Protein AF-0000000067006038 (afdb_homodimer)

Sequence (1362 aa):
MPDKDVYVGVWQNWNLGPPLGLTLTVPAIWGLVLIALLALVVKWAGTHFWGIICFVLHDIRATSASHDGLHYQHQALLRSKVSETDFLIRMCRLSWAWRASTPAAFRRGFPLAILAAVNLVAFLVAGILSARVTVGDSEGLLVGLCGNLELTANKDFPLWTPSDWETGDALFVAAYNAYRGHLTYAQTCYAGNIQNSSDAQCKSPSIPYIESEINREADCPFAPGVCTHPAITLDTGLMDSNRHLGINMGPKSRLQIRKKTSCAPIDMEAYSTEWTSDIQPGTEMFFPTLFPNDTFNVRTAYAKNFTESGFFPDADLNRTDADVSLLTLNNRVAYTGRVDDPFFEAHLNSGGNRLADAWVSDKTLTGIACTEQYQFCNPALRDPDSDTASSDAADSPLCGPLGALYDYDLTTPPAALSLNARQTATYRLLRDMVYSLRFNSFLMFLKNEILAANKLVYGSFGISTPLTPTAWHIEIENIHNITLAGLQLNMISHAAATDVQIRPGLQLIDHIVPETDADSLALCRSQRVKVTTHSSFSMAGILIIVCVSLLIILVDVVLPGMVHRLQRTSPVGDAAKQAWDEDDILQIQRLAFEGRGVGPWKGKSGGSVPVTAGWNVRFRRDKVYGGGHGKTGLMVPWEAESTTSYEALEPLTSAYKSEGGPTANAMELKTPQSSVFRWHGMPDKDVYVGVWQNWNLGPPLGLTLTVPAIWGLVLIALLALVVKWAGTHFWGIICFVLHDIRATSASHDGLHYQHQALLRSKVSETDFLIRMCRLSWAWRASTPAAFRRGFPLAILAAVNLVAFLVAGILSARVTVGDSEGLLVGLCGNLELTANKDFPLWTPSDWETGDALFVAAYNAYRGHLTYAQTCYAGNIQNSSDAQCKSPSIPYIESEINREADCPFAPGVCTHPAITLDTGLMDSNRHLGINMGPKSRLQIRKKTSCAPIDMEAYSTEWTSDIQPGTEMFFPTLFPNDTFNVRTAYAKNFTESGFFPDADLNRTDADVSLLTLNNRVAYTGRVDDPFFEAHLNSGGNRLADAWVSDKTLTGIACTEQYQFCNPALRDPDSDTASSDAADSPLCGPLGALYDYDLTTPPAALSLNARQTATYRLLRDMVYSLRFNSFLMFLKNEILAANKLVYGSFGISTPLTPTAWHIEIENIHNITLAGLQLNMISHAAATDVQIRPGLQLIDHIVPETDADSLALCRSQRVKVTTHSSFSMAGILIIVCVSLLIILVDVVLPGMVHRLQRTSPVGDAAKQAWDEDDILQIQRLAFEGRGVGPWKGKSGGSVPVTAGWNVRFRRDKVYGGGHGKTGLMVPWEAESTTSYEALEPLTSAYKSEGGPTANAMELKTPQSSVFRWHG

Structure (mmCIF, N/CA/C/O backbone):
data_AF-0000000067006038-model_v1
#
loop_
_entity.id
_entity.type
_entity.pdbx_description
1 polymer 'Uncharacterized protein'
#
loop_
_atom_site.group_PDB
_atom_site.id
_atom_site.type_symbol
_atom_site.label_atom_id
_atom_site.label_alt_id
_atom_site.label_comp_id
_atom_site.label_asym_id
_atom_site.label_entity_id
_atom_site.label_seq_id
_atom_site.pdbx_PDB_ins_code
_atom_site.Cartn_x
_atom_site.Cartn_y
_atom_site.Cartn_z
_atom_site.occupancy
_atom_site.B_iso_or_equiv
_atom_site.auth_seq_id
_atom_site.auth_comp_id
_atom_site.auth_asym_id
_atom_site.auth_atom_id
_atom_site.pdbx_PDB_model_num
ATOM 1 N N . MET A 1 1 ? 1.513 9.633 -4.102 1 41.12 1 MET A N 1
ATOM 2 C CA . MET A 1 1 ? 2.363 9.789 -5.281 1 41.12 1 MET A CA 1
ATOM 3 C C . MET A 1 1 ? 1.917 8.852 -6.402 1 41.12 1 MET A C 1
ATOM 5 O O . MET A 1 1 ? 1.585 7.695 -6.152 1 41.12 1 MET A O 1
ATOM 9 N N . PRO A 1 2 ? 1.46 9.391 -7.527 1 44.69 2 PRO A N 1
ATOM 10 C CA . PRO A 1 2 ? 1.089 8.539 -8.664 1 44.69 2 PRO A CA 1
ATOM 11 C C . PRO A 1 2 ? 2.055 7.371 -8.867 1 44.69 2 PRO A C 1
ATOM 13 O O . PRO A 1 2 ? 3.229 7.469 -8.5 1 44.69 2 PRO A O 1
ATOM 16 N N . ASP A 1 3 ? 1.5 6.156 -9.109 1 54.75 3 ASP A N 1
ATOM 17 C CA . ASP A 1 3 ? 2.352 4.996 -9.344 1 54.75 3 ASP A CA 1
ATOM 18 C C . ASP A 1 3 ? 3.459 5.316 -10.344 1 54.75 3 ASP A C 1
ATOM 20 O O . ASP A 1 3 ? 3.186 5.793 -11.445 1 54.75 3 ASP A O 1
ATOM 24 N N . LYS A 1 4 ? 4.555 5.543 -9.781 1 66.94 4 LYS A N 1
ATOM 25 C CA . LYS A 1 4 ? 5.746 5.816 -10.578 1 66.94 4 LYS A CA 1
ATOM 26 C C . LYS A 1 4 ? 6.129 4.609 -11.43 1 66.94 4 LYS A C 1
ATOM 28 O O . LYS A 1 4 ? 5.879 3.465 -11.039 1 66.94 4 LYS A O 1
ATOM 33 N N . ASP A 1 5 ? 6.457 4.906 -12.617 1 81.62 5 ASP A N 1
ATOM 34 C CA . ASP A 1 5 ? 6.836 3.871 -13.57 1 81.62 5 ASP A CA 1
ATOM 35 C C . ASP A 1 5 ? 8.211 3.291 -13.234 1 81.62 5 ASP A C 1
ATOM 37 O O . ASP A 1 5 ? 9.078 3.994 -12.711 1 81.62 5 ASP A O 1
ATOM 41 N N . VAL A 1 6 ? 8.25 2.008 -13.352 1 89.69 6 VAL A N 1
ATOM 42 C CA . VAL A 1 6 ? 9.516 1.337 -13.062 1 89.69 6 VAL A CA 1
ATOM 43 C C . VAL A 1 6 ? 10.031 0.647 -14.328 1 89.69 6 VAL A C 1
ATOM 45 O O . VAL A 1 6 ? 9.266 0.37 -15.25 1 89.69 6 VAL A O 1
ATOM 48 N N . TYR A 1 7 ? 11.273 0.425 -14.383 1 92.81 7 TYR A N 1
ATOM 49 C CA . TYR A 1 7 ? 11.938 -0.26 -15.477 1 92.81 7 TYR A CA 1
ATOM 50 C C . TYR A 1 7 ? 11.516 -1.721 -15.555 1 92.81 7 TYR A C 1
ATOM 52 O O . TYR A 1 7 ? 11.578 -2.443 -14.555 1 92.81 7 TYR A O 1
ATOM 60 N N . VAL A 1 8 ? 11.047 -2.078 -16.734 1 92.5 8 VAL A N 1
ATOM 61 C CA . VAL A 1 8 ? 10.656 -3.465 -16.969 1 92.5 8 VAL A CA 1
ATOM 62 C C . VAL A 1 8 ? 11.781 -4.203 -17.688 1 92.5 8 VAL A C 1
ATOM 64 O O . VAL A 1 8 ? 12.203 -3.797 -18.781 1 92.5 8 VAL A O 1
ATOM 67 N N . GLY A 1 9 ? 12.367 -5.188 -17.094 1 93.12 9 GLY A N 1
ATOM 68 C CA . GLY A 1 9 ? 13.484 -5.934 -17.656 1 93.12 9 GLY A CA 1
ATOM 69 C C . GLY A 1 9 ? 14.469 -6.43 -16.625 1 93.12 9 GLY A C 1
ATOM 70 O O . GLY A 1 9 ? 14.133 -6.504 -15.43 1 93.12 9 GLY A O 1
ATOM 71 N N . VAL A 1 10 ? 15.562 -6.832 -17.125 1 93.56 10 VAL A N 1
ATOM 72 C CA . VAL A 1 10 ? 16.578 -7.398 -16.234 1 93.56 10 VAL A CA 1
ATOM 73 C C . VAL A 1 10 ? 17.516 -6.297 -15.75 1 93.56 10 VAL A C 1
ATOM 75 O O . VAL A 1 10 ? 17.969 -5.469 -16.547 1 93.56 10 VAL A O 1
ATOM 78 N N . TRP A 1 11 ? 17.703 -6.254 -14.562 1 93.12 11 TRP A N 1
ATOM 79 C CA . TRP A 1 11 ? 18.625 -5.293 -13.969 1 93.12 11 TRP A CA 1
ATOM 80 C C . TRP A 1 11 ? 19.359 -5.906 -12.773 1 93.12 11 TRP A C 1
ATOM 82 O O . TRP A 1 11 ? 19.016 -7.008 -12.328 1 93.12 11 TRP A O 1
ATOM 92 N N . GLN A 1 12 ? 20.375 -5.25 -12.305 1 92.81 12 GLN A N 1
ATOM 93 C CA . GLN A 1 12 ? 21.203 -5.762 -11.219 1 92.81 12 GLN A CA 1
ATOM 94 C C . GLN A 1 12 ? 20.797 -5.133 -9.883 1 92.81 12 GLN A C 1
ATOM 96 O O . GLN A 1 12 ? 20.859 -3.912 -9.727 1 92.81 12 GLN A O 1
ATOM 101 N N . ASN A 1 13 ? 20.375 -5.945 -8.992 1 92.88 13 ASN A N 1
ATOM 102 C CA . ASN A 1 13 ? 20.188 -5.52 -7.613 1 92.88 13 ASN A CA 1
ATOM 103 C C . ASN A 1 13 ? 21.469 -5.613 -6.809 1 92.88 13 ASN A C 1
ATOM 105 O O . ASN A 1 13 ? 21.875 -6.703 -6.395 1 92.88 13 ASN A O 1
ATOM 109 N N . TRP A 1 14 ? 22.016 -4.613 -6.473 1 93.12 14 TRP A N 1
ATOM 110 C CA . TRP A 1 14 ? 23.344 -4.578 -5.867 1 93.12 14 TRP A CA 1
ATOM 111 C C . TRP A 1 14 ? 23.266 -4.859 -4.367 1 93.12 14 TRP A C 1
ATOM 113 O O . TRP A 1 14 ? 24.297 -5.047 -3.711 1 93.12 14 TRP A O 1
ATOM 123 N N . ASN A 1 15 ? 22.125 -4.883 -3.816 1 88.12 15 ASN A N 1
ATOM 124 C CA . ASN A 1 15 ? 21.984 -5.32 -2.432 1 88.12 15 ASN A CA 1
ATOM 125 C C . ASN A 1 15 ? 22.391 -6.781 -2.262 1 88.12 15 ASN A C 1
ATOM 127 O O . ASN A 1 15 ? 22.953 -7.156 -1.231 1 88.12 15 ASN A O 1
ATOM 131 N N . LEU A 1 16 ? 22.078 -7.5 -3.229 1 86.31 16 LEU A N 1
ATOM 132 C CA . LEU A 1 16 ? 22.406 -8.922 -3.197 1 86.31 16 LEU A CA 1
ATOM 133 C C . LEU A 1 16 ? 23.719 -9.195 -3.91 1 86.31 16 LEU A C 1
ATOM 135 O O . LEU A 1 16 ? 24.391 -10.203 -3.641 1 86.31 16 LEU A O 1
ATOM 139 N N . GLY A 1 17 ? 24.141 -8.352 -4.742 1 86.56 17 GLY A N 1
ATOM 140 C CA . GLY A 1 17 ? 25.391 -8.516 -5.469 1 86.56 17 GLY A CA 1
ATOM 141 C C . GLY A 1 17 ? 25.312 -9.562 -6.559 1 86.56 17 GLY A C 1
ATOM 142 O O . GLY A 1 17 ? 24.359 -10.352 -6.605 1 86.56 17 GLY A O 1
ATOM 143 N N . PRO A 1 18 ? 26.203 -9.461 -7.473 1 84.31 18 PRO A N 1
ATOM 144 C CA . PRO A 1 18 ? 26.234 -10.523 -8.477 1 84.31 18 PRO A CA 1
ATOM 145 C C . PRO A 1 18 ? 26.703 -11.859 -7.91 1 84.31 18 PRO A C 1
ATOM 147 O O . PRO A 1 18 ? 27.547 -11.883 -7 1 84.31 18 PRO A O 1
ATOM 150 N N . PRO A 1 19 ? 26.219 -12.938 -8.5 1 83.12 19 PRO A N 1
ATOM 151 C CA . PRO A 1 19 ? 25.203 -13.078 -9.531 1 83.12 19 PRO A CA 1
ATOM 152 C C . PRO A 1 19 ? 23.781 -13.172 -8.961 1 83.12 19 PRO A C 1
ATOM 154 O O . PRO A 1 19 ? 22.812 -13.141 -9.711 1 83.12 19 PRO A O 1
ATOM 157 N N . LEU A 1 20 ? 23.703 -13.18 -7.699 1 84.5 20 LEU A N 1
ATOM 158 C CA . LEU A 1 20 ? 22.422 -13.422 -7.051 1 84.5 20 LEU A CA 1
ATOM 159 C C . LEU A 1 20 ? 21.5 -12.219 -7.199 1 84.5 20 LEU A C 1
ATOM 161 O O . LEU A 1 20 ? 20.266 -12.352 -7.117 1 84.5 20 LEU A O 1
ATOM 165 N N . GLY A 1 21 ? 22.047 -11.094 -7.57 1 90.06 21 GLY A N 1
ATOM 166 C CA . GLY A 1 21 ? 21.266 -9.875 -7.617 1 90.06 21 GLY A CA 1
ATOM 167 C C . GLY A 1 21 ? 20.625 -9.625 -8.977 1 90.06 21 GLY A C 1
ATOM 168 O O . GLY A 1 21 ? 19.891 -8.656 -9.148 1 90.06 21 GLY A O 1
ATOM 169 N N . LEU A 1 22 ? 20.922 -10.539 -9.906 1 92 22 LEU A N 1
ATOM 170 C CA . LEU A 1 22 ? 20.266 -10.375 -11.195 1 92 22 LEU A CA 1
ATOM 171 C C . LEU A 1 22 ? 18.75 -10.539 -11.047 1 92 22 LEU A C 1
ATOM 173 O O . LEU A 1 22 ? 18.266 -11.625 -10.719 1 92 22 LEU A O 1
ATOM 177 N N . THR A 1 23 ? 18.031 -9.398 -11.297 1 93.06 23 THR A N 1
ATOM 178 C CA . THR A 1 23 ? 16.594 -9.352 -10.992 1 93.06 23 THR A CA 1
ATOM 179 C C . THR A 1 23 ? 15.789 -9.039 -12.25 1 93.06 23 THR A C 1
ATOM 181 O O . THR A 1 23 ? 16.172 -8.18 -13.047 1 93.06 23 THR A O 1
ATOM 184 N N . LEU A 1 24 ? 14.766 -9.82 -12.43 1 93.69 24 LEU A N 1
ATOM 185 C CA . LEU A 1 24 ? 13.82 -9.57 -13.508 1 93.69 24 LEU A CA 1
ATOM 186 C C . LEU A 1 24 ? 12.539 -8.93 -12.977 1 93.69 24 LEU A C 1
ATOM 188 O O . LEU A 1 24 ? 11.859 -9.516 -12.125 1 93.69 24 LEU A O 1
ATOM 192 N N . THR A 1 25 ? 12.211 -7.738 -13.477 1 93 25 THR A N 1
ATOM 193 C CA . THR A 1 25 ? 10.984 -7.062 -13.078 1 93 25 THR A CA 1
ATOM 194 C C . THR A 1 25 ? 9.977 -7.043 -14.219 1 93 25 THR A C 1
ATOM 196 O O . THR A 1 25 ? 10.312 -6.656 -15.344 1 93 25 THR A O 1
ATOM 199 N N . VAL A 1 26 ? 8.734 -7.516 -13.836 1 91.31 26 VAL A N 1
ATOM 200 C CA . VAL A 1 26 ? 7.652 -7.566 -14.82 1 91.31 26 VAL A CA 1
ATOM 201 C C . VAL A 1 26 ? 6.355 -7.066 -14.188 1 91.31 26 VAL A C 1
ATOM 203 O O . VAL A 1 26 ? 6.227 -7.039 -12.961 1 91.31 26 VAL A O 1
ATOM 206 N N . PRO A 1 27 ? 5.496 -6.617 -15.102 1 87.31 27 PRO A N 1
ATOM 207 C CA . PRO A 1 27 ? 4.191 -6.281 -14.531 1 87.31 27 PRO A CA 1
ATOM 208 C C . PRO A 1 27 ? 3.57 -7.441 -13.758 1 87.31 27 PRO A C 1
ATOM 210 O O . PRO A 1 27 ? 3.83 -8.609 -14.07 1 87.31 27 PRO A O 1
ATOM 213 N N . ALA A 1 28 ? 2.758 -7.156 -12.781 1 79.38 28 ALA A N 1
ATOM 214 C CA . ALA A 1 28 ? 2.244 -8.125 -11.812 1 79.38 28 ALA A CA 1
ATOM 215 C C . ALA A 1 28 ? 1.534 -9.273 -12.523 1 79.38 28 ALA A C 1
ATOM 217 O O . ALA A 1 28 ? 1.675 -10.438 -12.133 1 79.38 28 ALA A O 1
ATOM 218 N N . ILE A 1 29 ? 0.814 -9.062 -13.547 1 75.44 29 ILE A N 1
ATOM 219 C CA . ILE A 1 29 ? 0.06 -10.094 -14.266 1 75.44 29 ILE A CA 1
ATOM 220 C C . ILE A 1 29 ? 1.023 -11.094 -14.898 1 75.44 29 ILE A C 1
ATOM 222 O O . ILE A 1 29 ? 0.775 -12.297 -14.875 1 75.44 29 ILE A O 1
ATOM 226 N N . TRP A 1 30 ? 2.062 -10.609 -15.383 1 81.94 30 TRP A N 1
ATOM 227 C CA . TRP A 1 30 ? 3.045 -11.484 -16.016 1 81.94 30 TRP A CA 1
ATOM 228 C C . TRP A 1 30 ? 3.859 -12.234 -14.961 1 81.94 30 TRP A C 1
ATOM 230 O O . TRP A 1 30 ? 4.43 -13.289 -15.234 1 81.94 30 TRP A O 1
ATOM 240 N N . GLY A 1 31 ? 3.951 -11.586 -13.828 1 83.06 31 GLY A N 1
ATOM 241 C CA . GLY A 1 31 ? 4.578 -12.305 -12.734 1 83.06 31 GLY A CA 1
ATOM 242 C C . GLY A 1 31 ? 3.846 -13.578 -12.359 1 83.06 31 GLY A C 1
ATOM 243 O O . GLY A 1 31 ? 4.469 -14.617 -12.133 1 83.06 31 GLY A O 1
ATOM 244 N N . LEU A 1 32 ? 2.562 -13.531 -12.391 1 74.25 32 LEU A N 1
ATOM 245 C CA . LEU A 1 32 ? 1.749 -14.703 -12.094 1 74.25 32 LEU A CA 1
ATOM 246 C C . LEU A 1 32 ? 1.933 -15.781 -13.156 1 74.25 32 LEU A C 1
ATOM 248 O O . LEU A 1 32 ? 2 -16.969 -12.836 1 74.25 32 LEU A O 1
ATOM 252 N N . VAL A 1 33 ? 2.057 -15.344 -14.352 1 76.81 33 VAL A N 1
ATOM 253 C CA . VAL A 1 33 ? 2.279 -16.266 -15.461 1 76.81 33 VAL A CA 1
ATOM 254 C C . VAL A 1 33 ? 3.633 -16.953 -15.297 1 76.81 33 VAL A C 1
ATOM 256 O O . VAL A 1 33 ? 3.75 -18.172 -15.5 1 76.81 33 VAL A O 1
ATOM 259 N N . LEU A 1 34 ? 4.555 -16.172 -14.945 1 82.69 34 LEU A N 1
ATOM 260 C CA . LEU A 1 34 ? 5.898 -16.703 -14.773 1 82.69 34 LEU A CA 1
ATOM 261 C C . LEU A 1 34 ? 5.934 -17.734 -13.641 1 82.69 34 LEU A C 1
ATOM 263 O O . LEU A 1 34 ? 6.605 -18.75 -13.742 1 82.69 34 LEU A O 1
ATOM 267 N N . ILE A 1 35 ? 5.27 -17.516 -12.633 1 79.44 35 ILE A N 1
ATOM 268 C CA . ILE A 1 35 ? 5.207 -18.422 -11.5 1 79.44 35 ILE A CA 1
ATOM 269 C C . ILE A 1 35 ? 4.555 -19.734 -11.93 1 79.44 35 ILE A C 1
ATOM 271 O O . ILE A 1 35 ? 5.059 -20.828 -11.617 1 79.44 35 ILE A O 1
ATOM 275 N N . ALA A 1 36 ? 3.488 -19.609 -12.656 1 74.69 36 ALA A N 1
ATOM 276 C CA . ALA A 1 36 ? 2.795 -20.797 -13.156 1 74.69 36 ALA A CA 1
ATOM 277 C C . ALA A 1 36 ? 3.684 -21.594 -14.109 1 74.69 36 ALA A C 1
ATOM 279 O O . ALA A 1 36 ? 3.715 -22.828 -14.055 1 74.69 36 ALA A O 1
ATOM 280 N N . LEU A 1 37 ? 4.41 -20.906 -14.938 1 79.06 37 LEU A N 1
ATOM 281 C CA . LEU A 1 37 ? 5.305 -21.547 -15.891 1 79.06 37 LEU A CA 1
ATOM 282 C C . LEU A 1 37 ? 6.422 -22.297 -15.172 1 79.06 37 LEU A C 1
ATOM 284 O O . LEU A 1 37 ? 6.773 -23.406 -15.562 1 79.06 37 LEU A O 1
ATOM 288 N N . LEU A 1 38 ? 6.945 -21.719 -14.148 1 84.06 38 LEU A N 1
ATOM 289 C CA . LEU A 1 38 ? 8.023 -22.359 -13.398 1 84.06 38 LEU A CA 1
ATOM 290 C C . LEU A 1 38 ? 7.512 -23.594 -12.664 1 84.06 38 LEU A C 1
ATOM 292 O O . LEU A 1 38 ? 8.203 -24.625 -12.602 1 84.06 38 LEU A O 1
ATOM 296 N N . ALA A 1 39 ? 6.379 -23.5 -12.141 1 79.44 39 ALA A N 1
ATOM 297 C CA . ALA A 1 39 ? 5.789 -24.656 -11.469 1 79.44 39 ALA A CA 1
ATOM 298 C C . ALA A 1 39 ? 5.574 -25.797 -12.445 1 79.44 39 ALA A C 1
ATOM 300 O O . ALA A 1 39 ? 5.789 -26.969 -12.102 1 79.44 39 ALA A O 1
ATOM 301 N N . LEU A 1 40 ? 5.223 -25.516 -13.648 1 77.69 40 LEU A N 1
ATOM 302 C CA . LEU A 1 40 ? 4.988 -26.531 -14.672 1 77.69 40 LEU A CA 1
ATOM 303 C C . LEU A 1 40 ? 6.301 -27.172 -15.117 1 77.69 40 LEU A C 1
ATOM 305 O O . LEU A 1 40 ? 6.355 -28.375 -15.375 1 77.69 40 LEU A O 1
ATOM 309 N N . VAL A 1 41 ? 7.309 -26.344 -15.188 1 85.75 41 VAL A N 1
ATOM 310 C CA . VAL A 1 41 ? 8.617 -26.859 -15.562 1 85.75 41 VAL A CA 1
ATOM 311 C C . VAL A 1 41 ? 9.117 -27.828 -14.492 1 85.75 41 VAL A C 1
ATOM 313 O O . VAL A 1 41 ? 9.664 -28.891 -14.805 1 85.75 41 VAL A O 1
ATOM 316 N N . VAL A 1 42 ? 8.898 -27.516 -13.273 1 88.31 42 VAL A N 1
ATOM 317 C CA . VAL A 1 42 ? 9.328 -28.375 -12.172 1 88.31 42 VAL A CA 1
ATOM 318 C C . VAL A 1 42 ? 8.523 -29.672 -12.188 1 88.31 42 VAL A C 1
ATOM 320 O O . VAL A 1 42 ? 9.07 -30.75 -11.961 1 88.31 42 VAL A O 1
ATOM 323 N N . LYS A 1 43 ? 7.246 -29.562 -12.414 1 83.62 43 LYS A N 1
ATOM 324 C CA . LYS A 1 43 ? 6.418 -30.766 -12.508 1 83.62 43 LYS A CA 1
ATOM 325 C C . LYS A 1 43 ? 6.867 -31.656 -13.656 1 83.62 43 LYS A C 1
ATOM 327 O O . LYS A 1 43 ? 6.891 -32.875 -13.523 1 83.62 43 LYS A O 1
ATOM 332 N N . TRP A 1 44 ? 7.211 -31.031 -14.734 1 85.19 44 TRP A N 1
ATOM 333 C CA . TRP A 1 44 ? 7.707 -31.781 -15.891 1 85.19 44 TRP A CA 1
ATOM 334 C C . TRP A 1 44 ? 9.016 -32.5 -15.555 1 85.19 44 TRP A C 1
ATOM 336 O O . TRP A 1 44 ? 9.219 -33.656 -15.938 1 85.19 44 TRP A O 1
ATOM 346 N N . ALA A 1 45 ? 9.859 -31.812 -14.859 1 91.69 45 ALA A N 1
ATOM 347 C CA . ALA A 1 45 ? 11.094 -32.438 -14.391 1 91.69 45 ALA A CA 1
ATOM 348 C C . ALA A 1 45 ? 10.805 -33.594 -13.453 1 91.69 45 ALA A C 1
ATOM 350 O O . ALA A 1 45 ? 11.516 -34.594 -13.469 1 91.69 45 ALA A O 1
ATOM 351 N N . GLY A 1 46 ? 9.805 -33.406 -12.672 1 90.88 46 GLY A N 1
ATOM 352 C CA . GLY A 1 46 ? 9.422 -34.469 -11.773 1 90.88 46 GLY A CA 1
ATOM 353 C C . GLY A 1 46 ? 8.984 -35.719 -12.5 1 90.88 46 GLY A C 1
ATOM 354 O O . GLY A 1 46 ? 9.312 -36.844 -12.078 1 90.88 46 GLY A O 1
ATOM 355 N N . THR A 1 47 ? 8.305 -35.594 -13.594 1 86.88 47 THR A N 1
ATOM 356 C CA . THR A 1 47 ? 7.883 -36.719 -14.406 1 86.88 47 THR A CA 1
ATOM 357 C C . THR A 1 47 ? 9.094 -37.438 -15 1 86.88 47 THR A C 1
ATOM 359 O O . THR A 1 47 ? 9.125 -38.688 -15.047 1 86.88 47 THR A O 1
ATOM 362 N N . HIS A 1 48 ? 10.023 -36.719 -15.383 1 91.38 48 HIS A N 1
ATOM 363 C CA . HIS A 1 48 ? 11.234 -37.312 -15.938 1 91.38 48 HIS A CA 1
ATOM 364 C C . HIS A 1 48 ? 12.094 -37.938 -14.844 1 91.38 48 HIS A C 1
ATOM 366 O O . HIS A 1 48 ? 12.766 -38.938 -15.086 1 91.38 48 HIS A O 1
ATOM 372 N N . PHE A 1 49 ? 12.086 -37.344 -13.711 1 95.06 49 PHE A N 1
ATOM 373 C CA . PHE A 1 49 ? 12.805 -37.969 -12.602 1 95.06 49 PHE A CA 1
ATOM 374 C C . PHE A 1 49 ? 12.203 -39.312 -12.242 1 95.06 49 PHE A C 1
ATOM 376 O O . PHE A 1 49 ? 12.93 -40.25 -11.922 1 95.06 49 PHE A O 1
ATOM 383 N N . TRP A 1 50 ? 10.922 -39.406 -12.297 1 93.69 50 TRP A N 1
ATOM 384 C CA . TRP A 1 50 ? 10.266 -40.688 -12.117 1 93.69 50 TRP A CA 1
ATOM 385 C C . TRP A 1 50 ? 10.711 -41.688 -13.18 1 93.69 50 TRP A C 1
ATOM 387 O O . TRP A 1 50 ? 10.914 -42.875 -12.891 1 93.69 50 TRP A O 1
ATOM 397 N N . GLY A 1 51 ? 10.898 -41.188 -14.359 1 92 51 GLY A N 1
ATOM 398 C CA . GLY A 1 51 ? 11.43 -42.031 -15.414 1 92 51 GLY A CA 1
ATOM 399 C C . GLY A 1 51 ? 12.812 -42.594 -15.094 1 92 51 GLY A C 1
ATOM 400 O O . GLY A 1 51 ? 13.102 -43.75 -15.383 1 92 51 GLY A O 1
ATOM 401 N N . ILE A 1 52 ? 13.57 -41.812 -14.516 1 94.06 52 ILE A N 1
ATOM 402 C CA . ILE A 1 52 ? 14.906 -42.219 -14.125 1 94.06 52 ILE A CA 1
ATOM 403 C C . ILE A 1 52 ? 14.82 -43.312 -13.047 1 94.06 52 ILE A C 1
ATOM 405 O O . ILE A 1 52 ? 15.508 -44.344 -13.133 1 94.06 52 ILE A O 1
ATOM 409 N N . ILE A 1 53 ? 13.961 -43.094 -12.117 1 95.25 53 ILE A N 1
ATOM 410 C CA . ILE A 1 53 ? 13.781 -44.062 -11.039 1 95.25 53 ILE A CA 1
ATOM 411 C C . ILE A 1 53 ? 13.297 -45.375 -11.625 1 95.25 53 ILE A C 1
ATOM 413 O O . ILE A 1 53 ? 13.781 -46.438 -11.242 1 95.25 53 ILE A O 1
ATOM 417 N N . CYS A 1 54 ? 12.336 -45.281 -12.531 1 94.44 54 CYS A N 1
ATOM 418 C CA . CYS A 1 54 ? 11.812 -46.5 -13.18 1 94.44 54 CYS A CA 1
ATOM 419 C C . CYS A 1 54 ? 12.922 -47.25 -13.906 1 94.44 54 CYS A C 1
ATOM 421 O O . CYS A 1 54 ? 13.023 -48.469 -13.797 1 94.44 54 CYS A O 1
ATOM 423 N N . PHE A 1 55 ? 13.797 -46.594 -14.57 1 93.38 55 PHE A N 1
ATOM 424 C CA . PHE A 1 55 ? 14.883 -47.25 -15.305 1 93.38 55 PHE A CA 1
ATOM 425 C C . PHE A 1 55 ? 15.852 -47.938 -14.344 1 93.38 55 PHE A C 1
ATOM 427 O O . PHE A 1 55 ? 16.234 -49.094 -14.562 1 93.38 55 PHE A O 1
ATOM 434 N N . VAL A 1 56 ? 16.219 -47.188 -13.273 1 93.75 56 VAL A N 1
ATOM 435 C CA . VAL A 1 56 ? 17.203 -47.688 -12.32 1 93.75 56 VAL A CA 1
ATOM 436 C C . VAL A 1 56 ? 16.641 -48.938 -11.641 1 93.75 56 VAL A C 1
ATOM 438 O O . VAL A 1 56 ? 17.344 -49.938 -11.484 1 93.75 56 VAL A O 1
ATOM 441 N N . LEU A 1 57 ? 15.398 -48.906 -11.266 1 94.12 57 LEU A N 1
ATOM 442 C CA . LEU A 1 57 ? 14.773 -50.062 -10.617 1 94.12 57 LEU A CA 1
ATOM 443 C C . LEU A 1 57 ? 14.672 -51.25 -11.57 1 94.12 57 LEU A C 1
ATOM 445 O O . LEU A 1 57 ? 14.922 -52.375 -11.188 1 94.12 57 LEU A O 1
ATOM 449 N N . HIS A 1 58 ? 14.258 -50.969 -12.812 1 94 58 HIS A N 1
ATOM 450 C CA . HIS A 1 58 ? 14.18 -52.031 -13.828 1 94 58 HIS A CA 1
ATOM 451 C C . HIS A 1 58 ? 15.539 -52.688 -14.055 1 94 58 HIS A C 1
ATOM 453 O O . HIS A 1 58 ? 15.633 -53.906 -14.164 1 94 58 HIS A O 1
ATOM 459 N N . ASP A 1 59 ? 16.562 -51.875 -14.094 1 92.06 59 ASP A N 1
ATOM 460 C CA . ASP A 1 59 ? 17.906 -52.344 -14.383 1 92.06 59 ASP A CA 1
ATOM 461 C C . ASP A 1 59 ? 18.453 -53.188 -13.234 1 92.06 59 ASP A C 1
ATOM 463 O O . ASP A 1 59 ? 19.062 -54.25 -13.461 1 92.06 59 ASP A O 1
ATOM 467 N N . ILE A 1 60 ? 18.203 -52.781 -12.023 1 89.69 60 ILE A N 1
ATOM 468 C CA . ILE A 1 60 ? 18.719 -53.5 -10.852 1 89.69 60 ILE A CA 1
ATOM 469 C C . ILE A 1 60 ? 17.984 -54.812 -10.711 1 89.69 60 ILE A C 1
ATOM 471 O O . ILE A 1 60 ? 18.578 -55.812 -10.305 1 89.69 60 ILE A O 1
ATOM 475 N N . ARG A 1 61 ? 16.766 -54.875 -11.141 1 90.75 61 ARG A N 1
ATOM 476 C CA . ARG A 1 61 ? 15.93 -56.062 -10.938 1 90.75 61 ARG A CA 1
ATOM 477 C C . ARG A 1 61 ? 16.016 -57 -12.133 1 90.75 61 ARG A C 1
ATOM 479 O O . ARG A 1 61 ? 15.477 -58.125 -12.094 1 90.75 61 ARG A O 1
ATOM 486 N N . ALA A 1 62 ? 16.719 -56.5 -13.164 1 88.06 62 ALA A N 1
ATOM 487 C CA . ALA A 1 62 ? 16.844 -57.344 -14.352 1 88.06 62 ALA A CA 1
ATOM 488 C C . ALA A 1 62 ? 17.922 -58.438 -14.156 1 88.06 62 ALA A C 1
ATOM 490 O O . ALA A 1 62 ? 19.094 -58.094 -13.992 1 88.06 62 ALA A O 1
ATOM 491 N N . THR A 1 63 ? 17.531 -59.656 -13.812 1 81.12 63 THR A N 1
ATOM 492 C CA . THR A 1 63 ? 18.469 -60.781 -13.641 1 81.12 63 THR A CA 1
ATOM 493 C C . THR A 1 63 ? 18.172 -61.875 -14.641 1 81.12 63 THR A C 1
ATOM 495 O O . THR A 1 63 ? 17.062 -61.938 -15.188 1 81.12 63 THR A O 1
ATOM 498 N N . SER A 1 64 ? 19.125 -62.719 -14.938 1 78.62 64 SER A N 1
ATOM 499 C CA . SER A 1 64 ? 18.984 -63.844 -15.852 1 78.62 64 SER A CA 1
ATOM 500 C C . SER A 1 64 ? 18.328 -65.062 -15.164 1 78.62 64 SER A C 1
ATOM 502 O O . SER A 1 64 ? 17.984 -66.062 -15.82 1 78.62 64 SER A O 1
ATOM 504 N N . ALA A 1 65 ? 18 -64.875 -13.977 1 82.19 65 ALA A N 1
ATOM 505 C CA . ALA A 1 65 ? 17.406 -65.938 -13.219 1 82.19 65 ALA A CA 1
ATOM 506 C C . ALA A 1 65 ? 15.914 -66.125 -13.523 1 82.19 65 ALA A C 1
ATOM 508 O O . ALA A 1 65 ? 15.328 -65.25 -14.195 1 82.19 65 ALA A O 1
ATOM 509 N N . SER A 1 66 ? 15.359 -67.188 -13.188 1 86.94 66 SER A N 1
ATOM 510 C CA . SER A 1 66 ? 13.93 -67.438 -13.359 1 86.94 66 SER A CA 1
ATOM 511 C C . SER A 1 66 ? 13.109 -66.688 -12.32 1 86.94 66 SER A C 1
ATOM 513 O O . SER A 1 66 ? 13.492 -66.625 -11.148 1 86.94 66 SER A O 1
ATOM 515 N N . HIS A 1 67 ? 12.148 -66 -12.844 1 90.5 67 HIS A N 1
ATOM 516 C CA . HIS A 1 67 ? 11.266 -65.25 -11.961 1 90.5 67 HIS A CA 1
ATOM 517 C C . HIS A 1 67 ? 9.805 -65.625 -12.203 1 90.5 67 HIS A C 1
ATOM 519 O O . HIS A 1 67 ? 9.492 -66.312 -13.172 1 90.5 67 HIS A O 1
ATOM 525 N N . ASP A 1 68 ? 9.008 -65.188 -11.273 1 90 68 ASP A N 1
ATOM 526 C CA . ASP A 1 68 ? 7.582 -65.5 -11.438 1 90 68 ASP A CA 1
ATOM 527 C C . ASP A 1 68 ? 6.922 -64.438 -12.32 1 90 68 ASP A C 1
ATOM 529 O O . ASP A 1 68 ? 7.57 -63.469 -12.734 1 90 68 ASP A O 1
ATOM 533 N N . GLY A 1 69 ? 5.711 -64.625 -12.656 1 89.5 69 GLY A N 1
ATOM 534 C CA . GLY A 1 69 ? 4.98 -63.75 -13.539 1 89.5 69 GLY A CA 1
ATOM 535 C C . GLY A 1 69 ? 4.805 -62.344 -12.969 1 89.5 69 GLY A C 1
ATOM 536 O O . GLY A 1 69 ? 4.805 -61.375 -13.711 1 89.5 69 GLY A O 1
ATOM 537 N N . LEU A 1 70 ? 4.641 -62.25 -11.633 1 91.38 70 LEU A N 1
ATOM 538 C CA . LEU A 1 70 ? 4.5 -60.938 -10.977 1 91.38 70 LEU A CA 1
ATOM 539 C C . LEU A 1 70 ? 5.734 -60.094 -11.211 1 91.38 70 LEU A C 1
ATOM 541 O O . LEU A 1 70 ? 5.613 -58.875 -11.484 1 91.38 70 LEU A O 1
ATOM 545 N N . HIS A 1 71 ? 6.863 -60.688 -11.07 1 91.81 71 HIS A N 1
ATOM 546 C CA . HIS A 1 71 ? 8.117 -59.969 -11.305 1 91.81 71 HIS A CA 1
ATOM 547 C C . HIS A 1 71 ? 8.172 -59.406 -12.711 1 91.81 71 HIS A C 1
ATOM 549 O O . HIS A 1 71 ? 8.539 -58.219 -12.906 1 91.81 71 HIS A O 1
ATOM 555 N N . TYR A 1 72 ? 7.781 -60.156 -13.695 1 91.94 72 TYR A N 1
ATOM 556 C CA . TYR A 1 72 ? 7.844 -59.719 -15.078 1 91.94 72 TYR A CA 1
ATOM 557 C C . TYR A 1 72 ? 6.812 -58.625 -15.344 1 91.94 72 TYR A C 1
ATOM 559 O O . TYR A 1 72 ? 7.047 -57.719 -16.156 1 91.94 72 TYR A O 1
ATOM 567 N N . GLN A 1 73 ? 5.703 -58.688 -14.695 1 93.06 73 GLN A N 1
ATOM 568 C CA . GLN A 1 73 ? 4.715 -57.625 -14.852 1 93.06 73 GLN A CA 1
ATOM 569 C C . GLN A 1 73 ? 5.195 -56.344 -14.211 1 93.06 73 GLN A C 1
ATOM 571 O O . GLN A 1 73 ? 4.938 -55.25 -14.727 1 93.06 73 GLN A O 1
ATOM 576 N N . HIS A 1 74 ? 5.895 -56.469 -13.047 1 93.81 74 HIS A N 1
ATOM 577 C CA . HIS A 1 74 ? 6.535 -55.281 -12.469 1 93.81 74 HIS A CA 1
ATOM 578 C C . HIS A 1 74 ? 7.508 -54.656 -13.445 1 93.81 74 HIS A C 1
ATOM 580 O O . HIS A 1 74 ? 7.52 -53.438 -13.617 1 93.81 74 HIS A O 1
ATOM 586 N N . GLN A 1 75 ? 8.234 -55.469 -14.086 1 93.44 75 GLN A N 1
ATOM 587 C CA . GLN A 1 75 ? 9.25 -54.969 -15.016 1 93.44 75 GLN A CA 1
ATOM 588 C C . GLN A 1 75 ? 8.609 -54.312 -16.234 1 93.44 75 GLN A C 1
ATOM 590 O O . GLN A 1 75 ? 9.102 -53.281 -16.719 1 93.44 75 GLN A O 1
ATOM 595 N N . ALA A 1 76 ? 7.559 -54.812 -16.672 1 91.88 76 ALA A N 1
ATOM 596 C CA . ALA A 1 76 ? 6.855 -54.219 -17.797 1 91.88 76 ALA A CA 1
ATOM 597 C C . ALA A 1 76 ? 6.293 -52.844 -17.438 1 91.88 76 ALA A C 1
ATOM 599 O O . ALA A 1 76 ? 6.34 -51.938 -18.234 1 91.88 76 ALA A O 1
ATOM 600 N N . LEU A 1 77 ? 5.789 -52.719 -16.25 1 91.62 77 LEU A N 1
ATOM 601 C CA . LEU A 1 77 ? 5.238 -51.469 -15.805 1 91.62 77 LEU A CA 1
ATOM 602 C C . LEU A 1 77 ? 6.34 -50.438 -15.594 1 91.62 77 LEU A C 1
ATOM 604 O O . LEU A 1 77 ? 6.152 -49.25 -15.875 1 91.62 77 LEU A O 1
ATOM 608 N N . LEU A 1 78 ? 7.438 -50.844 -15.023 1 93 78 LEU A N 1
ATOM 609 C CA . LEU A 1 78 ? 8.57 -49.938 -14.828 1 93 78 LEU A CA 1
ATOM 610 C C . LEU A 1 78 ? 9.117 -49.469 -16.172 1 93 78 LEU A C 1
ATOM 612 O O . LEU A 1 78 ? 9.469 -48.281 -16.297 1 93 78 LEU A O 1
ATOM 616 N N . ARG A 1 79 ? 9.094 -50.312 -17.125 1 91.69 79 ARG A N 1
ATOM 617 C CA . ARG A 1 79 ? 9.594 -49.938 -18.438 1 91.69 79 ARG A CA 1
ATOM 618 C C . ARG A 1 79 ? 8.625 -49 -19.156 1 91.69 79 ARG A C 1
ATOM 620 O O . ARG A 1 79 ? 9.039 -48.125 -19.938 1 91.69 79 ARG A O 1
ATOM 627 N N . SER A 1 80 ? 7.363 -49.125 -18.859 1 87.38 80 SER A N 1
ATOM 628 C CA . SER A 1 80 ? 6.344 -48.312 -19.516 1 87.38 80 SER A CA 1
ATOM 629 C C . SER A 1 80 ? 6.371 -46.875 -19 1 87.38 80 SER A C 1
ATOM 631 O O . SER A 1 80 ? 5.848 -45.969 -19.641 1 87.38 80 SER A O 1
ATOM 633 N N . LYS A 1 81 ? 6.992 -46.562 -18 1 85.12 81 LYS A N 1
ATOM 634 C CA . LYS A 1 81 ? 7.137 -45.219 -17.422 1 85.12 81 LYS A CA 1
ATOM 635 C C . LYS A 1 81 ? 5.793 -44.5 -17.359 1 85.12 81 LYS A C 1
ATOM 637 O O . LYS A 1 81 ? 5.684 -43.344 -17.797 1 85.12 81 LYS A O 1
ATOM 642 N N . VAL A 1 82 ? 4.793 -45.156 -16.891 1 81.44 82 VAL A N 1
ATOM 643 C CA . VAL A 1 82 ? 3.482 -44.531 -16.75 1 81.44 82 VAL A CA 1
ATOM 644 C C . VAL A 1 82 ? 3.529 -43.469 -15.633 1 81.44 82 VAL A C 1
ATOM 646 O O . VAL A 1 82 ? 4.48 -43.438 -14.852 1 81.44 82 VAL A O 1
ATOM 649 N N . SER A 1 83 ? 2.578 -42.688 -15.617 1 83.31 83 SER A N 1
ATOM 650 C CA . SER A 1 83 ? 2.541 -41.656 -14.594 1 83.31 83 SER A CA 1
ATOM 651 C C . SER A 1 83 ? 2.529 -42.25 -13.195 1 83.31 83 SER A C 1
ATOM 653 O O . SER A 1 83 ? 2.096 -43.375 -13.008 1 83.31 83 SER A O 1
ATOM 655 N N . GLU A 1 84 ? 3.002 -41.438 -12.242 1 87.25 84 GLU A N 1
ATOM 656 C CA . GLU A 1 84 ? 3.107 -41.906 -10.859 1 87.25 84 GLU A CA 1
ATOM 657 C C . GLU A 1 84 ? 1.748 -42.344 -10.32 1 87.25 84 GLU A C 1
ATOM 659 O O . GLU A 1 84 ? 1.639 -43.375 -9.656 1 87.25 84 GLU A O 1
ATOM 664 N N . THR A 1 85 ? 0.732 -41.594 -10.609 1 81.06 85 THR A N 1
ATOM 665 C CA . THR A 1 85 ? -0.594 -41.906 -10.094 1 81.06 85 THR A CA 1
ATOM 666 C C . THR A 1 85 ? -1.12 -43.219 -10.719 1 81.06 85 THR A C 1
ATOM 668 O O . THR A 1 85 ? -1.682 -44.062 -10.016 1 81.06 85 THR A O 1
ATOM 671 N N . ASP A 1 86 ? -0.911 -43.312 -11.953 1 82 86 ASP A N 1
ATOM 672 C CA . ASP A 1 86 ? -1.333 -44.531 -12.633 1 82 86 ASP A CA 1
ATOM 673 C C . ASP A 1 86 ? -0.526 -45.75 -12.148 1 82 86 ASP A C 1
ATOM 675 O O . ASP A 1 86 ? -1.058 -46.844 -12.031 1 82 86 ASP A O 1
ATOM 679 N N . PHE A 1 87 ? 0.733 -45.531 -12.016 1 88.88 87 PHE A N 1
ATOM 680 C CA . PHE A 1 87 ? 1.595 -46.594 -11.5 1 88.88 87 PHE A CA 1
ATOM 681 C C . PHE A 1 87 ? 1.101 -47.062 -10.141 1 88.88 87 PHE A C 1
ATOM 683 O O . PHE A 1 87 ? 1.054 -48.281 -9.891 1 88.88 87 PHE A O 1
ATOM 690 N N . LEU A 1 88 ? 0.673 -46.156 -9.281 1 88.38 88 LEU A N 1
ATOM 691 C CA . LEU A 1 88 ? 0.185 -46.5 -7.945 1 88.38 88 LEU A CA 1
ATOM 692 C C . LEU A 1 88 ? -1.095 -47.312 -8.023 1 88.38 88 LEU A C 1
ATOM 694 O O . LEU A 1 88 ? -1.238 -48.312 -7.32 1 88.38 88 LEU A O 1
ATOM 698 N N . ILE A 1 89 ? -1.943 -47 -8.922 1 83.44 89 ILE A N 1
ATOM 699 C CA . ILE A 1 89 ? -3.211 -47.719 -9.07 1 83.44 89 ILE A CA 1
ATOM 700 C C . ILE A 1 89 ? -2.961 -49.125 -9.633 1 83.44 89 ILE A C 1
ATOM 702 O O . ILE A 1 89 ? -3.514 -50.094 -9.141 1 83.44 89 ILE A O 1
ATOM 706 N N . ARG A 1 90 ? -2.066 -49.188 -10.617 1 88.25 90 ARG A N 1
ATOM 707 C CA . ARG A 1 90 ? -1.765 -50.469 -11.234 1 88.25 90 ARG A CA 1
ATOM 708 C C . ARG A 1 90 ? -1.024 -51.375 -10.266 1 88.25 90 ARG A C 1
ATOM 710 O O . ARG A 1 90 ? -1.25 -52.594 -10.25 1 88.25 90 ARG A O 1
ATOM 717 N N . MET A 1 91 ? -0.235 -50.781 -9.477 1 90.06 91 MET A N 1
ATOM 718 C CA . MET A 1 91 ? 0.501 -51.562 -8.492 1 90.06 91 MET A CA 1
ATOM 719 C C . MET A 1 91 ? -0.443 -52.156 -7.445 1 90.06 91 MET A C 1
ATOM 721 O O . MET A 1 91 ? -0.249 -53.281 -6.988 1 90.06 91 MET A O 1
ATOM 725 N N . CYS A 1 92 ? -1.441 -51.438 -7.082 1 87.81 92 CYS A N 1
ATOM 726 C CA . CYS A 1 92 ? -2.432 -51.938 -6.129 1 87.81 92 CYS A CA 1
ATOM 727 C C . CYS A 1 92 ? -3.277 -53.031 -6.734 1 87.81 92 CYS A C 1
ATOM 729 O O . CYS A 1 92 ? -3.535 -54.062 -6.082 1 87.81 92 CYS A O 1
ATOM 731 N N . ARG A 1 93 ? -3.553 -52.906 -7.984 1 88 93 ARG A N 1
ATOM 732 C CA . ARG A 1 93 ? -4.34 -53.938 -8.672 1 88 93 ARG A CA 1
ATOM 733 C C . ARG A 1 93 ? -3.535 -55.219 -8.867 1 88 93 ARG A C 1
ATOM 735 O O . ARG A 1 93 ? -4.066 -56.312 -8.719 1 88 93 ARG A O 1
ATOM 742 N N . LEU A 1 94 ? -2.295 -55 -9.242 1 91.25 94 LEU A N 1
ATOM 743 C CA . LEU A 1 94 ? -1.406 -56.125 -9.445 1 91.25 94 LEU A CA 1
ATOM 744 C C . LEU A 1 94 ? -1.216 -56.906 -8.148 1 91.25 94 LEU A C 1
ATOM 746 O O . LEU A 1 94 ? -1.312 -58.156 -8.141 1 91.25 94 LEU A O 1
ATOM 750 N N . SER A 1 95 ? -0.942 -56.219 -7.074 1 89.81 95 SER A N 1
ATOM 751 C CA . SER A 1 95 ? -0.72 -56.875 -5.793 1 89.81 95 SER A CA 1
ATOM 752 C C . SER A 1 95 ? -1.977 -57.594 -5.316 1 89.81 95 SER A C 1
ATOM 754 O O . SER A 1 95 ? -1.894 -58.688 -4.746 1 89.81 95 SER A O 1
ATOM 756 N N . TRP A 1 96 ? -3.09 -57.062 -5.637 1 88.94 96 TRP A N 1
ATOM 757 C CA . TRP A 1 96 ? -4.355 -57.688 -5.246 1 88.94 96 TRP A CA 1
ATOM 758 C C . TRP A 1 96 ? -4.633 -58.938 -6.066 1 88.94 96 TRP A C 1
ATOM 760 O O . TRP A 1 96 ? -5.082 -59.969 -5.531 1 88.94 96 TRP A O 1
ATOM 770 N N . ALA A 1 97 ? -4.324 -58.969 -7.371 1 89.25 97 ALA A N 1
ATOM 771 C CA . ALA A 1 97 ? -4.602 -60.094 -8.273 1 89.25 97 ALA A CA 1
ATOM 772 C C . ALA A 1 97 ? -3.668 -61.25 -7.996 1 89.25 97 ALA A C 1
ATOM 774 O O . ALA A 1 97 ? -4.078 -62.438 -8.086 1 89.25 97 ALA A O 1
ATOM 775 N N . TRP A 1 98 ? -2.453 -61 -7.664 1 92.25 98 TRP A N 1
ATOM 776 C CA . TRP A 1 98 ? -1.445 -62.031 -7.488 1 92.25 98 TRP A CA 1
ATOM 777 C C . TRP A 1 98 ? -1.431 -62.531 -6.051 1 92.25 98 TRP A C 1
ATOM 779 O O . TRP A 1 98 ? -0.653 -63.438 -5.711 1 92.25 98 TRP A O 1
ATOM 789 N N . ARG A 1 99 ? -2.236 -62.031 -5.148 1 88.81 99 ARG A N 1
ATOM 790 C CA . ARG A 1 99 ? -2.193 -62.344 -3.721 1 88.81 99 ARG A CA 1
ATOM 791 C C . ARG A 1 99 ? -2.383 -63.844 -3.473 1 88.81 99 ARG A C 1
ATOM 793 O O . ARG A 1 99 ? -1.823 -64.375 -2.523 1 88.81 99 ARG A O 1
ATOM 800 N N . ALA A 1 100 ? -3.039 -64.5 -4.387 1 86.31 100 ALA A N 1
ATOM 801 C CA . ALA A 1 100 ? -3.359 -65.938 -4.172 1 86.31 100 ALA A CA 1
ATOM 802 C C . ALA A 1 100 ? -2.395 -66.812 -4.934 1 86.31 100 ALA A C 1
ATOM 804 O O . ALA A 1 100 ? -2.334 -68.062 -4.68 1 86.31 100 ALA A O 1
ATOM 805 N N . SER A 1 101 ? -1.588 -66.25 -5.801 1 87.62 101 SER A N 1
ATOM 806 C CA . SER A 1 101 ? -0.785 -67.125 -6.684 1 87.62 101 SER A CA 1
ATOM 807 C C . SER A 1 101 ? 0.7 -67 -6.355 1 87.62 101 SER A C 1
ATOM 809 O O . SER A 1 101 ? 1.507 -67.812 -6.816 1 87.62 101 SER A O 1
ATOM 811 N N . THR A 1 102 ? 1.058 -66 -5.715 1 89 102 THR A N 1
ATOM 812 C CA . THR A 1 102 ? 2.465 -65.812 -5.379 1 89 102 THR A CA 1
ATOM 813 C C . THR A 1 102 ? 2.617 -65.375 -3.936 1 89 102 THR A C 1
ATOM 815 O O . THR A 1 102 ? 1.737 -64.688 -3.398 1 89 102 THR A O 1
ATOM 818 N N . PRO A 1 103 ? 3.68 -65.75 -3.348 1 88.25 103 PRO A N 1
ATOM 819 C CA . PRO A 1 103 ? 3.877 -65.312 -1.97 1 88.25 103 PRO A CA 1
ATOM 820 C C . PRO A 1 103 ? 4.273 -63.844 -1.885 1 88.25 103 PRO A C 1
ATOM 822 O O . PRO A 1 103 ? 4.98 -63.312 -2.762 1 88.25 103 PRO A O 1
ATOM 825 N N . ALA A 1 104 ? 3.816 -63.156 -0.853 1 91.25 104 ALA A N 1
ATOM 826 C CA . ALA A 1 104 ? 4.234 -61.812 -0.479 1 91.25 104 ALA A CA 1
ATOM 827 C C . ALA A 1 104 ? 4.023 -60.844 -1.631 1 91.25 104 ALA A C 1
ATOM 829 O O . ALA A 1 104 ? 4.895 -60 -1.919 1 91.25 104 ALA A O 1
ATOM 830 N N . ALA A 1 105 ? 2.912 -60.938 -2.332 1 89.56 105 ALA A N 1
ATOM 831 C CA . ALA A 1 105 ? 2.611 -60.062 -3.463 1 89.56 105 ALA A CA 1
ATOM 832 C C . ALA A 1 105 ? 2.576 -58.594 -3.031 1 89.56 105 ALA A C 1
ATOM 834 O O . ALA A 1 105 ? 3.139 -57.719 -3.705 1 89.56 105 ALA A O 1
ATOM 835 N N . PHE A 1 106 ? 2.029 -58.312 -1.87 1 91.56 106 PHE A N 1
ATOM 836 C CA . PHE A 1 106 ? 1.909 -56.938 -1.397 1 91.56 106 PHE A CA 1
ATOM 837 C C . PHE A 1 106 ? 3.25 -56.438 -0.893 1 91.56 106 PHE A C 1
ATOM 839 O O . PHE A 1 106 ? 3.572 -55.25 -1.064 1 91.56 106 PHE A O 1
ATOM 846 N N . ARG A 1 107 ? 4.055 -57.219 -0.319 1 91.44 107 ARG A N 1
ATOM 847 C CA . ARG A 1 107 ? 5.355 -56.812 0.208 1 91.44 107 ARG A CA 1
ATOM 848 C C . ARG A 1 107 ? 6.316 -56.438 -0.92 1 91.44 107 ARG A C 1
ATOM 850 O O . ARG A 1 107 ? 7.203 -55.625 -0.743 1 91.44 107 ARG A O 1
ATOM 857 N N . ARG A 1 108 ? 6.109 -57 -2.047 1 90.31 108 ARG A N 1
ATOM 858 C CA . ARG A 1 108 ? 6.988 -56.719 -3.184 1 90.31 108 ARG A CA 1
ATOM 859 C C . ARG A 1 108 ? 6.547 -55.469 -3.943 1 90.31 108 ARG A C 1
ATOM 861 O O . ARG A 1 108 ? 7.375 -54.75 -4.504 1 90.31 108 ARG A O 1
ATOM 868 N N . GLY A 1 109 ? 5.305 -55.219 -3.934 1 91.75 109 GLY A N 1
ATOM 869 C CA . GLY A 1 109 ? 4.777 -54.094 -4.652 1 91.75 109 GLY A CA 1
ATOM 870 C C . GLY A 1 109 ? 4.793 -52.812 -3.836 1 91.75 109 GLY A C 1
ATOM 871 O O . GLY A 1 109 ? 4.91 -51.719 -4.391 1 91.75 109 GLY A O 1
ATOM 872 N N . PHE A 1 110 ? 4.785 -52.969 -2.604 1 92.56 110 PHE A N 1
ATOM 873 C CA . PHE A 1 110 ? 4.637 -51.812 -1.71 1 92.56 110 PHE A CA 1
ATOM 874 C C . PHE A 1 110 ? 5.84 -50.875 -1.816 1 92.56 110 PHE A C 1
ATOM 876 O O . PHE A 1 110 ? 5.68 -49.656 -1.918 1 92.56 110 PHE A O 1
ATOM 883 N N . PRO A 1 111 ? 7.086 -51.25 -1.744 1 93.06 111 PRO A N 1
ATOM 884 C CA . PRO A 1 111 ? 8.219 -50.344 -1.88 1 93.06 111 PRO A CA 1
ATOM 885 C C . PRO A 1 111 ? 8.203 -49.594 -3.197 1 93.06 111 PRO A C 1
ATOM 887 O O . PRO A 1 111 ? 8.594 -48.406 -3.234 1 93.06 111 PRO A O 1
ATOM 890 N N . LEU A 1 112 ? 7.73 -50.156 -4.246 1 94.44 112 LEU A N 1
ATOM 891 C CA . LEU A 1 112 ? 7.645 -49.5 -5.535 1 94.44 112 LEU A CA 1
ATOM 892 C C . LEU A 1 112 ? 6.57 -48.406 -5.508 1 94.44 112 LEU A C 1
ATOM 894 O O . LEU A 1 112 ? 6.773 -47.312 -6.031 1 94.44 112 LEU A O 1
ATOM 898 N N . ALA A 1 113 ? 5.484 -48.719 -4.832 1 93.5 113 ALA A N 1
ATOM 899 C CA . ALA A 1 113 ? 4.391 -47.75 -4.707 1 93.5 113 ALA A CA 1
ATOM 900 C C . ALA A 1 113 ? 4.809 -46.562 -3.854 1 93.5 113 ALA A C 1
ATOM 902 O O . ALA A 1 113 ? 4.453 -45.406 -4.156 1 93.5 113 ALA A O 1
ATOM 903 N N . ILE A 1 114 ? 5.504 -46.812 -2.818 1 94.06 114 ILE A N 1
ATOM 904 C CA . ILE A 1 114 ? 5.957 -45.75 -1.931 1 94.06 114 ILE A CA 1
ATOM 905 C C . ILE A 1 114 ? 6.922 -44.812 -2.678 1 94.06 114 ILE A C 1
ATOM 907 O O . ILE A 1 114 ? 6.871 -43.594 -2.523 1 94.06 114 ILE A O 1
ATOM 911 N N . LEU A 1 115 ? 7.816 -45.344 -3.443 1 94.69 115 LEU A N 1
ATOM 912 C CA . LEU A 1 115 ? 8.758 -44.531 -4.199 1 94.69 115 LEU A CA 1
ATOM 913 C C . LEU A 1 115 ? 8.031 -43.625 -5.195 1 94.69 115 LEU A C 1
ATOM 915 O O . LEU A 1 115 ? 8.43 -42.5 -5.41 1 94.69 115 LEU A O 1
ATOM 919 N N . ALA A 1 116 ? 7.035 -44.156 -5.777 1 93.5 116 ALA A N 1
ATOM 920 C CA . ALA A 1 116 ? 6.234 -43.375 -6.703 1 93.5 116 ALA A CA 1
ATOM 921 C C . ALA A 1 116 ? 5.516 -42.25 -5.969 1 93.5 116 ALA A C 1
ATOM 923 O O . ALA A 1 116 ? 5.484 -41.094 -6.445 1 93.5 116 ALA A O 1
ATOM 924 N N . ALA A 1 117 ? 4.949 -42.531 -4.832 1 91.75 117 ALA A N 1
ATOM 925 C CA . ALA A 1 117 ? 4.238 -41.531 -4.035 1 91.75 117 ALA A CA 1
ATOM 926 C C . ALA A 1 117 ? 5.191 -40.438 -3.541 1 91.75 117 ALA A C 1
ATOM 928 O O . ALA A 1 117 ? 4.852 -39.25 -3.557 1 91.75 117 ALA A O 1
ATOM 929 N N . VAL A 1 118 ? 6.324 -40.812 -3.111 1 94.5 118 VAL A N 1
ATOM 930 C CA . VAL A 1 118 ? 7.316 -39.875 -2.611 1 94.5 118 VAL A CA 1
ATOM 931 C C . VAL A 1 118 ? 7.762 -38.938 -3.74 1 94.5 118 VAL A C 1
ATOM 933 O O . VAL A 1 118 ? 7.906 -37.75 -3.537 1 94.5 118 VAL A O 1
ATOM 936 N N . ASN A 1 119 ? 7.969 -39.531 -4.871 1 93.69 119 ASN A N 1
ATOM 937 C CA . ASN A 1 119 ? 8.344 -38.688 -6.008 1 93.69 119 ASN A CA 1
ATOM 938 C C . ASN A 1 119 ? 7.25 -37.688 -6.355 1 93.69 119 ASN A C 1
ATOM 940 O O . ASN A 1 119 ? 7.531 -36.5 -6.633 1 93.69 119 ASN A O 1
ATOM 944 N N . LEU A 1 120 ? 6.062 -38.125 -6.324 1 88.12 120 LEU A N 1
ATOM 945 C CA . LEU A 1 120 ? 4.926 -37.281 -6.641 1 88.12 120 LEU A CA 1
ATOM 946 C C . LEU A 1 120 ? 4.82 -36.125 -5.648 1 88.12 120 LEU A C 1
ATOM 948 O O . LEU A 1 120 ? 4.723 -34.969 -6.051 1 88.12 120 LEU A O 1
ATOM 952 N N . VAL A 1 121 ? 4.922 -36.375 -4.418 1 86.19 121 VAL A N 1
ATOM 953 C CA . VAL A 1 121 ? 4.773 -35.375 -3.371 1 86.19 121 VAL A CA 1
ATOM 954 C C . VAL A 1 121 ? 5.988 -34.438 -3.367 1 86.19 121 VAL A C 1
ATOM 956 O O . VAL A 1 121 ? 5.855 -33.219 -3.203 1 86.19 121 VAL A O 1
ATOM 959 N N . ALA A 1 122 ? 7.125 -35 -3.496 1 91.12 122 ALA A N 1
ATOM 960 C CA . ALA A 1 122 ? 8.352 -34.188 -3.463 1 91.12 122 ALA A CA 1
ATOM 961 C C . ALA A 1 122 ? 8.352 -33.125 -4.555 1 91.12 122 ALA A C 1
ATOM 963 O O . ALA A 1 122 ? 8.688 -31.969 -4.301 1 91.12 122 ALA A O 1
ATOM 964 N N . PHE A 1 123 ? 7.934 -33.5 -5.707 1 89.19 123 PHE A N 1
ATOM 965 C CA . PHE A 1 123 ? 8 -32.531 -6.805 1 89.19 123 PHE A CA 1
ATOM 966 C C . PHE A 1 123 ? 6.781 -31.641 -6.812 1 89.19 123 PHE A C 1
ATOM 968 O O . PHE A 1 123 ? 6.801 -30.562 -7.414 1 89.19 123 PHE A O 1
ATOM 975 N N . LEU A 1 124 ? 5.734 -32.094 -6.172 1 81.69 124 LEU A N 1
ATOM 976 C CA . LEU A 1 124 ? 4.629 -31.172 -5.922 1 81.69 124 LEU A CA 1
ATOM 977 C C . LEU A 1 124 ? 5.055 -30.047 -4.98 1 81.69 124 LEU A C 1
ATOM 979 O O . LEU A 1 124 ? 4.812 -28.875 -5.262 1 81.69 124 LEU A O 1
ATOM 983 N N . VAL A 1 125 ? 5.688 -30.391 -3.973 1 83.25 125 VAL A N 1
ATOM 984 C CA . VAL A 1 125 ? 6.176 -29.438 -2.984 1 83.25 125 VAL A CA 1
ATOM 985 C C . VAL A 1 125 ? 7.254 -28.547 -3.607 1 83.25 125 VAL A C 1
ATOM 987 O O . VAL A 1 125 ? 7.277 -27.344 -3.387 1 83.25 125 VAL A O 1
ATOM 990 N N . ALA A 1 126 ? 8.086 -29.156 -4.348 1 86.44 126 ALA A N 1
ATOM 991 C CA . ALA A 1 126 ? 9.133 -28.375 -5.016 1 86.44 126 ALA A CA 1
ATOM 992 C C . ALA A 1 126 ? 8.531 -27.344 -5.969 1 86.44 126 ALA A C 1
ATOM 994 O O . ALA A 1 126 ? 9.055 -26.234 -6.105 1 86.44 126 ALA A O 1
ATOM 995 N N . GLY A 1 127 ? 7.535 -27.75 -6.586 1 81.5 127 GLY A N 1
ATOM 996 C CA . GLY A 1 127 ? 6.859 -26.812 -7.465 1 81.5 127 GLY A CA 1
ATOM 997 C C . GLY A 1 127 ? 6.285 -25.609 -6.723 1 81.5 127 GLY A C 1
ATOM 998 O O . GLY A 1 127 ? 6.414 -24.469 -7.18 1 81.5 127 GLY A O 1
ATOM 999 N N . ILE A 1 128 ? 5.738 -25.859 -5.641 1 76.12 128 ILE A N 1
ATOM 1000 C CA . ILE A 1 128 ? 5.164 -24.812 -4.809 1 76.12 128 ILE A CA 1
ATOM 1001 C C . ILE A 1 128 ? 6.277 -23.922 -4.266 1 76.12 128 ILE A C 1
ATOM 1003 O O . ILE A 1 128 ? 6.164 -22.688 -4.281 1 76.12 128 ILE A O 1
ATOM 1007 N N . LEU A 1 129 ? 7.324 -24.453 -3.883 1 81 129 LEU A N 1
ATOM 1008 C CA . LEU A 1 129 ? 8.422 -23.719 -3.26 1 81 129 LEU A CA 1
ATOM 1009 C C . LEU A 1 129 ? 9.227 -22.953 -4.305 1 81 129 LEU A C 1
ATOM 1011 O O . LEU A 1 129 ? 9.961 -22.031 -3.971 1 81 129 LEU A O 1
ATOM 1015 N N . SER A 1 130 ? 9.094 -23.391 -5.531 1 81 130 SER A N 1
ATOM 1016 C CA . SER A 1 130 ? 9.812 -22.672 -6.578 1 81 130 SER A CA 1
ATOM 1017 C C . SER A 1 130 ? 9.336 -21.219 -6.676 1 81 130 SER A C 1
ATOM 1019 O O . SER A 1 130 ? 10.125 -20.328 -6.988 1 81 130 SER A O 1
ATOM 1021 N N . ALA A 1 131 ? 8.164 -21 -6.473 1 74.62 131 ALA A N 1
ATOM 1022 C CA . ALA A 1 131 ? 7.629 -19.641 -6.473 1 74.62 131 ALA A CA 1
ATOM 1023 C C . ALA A 1 131 ? 8.234 -18.812 -5.344 1 74.62 131 ALA A C 1
ATOM 1025 O O . ALA A 1 131 ? 8.594 -17.656 -5.543 1 74.62 131 ALA A O 1
ATOM 1026 N N . ARG A 1 132 ? 8.359 -19.328 -4.258 1 73.88 132 ARG A N 1
ATOM 1027 C CA . ARG A 1 132 ? 8.891 -18.625 -3.098 1 73.88 132 ARG A CA 1
ATOM 1028 C C . ARG A 1 132 ? 10.359 -18.25 -3.309 1 73.88 132 ARG A C 1
ATOM 1030 O O . ARG A 1 132 ? 10.82 -17.234 -2.803 1 73.88 132 ARG A O 1
ATOM 1037 N N . VAL A 1 133 ? 11 -19.016 -3.973 1 69 133 VAL A N 1
ATOM 1038 C CA . VAL A 1 133 ? 12.438 -18.828 -4.148 1 69 133 VAL A CA 1
ATOM 1039 C C . VAL A 1 133 ? 12.688 -17.766 -5.211 1 69 133 VAL A C 1
ATOM 1041 O O . VAL A 1 133 ? 13.68 -17.031 -5.148 1 69 133 VAL A O 1
ATOM 1044 N N . THR A 1 134 ? 11.773 -17.656 -6.09 1 73.12 134 THR A N 1
ATOM 1045 C CA . THR A 1 134 ? 12.062 -16.781 -7.219 1 73.12 134 THR A CA 1
ATOM 1046 C C . THR A 1 134 ? 11.461 -15.391 -7 1 73.12 134 THR A C 1
ATOM 1048 O O . THR A 1 134 ? 11.961 -14.398 -7.543 1 73.12 134 THR A O 1
ATOM 1051 N N . VAL A 1 135 ? 10.453 -15.445 -6.301 1 70.19 135 VAL A N 1
ATOM 1052 C CA . VAL A 1 135 ? 9.82 -14.141 -6.109 1 70.19 135 VAL A CA 1
ATOM 1053 C C . VAL A 1 135 ? 10.57 -13.352 -5.039 1 70.19 135 VAL A C 1
ATOM 1055 O O . VAL A 1 135 ? 10.789 -13.852 -3.932 1 70.19 135 VAL A O 1
ATOM 1058 N N . GLY A 1 136 ? 11.078 -12.258 -5.531 1 66.25 136 GLY A N 1
ATOM 1059 C CA . GLY A 1 136 ? 11.742 -11.359 -4.598 1 66.25 136 GLY A CA 1
ATOM 1060 C C . GLY A 1 136 ? 10.836 -10.258 -4.086 1 66.25 136 GLY A C 1
ATOM 1061 O O . GLY A 1 136 ? 9.609 -10.344 -4.203 1 66.25 136 GLY A O 1
ATOM 1062 N N . ASP A 1 137 ? 11.523 -9.359 -3.445 1 70.81 137 ASP A N 1
ATOM 1063 C CA . ASP A 1 137 ? 10.812 -8.172 -2.971 1 70.81 137 ASP A CA 1
ATOM 1064 C C . ASP A 1 137 ? 10.336 -7.316 -4.141 1 70.81 137 ASP A C 1
ATOM 1066 O O . ASP A 1 137 ? 10.984 -7.266 -5.188 1 70.81 137 ASP A O 1
ATOM 1070 N N . SER A 1 138 ? 9.156 -6.902 -4.09 1 78.44 138 SER A N 1
ATOM 1071 C CA . SER A 1 138 ? 8.602 -6.066 -5.148 1 78.44 138 SER A CA 1
ATOM 1072 C C . SER A 1 138 ? 9.336 -4.734 -5.246 1 78.44 138 SER A C 1
ATOM 1074 O O . SER A 1 138 ? 8.82 -3.697 -4.832 1 78.44 138 SER A O 1
ATOM 1076 N N . GLU A 1 139 ? 10.57 -4.828 -5.746 1 88.94 139 GLU A N 1
ATOM 1077 C CA . GLU A 1 139 ? 11.391 -3.641 -5.969 1 88.94 139 GLU A CA 1
ATOM 1078 C C . GLU A 1 139 ? 11.641 -3.416 -7.457 1 88.94 139 GLU A C 1
ATOM 1080 O O . GLU A 1 139 ? 11.578 -4.355 -8.25 1 88.94 139 GLU A O 1
ATOM 1085 N N . GLY A 1 140 ? 11.789 -2.174 -7.836 1 90.06 140 GLY A N 1
ATOM 1086 C CA . GLY A 1 140 ? 12.086 -1.795 -9.203 1 90.06 140 GLY A CA 1
ATOM 1087 C C . GLY A 1 140 ? 12.875 -0.503 -9.312 1 90.06 140 GLY A C 1
ATOM 1088 O O . GLY A 1 140 ? 13.047 0.209 -8.32 1 90.06 140 GLY A O 1
ATOM 1089 N N . LEU A 1 141 ? 13.406 -0.301 -10.477 1 94.12 141 LEU A N 1
ATOM 1090 C CA . LEU A 1 141 ? 14.117 0.94 -10.758 1 94.12 141 LEU A CA 1
ATOM 1091 C C . LEU A 1 141 ? 13.172 1.995 -11.32 1 94.12 141 LEU A C 1
ATOM 1093 O O . LEU A 1 141 ? 12.445 1.732 -12.289 1 94.12 141 LEU A O 1
ATOM 1097 N N . LEU A 1 142 ? 13.312 3.174 -10.766 1 92.38 142 LEU A N 1
ATOM 1098 C CA . LEU A 1 142 ? 12.398 4.254 -11.125 1 92.38 142 LEU A CA 1
ATOM 1099 C C . LEU A 1 142 ? 12.734 4.812 -12.5 1 92.38 142 LEU A C 1
ATOM 1101 O O . LEU A 1 142 ? 13.906 4.918 -12.867 1 92.38 142 LEU A O 1
ATOM 1105 N N . VAL A 1 143 ? 11.641 5.125 -13.164 1 91.81 143 VAL A N 1
ATOM 1106 C CA . VAL A 1 143 ? 11.766 5.824 -14.438 1 91.81 143 VAL A CA 1
ATOM 1107 C C . VAL A 1 143 ? 10.961 7.125 -14.398 1 91.81 143 VAL A C 1
ATOM 1109 O O . VAL A 1 143 ? 9.82 7.141 -13.938 1 91.81 143 VAL A O 1
ATOM 1112 N N . GLY A 1 144 ? 11.586 8.266 -14.758 1 89.31 144 GLY A N 1
ATOM 1113 C CA . GLY A 1 144 ? 10.906 9.547 -14.766 1 89.31 144 GLY A CA 1
ATOM 1114 C C . GLY A 1 144 ? 11.82 10.703 -15.109 1 89.31 144 GLY A C 1
ATOM 1115 O O . GLY A 1 144 ? 12.969 10.5 -15.523 1 89.31 144 GLY A O 1
ATOM 1116 N N . LEU A 1 145 ? 11.25 11.891 -14.953 1 91.31 145 LEU A N 1
ATOM 1117 C CA . LEU A 1 145 ? 12.039 13.094 -15.18 1 91.31 145 LEU A CA 1
ATOM 1118 C C . LEU A 1 145 ? 12.984 13.352 -14.008 1 91.31 145 LEU A C 1
ATOM 1120 O O . LEU A 1 145 ? 12.539 13.594 -12.883 1 91.31 145 LEU A O 1
ATOM 1124 N N . CYS A 1 146 ? 14.227 13.195 -14.367 1 93.56 146 CYS A N 1
ATOM 1125 C CA . CYS A 1 146 ? 15.281 13.359 -13.375 1 93.56 146 CYS A CA 1
ATOM 1126 C C . CYS A 1 146 ? 15.82 14.781 -13.375 1 93.56 146 CYS A C 1
ATOM 1128 O O . CYS A 1 146 ? 16.219 15.297 -14.422 1 93.56 146 CYS A O 1
ATOM 1130 N N . GLY A 1 147 ? 15.719 15.398 -12.203 1 93.5 147 GLY A N 1
ATOM 1131 C CA . GLY A 1 147 ? 16.25 16.75 -12.133 1 93.5 147 GLY A CA 1
ATOM 1132 C C . GLY A 1 147 ? 15.906 17.469 -10.828 1 93.5 147 GLY A C 1
ATOM 1133 O O . GLY A 1 147 ? 15.367 16.844 -9.906 1 93.5 147 GLY A O 1
ATOM 1134 N N . ASN A 1 148 ? 16.391 18.703 -10.75 1 91 148 ASN A N 1
ATOM 1135 C CA . ASN A 1 148 ? 16.156 19.547 -9.578 1 91 148 ASN A CA 1
ATOM 1136 C C . ASN A 1 148 ? 15.297 20.766 -9.93 1 91 148 ASN A C 1
ATOM 1138 O O . ASN A 1 148 ? 15.234 21.172 -11.094 1 91 148 ASN A O 1
ATOM 1142 N N . LEU A 1 149 ? 14.68 21.266 -8.914 1 90.44 149 LEU A N 1
ATOM 1143 C CA . LEU A 1 149 ? 13.906 22.484 -9.102 1 90.44 149 LEU A CA 1
ATOM 1144 C C . LEU A 1 149 ? 14.812 23.672 -9.422 1 90.44 149 LEU A C 1
ATOM 1146 O O . LEU A 1 149 ? 15.898 23.797 -8.844 1 90.44 149 LEU A O 1
ATOM 1150 N N . GLU A 1 150 ? 14.281 24.5 -10.266 1 89.5 150 GLU A N 1
ATOM 1151 C CA . GLU A 1 150 ? 15.008 25.719 -10.625 1 89.5 150 GLU A CA 1
ATOM 1152 C C . GLU A 1 150 ? 15.148 26.656 -9.422 1 89.5 150 GLU A C 1
ATOM 1154 O O . GLU A 1 150 ? 14.211 26.812 -8.633 1 89.5 150 GLU A O 1
ATOM 1159 N N . LEU A 1 151 ? 16.359 27.188 -9.273 1 84.38 151 LEU A N 1
ATOM 1160 C CA . LEU A 1 151 ? 16.594 28.094 -8.164 1 84.38 151 LEU A CA 1
ATOM 1161 C C . LEU A 1 151 ? 16.234 29.531 -8.547 1 84.38 151 LEU A C 1
ATOM 1163 O O . LEU A 1 151 ? 16.312 29.891 -9.719 1 84.38 151 LEU A O 1
ATOM 1167 N N . THR A 1 152 ? 15.789 30.219 -7.504 1 77.81 152 THR A N 1
ATOM 1168 C CA . THR A 1 152 ? 15.438 31.609 -7.738 1 77.81 152 THR A CA 1
ATOM 1169 C C . THR A 1 152 ? 16.703 32.469 -7.891 1 77.81 152 THR A C 1
ATOM 1171 O O . THR A 1 152 ? 17.797 32.031 -7.547 1 77.81 152 THR A O 1
ATOM 1174 N N . ALA A 1 153 ? 16.375 33.688 -8.422 1 67.19 153 ALA A N 1
ATOM 1175 C CA . ALA A 1 153 ? 17.469 34.625 -8.578 1 67.19 153 ALA A CA 1
ATOM 1176 C C . ALA A 1 153 ? 18 35.062 -7.219 1 67.19 153 ALA A C 1
ATOM 1178 O O . ALA A 1 153 ? 17.266 35.094 -6.227 1 67.19 153 ALA A O 1
ATOM 1179 N N . ASN A 1 154 ? 19.281 35.094 -7.16 1 68.56 154 ASN A N 1
ATOM 1180 C CA . ASN A 1 154 ? 19.953 35.562 -5.941 1 68.56 154 ASN A CA 1
ATOM 1181 C C . ASN A 1 154 ? 19.734 37.062 -5.707 1 68.56 154 ASN A C 1
ATOM 1183 O O . ASN A 1 154 ? 20.672 37.844 -5.762 1 68.56 154 ASN A O 1
ATOM 1187 N N . LYS A 1 155 ? 18.5 37.438 -5.668 1 72.19 155 LYS A N 1
ATOM 1188 C CA . LYS A 1 155 ? 18.125 38.812 -5.379 1 72.19 155 LYS A CA 1
ATOM 1189 C C . LYS A 1 155 ? 17.031 38.875 -4.324 1 72.19 155 LYS A C 1
ATOM 1191 O O . LYS A 1 155 ? 16.328 37.875 -4.094 1 72.19 155 LYS A O 1
ATOM 1196 N N . ASP A 1 156 ? 17 40.062 -3.66 1 67.44 156 ASP A N 1
ATOM 1197 C CA . ASP A 1 156 ? 15.977 40.281 -2.648 1 67.44 156 ASP A CA 1
ATOM 1198 C C . ASP A 1 156 ? 14.586 40.375 -3.283 1 67.44 156 ASP A C 1
ATOM 1200 O O . ASP A 1 156 ? 14.453 40.812 -4.43 1 67.44 156 ASP A O 1
ATOM 1204 N N . PHE A 1 157 ? 13.625 40 -2.537 1 69.81 157 PHE A N 1
ATOM 1205 C CA . PHE A 1 157 ? 12.25 39.875 -3 1 69.81 157 PHE A CA 1
ATOM 1206 C C . PHE A 1 157 ? 11.789 41.125 -3.689 1 69.81 157 PHE A C 1
ATOM 1208 O O . PHE A 1 157 ? 11.164 41.094 -4.754 1 69.81 157 PHE A O 1
ATOM 1215 N N . PRO A 1 158 ? 12.195 42.312 -3.156 1 68.31 158 PRO A N 1
ATOM 1216 C CA . PRO A 1 158 ? 11.688 43.531 -3.793 1 68.31 158 PRO A CA 1
ATOM 1217 C C . PRO A 1 158 ? 12.203 43.719 -5.219 1 68.31 158 PRO A C 1
ATOM 1219 O O . PRO A 1 158 ? 11.633 44.5 -5.996 1 68.31 158 PRO A O 1
ATOM 1222 N N . LEU A 1 159 ? 13.227 43 -5.555 1 74.19 159 LEU A N 1
ATOM 1223 C CA . LEU A 1 159 ? 13.844 43.156 -6.871 1 74.19 159 LEU A CA 1
ATOM 1224 C C . LEU A 1 159 ? 13.398 42 -7.797 1 74.19 159 LEU A C 1
ATOM 1226 O O . LEU A 1 159 ? 13.852 41.938 -8.938 1 74.19 159 LEU A O 1
ATOM 1230 N N . TRP A 1 160 ? 12.414 41.25 -7.371 1 81.38 160 TRP A N 1
ATOM 1231 C CA . TRP A 1 160 ? 12 40.094 -8.172 1 81.38 160 TRP A CA 1
ATOM 1232 C C . TRP A 1 160 ? 11.133 40.531 -9.352 1 81.38 160 TRP A C 1
ATOM 1234 O O . TRP A 1 160 ? 10.25 41.375 -9.195 1 81.38 160 TRP A O 1
ATOM 1244 N N . THR A 1 161 ? 11.469 40.031 -10.508 1 79.75 161 THR A N 1
ATOM 1245 C CA . THR A 1 161 ? 10.664 40.219 -11.719 1 79.75 161 THR A CA 1
ATOM 1246 C C . THR A 1 161 ? 9.516 39.219 -11.758 1 79.75 161 THR A C 1
ATOM 1248 O O . THR A 1 161 ? 9.469 38.281 -10.945 1 79.75 161 THR A O 1
ATOM 1251 N N . PRO A 1 162 ? 8.625 39.406 -12.656 1 78.19 162 PRO A N 1
ATOM 1252 C CA . PRO A 1 162 ? 7.535 38.438 -12.789 1 78.19 162 PRO A CA 1
ATOM 1253 C C . PRO A 1 162 ? 8.039 37 -13.039 1 78.19 162 PRO A C 1
ATOM 1255 O O . PRO A 1 162 ? 7.461 36.062 -12.523 1 78.19 162 PRO A O 1
ATOM 1258 N N . SER A 1 163 ? 9.07 36.969 -13.773 1 82.88 163 SER A N 1
ATOM 1259 C CA . SER A 1 163 ? 9.648 35.656 -14.023 1 82.88 163 SER A CA 1
ATOM 1260 C C . SER A 1 163 ? 10.281 35.062 -12.766 1 82.88 163 SER A C 1
ATOM 1262 O O . SER A 1 163 ? 10.234 33.875 -12.539 1 82.88 163 SER A O 1
ATOM 1264 N N . ASP A 1 164 ? 10.758 35.969 -11.961 1 84.19 164 ASP A N 1
ATOM 1265 C CA . ASP A 1 164 ? 11.336 35.5 -10.695 1 84.19 164 ASP A CA 1
ATOM 1266 C C . ASP A 1 164 ? 10.258 35 -9.742 1 84.19 164 ASP A C 1
ATOM 1268 O O . ASP A 1 164 ? 10.469 34 -9.047 1 84.19 164 ASP A O 1
ATOM 1272 N N . TRP A 1 165 ? 9.195 35.625 -9.828 1 83.25 165 TRP A N 1
ATOM 1273 C CA . TRP A 1 165 ? 8.094 35.219 -8.961 1 83.25 165 TRP A CA 1
ATOM 1274 C C . TRP A 1 165 ? 7.543 33.875 -9.398 1 83.25 165 TRP A C 1
ATOM 1276 O O . TRP A 1 165 ? 7.156 33.031 -8.555 1 83.25 165 TRP A O 1
ATOM 1286 N N . GLU A 1 166 ? 7.543 33.656 -10.672 1 86 166 GLU A N 1
ATOM 1287 C CA . GLU A 1 166 ? 7.086 32.375 -11.18 1 86 166 GLU A CA 1
ATOM 1288 C C . GLU A 1 166 ? 7.992 31.25 -10.695 1 86 166 GLU A C 1
ATOM 1290 O O . GLU A 1 166 ? 7.508 30.203 -10.242 1 86 166 GLU A O 1
ATOM 1295 N N . THR A 1 167 ? 9.211 31.469 -10.797 1 89.38 167 THR A N 1
ATOM 1296 C CA . THR A 1 167 ? 10.18 30.484 -10.312 1 89.38 167 THR A CA 1
ATOM 1297 C C . THR A 1 167 ? 10.086 30.328 -8.797 1 89.38 167 THR A C 1
ATOM 1299 O O . THR A 1 167 ? 10.188 29.219 -8.281 1 89.38 167 THR A O 1
ATOM 1302 N N . GLY A 1 168 ? 9.922 31.422 -8.156 1 87.62 168 GLY A N 1
ATOM 1303 C CA . GLY A 1 168 ? 9.758 31.406 -6.715 1 87.62 168 GLY A CA 1
ATOM 1304 C C . GLY A 1 168 ? 8.531 30.641 -6.266 1 87.62 168 GLY A C 1
ATOM 1305 O O . GLY A 1 168 ? 8.578 29.891 -5.285 1 87.62 168 GLY A O 1
ATOM 1306 N N . ASP A 1 169 ? 7.469 30.766 -7.02 1 88.5 169 ASP A N 1
ATOM 1307 C CA . ASP A 1 169 ? 6.242 30.031 -6.719 1 88.5 169 ASP A CA 1
ATOM 1308 C C . ASP A 1 169 ? 6.469 28.531 -6.785 1 88.5 169 ASP A C 1
ATOM 1310 O O . ASP A 1 169 ? 6.055 27.797 -5.887 1 88.5 169 ASP A O 1
ATOM 1314 N N . ALA A 1 170 ? 7.145 28.156 -7.812 1 89.94 170 ALA A N 1
ATOM 1315 C CA . ALA A 1 170 ? 7.414 26.734 -7.988 1 89.94 170 ALA A CA 1
ATOM 1316 C C . ALA A 1 170 ? 8.32 26.203 -6.879 1 89.94 170 ALA A C 1
ATOM 1318 O O . ALA A 1 170 ? 8.047 25.156 -6.293 1 89.94 170 ALA A O 1
ATOM 1319 N N . LEU A 1 171 ? 9.289 26.969 -6.578 1 90.44 171 LEU A N 1
ATOM 1320 C CA . LEU A 1 171 ? 10.297 26.531 -5.621 1 90.44 171 LEU A CA 1
ATOM 1321 C C . LEU A 1 171 ? 9.719 26.453 -4.215 1 90.44 171 LEU A C 1
ATOM 1323 O O . LEU A 1 171 ? 9.828 25.422 -3.549 1 90.44 171 LEU A O 1
ATOM 1327 N N . PHE A 1 172 ? 9.078 27.484 -3.773 1 89.06 172 PHE A N 1
ATOM 1328 C CA . PHE A 1 172 ? 8.672 27.562 -2.375 1 89.06 172 PHE A CA 1
ATOM 1329 C C . PHE A 1 172 ? 7.438 26.719 -2.111 1 89.06 172 PHE A C 1
ATOM 1331 O O . PHE A 1 172 ? 7.301 26.125 -1.036 1 89.06 172 PHE A O 1
ATOM 1338 N N . VAL A 1 173 ? 6.59 26.641 -3.088 1 89.38 173 VAL A N 1
ATOM 1339 C CA . VAL A 1 173 ? 5.43 25.766 -2.934 1 89.38 173 VAL A CA 1
ATOM 1340 C C . VAL A 1 173 ? 5.875 24.312 -2.898 1 89.38 173 VAL A C 1
ATOM 1342 O O . VAL A 1 173 ? 5.422 23.531 -2.055 1 89.38 173 VAL A O 1
ATOM 1345 N N . ALA A 1 174 ? 6.738 23.984 -3.771 1 90.38 174 ALA A N 1
ATOM 1346 C CA . ALA A 1 174 ? 7.254 22.609 -3.805 1 90.38 174 ALA A CA 1
ATOM 1347 C C . ALA A 1 174 ? 7.992 22.266 -2.514 1 90.38 174 ALA A C 1
ATOM 1349 O O . ALA A 1 174 ? 7.836 21.172 -1.974 1 90.38 174 ALA A O 1
ATOM 1350 N N . ALA A 1 175 ? 8.75 23.203 -2.059 1 91 175 ALA A N 1
ATOM 1351 C CA . ALA A 1 175 ? 9.516 22.969 -0.836 1 91 175 ALA A CA 1
ATOM 1352 C C . ALA A 1 175 ? 8.594 22.75 0.359 1 91 175 ALA A C 1
ATOM 1354 O O . ALA A 1 175 ? 8.797 21.828 1.148 1 91 175 ALA A O 1
ATOM 1355 N N . TYR A 1 176 ? 7.66 23.594 0.431 1 90.62 176 TYR A N 1
ATOM 1356 C CA . TYR A 1 176 ? 6.734 23.484 1.551 1 90.62 176 TYR A CA 1
ATOM 1357 C C . TYR A 1 176 ? 6.02 22.141 1.537 1 90.62 176 TYR A C 1
ATOM 1359 O O . TYR A 1 176 ? 5.934 21.469 2.566 1 90.62 176 TYR A O 1
ATOM 1367 N N . ASN A 1 177 ? 5.543 21.734 0.395 1 89.19 177 ASN A N 1
ATOM 1368 C CA . ASN A 1 177 ? 4.832 20.469 0.28 1 89.19 177 ASN A CA 1
ATOM 1369 C C . ASN A 1 177 ? 5.762 19.281 0.529 1 89.19 177 ASN A C 1
ATOM 1371 O O . ASN A 1 177 ? 5.352 18.281 1.12 1 89.19 177 ASN A O 1
ATOM 1375 N N . ALA A 1 178 ? 6.918 19.406 0.101 1 92.44 178 ALA A N 1
ATOM 1376 C CA . ALA A 1 178 ? 7.887 18.344 0.352 1 92.44 178 ALA A CA 1
ATOM 1377 C C . ALA A 1 178 ? 8.164 18.188 1.845 1 92.44 178 ALA A C 1
ATOM 1379 O O . ALA A 1 178 ? 8.133 17.078 2.379 1 92.44 178 ALA A O 1
ATOM 1380 N N . TYR A 1 179 ? 8.391 19.328 2.498 1 94.81 179 TYR A N 1
ATOM 1381 C CA . TYR A 1 179 ? 8.688 19.281 3.928 1 94.81 179 TYR A CA 1
ATOM 1382 C C . TYR A 1 179 ? 7.504 18.719 4.711 1 94.81 179 TYR A C 1
ATOM 1384 O O . TYR A 1 179 ? 7.691 17.969 5.668 1 94.81 179 TYR A O 1
ATOM 1392 N N . ARG A 1 180 ? 6.387 19.078 4.277 1 91.12 180 ARG A N 1
ATOM 1393 C CA . ARG A 1 180 ? 5.203 18.5 4.914 1 91.12 180 ARG A CA 1
ATOM 1394 C C . ARG A 1 180 ? 5.133 17 4.688 1 91.12 180 ARG A C 1
ATOM 1396 O O . ARG A 1 180 ? 4.754 16.25 5.59 1 91.12 180 ARG A O 1
ATOM 1403 N N . GLY A 1 181 ? 5.477 16.656 3.475 1 89.62 181 GLY A N 1
ATOM 1404 C CA . GLY A 1 181 ? 5.547 15.234 3.195 1 89.62 181 GLY A CA 1
ATOM 1405 C C . GLY A 1 181 ? 6.566 14.508 4.055 1 89.62 181 GLY A C 1
ATOM 1406 O O . GLY A 1 181 ? 6.297 13.414 4.551 1 89.62 181 GLY A O 1
ATOM 1407 N N . HIS A 1 182 ? 7.672 15.148 4.27 1 94.56 182 HIS A N 1
ATOM 1408 C CA . HIS A 1 182 ? 8.703 14.562 5.125 1 94.56 182 HIS A CA 1
ATOM 1409 C C . HIS A 1 182 ? 8.219 14.422 6.562 1 94.56 182 HIS A C 1
ATOM 1411 O O . HIS A 1 182 ? 8.477 13.414 7.215 1 94.56 182 HIS A O 1
ATOM 1417 N N . LEU A 1 183 ? 7.566 15.43 6.98 1 93.19 183 LEU A N 1
ATOM 1418 C CA . LEU A 1 183 ? 7.02 15.422 8.336 1 93.19 183 LEU A CA 1
ATOM 1419 C C . LEU A 1 183 ? 6.023 14.281 8.508 1 93.19 183 LEU A C 1
ATOM 1421 O O . LEU A 1 183 ? 6.109 13.523 9.477 1 93.19 183 LEU A O 1
ATOM 1425 N N . THR A 1 184 ? 5.148 14.172 7.57 1 86.88 184 THR A N 1
ATOM 1426 C CA . THR A 1 184 ? 4.145 13.117 7.641 1 86.88 184 THR A CA 1
ATOM 1427 C C . THR A 1 184 ? 4.805 11.742 7.625 1 86.88 184 THR A C 1
ATOM 1429 O O . THR A 1 184 ? 4.43 10.859 8.406 1 86.88 184 THR A O 1
ATOM 1432 N N . TYR A 1 185 ? 5.734 11.617 6.816 1 90.19 185 TYR A N 1
ATOM 1433 C CA . TYR A 1 185 ? 6.434 10.336 6.723 1 90.19 185 TYR A CA 1
ATOM 1434 C C . TYR A 1 185 ? 7.191 10.039 8.008 1 90.19 185 TYR A C 1
ATOM 1436 O O . TYR A 1 185 ? 7.195 8.898 8.484 1 90.19 185 TYR A O 1
ATOM 1444 N N . ALA A 1 186 ? 7.848 10.984 8.539 1 92.44 186 ALA A N 1
ATOM 1445 C CA . ALA A 1 186 ? 8.594 10.805 9.781 1 92.44 186 ALA A CA 1
ATOM 1446 C C . ALA A 1 186 ? 7.668 10.367 10.914 1 92.44 186 ALA A C 1
ATOM 1448 O O . ALA A 1 186 ? 8 9.461 11.68 1 92.44 186 ALA A O 1
ATOM 1449 N N . GLN A 1 187 ? 6.574 10.953 10.938 1 87.62 187 GLN A N 1
ATOM 1450 C CA . GLN A 1 187 ? 5.66 10.695 12.047 1 87.62 187 GLN A CA 1
ATOM 1451 C C . GLN A 1 187 ? 4.891 9.398 11.836 1 87.62 187 GLN A C 1
ATOM 1453 O O . GLN A 1 187 ? 4.363 8.82 12.789 1 87.62 187 GLN A O 1
ATOM 1458 N N . THR A 1 188 ? 4.855 8.953 10.625 1 80.69 188 THR A N 1
ATOM 1459 C CA . THR A 1 188 ? 4.094 7.742 10.344 1 80.69 188 THR A CA 1
ATOM 1460 C C . THR A 1 188 ? 5.023 6.535 10.25 1 80.69 188 THR A C 1
ATOM 1462 O O . THR A 1 188 ? 4.691 5.453 10.742 1 80.69 188 THR A O 1
ATOM 1465 N N . CYS A 1 189 ? 6.172 6.777 9.672 1 85.88 189 CYS A N 1
ATOM 1466 C CA . CYS A 1 189 ? 7 5.629 9.32 1 85.88 189 CYS A CA 1
ATOM 1467 C C . CYS A 1 189 ? 8.219 5.535 10.227 1 85.88 189 CYS A C 1
ATOM 1469 O O . CYS A 1 189 ? 8.766 4.449 10.43 1 85.88 189 CYS A O 1
ATOM 1471 N N . TYR A 1 190 ? 8.688 6.652 10.781 1 87.69 190 TYR A N 1
ATOM 1472 C CA . TYR A 1 190 ? 9.852 6.641 11.664 1 87.69 190 TYR A CA 1
ATOM 1473 C C . TYR A 1 190 ? 9.422 6.477 13.117 1 87.69 190 TYR A C 1
ATOM 1475 O O . TYR A 1 190 ? 10.141 5.871 13.922 1 87.69 190 TYR A O 1
ATOM 1483 N N . ALA A 1 191 ? 8.516 7.348 13.656 1 71.44 191 ALA A N 1
ATOM 1484 C CA . ALA A 1 191 ? 8.102 7.359 15.062 1 71.44 191 ALA A CA 1
ATOM 1485 C C . ALA A 1 191 ? 7.543 6.004 15.477 1 71.44 191 ALA A C 1
ATOM 1487 O O . ALA A 1 191 ? 7.68 5.602 16.641 1 71.44 191 ALA A O 1
ATOM 1488 N N . GLY A 1 192 ? 6.77 5.48 14.773 1 54.75 192 GLY A N 1
ATOM 1489 C CA . GLY A 1 192 ? 6.117 4.25 15.203 1 54.75 192 GLY A CA 1
ATOM 1490 C C . GLY A 1 192 ? 7.078 3.084 15.336 1 54.75 192 GLY A C 1
ATOM 1491 O O . GLY A 1 192 ? 7.602 2.582 14.344 1 54.75 192 GLY A O 1
ATOM 1492 N N . ASN A 1 193 ? 8.32 3.283 16.219 1 42.19 193 ASN A N 1
ATOM 1493 C CA . ASN A 1 193 ? 8.75 1.921 16.516 1 42.19 193 ASN A CA 1
ATOM 1494 C C . ASN A 1 193 ? 7.719 0.895 16.047 1 42.19 193 ASN A C 1
ATOM 1496 O O . ASN A 1 193 ? 7.734 -0.251 16.5 1 42.19 193 ASN A O 1
ATOM 1500 N N . ILE A 1 194 ? 6.684 1.477 16.047 1 36.12 194 ILE A N 1
ATOM 1501 C CA . ILE A 1 194 ? 5.668 0.473 15.75 1 36.12 194 ILE A CA 1
ATOM 1502 C C . ILE A 1 194 ? 6.059 -0.286 14.484 1 36.12 194 ILE A C 1
ATOM 1504 O O . ILE A 1 194 ? 6.238 0.317 13.422 1 36.12 194 ILE A O 1
ATOM 1508 N N . GLN A 1 195 ? 6.812 -0.979 14.547 1 37.91 195 GLN A N 1
ATOM 1509 C CA . GLN A 1 195 ? 7.031 -2.092 13.633 1 37.91 195 GLN A CA 1
ATOM 1510 C C . GLN A 1 195 ? 5.938 -2.154 12.57 1 37.91 195 GLN A C 1
ATOM 1512 O O . GLN A 1 195 ? 5.836 -3.133 11.828 1 37.91 195 GLN A O 1
ATOM 1517 N N . ASN A 1 196 ? 4.914 -1.276 12.734 1 39.84 196 ASN A N 1
ATOM 1518 C CA . ASN A 1 196 ? 3.785 -1.522 11.844 1 39.84 196 ASN A CA 1
ATOM 1519 C C . ASN A 1 196 ? 4.113 -1.135 10.398 1 39.84 196 ASN A C 1
ATOM 1521 O O . ASN A 1 196 ? 3.641 -0.109 9.906 1 39.84 196 ASN A O 1
ATOM 1525 N N . SER A 1 197 ? 5.391 -1.135 10.07 1 44.94 197 SER A N 1
ATOM 1526 C CA . SER A 1 197 ? 6.012 -1.198 8.75 1 44.94 197 SER A CA 1
ATOM 1527 C C . SER A 1 197 ? 5.043 -1.743 7.707 1 44.94 197 SER A C 1
ATOM 1529 O O . SER A 1 197 ? 5.332 -1.722 6.512 1 44.94 197 SER A O 1
ATOM 1531 N N . SER A 1 198 ? 4.086 -2.189 8.234 1 47.38 198 SER A N 1
ATOM 1532 C CA . SER A 1 198 ? 3.289 -2.922 7.254 1 47.38 198 SER A CA 1
ATOM 1533 C C . SER A 1 198 ? 2.355 -1.987 6.492 1 47.38 198 SER A C 1
ATOM 1535 O O . SER A 1 198 ? 1.646 -2.418 5.578 1 47.38 198 SER A O 1
ATOM 1537 N N . ASP A 1 199 ? 2.527 -0.501 6.949 1 57.72 199 ASP A N 1
ATOM 1538 C CA . ASP A 1 199 ? 1.646 0.432 6.25 1 57.72 199 ASP A CA 1
ATOM 1539 C C . ASP A 1 199 ? 2.08 0.615 4.797 1 57.72 199 ASP A C 1
ATOM 1541 O O . ASP A 1 199 ? 3.273 0.734 4.512 1 57.72 199 ASP A O 1
ATOM 1545 N N . ALA A 1 200 ? 1.207 0.441 4.074 1 61.09 200 ALA A N 1
ATOM 1546 C CA . ALA A 1 200 ? 1.411 0.559 2.633 1 61.09 200 ALA A CA 1
ATOM 1547 C C . ALA A 1 200 ? 2.1 1.875 2.281 1 61.09 200 ALA A C 1
ATOM 1549 O O . ALA A 1 200 ? 2.838 1.953 1.297 1 61.09 200 ALA A O 1
ATOM 1550 N N . GLN A 1 201 ? 2.023 2.834 3.283 1 65.94 201 GLN A N 1
ATOM 1551 C CA . GLN A 1 201 ? 2.582 4.148 2.992 1 65.94 201 GLN A CA 1
ATOM 1552 C C . GLN A 1 201 ? 4.098 4.156 3.174 1 65.94 201 GLN A C 1
ATOM 1554 O O . GLN A 1 201 ? 4.797 4.988 2.588 1 65.94 201 GLN A O 1
ATOM 1559 N N . CYS A 1 202 ? 4.57 3.258 3.988 1 77 202 CYS A N 1
ATOM 1560 C CA . CYS A 1 202 ? 5.988 3.273 4.328 1 77 202 CYS A CA 1
ATOM 1561 C C . CYS A 1 202 ? 6.785 2.383 3.381 1 77 202 CYS A C 1
ATOM 1563 O O . CYS A 1 202 ? 7.945 2.064 3.65 1 77 202 CYS A O 1
ATOM 1565 N N . LYS A 1 203 ? 6.227 2.082 2.211 1 71.69 203 LYS A N 1
ATOM 1566 C CA . LYS A 1 203 ? 6.867 1.046 1.404 1 71.69 203 LYS A CA 1
ATOM 1567 C C . LYS A 1 203 ? 7.523 1.645 0.165 1 71.69 203 LYS A C 1
ATOM 1569 O O . LYS A 1 203 ? 8.156 0.929 -0.614 1 71.69 203 LYS A O 1
ATOM 1574 N N . SER A 1 204 ? 7.605 2.865 0.028 1 80.38 204 SER A N 1
ATOM 1575 C CA . SER A 1 204 ? 8.148 3.426 -1.203 1 80.38 204 SER A CA 1
ATOM 1576 C C . SER A 1 204 ? 9.672 3.43 -1.182 1 80.38 204 SER A C 1
ATOM 1578 O O . SER A 1 204 ? 10.312 2.992 -2.141 1 80.38 204 SER A O 1
ATOM 1580 N N . PRO A 1 205 ? 10.25 3.834 -0.099 1 89 205 PRO A N 1
ATOM 1581 C CA . PRO A 1 205 ? 11.719 3.812 -0.069 1 89 205 PRO A CA 1
ATOM 1582 C C . PRO A 1 205 ? 12.281 2.398 0.037 1 89 205 PRO A C 1
ATOM 1584 O O . PRO A 1 205 ? 11.539 1.446 0.284 1 89 205 PRO A O 1
ATOM 1587 N N . SER A 1 206 ? 13.594 2.303 -0.246 1 87.81 206 SER A N 1
ATOM 1588 C CA . SER A 1 206 ? 14.258 1.004 -0.182 1 87.81 206 SER A CA 1
ATOM 1589 C C . SER A 1 206 ? 14.094 0.371 1.195 1 87.81 206 SER A C 1
ATOM 1591 O O . SER A 1 206 ? 13.922 -0.844 1.31 1 87.81 206 SER A O 1
ATOM 1593 N N . ILE A 1 207 ? 14.25 1.187 2.158 1 89.5 207 ILE A N 1
ATOM 1594 C CA . ILE A 1 207 ? 13.93 0.79 3.525 1 89.5 207 ILE A CA 1
ATOM 1595 C C . ILE A 1 207 ? 12.953 1.789 4.137 1 89.5 207 ILE A C 1
ATOM 1597 O O . ILE A 1 207 ? 13.008 2.984 3.84 1 89.5 207 ILE A O 1
ATOM 1601 N N . PRO A 1 208 ? 12.07 1.321 4.941 1 87.38 208 PRO A N 1
ATOM 1602 C CA . PRO A 1 208 ? 11.023 2.215 5.449 1 87.38 208 PRO A CA 1
ATOM 1603 C C . PRO A 1 208 ? 11.578 3.33 6.332 1 87.38 208 PRO A C 1
ATOM 1605 O O . PRO A 1 208 ? 11.031 4.434 6.363 1 87.38 208 PRO A O 1
ATOM 1608 N N . TYR A 1 209 ? 12.641 3.004 7.105 1 91.75 209 TYR A N 1
ATOM 1609 C CA . TYR A 1 209 ? 13.227 4.031 7.957 1 91.75 209 TYR A CA 1
ATOM 1610 C C . TYR A 1 209 ? 14.703 3.742 8.227 1 91.75 209 TYR A C 1
ATOM 1612 O O . TYR A 1 209 ? 15.141 2.594 8.133 1 91.75 209 TYR A O 1
ATOM 1620 N N . ILE A 1 210 ? 15.453 4.746 8.461 1 94.56 210 ILE A N 1
ATOM 1621 C CA . ILE A 1 210 ? 16.859 4.637 8.82 1 94.56 210 ILE A CA 1
ATOM 1622 C C . ILE A 1 210 ? 17.016 4.691 10.336 1 94.56 210 ILE A C 1
ATOM 1624 O O . ILE A 1 210 ? 16.578 5.652 10.977 1 94.56 210 ILE A O 1
ATOM 1628 N N . GLU A 1 211 ? 17.656 3.717 10.844 1 92.44 211 GLU A N 1
ATOM 1629 C CA . GLU A 1 211 ? 17.828 3.641 12.297 1 92.44 211 GLU A CA 1
ATOM 1630 C C . GLU A 1 211 ? 18.969 4.531 12.766 1 92.44 211 GLU A C 1
ATOM 1632 O O . GLU A 1 211 ? 20.016 4.629 12.102 1 92.44 211 GLU A O 1
ATOM 1637 N N . SER A 1 212 ? 18.719 5.176 13.828 1 95.94 212 SER A N 1
ATOM 1638 C CA . SER A 1 212 ? 19.75 5.973 14.477 1 95.94 212 SER A CA 1
ATOM 1639 C C . SER A 1 212 ? 20.031 5.484 15.891 1 95.94 212 SER A C 1
ATOM 1641 O O . SER A 1 212 ? 19.109 5.008 16.578 1 95.94 212 SER A O 1
ATOM 1643 N N . GLU A 1 213 ? 21.297 5.543 16.25 1 96.31 213 GLU A N 1
ATOM 1644 C CA . GLU A 1 213 ? 21.656 5.297 17.656 1 96.31 213 GLU A CA 1
ATOM 1645 C C . GLU A 1 213 ? 21.297 6.496 18.531 1 96.31 213 GLU A C 1
ATOM 1647 O O . GLU A 1 213 ? 21.734 7.617 18.266 1 96.31 213 GLU A O 1
ATOM 1652 N N . ILE A 1 214 ? 20.531 6.223 19.578 1 96.94 214 ILE A N 1
ATOM 1653 C CA . ILE A 1 214 ? 20.031 7.316 20.406 1 96.94 214 ILE A CA 1
ATOM 1654 C C . ILE A 1 214 ? 20.609 7.203 21.812 1 96.94 214 ILE A C 1
ATOM 1656 O O . ILE A 1 214 ? 20.469 6.16 22.469 1 96.94 214 ILE A O 1
ATOM 1660 N N . ASN A 1 215 ? 21.328 8.203 22.219 1 97.31 215 ASN A N 1
ATOM 1661 C CA . ASN A 1 215 ? 21.781 8.383 23.594 1 97.31 215 ASN A CA 1
ATOM 1662 C C . ASN A 1 215 ? 21.062 9.539 24.281 1 97.31 215 ASN A C 1
ATOM 1664 O O . ASN A 1 215 ? 21.312 10.711 23.969 1 97.31 215 ASN A O 1
ATOM 1668 N N . ARG A 1 216 ? 20.234 9.305 25.234 1 96.31 216 ARG A N 1
ATOM 1669 C CA . ARG A 1 216 ? 19.375 10.312 25.844 1 96.31 216 ARG A CA 1
ATOM 1670 C C . ARG A 1 216 ? 20.031 10.906 27.094 1 96.31 216 ARG A C 1
ATOM 1672 O O . ARG A 1 216 ? 19.438 11.742 27.781 1 96.31 216 ARG A O 1
ATOM 1679 N N . GLU A 1 217 ? 21.203 10.438 27.438 1 95.88 217 GLU A N 1
ATOM 1680 C CA . GLU A 1 217 ? 21.969 10.961 28.562 1 95.88 217 GLU A CA 1
ATOM 1681 C C . GLU A 1 217 ? 23.406 11.281 28.156 1 95.88 217 GLU A C 1
ATOM 1683 O O . GLU A 1 217 ? 24.344 10.844 28.828 1 95.88 217 GLU A O 1
ATOM 1688 N N . ALA A 1 218 ? 23.453 11.984 27.125 1 97.12 218 ALA A N 1
ATOM 1689 C CA . ALA A 1 218 ? 24.766 12.312 26.578 1 97.12 218 ALA A CA 1
ATOM 1690 C C . ALA A 1 218 ? 25.344 13.555 27.266 1 97.12 218 ALA A C 1
ATOM 1692 O O . ALA A 1 218 ? 24.641 14.25 28 1 97.12 218 ALA A O 1
ATOM 1693 N N . ASP A 1 219 ? 26.656 13.727 27.047 1 96 219 ASP A N 1
ATOM 1694 C CA . ASP A 1 219 ? 27.328 14.922 27.547 1 96 219 ASP A CA 1
ATOM 1695 C C . ASP A 1 219 ? 26.891 16.172 26.781 1 96 219 ASP A C 1
ATOM 1697 O O . ASP A 1 219 ? 26.547 16.094 25.609 1 96 219 ASP A O 1
ATOM 1701 N N . CYS A 1 220 ? 26.953 17.297 27.5 1 96.75 220 CYS A N 1
ATOM 1702 C CA . CYS A 1 220 ? 26.625 18.578 26.875 1 96.75 220 CYS A CA 1
ATOM 1703 C C . CYS A 1 220 ? 27.625 18.906 25.766 1 96.75 220 CYS A C 1
ATOM 1705 O O . CYS A 1 220 ? 28.828 18.906 25.984 1 96.75 220 CYS A O 1
ATOM 1707 N N . PRO A 1 221 ? 27.172 19.188 24.578 1 96 221 PRO A N 1
ATOM 1708 C CA . PRO A 1 221 ? 28.078 19.484 23.484 1 96 221 PRO A CA 1
ATOM 1709 C C . PRO A 1 221 ? 28.656 20.891 23.547 1 96 221 PRO A C 1
ATOM 1711 O O . PRO A 1 221 ? 29.422 21.297 22.672 1 96 221 PRO A O 1
ATOM 1714 N N . PHE A 1 222 ? 28.281 21.625 24.562 1 96 222 PHE A N 1
ATOM 1715 C CA . PHE A 1 222 ? 28.719 23 24.734 1 96 222 PHE A CA 1
ATOM 1716 C C . PHE A 1 222 ? 29.594 23.141 25.984 1 96 222 PHE A C 1
ATOM 1718 O O . PHE A 1 222 ? 30.062 22.141 26.531 1 96 222 PHE A O 1
ATOM 1725 N N . ALA A 1 223 ? 29.922 24.422 26.266 1 92.88 223 ALA A N 1
ATOM 1726 C CA . ALA A 1 223 ? 30.734 24.672 27.438 1 92.88 223 ALA A CA 1
ATOM 1727 C C . ALA A 1 223 ? 30.016 24.219 28.719 1 92.88 223 ALA A C 1
ATOM 1729 O O . ALA A 1 223 ? 28.781 24.141 28.734 1 92.88 223 ALA A O 1
ATOM 1730 N N . PRO A 1 224 ? 30.828 23.906 29.734 1 91.56 224 PRO A N 1
ATOM 1731 C CA . PRO A 1 224 ? 30.203 23.484 30.984 1 91.56 224 PRO A CA 1
ATOM 1732 C C . PRO A 1 224 ? 29.219 24.516 31.531 1 91.56 224 PRO A C 1
ATOM 1734 O O . PRO A 1 224 ? 29.5 25.719 31.5 1 91.56 224 PRO A O 1
ATOM 1737 N N . GLY A 1 225 ? 28.078 24.078 31.922 1 89.12 225 GLY A N 1
ATOM 1738 C CA . GLY A 1 225 ? 27.109 24.953 32.562 1 89.12 225 GLY A CA 1
ATOM 1739 C C . GLY A 1 225 ? 26.062 25.484 31.609 1 89.12 225 GLY A C 1
ATOM 1740 O O . GLY A 1 225 ? 25.062 26.062 32.031 1 89.12 225 GLY A O 1
ATOM 1741 N N . VAL A 1 226 ? 26.234 25.281 30.344 1 92.5 226 VAL A N 1
ATOM 1742 C CA . VAL A 1 226 ? 25.297 25.797 29.359 1 92.5 226 VAL A CA 1
ATOM 1743 C C . VAL A 1 226 ? 24.031 24.953 29.359 1 92.5 226 VAL A C 1
ATOM 1745 O O . VAL A 1 226 ? 22.922 25.5 29.375 1 92.5 226 VAL A O 1
ATOM 1748 N N . CYS A 1 227 ? 24.25 23.641 29.406 1 95.88 227 CYS A N 1
ATOM 1749 C CA . CYS A 1 227 ? 23.109 22.734 29.344 1 95.88 227 CYS A CA 1
ATOM 1750 C C . CYS A 1 227 ? 22.484 22.547 30.719 1 95.88 227 CYS A C 1
ATOM 1752 O O . CYS A 1 227 ? 23.203 22.375 31.719 1 95.88 227 CYS A O 1
ATOM 1754 N N . THR A 1 228 ? 21.234 22.609 30.797 1 95 228 THR A N 1
ATOM 1755 C CA . THR A 1 228 ? 20.531 22.438 32.062 1 95 228 THR A CA 1
ATOM 1756 C C . THR A 1 228 ? 20.203 20.969 32.312 1 95 228 THR A C 1
ATOM 1758 O O . THR A 1 228 ? 19.906 20.562 33.438 1 95 228 THR A O 1
ATOM 1761 N N . HIS A 1 229 ? 20.156 20.203 31.266 1 95.31 229 HIS A N 1
ATOM 1762 C CA . HIS A 1 229 ? 19.875 18.766 31.266 1 95.31 229 HIS A CA 1
ATOM 1763 C C . HIS A 1 229 ? 20.891 18 30.406 1 95.31 229 HIS A C 1
ATOM 1765 O O . HIS A 1 229 ? 21.578 18.609 29.578 1 95.31 229 HIS A O 1
ATOM 1771 N N . PRO A 1 230 ? 20.953 16.703 30.734 1 96.5 230 PRO A N 1
ATOM 1772 C CA . PRO A 1 230 ? 21.797 15.922 29.812 1 96.5 230 PRO A CA 1
ATOM 1773 C C . PRO A 1 230 ? 21.328 16.031 28.375 1 96.5 230 PRO A C 1
ATOM 1775 O O . PRO A 1 230 ? 20.125 16.125 28.109 1 96.5 230 PRO A O 1
ATOM 1778 N N . ALA A 1 231 ? 22.281 16.031 27.5 1 98 231 ALA A N 1
ATOM 1779 C CA . ALA A 1 231 ? 21.953 16.172 26.078 1 98 231 ALA A CA 1
ATOM 1780 C C . ALA A 1 231 ? 21.438 14.859 25.516 1 98 231 ALA A C 1
ATOM 1782 O O . ALA A 1 231 ? 21.609 13.797 26.109 1 98 231 ALA A O 1
ATOM 1783 N N . ILE A 1 232 ? 20.688 14.922 24.469 1 98.19 232 ILE A N 1
ATOM 1784 C CA . ILE A 1 232 ? 20.328 13.773 23.641 1 98.19 232 ILE A CA 1
ATOM 1785 C C . ILE A 1 232 ? 21.156 13.781 22.359 1 98.19 232 ILE A C 1
ATOM 1787 O O . ILE A 1 232 ? 21.359 14.828 21.75 1 98.19 232 ILE A O 1
ATOM 1791 N N . THR A 1 233 ? 21.703 12.664 22.031 1 98.5 233 THR A N 1
ATOM 1792 C CA . THR A 1 233 ? 22.484 12.547 20.812 1 98.5 233 THR A CA 1
ATOM 1793 C C . THR A 1 233 ? 21.906 11.461 19.906 1 98.5 233 THR A C 1
ATOM 1795 O O . THR A 1 233 ? 21.641 10.352 20.359 1 98.5 233 THR A O 1
ATOM 1798 N N . LEU A 1 234 ? 21.641 11.836 18.703 1 98.12 234 LEU A N 1
ATOM 1799 C CA . LEU A 1 234 ? 21.203 10.906 17.656 1 98.12 234 LEU A CA 1
ATOM 1800 C C . LEU A 1 234 ? 22.266 10.766 16.578 1 98.12 234 LEU A C 1
ATOM 1802 O O . LEU A 1 234 ? 22.656 11.75 15.945 1 98.12 234 LEU A O 1
ATOM 1806 N N . ASP A 1 235 ? 22.688 9.586 16.375 1 98.12 235 ASP A N 1
ATOM 1807 C CA . ASP A 1 235 ? 23.719 9.273 15.383 1 98.12 235 ASP A CA 1
ATOM 1808 C C . ASP A 1 235 ? 23.219 8.234 14.383 1 98.12 235 ASP A C 1
ATOM 1810 O O . ASP A 1 235 ? 22.906 7.102 14.758 1 98.12 235 ASP A O 1
ATOM 1814 N N . THR A 1 236 ? 23.219 8.617 13.133 1 97.44 236 THR A N 1
ATOM 1815 C CA . THR A 1 236 ? 22.688 7.715 12.109 1 97.44 236 THR A CA 1
ATOM 1816 C C . THR A 1 236 ? 23.688 6.598 11.812 1 97.44 236 THR A C 1
ATOM 1818 O O . THR A 1 236 ? 23.344 5.598 11.18 1 97.44 236 THR A O 1
ATOM 1821 N N . GLY A 1 237 ? 24.922 6.754 12.312 1 96.56 237 GLY A N 1
ATOM 1822 C CA . GLY A 1 237 ? 25.953 5.906 11.719 1 96.56 237 GLY A CA 1
ATOM 1823 C C . GLY A 1 237 ? 26.156 6.16 10.242 1 96.56 237 GLY A C 1
ATOM 1824 O O . GLY A 1 237 ? 25.719 7.176 9.711 1 96.56 237 GLY A O 1
ATOM 1825 N N . LEU A 1 238 ? 26.875 5.328 9.641 1 96.19 238 LEU A N 1
ATOM 1826 C CA . LEU A 1 238 ? 27.156 5.516 8.219 1 96.19 238 LEU A CA 1
ATOM 1827 C C . LEU A 1 238 ? 26.016 4.996 7.363 1 96.19 238 LEU A C 1
ATOM 1829 O O . LEU A 1 238 ? 25.828 3.783 7.234 1 96.19 238 LEU A O 1
ATOM 1833 N N . MET A 1 239 ? 25.312 5.898 6.781 1 96.94 239 MET A N 1
ATOM 1834 C CA . MET A 1 239 ? 24.234 5.562 5.859 1 96.94 239 MET A CA 1
ATOM 1835 C C . MET A 1 239 ? 24.781 5.27 4.465 1 96.94 239 MET A C 1
ATOM 1837 O O . MET A 1 239 ? 25.469 6.109 3.873 1 96.94 239 MET A O 1
ATOM 1841 N N . ASP A 1 240 ? 24.375 4.215 4.039 1 96.5 240 ASP A N 1
ATOM 1842 C CA . ASP A 1 240 ? 24.844 3.775 2.732 1 96.5 240 ASP A CA 1
ATOM 1843 C C . ASP A 1 240 ? 23.906 4.242 1.622 1 96.5 240 ASP A C 1
ATOM 1845 O O . ASP A 1 240 ? 22.688 4.152 1.755 1 96.5 240 ASP A O 1
ATOM 1849 N N . SER A 1 241 ? 24.516 4.703 0.51 1 96.94 241 SER A N 1
ATOM 1850 C CA . SER A 1 241 ? 23.719 5.242 -0.587 1 96.94 241 SER A CA 1
ATOM 1851 C C . SER A 1 241 ? 22.844 4.164 -1.215 1 96.94 241 SER A C 1
ATOM 1853 O O . SER A 1 241 ? 21.719 4.445 -1.665 1 96.94 241 SER A O 1
ATOM 1855 N N . ASN A 1 242 ? 23.297 2.98 -1.269 1 95.38 242 ASN A N 1
ATOM 1856 C CA . ASN A 1 242 ? 22.531 1.892 -1.866 1 95.38 242 ASN A CA 1
ATOM 1857 C C . ASN A 1 242 ? 21.484 1.346 -0.9 1 95.38 242 ASN A C 1
ATOM 1859 O O . ASN A 1 242 ? 20.281 1.335 -1.211 1 95.38 242 ASN A O 1
ATOM 1863 N N . ARG A 1 243 ? 21.875 0.982 0.221 1 93.69 243 ARG A N 1
ATOM 1864 C CA . ARG A 1 243 ? 21 0.294 1.173 1 93.69 243 ARG A CA 1
ATOM 1865 C C . ARG A 1 243 ? 19.969 1.244 1.751 1 93.69 243 ARG A C 1
ATOM 1867 O O . ARG A 1 243 ? 18.781 0.906 1.823 1 93.69 243 ARG A O 1
ATOM 1874 N N . HIS A 1 244 ? 20.359 2.398 2.113 1 95.81 244 HIS A N 1
ATOM 1875 C CA . HIS A 1 244 ? 19.5 3.283 2.877 1 95.81 244 HIS A CA 1
ATOM 1876 C C . HIS A 1 244 ? 18.797 4.289 1.968 1 95.81 244 HIS A C 1
ATOM 1878 O O . HIS A 1 244 ? 17.656 4.672 2.223 1 95.81 244 HIS A O 1
ATOM 1884 N N . LEU A 1 245 ? 19.453 4.676 0.884 1 96.56 245 LEU A N 1
ATOM 1885 C CA . LEU A 1 245 ? 18.906 5.758 0.074 1 96.56 245 LEU A CA 1
ATOM 1886 C C . LEU A 1 245 ? 18.406 5.234 -1.267 1 96.56 245 LEU A C 1
ATOM 1888 O O . LEU A 1 245 ? 17.828 5.988 -2.057 1 96.56 245 LEU A O 1
ATOM 1892 N N . GLY A 1 246 ? 18.688 4.008 -1.59 1 95.5 246 GLY A N 1
ATOM 1893 C CA . GLY A 1 246 ? 18.078 3.342 -2.73 1 95.5 246 GLY A CA 1
ATOM 1894 C C . GLY A 1 246 ? 18.844 3.566 -4.027 1 95.5 246 GLY A C 1
ATOM 1895 O O . GLY A 1 246 ? 18.328 3.256 -5.105 1 95.5 246 GLY A O 1
ATOM 1896 N N . ILE A 1 247 ? 20 4.176 -3.975 1 96.69 247 ILE A N 1
ATOM 1897 C CA . ILE A 1 247 ? 20.812 4.309 -5.18 1 96.69 247 ILE A CA 1
ATOM 1898 C C . ILE A 1 247 ? 21.5 2.977 -5.492 1 96.69 247 ILE A C 1
ATOM 1900 O O . ILE A 1 247 ? 22.578 2.684 -4.977 1 96.69 247 ILE A O 1
ATOM 1904 N N . ASN A 1 248 ? 20.969 2.303 -6.406 1 96.19 248 ASN A N 1
ATOM 1905 C CA . ASN A 1 248 ? 21.359 0.932 -6.711 1 96.19 248 ASN A CA 1
ATOM 1906 C C . ASN A 1 248 ? 22.609 0.891 -7.582 1 96.19 248 ASN A C 1
ATOM 1908 O O . ASN A 1 248 ? 22.531 0.632 -8.781 1 96.19 248 ASN A O 1
ATOM 1912 N N . MET A 1 249 ? 23.734 1.088 -6.922 1 94.62 249 MET A N 1
ATOM 1913 C CA . MET A 1 249 ? 25 1.045 -7.629 1 94.62 249 MET A CA 1
ATOM 1914 C C . MET A 1 249 ? 25.969 0.069 -6.961 1 94.62 249 MET A C 1
ATOM 1916 O O . MET A 1 249 ? 25.781 -0.283 -5.793 1 94.62 249 MET A O 1
ATOM 1920 N N . GLY A 1 250 ? 26.969 -0.284 -7.691 1 93.62 250 GLY A N 1
ATOM 1921 C CA . GLY A 1 250 ? 27.953 -1.23 -7.199 1 93.62 250 GLY A CA 1
ATOM 1922 C C . GLY A 1 250 ? 28.797 -0.679 -6.062 1 93.62 250 GLY A C 1
ATOM 1923 O O . GLY A 1 250 ? 28.766 0.523 -5.789 1 93.62 250 GLY A O 1
ATOM 1924 N N . PRO A 1 251 ? 29.578 -1.51 -5.43 1 92.88 251 PRO A N 1
ATOM 1925 C CA . PRO A 1 251 ? 30.344 -1.115 -4.246 1 92.88 251 PRO A CA 1
ATOM 1926 C C . PRO A 1 251 ? 31.359 -0.012 -4.539 1 92.88 251 PRO A C 1
ATOM 1928 O O . PRO A 1 251 ? 31.656 0.802 -3.662 1 92.88 251 PRO A O 1
ATOM 1931 N N . LYS A 1 252 ? 31.859 0.09 -5.703 1 93.25 252 LYS A N 1
ATOM 1932 C CA . LYS A 1 252 ? 32.875 1.085 -6.047 1 93.25 252 LYS A CA 1
ATOM 1933 C C . LYS A 1 252 ? 32.25 2.463 -6.242 1 93.25 252 LYS A C 1
ATOM 1935 O O . LYS A 1 252 ? 32.938 3.477 -6.23 1 93.25 252 LYS A O 1
ATOM 1940 N N . SER A 1 253 ? 30.984 2.455 -6.406 1 94.62 253 SER A N 1
ATOM 1941 C CA . SER A 1 253 ? 30.312 3.713 -6.699 1 94.62 253 SER A CA 1
ATOM 1942 C C . SER A 1 253 ? 29.453 4.164 -5.523 1 94.62 253 SER A C 1
ATOM 1944 O O . SER A 1 253 ? 28.688 5.129 -5.637 1 94.62 253 SER A O 1
ATOM 1946 N N . ARG A 1 254 ? 29.656 3.549 -4.422 1 95.5 254 ARG A N 1
ATOM 1947 C CA . ARG A 1 254 ? 28.828 3.861 -3.262 1 95.5 254 ARG A CA 1
ATOM 1948 C C . ARG A 1 254 ? 29.453 4.984 -2.436 1 95.5 254 ARG A C 1
ATOM 1950 O O . ARG A 1 254 ? 30.656 5.23 -2.518 1 95.5 254 ARG A O 1
ATOM 1957 N N . LEU A 1 255 ? 28.578 5.668 -1.804 1 96.69 255 LEU A N 1
ATOM 1958 C CA . LEU A 1 255 ? 28.969 6.715 -0.864 1 96.69 255 LEU A CA 1
ATOM 1959 C C . LEU A 1 255 ? 28.219 6.566 0.455 1 96.69 255 LEU A C 1
ATOM 1961 O O . LEU A 1 255 ? 27.094 6.059 0.481 1 96.69 255 LEU A O 1
ATOM 1965 N N . GLN A 1 256 ? 28.906 6.914 1.498 1 96.88 256 GLN A N 1
ATOM 1966 C CA . GLN A 1 256 ? 28.25 6.879 2.803 1 96.88 256 GLN A CA 1
ATOM 1967 C C . GLN A 1 256 ? 28.234 8.258 3.449 1 96.88 256 GLN A C 1
ATOM 1969 O O . GLN A 1 256 ? 29.156 9.055 3.254 1 96.88 256 GLN A O 1
ATOM 1974 N N . ILE A 1 257 ? 27.156 8.539 4.098 1 97.56 257 ILE A N 1
ATOM 1975 C CA . ILE A 1 257 ? 27.016 9.812 4.805 1 97.56 257 ILE A CA 1
ATOM 1976 C C . ILE A 1 257 ? 26.531 9.555 6.234 1 97.56 257 ILE A C 1
ATOM 1978 O O . ILE A 1 257 ? 25.828 8.578 6.492 1 97.56 257 ILE A O 1
ATOM 1982 N N . ARG A 1 258 ? 27 10.328 7.137 1 97.69 258 ARG A N 1
ATOM 1983 C CA . ARG A 1 258 ? 26.641 10.25 8.555 1 97.69 258 ARG A CA 1
ATOM 1984 C C . ARG A 1 258 ? 26.172 11.609 9.07 1 97.69 258 ARG A C 1
ATOM 1986 O O . ARG A 1 258 ? 26.734 12.641 8.727 1 97.69 258 ARG A O 1
ATOM 1993 N N . LYS A 1 259 ? 25.078 11.586 9.758 1 98 259 LYS A N 1
ATOM 1994 C CA . LYS A 1 259 ? 24.594 12.781 10.453 1 98 259 LYS A CA 1
ATOM 1995 C C . LYS A 1 259 ? 24.484 12.539 11.953 1 98 259 LYS A C 1
ATOM 1997 O O . LYS A 1 259 ? 23.969 11.508 12.391 1 98 259 LYS A O 1
ATOM 2002 N N . LYS A 1 260 ? 24.969 13.453 12.672 1 98.12 260 LYS A N 1
ATOM 2003 C CA . LYS A 1 260 ? 24.875 13.414 14.133 1 98.12 260 LYS A CA 1
ATOM 2004 C C . LYS A 1 260 ? 24.234 14.688 14.672 1 98.12 260 LYS A C 1
ATOM 2006 O O . LYS A 1 260 ? 24.609 15.797 14.305 1 98.12 260 LYS A O 1
ATOM 2011 N N . THR A 1 261 ? 23.219 14.523 15.461 1 98.19 261 THR A N 1
ATOM 2012 C CA . THR A 1 261 ? 22.5 15.617 16.094 1 98.19 261 THR A CA 1
ATOM 2013 C C . THR A 1 261 ? 22.594 15.516 17.609 1 98.19 261 THR A C 1
ATOM 2015 O O . THR A 1 261 ? 22.328 14.461 18.188 1 98.19 261 THR A O 1
ATOM 2018 N N . SER A 1 262 ? 23.031 16.547 18.219 1 98.38 262 SER A N 1
ATOM 2019 C CA . SER A 1 262 ? 23.062 16.656 19.672 1 98.38 262 SER A CA 1
ATOM 2020 C C . SER A 1 262 ? 22.328 17.906 20.156 1 98.38 262 SER A C 1
ATOM 2022 O O . SER A 1 262 ? 22.594 19.016 19.688 1 98.38 262 SER A O 1
ATOM 2024 N N . CYS A 1 263 ? 21.422 17.703 21.047 1 98.25 263 CYS A N 1
ATOM 2025 C CA . CYS A 1 263 ? 20.625 18.812 21.516 1 98.25 263 CYS A CA 1
ATOM 2026 C C . CYS A 1 263 ? 20.484 18.781 23.031 1 98.25 263 CYS A C 1
ATOM 2028 O O . CYS A 1 263 ? 20.547 17.719 23.641 1 98.25 263 CYS A O 1
ATOM 2030 N N . ALA A 1 264 ? 20.297 19.906 23.656 1 98 264 ALA A N 1
ATOM 2031 C CA . ALA A 1 264 ? 20.047 20.016 25.094 1 98 264 ALA A CA 1
ATOM 2032 C C . ALA A 1 264 ? 19.281 21.297 25.406 1 98 264 ALA A C 1
ATOM 2034 O O . ALA A 1 264 ? 19.5 22.344 24.781 1 98 264 ALA A O 1
ATOM 2035 N N . PRO A 1 265 ? 18.359 21.172 26.391 1 96.94 265 PRO A N 1
ATOM 2036 C CA . PRO A 1 265 ? 17.719 22.406 26.875 1 96.94 265 PRO A CA 1
ATOM 2037 C C . PRO A 1 265 ? 18.719 23.375 27.5 1 96.94 265 PRO A C 1
ATOM 2039 O O . PRO A 1 265 ? 19.688 22.953 28.141 1 96.94 265 PRO A O 1
ATOM 2042 N N . ILE A 1 266 ? 18.5 24.625 27.25 1 94.62 266 ILE A N 1
ATOM 2043 C CA . ILE A 1 266 ? 19.344 25.672 27.828 1 94.62 266 ILE A CA 1
ATOM 2044 C C . ILE A 1 266 ? 18.484 26.703 28.547 1 94.62 266 ILE A C 1
ATOM 2046 O O . ILE A 1 266 ? 17.266 26.75 28.328 1 94.62 266 ILE A O 1
ATOM 2050 N N . ASP A 1 267 ? 19.109 27.438 29.391 1 88.06 267 ASP A N 1
ATOM 2051 C CA . ASP A 1 267 ? 18.422 28.516 30.094 1 88.06 267 ASP A CA 1
ATOM 2052 C C . ASP A 1 267 ? 18.344 29.781 29.219 1 88.06 267 ASP A C 1
ATOM 2054 O O . ASP A 1 267 ? 19.312 30.531 29.141 1 88.06 267 ASP A O 1
ATOM 2058 N N . MET A 1 268 ? 17.25 30.031 28.656 1 83.62 268 MET A N 1
ATOM 2059 C CA . MET A 1 268 ? 17.094 31.141 27.734 1 83.62 268 MET A CA 1
ATOM 2060 C C . MET A 1 268 ? 17.141 32.469 28.469 1 83.62 268 MET A C 1
ATOM 2062 O O . MET A 1 268 ? 17.453 33.5 27.875 1 83.62 268 MET A O 1
ATOM 2066 N N . GLU A 1 269 ? 16.797 32.438 29.719 1 76.25 269 GLU A N 1
ATOM 2067 C CA . GLU A 1 269 ? 16.875 33.688 30.5 1 76.25 269 GLU A CA 1
ATOM 2068 C C . GLU A 1 269 ? 18.297 34.188 30.594 1 76.25 269 GLU A C 1
ATOM 2070 O O . GLU A 1 269 ? 18.547 35.375 30.625 1 76.25 269 GLU A O 1
ATOM 2075 N N . ALA A 1 270 ? 19.203 33.281 30.656 1 74 270 ALA A N 1
ATOM 2076 C CA . ALA A 1 270 ? 20.609 33.625 30.719 1 74 270 ALA A CA 1
ATOM 2077 C C . ALA A 1 270 ? 21.094 34.219 29.391 1 74 270 ALA A C 1
ATOM 2079 O O . ALA A 1 270 ? 22.078 34.938 29.344 1 74 270 ALA A O 1
ATOM 2080 N N . TYR A 1 271 ? 20.422 33.938 28.406 1 71.81 271 TYR A N 1
ATOM 2081 C CA . TYR A 1 271 ? 20.891 34.312 27.078 1 71.81 271 TYR A CA 1
ATOM 2082 C C . TYR A 1 271 ? 19.953 35.344 26.438 1 71.81 271 TYR A C 1
ATOM 2084 O O . TYR A 1 271 ? 20.031 35.594 25.234 1 71.81 271 TYR A O 1
ATOM 2092 N N . SER A 1 272 ? 19.047 35.719 27.125 1 64.56 272 SER A N 1
ATOM 2093 C CA . SER A 1 272 ? 18.094 36.688 26.609 1 64.56 272 SER A CA 1
ATOM 2094 C C . SER A 1 272 ? 18.312 38.062 27.25 1 64.56 272 SER A C 1
ATOM 2096 O O . SER A 1 272 ? 18.75 38.156 28.406 1 64.56 272 SER A O 1
ATOM 2098 N N . THR A 1 273 ? 18.766 38.969 26.469 1 53.88 273 THR A N 1
ATOM 2099 C CA . THR A 1 273 ? 18.75 40.312 27.016 1 53.88 273 THR A CA 1
ATOM 2100 C C . THR A 1 273 ? 17.328 40.875 27.031 1 53.88 273 THR A C 1
ATOM 2102 O O . THR A 1 273 ? 16.484 40.469 26.234 1 53.88 273 THR A O 1
ATOM 2105 N N . GLU A 1 274 ? 17.031 41.344 28.25 1 41.31 274 GLU A N 1
ATOM 2106 C CA . GLU A 1 274 ? 15.719 41.969 28.422 1 41.31 274 GLU A CA 1
ATOM 2107 C C . GLU A 1 274 ? 15.367 42.844 27.219 1 41.31 274 GLU A C 1
ATOM 2109 O O . GLU A 1 274 ? 15.797 44 27.156 1 41.31 274 GLU A O 1
ATOM 2114 N N . TRP A 1 275 ? 15.828 42.594 26.156 1 36.72 275 TRP A N 1
ATOM 2115 C CA . TRP A 1 275 ? 15.203 43.5 25.219 1 36.72 275 TRP A CA 1
ATOM 2116 C C . TRP A 1 275 ? 13.68 43.438 25.312 1 36.72 275 TRP A C 1
ATOM 2118 O O . TRP A 1 275 ? 13.07 42.438 24.922 1 36.72 275 TRP A O 1
ATOM 2128 N N . THR A 1 276 ? 13.195 43.625 26.547 1 34.56 276 THR A N 1
ATOM 2129 C CA . THR A 1 276 ? 11.75 43.781 26.625 1 34.56 276 THR A CA 1
ATOM 2130 C C . THR A 1 276 ? 11.242 44.781 25.594 1 34.56 276 THR A C 1
ATOM 2132 O O . THR A 1 276 ? 11.391 45.969 25.766 1 34.56 276 THR A O 1
ATOM 2135 N N . SER A 1 277 ? 11.648 44.812 24.422 1 30.95 277 SER A N 1
ATOM 2136 C CA . SER A 1 277 ? 10.648 45.656 23.781 1 30.95 277 SER A CA 1
ATOM 2137 C C . SER A 1 277 ? 9.25 45.344 24.297 1 30.95 277 SER A C 1
ATOM 2139 O O . SER A 1 277 ? 8.969 44.25 24.734 1 30.95 277 SER A O 1
ATOM 2141 N N . ASP A 1 278 ? 8.578 46.375 24.812 1 29.25 278 ASP A N 1
ATOM 2142 C CA . ASP A 1 278 ? 7.152 46.438 25.156 1 29.25 278 ASP A CA 1
ATOM 2143 C C . ASP A 1 278 ? 6.344 45.531 24.219 1 29.25 278 ASP A C 1
ATOM 2145 O O . ASP A 1 278 ? 5.879 45.969 23.172 1 29.25 278 ASP A O 1
ATOM 2149 N N . ILE A 1 279 ? 6.789 44.469 23.922 1 32.53 279 ILE A N 1
ATOM 2150 C CA . ILE A 1 279 ? 5.891 43.594 23.188 1 32.53 279 ILE A CA 1
ATOM 2151 C C . ILE A 1 279 ? 4.59 43.406 23.984 1 32.53 279 ILE A C 1
ATOM 2153 O O . ILE A 1 279 ? 4.59 42.844 25.078 1 32.53 279 ILE A O 1
ATOM 2157 N N . GLN A 1 280 ? 3.811 44.438 23.844 1 27.59 280 GLN A N 1
ATOM 2158 C CA . GLN A 1 280 ? 2.471 44.375 24.406 1 27.59 280 GLN A CA 1
ATOM 2159 C C . GLN A 1 280 ? 1.858 43 24.172 1 27.59 280 GLN A C 1
ATOM 2161 O O . GLN A 1 280 ? 2.061 42.406 23.109 1 27.59 280 GLN A O 1
ATOM 2166 N N . PRO A 1 281 ? 1.365 42.344 25.078 1 26.98 281 PRO A N 1
ATOM 2167 C CA . PRO A 1 281 ? 0.385 41.25 25.016 1 26.98 281 PRO A CA 1
ATOM 2168 C C . PRO A 1 281 ? -0.673 41.469 23.938 1 26.98 281 PRO A C 1
ATOM 2170 O O . PRO A 1 281 ? -1.328 42.5 23.906 1 26.98 281 PRO A O 1
ATOM 2173 N N . GLY A 1 282 ? -0.553 40.969 22.484 1 26.44 282 GLY A N 1
ATOM 2174 C CA . GLY A 1 282 ? -1.359 41.031 21.281 1 26.44 282 GLY A CA 1
ATOM 2175 C C . GLY A 1 282 ? -0.542 41.281 20.031 1 26.44 282 GLY A C 1
ATOM 2176 O O . GLY A 1 282 ? -1.089 41.656 18.984 1 26.44 282 GLY A O 1
ATOM 2177 N N . THR A 1 283 ? 0.753 41.875 20.062 1 25.09 283 THR A N 1
ATOM 2178 C CA . THR A 1 283 ? 1.413 42.344 18.844 1 25.09 283 THR A CA 1
ATOM 2179 C C . THR A 1 283 ? 1.735 41.156 17.938 1 25.09 283 THR A C 1
ATOM 2181 O O . THR A 1 283 ? 2.213 40.125 18.391 1 25.09 283 THR A O 1
ATOM 2184 N N . GLU A 1 284 ? 1.457 41.344 16.547 1 26.8 284 GLU A N 1
ATOM 2185 C CA . GLU A 1 284 ? 1.518 40.625 15.289 1 26.8 284 GLU A CA 1
ATOM 2186 C C . GLU A 1 284 ? 2.959 40.312 14.898 1 26.8 284 GLU A C 1
ATOM 2188 O O . GLU A 1 284 ? 3.809 41.188 14.867 1 26.8 284 GLU A O 1
ATOM 2193 N N . MET A 1 285 ? 3.525 39.156 15.062 1 27.69 285 MET A N 1
ATOM 2194 C CA . MET A 1 285 ? 4.848 38.656 14.695 1 27.69 285 MET A CA 1
ATOM 2195 C C . MET A 1 285 ? 5.137 38.906 13.219 1 27.69 285 MET A C 1
ATOM 2197 O O . MET A 1 285 ? 4.531 38.281 12.352 1 27.69 285 MET A O 1
ATOM 2201 N N . PHE A 1 286 ? 5.766 40.094 12.797 1 24.64 286 PHE A N 1
ATOM 2202 C CA . PHE A 1 286 ? 6.266 40.344 11.453 1 24.64 286 PHE A CA 1
ATOM 2203 C C . PHE A 1 286 ? 7.496 39.5 11.148 1 24.64 286 PHE A C 1
ATOM 2205 O O . PHE A 1 286 ? 8.258 39.156 12.055 1 24.64 286 PHE A O 1
ATOM 2212 N N . PHE A 1 287 ? 8.008 39.062 10.047 1 28.66 287 PHE A N 1
ATOM 2213 C CA . PHE A 1 287 ? 9.25 38.5 9.508 1 28.66 287 PHE A CA 1
ATOM 2214 C C . PHE A 1 287 ? 10.445 39.312 9.992 1 28.66 287 PHE A C 1
ATOM 2216 O O . PHE A 1 287 ? 11.422 38.75 10.484 1 28.66 287 PHE A O 1
ATOM 2223 N N . PRO A 1 288 ? 11.414 40.156 9.344 1 28.84 288 PRO A N 1
ATOM 2224 C CA . PRO A 1 288 ? 12.68 40.781 9.773 1 28.84 288 PRO A CA 1
ATOM 2225 C C . PRO A 1 288 ? 12.562 41.5 11.109 1 28.84 288 PRO A C 1
ATOM 2227 O O . PRO A 1 288 ? 13.57 41.906 11.68 1 28.84 288 PRO A O 1
ATOM 2230 N N . THR A 1 289 ? 11.586 42.375 11.438 1 28.86 289 THR A N 1
ATOM 2231 C CA . THR A 1 289 ? 10.328 42.531 12.141 1 28.86 289 THR A CA 1
ATOM 2232 C C . THR A 1 289 ? 9.891 41.219 12.773 1 28.86 289 THR A C 1
ATOM 2234 O O . THR A 1 289 ? 9.422 40.312 12.078 1 28.86 289 THR A O 1
ATOM 2237 N N . LEU A 1 290 ? 10.609 40.562 13.602 1 31.61 290 LEU A N 1
ATOM 2238 C CA . LEU A 1 290 ? 10.539 39.438 14.5 1 31.61 290 LEU A CA 1
ATOM 2239 C C . LEU A 1 290 ? 9.102 39.156 14.938 1 31.61 290 LEU A C 1
ATOM 2241 O O . LEU A 1 290 ? 8.492 40 15.602 1 31.61 290 LEU A O 1
ATOM 2245 N N . PHE A 1 291 ? 8.375 38.656 14.203 1 33.38 291 PHE A N 1
ATOM 2246 C CA . PHE A 1 291 ? 6.93 38.594 14.344 1 33.38 291 PHE A CA 1
ATOM 2247 C C . PHE A 1 291 ? 6.551 38.094 15.734 1 33.38 291 PHE A C 1
ATOM 2249 O O . PHE A 1 291 ? 6.828 36.938 16.078 1 33.38 291 PHE A O 1
ATOM 2256 N N . PRO A 1 292 ? 6.707 38.938 16.688 1 37.88 292 PRO A N 1
ATOM 2257 C CA . PRO A 1 292 ? 6.438 38.719 18.109 1 37.88 292 PRO A CA 1
ATOM 2258 C C . PRO A 1 292 ? 5.555 37.469 18.359 1 37.88 292 PRO A C 1
ATOM 2260 O O . PRO A 1 292 ? 5.609 36.875 19.438 1 37.88 292 PRO A O 1
ATOM 2263 N N . ASN A 1 293 ? 4.734 37.125 17.422 1 40.81 293 ASN A N 1
ATOM 2264 C CA . ASN A 1 293 ? 3.621 36.219 17.672 1 40.81 293 ASN A CA 1
ATOM 2265 C C . ASN A 1 293 ? 3.961 34.781 17.297 1 40.81 293 ASN A C 1
ATOM 2267 O O . ASN A 1 293 ? 3.068 33.938 17.156 1 40.81 293 ASN A O 1
ATOM 2271 N N . ASP A 1 294 ? 5.516 34.562 17.109 1 53.38 294 ASP A N 1
ATOM 2272 C CA . ASP A 1 294 ? 5.719 33.156 16.719 1 53.38 294 ASP A CA 1
ATOM 2273 C C . ASP A 1 294 ? 5.816 32.25 17.938 1 53.38 294 ASP A C 1
ATOM 2275 O O . ASP A 1 294 ? 6.562 32.531 18.875 1 53.38 294 ASP A O 1
ATOM 2279 N N . THR A 1 295 ? 5.152 31.328 17.891 1 69.12 295 THR A N 1
ATOM 2280 C CA . THR A 1 295 ? 5.098 30.344 18.969 1 69.12 295 THR A CA 1
ATOM 2281 C C . THR A 1 295 ? 6.34 29.453 18.938 1 69.12 295 THR A C 1
ATOM 2283 O O . THR A 1 295 ? 6.93 29.172 19.984 1 69.12 295 THR A O 1
ATOM 2286 N N . PHE A 1 296 ? 6.973 29.266 17.734 1 79.19 296 PHE A N 1
ATOM 2287 C CA . PHE A 1 296 ? 8.109 28.359 17.562 1 79.19 296 PHE A CA 1
ATOM 2288 C C . PHE A 1 296 ? 9.062 28.891 16.5 1 79.19 296 PHE A C 1
ATOM 2290 O O . PHE A 1 296 ? 8.633 29.25 15.398 1 79.19 296 PHE A O 1
ATOM 2297 N N . ASN A 1 297 ? 10.438 29.031 16.859 1 82.56 297 ASN A N 1
ATOM 2298 C CA . ASN A 1 297 ? 11.422 29.594 15.93 1 82.56 297 ASN A CA 1
ATOM 2299 C C . ASN A 1 297 ? 12.742 28.828 15.992 1 82.56 297 ASN A C 1
ATOM 2301 O O . ASN A 1 297 ? 13.008 28.109 16.953 1 82.56 297 ASN A O 1
ATOM 2305 N N . VAL A 1 298 ? 13.492 29.031 14.883 1 88.12 298 VAL A N 1
ATOM 2306 C CA . VAL A 1 298 ? 14.82 28.422 14.805 1 88.12 298 VAL A CA 1
ATOM 2307 C C . VAL A 1 298 ? 15.812 29.406 14.219 1 88.12 298 VAL A C 1
ATOM 2309 O O . VAL A 1 298 ? 15.469 30.203 13.336 1 88.12 298 VAL A O 1
ATOM 2312 N N . ARG A 1 299 ? 17.031 29.422 14.781 1 86.75 299 ARG A N 1
ATOM 2313 C CA . ARG A 1 299 ? 18.172 30.125 14.219 1 86.75 299 ARG A CA 1
ATOM 2314 C C . ARG A 1 299 ? 19.422 29.234 14.211 1 86.75 299 ARG A C 1
ATOM 2316 O O . ARG A 1 299 ? 19.672 28.516 15.172 1 86.75 299 ARG A O 1
ATOM 2323 N N . THR A 1 300 ? 20.094 29.375 13.125 1 90.75 300 THR A N 1
ATOM 2324 C CA . THR A 1 300 ? 21.266 28.516 13.008 1 90.75 300 THR A CA 1
ATOM 2325 C C . THR A 1 300 ? 22.531 29.359 12.773 1 90.75 300 THR A C 1
ATOM 2327 O O . THR A 1 300 ? 22.5 30.328 12.016 1 90.75 300 THR A O 1
ATOM 2330 N N . ALA A 1 301 ? 23.562 29.016 13.492 1 90.44 301 ALA A N 1
ATOM 2331 C CA . ALA A 1 301 ? 24.906 29.547 13.273 1 90.44 301 ALA A CA 1
ATOM 2332 C C . ALA A 1 301 ? 25.812 28.484 12.641 1 90.44 301 ALA A C 1
ATOM 2334 O O . ALA A 1 301 ? 26.109 27.469 13.266 1 90.44 301 ALA A O 1
ATOM 2335 N N . TYR A 1 302 ? 26.297 28.828 11.461 1 91.94 302 TYR A N 1
ATOM 2336 C CA . TYR A 1 302 ? 27.188 27.906 10.773 1 91.94 302 TYR A CA 1
ATOM 2337 C C . TYR A 1 302 ? 28.641 28.141 11.188 1 91.94 302 TYR A C 1
ATOM 2339 O O . TYR A 1 302 ? 29.125 29.266 11.164 1 91.94 302 TYR A O 1
ATOM 2347 N N . ALA A 1 303 ? 29.266 27.078 11.453 1 91.25 303 ALA A N 1
ATOM 2348 C CA . ALA A 1 303 ? 30.625 27.172 11.992 1 91.25 303 ALA A CA 1
ATOM 2349 C C . ALA A 1 303 ? 31.578 27.797 10.969 1 91.25 303 ALA A C 1
ATOM 2351 O O . ALA A 1 303 ? 32.5 28.516 11.336 1 91.25 303 ALA A O 1
ATOM 2352 N N . LYS A 1 304 ? 31.359 27.531 9.695 1 89.69 304 LYS A N 1
ATOM 2353 C CA . LYS A 1 304 ? 32.344 27.969 8.688 1 89.69 304 LYS A CA 1
ATOM 2354 C C . LYS A 1 304 ? 31.672 28.859 7.641 1 89.69 304 LYS A C 1
ATOM 2356 O O . LYS A 1 304 ? 32.156 28.938 6.5 1 89.69 304 LYS A O 1
ATOM 2361 N N . ASN A 1 305 ? 30.672 29.453 7.953 1 88.31 305 ASN A N 1
ATOM 2362 C CA . ASN A 1 305 ? 30 30.391 7.066 1 88.31 305 ASN A CA 1
ATOM 2363 C C . ASN A 1 305 ? 29.188 31.422 7.855 1 88.31 305 ASN A C 1
ATOM 2365 O O . ASN A 1 305 ? 27.984 31.266 8.047 1 88.31 305 ASN A O 1
ATOM 2369 N N . PHE A 1 306 ? 29.766 32.5 8.07 1 82.69 306 PHE A N 1
ATOM 2370 C CA . PHE A 1 306 ? 29.188 33.531 8.906 1 82.69 306 PHE A CA 1
ATOM 2371 C C . PHE A 1 306 ? 28.078 34.281 8.156 1 82.69 306 PHE A C 1
ATOM 2373 O O . PHE A 1 306 ? 27.062 34.656 8.742 1 82.69 306 PHE A O 1
ATOM 2380 N N . THR A 1 307 ? 28.203 34.406 6.922 1 78.5 307 THR A N 1
ATOM 2381 C CA . THR A 1 307 ? 27.281 35.188 6.121 1 78.5 307 THR A CA 1
ATOM 2382 C C . THR A 1 307 ? 25.906 34.531 6.078 1 78.5 307 THR A C 1
ATOM 2384 O O . THR A 1 307 ? 24.891 35.219 6.047 1 78.5 307 THR A O 1
ATOM 2387 N N . GLU A 1 308 ? 25.859 33.281 6.211 1 82.62 308 GLU A N 1
ATOM 2388 C CA . GLU A 1 308 ? 24.594 32.562 6.125 1 82.62 308 GLU A CA 1
ATOM 2389 C C . GLU A 1 308 ? 24.031 32.25 7.512 1 82.62 308 GLU A C 1
ATOM 2391 O O . GLU A 1 308 ? 22.938 31.703 7.637 1 82.62 308 GLU A O 1
ATOM 2396 N N . SER A 1 309 ? 24.75 32.719 8.516 1 87.75 309 SER A N 1
ATOM 2397 C CA . SER A 1 309 ? 24.312 32.438 9.883 1 87.75 309 SER A CA 1
ATOM 2398 C C . SER A 1 309 ? 23.188 33.375 10.297 1 87.75 309 SER A C 1
ATOM 2400 O O . SER A 1 309 ? 23.172 34.562 9.898 1 87.75 309 SER A O 1
ATOM 2402 N N . GLY A 1 310 ? 22.297 32.844 11.016 1 80.62 310 GLY A N 1
ATOM 2403 C CA . GLY A 1 310 ? 21.172 33.625 11.492 1 80.62 310 GLY A CA 1
ATOM 2404 C C . GLY A 1 310 ? 21.469 34.344 12.797 1 80.62 310 GLY A C 1
ATOM 2405 O O . GLY A 1 310 ? 20.734 35.25 13.18 1 80.62 310 GLY A O 1
ATOM 2406 N N . PHE A 1 311 ? 22.516 33.906 13.492 1 81.25 311 PHE A N 1
ATOM 2407 C CA . PHE A 1 311 ? 22.938 34.562 14.719 1 81.25 311 PHE A CA 1
ATOM 2408 C C . PHE A 1 311 ? 24.391 34.25 15.023 1 81.25 311 PHE A C 1
ATOM 2410 O O . PHE A 1 311 ? 25.016 33.406 14.359 1 81.25 311 PHE A O 1
ATOM 2417 N N . PHE A 1 312 ? 24.922 35 15.953 1 83.62 312 PHE A N 1
ATOM 2418 C CA . PHE A 1 312 ? 26.297 34.781 16.406 1 83.62 312 PHE A CA 1
ATOM 2419 C C . PHE A 1 312 ? 26.297 34.281 17.844 1 83.62 312 PHE A C 1
ATOM 2421 O O . PHE A 1 312 ? 26.016 35.031 18.781 1 83.62 312 PHE A O 1
ATOM 2428 N N . PRO A 1 313 ? 26.688 33 17.906 1 87 313 PRO A N 1
ATOM 2429 C CA . PRO A 1 313 ? 26.656 32.438 19.25 1 87 313 PRO A CA 1
ATOM 2430 C C . PRO A 1 313 ? 27.719 33.031 20.172 1 87 313 PRO A C 1
ATOM 2432 O O . PRO A 1 313 ? 28.812 33.375 19.703 1 87 313 PRO A O 1
ATOM 2435 N N . ASP A 1 314 ? 27.359 33.125 21.453 1 85.06 314 ASP A N 1
ATOM 2436 C CA . ASP A 1 314 ? 28.359 33.438 22.469 1 85.06 314 ASP A CA 1
ATOM 2437 C C . ASP A 1 314 ? 29.438 32.375 22.547 1 85.06 314 ASP A C 1
ATOM 2439 O O . ASP A 1 314 ? 29.266 31.266 22.047 1 85.06 314 ASP A O 1
ATOM 2443 N N . ALA A 1 315 ? 30.484 32.688 23.219 1 86.25 315 ALA A N 1
ATOM 2444 C CA . ALA A 1 315 ? 31.641 31.812 23.281 1 86.25 315 ALA A CA 1
ATOM 2445 C C . ALA A 1 315 ? 31.281 30.469 23.906 1 86.25 315 ALA A C 1
ATOM 2447 O O . ALA A 1 315 ? 31.812 29.438 23.516 1 86.25 315 ALA A O 1
ATOM 2448 N N . ASP A 1 316 ? 30.422 30.516 24.812 1 88.88 316 ASP A N 1
ATOM 2449 C CA . ASP A 1 316 ? 30.062 29.297 25.531 1 88.88 316 ASP A CA 1
ATOM 2450 C C . ASP A 1 316 ? 29.203 28.375 24.656 1 88.88 316 ASP A C 1
ATOM 2452 O O . ASP A 1 316 ? 29.172 27.156 24.875 1 88.88 316 ASP A O 1
ATOM 2456 N N . LEU A 1 317 ? 28.531 28.906 23.625 1 91 317 LEU A N 1
ATOM 2457 C CA . LEU A 1 317 ? 27.656 28.141 22.75 1 91 317 LEU A CA 1
ATOM 2458 C C . LEU A 1 317 ? 28.328 27.859 21.406 1 91 317 LEU A C 1
ATOM 2460 O O . LEU A 1 317 ? 27.859 27.031 20.625 1 91 317 LEU A O 1
ATOM 2464 N N . ASN A 1 318 ? 29.469 28.5 21.219 1 90.62 318 ASN A N 1
ATOM 2465 C CA . ASN A 1 318 ? 30.125 28.422 19.922 1 90.62 318 ASN A CA 1
ATOM 2466 C C . ASN A 1 318 ? 30.844 27.094 19.719 1 90.62 318 ASN A C 1
ATOM 2468 O O . ASN A 1 318 ? 31.422 26.547 20.656 1 90.62 318 ASN A O 1
ATOM 2472 N N . ARG A 1 319 ? 30.719 26.547 18.469 1 93.31 319 ARG A N 1
ATOM 2473 C CA . ARG A 1 319 ? 31.406 25.344 18.047 1 93.31 319 ARG A CA 1
ATOM 2474 C C . ARG A 1 319 ? 32.125 25.547 16.719 1 93.31 319 ARG A C 1
ATOM 2476 O O . ARG A 1 319 ? 31.625 26.266 15.852 1 93.31 319 ARG A O 1
ATOM 2483 N N . THR A 1 320 ? 33.219 24.859 16.562 1 92.31 320 THR A N 1
ATOM 2484 C CA . THR A 1 320 ? 33.969 24.984 15.312 1 92.31 320 THR A CA 1
ATOM 2485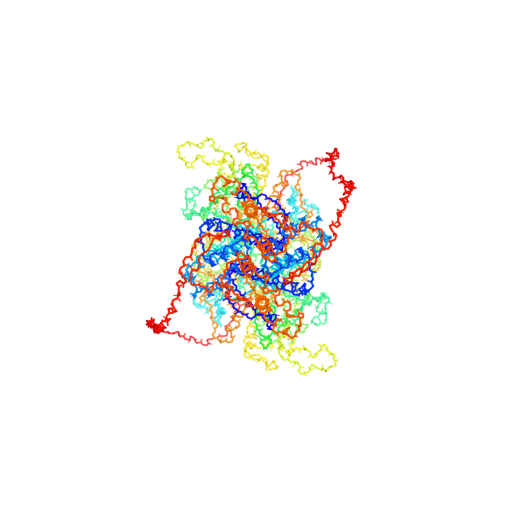 C C . THR A 1 320 ? 33.812 23.719 14.469 1 92.31 320 THR A C 1
ATOM 2487 O O . THR A 1 320 ? 34.094 23.734 13.266 1 92.31 320 THR A O 1
ATOM 2490 N N . ASP A 1 321 ? 33.344 22.688 15.047 1 95.31 321 ASP A N 1
ATOM 2491 C CA . ASP A 1 321 ? 33.25 21.422 14.352 1 95.31 321 ASP A CA 1
ATOM 2492 C C . ASP A 1 321 ? 31.797 21.031 14.109 1 95.31 321 ASP A C 1
ATOM 2494 O O . ASP A 1 321 ? 31.5 19.906 13.711 1 95.31 321 ASP A O 1
ATOM 2498 N N . ALA A 1 322 ? 30.906 21.938 14.445 1 96.75 322 ALA A N 1
ATOM 2499 C CA . ALA A 1 322 ? 29.484 21.672 14.289 1 96.75 322 ALA A CA 1
ATOM 2500 C C . ALA A 1 322 ? 28.703 22.953 14.062 1 96.75 322 ALA A C 1
ATOM 2502 O O . ALA A 1 322 ? 29.125 24.031 14.484 1 96.75 322 ALA A O 1
ATOM 2503 N N . ASP A 1 323 ? 27.578 22.828 13.359 1 96.44 323 ASP A N 1
ATOM 2504 C CA . ASP A 1 323 ? 26.641 23.938 13.281 1 96.44 323 ASP A CA 1
ATOM 2505 C C . ASP A 1 323 ? 25.719 23.984 14.508 1 96.44 323 ASP A C 1
ATOM 2507 O O . ASP A 1 323 ? 25.328 22.938 15.016 1 96.44 323 ASP A O 1
ATOM 2511 N N . VAL A 1 324 ? 25.438 25.203 14.938 1 95.69 324 VAL A N 1
ATOM 2512 C CA . VAL A 1 324 ? 24.641 25.359 16.156 1 95.69 324 VAL A CA 1
ATOM 2513 C C . VAL A 1 324 ? 23.266 25.922 15.805 1 95.69 324 VAL A C 1
ATOM 2515 O O . VAL A 1 324 ? 23.172 26.938 15.117 1 95.69 324 VAL A O 1
ATOM 2518 N N . SER A 1 325 ? 22.266 25.25 16.219 1 95 325 SER A N 1
ATOM 2519 C CA . SER A 1 325 ? 20.906 25.719 16.031 1 95 325 SER A CA 1
ATOM 2520 C C . SER A 1 325 ? 20.219 25.953 17.375 1 95 325 SER A C 1
ATOM 2522 O O . SER A 1 325 ? 20.359 25.156 18.297 1 95 325 SER A O 1
ATOM 2524 N N . LEU A 1 326 ? 19.547 27.031 17.438 1 92.12 326 LEU A N 1
ATOM 2525 C CA . LEU A 1 326 ? 18.766 27.375 18.609 1 92.12 326 LEU A CA 1
ATOM 2526 C C . LEU A 1 326 ? 17.266 27.281 18.312 1 92.12 326 LEU A C 1
ATOM 2528 O O . LEU A 1 326 ? 16.766 28.016 17.453 1 92.12 326 LEU A O 1
ATOM 2532 N N . LEU A 1 327 ? 16.641 26.375 19 1 93.69 327 LEU A N 1
ATOM 2533 C CA . LEU A 1 327 ? 15.18 26.25 18.938 1 93.69 327 LEU A CA 1
ATOM 2534 C C . LEU A 1 327 ? 14.523 26.969 20.094 1 93.69 327 LEU A C 1
ATOM 2536 O O . LEU A 1 327 ? 14.844 26.719 21.266 1 93.69 327 LEU A O 1
ATOM 2540 N N . THR A 1 328 ? 13.609 27.875 19.797 1 90.56 328 THR A N 1
ATOM 2541 C CA . THR A 1 328 ? 12.945 28.625 20.859 1 90.56 328 THR A CA 1
ATOM 2542 C C . THR A 1 328 ? 11.43 28.438 20.781 1 90.56 328 THR A C 1
ATOM 2544 O O . THR A 1 328 ? 10.875 28.297 19.688 1 90.56 328 THR A O 1
ATOM 2547 N N . LEU A 1 329 ? 10.828 28.375 21.938 1 90.31 329 LEU A N 1
ATOM 2548 C CA . LEU A 1 329 ? 9.391 28.141 22.016 1 90.31 329 LEU A CA 1
ATOM 2549 C C . LEU A 1 329 ? 8.734 29.141 22.969 1 90.31 329 LEU A C 1
ATOM 2551 O O . LEU A 1 329 ? 9.164 29.281 24.125 1 90.31 329 LEU A O 1
ATOM 2555 N N . ASN A 1 330 ? 7.82 29.891 22.438 1 85.19 330 ASN A N 1
ATOM 2556 C CA . ASN A 1 330 ? 6.883 30.641 23.266 1 85.19 330 ASN A CA 1
ATOM 2557 C C . ASN A 1 330 ? 5.602 29.859 23.531 1 85.19 330 ASN A C 1
ATOM 2559 O O . ASN A 1 330 ? 4.664 29.906 22.719 1 85.19 330 ASN A O 1
ATOM 2563 N N . ASN A 1 331 ? 5.609 29.156 24.688 1 85.44 331 ASN A N 1
ATOM 2564 C CA . ASN A 1 331 ? 4.535 28.219 25 1 85.44 331 ASN A CA 1
ATOM 2565 C C . ASN A 1 331 ? 3.326 28.938 25.594 1 85.44 331 ASN A C 1
ATOM 2567 O O . ASN A 1 331 ? 3.381 29.406 26.734 1 85.44 331 ASN A O 1
ATOM 2571 N N . ARG A 1 332 ? 2.236 28.969 24.812 1 78.75 332 ARG A N 1
ATOM 2572 C CA . ARG A 1 332 ? 1.019 29.625 25.281 1 78.75 332 ARG A CA 1
ATOM 2573 C C . ARG A 1 332 ? -0.124 28.625 25.406 1 78.75 332 ARG A C 1
ATOM 2575 O O . ARG A 1 332 ? -1.291 29 25.5 1 78.75 332 ARG A O 1
ATOM 2582 N N . VAL A 1 333 ? 0.202 27.422 25.469 1 85.44 333 VAL A N 1
ATOM 2583 C CA . VAL A 1 333 ? -0.791 26.359 25.547 1 85.44 333 VAL A CA 1
ATOM 2584 C C . VAL A 1 333 ? -1.153 26.094 27 1 85.44 333 VAL A C 1
ATOM 2586 O O . VAL A 1 333 ? -0.289 26.125 27.875 1 85.44 333 VAL A O 1
ATOM 2589 N N . ALA A 1 334 ? -2.48 25.891 27.219 1 85.75 334 ALA A N 1
ATOM 2590 C CA . ALA A 1 334 ? -2.943 25.469 28.531 1 85.75 334 ALA A CA 1
ATOM 2591 C C . ALA A 1 334 ? -2.998 23.938 28.625 1 85.75 334 ALA A C 1
ATOM 2593 O O . ALA A 1 334 ? -3.529 23.281 27.734 1 85.75 334 ALA A O 1
ATOM 2594 N N . TYR A 1 335 ? -2.398 23.453 29.719 1 88.5 335 TYR A N 1
ATOM 2595 C CA . TYR A 1 335 ? -2.357 22.016 29.891 1 88.5 335 TYR A CA 1
ATOM 2596 C C . TYR A 1 335 ? -3.346 21.562 30.969 1 88.5 335 TYR A C 1
ATOM 2598 O O . TYR A 1 335 ? -3.557 22.25 31.953 1 88.5 335 TYR A O 1
ATOM 2606 N N . THR A 1 336 ? -3.896 20.375 30.797 1 87.12 336 THR A N 1
ATOM 2607 C CA . THR A 1 336 ? -4.863 19.844 31.75 1 87.12 336 THR A CA 1
ATOM 2608 C C . THR A 1 336 ? -4.152 19.266 32.969 1 87.12 336 THR A C 1
ATOM 2610 O O . THR A 1 336 ? -4.801 18.828 33.906 1 87.12 336 THR A O 1
ATOM 2613 N N . GLY A 1 337 ? -2.869 19.234 32.938 1 87.19 337 GLY A N 1
ATOM 2614 C CA . GLY A 1 337 ? -2.006 18.828 34.031 1 87.19 337 GLY A CA 1
ATOM 2615 C C . GLY A 1 337 ? -0.643 19.5 34 1 87.19 337 GLY A C 1
ATOM 2616 O O . GLY A 1 337 ? -0.284 20.141 33 1 87.19 337 GLY A O 1
ATOM 2617 N N . ARG A 1 338 ? -0.016 19.328 35.094 1 90.19 338 ARG A N 1
ATOM 2618 C CA . ARG A 1 338 ? 1.316 19.906 35.219 1 90.19 338 ARG A CA 1
ATOM 2619 C C . ARG A 1 338 ? 2.285 19.266 34.219 1 90.19 338 ARG A C 1
ATOM 2621 O O . ARG A 1 338 ? 2.213 18.062 33.969 1 90.19 338 ARG A O 1
ATOM 2628 N N . VAL A 1 339 ? 3.207 20.125 33.656 1 93.75 339 VAL A N 1
ATOM 2629 C CA . VAL A 1 339 ? 4.199 19.656 32.688 1 93.75 339 VAL A CA 1
ATOM 2630 C C . VAL A 1 339 ? 5.602 19.984 33.188 1 93.75 339 VAL A C 1
ATOM 2632 O O . VAL A 1 339 ? 5.965 21.141 33.344 1 93.75 339 VAL A O 1
ATOM 2635 N N . ASP A 1 340 ? 6.363 18.953 33.375 1 94.44 340 ASP A N 1
ATOM 2636 C CA . ASP A 1 340 ? 7.703 19.125 33.938 1 94.44 340 ASP A CA 1
ATOM 2637 C C . ASP A 1 340 ? 8.766 19.062 32.844 1 94.44 340 ASP A C 1
ATOM 2639 O O . ASP A 1 340 ? 9.961 19.109 33.125 1 94.44 340 ASP A O 1
ATOM 2643 N N . ASP A 1 341 ? 8.375 18.969 31.641 1 94.88 341 ASP A N 1
ATOM 2644 C CA . ASP A 1 341 ? 9.312 18.984 30.516 1 94.88 341 ASP A CA 1
ATOM 2645 C C . ASP A 1 341 ? 10.016 20.344 30.422 1 94.88 341 ASP A C 1
ATOM 2647 O O . ASP A 1 341 ? 9.367 21.391 30.469 1 94.88 341 ASP A O 1
ATOM 2651 N N . PRO A 1 342 ? 11.273 20.344 30.219 1 95.19 342 PRO A N 1
ATOM 2652 C CA . PRO A 1 342 ? 12.008 21.609 30.25 1 95.19 342 PRO A CA 1
ATOM 2653 C C . PRO A 1 342 ? 11.688 22.5 29.047 1 95.19 342 PRO A C 1
ATOM 2655 O O . PRO A 1 342 ? 11.891 23.719 29.094 1 95.19 342 PRO A O 1
ATOM 2658 N N . PHE A 1 343 ? 11.289 21.969 27.984 1 94.38 343 PHE A N 1
ATOM 2659 C CA . PHE A 1 343 ? 11 22.734 26.781 1 94.38 343 PHE A CA 1
ATOM 2660 C C . PHE A 1 343 ? 9.57 23.25 26.797 1 94.38 343 PHE A C 1
ATOM 2662 O O . PHE A 1 343 ? 9.289 24.344 26.281 1 94.38 343 PHE A O 1
ATOM 2669 N N . PHE A 1 344 ? 8.656 22.422 27.422 1 94.19 344 PHE A N 1
ATOM 2670 C CA . PHE A 1 344 ? 7.238 22.75 27.469 1 94.19 344 PHE A CA 1
ATOM 2671 C C . PHE A 1 344 ? 6.793 23.062 28.891 1 94.19 344 PHE A C 1
ATOM 2673 O O . PHE A 1 344 ? 5.613 22.938 29.219 1 94.19 344 PHE A O 1
ATOM 2680 N N . GLU A 1 345 ? 7.562 23.484 29.688 1 92.75 345 GLU A N 1
ATOM 2681 C CA . GLU A 1 345 ? 7.301 23.625 31.109 1 92.75 345 GLU A CA 1
ATOM 2682 C C . GLU A 1 345 ? 6.043 24.453 31.375 1 92.75 345 GLU A C 1
ATOM 2684 O O . GLU A 1 345 ? 5.832 25.484 30.734 1 92.75 345 GLU A O 1
ATOM 2689 N N . ALA A 1 346 ? 5.176 23.922 32.188 1 92.06 346 ALA A N 1
ATOM 2690 C CA . ALA A 1 346 ? 3.947 24.578 32.625 1 92.06 346 ALA A CA 1
ATOM 2691 C C . ALA A 1 346 ? 3.666 24.281 34.094 1 92.06 346 ALA A C 1
ATOM 2693 O O . ALA A 1 346 ? 3.074 23.25 34.438 1 92.06 346 ALA A O 1
ATOM 2694 N N . HIS A 1 347 ? 3.98 25.234 35 1 91.5 347 HIS A N 1
ATOM 2695 C CA . HIS A 1 347 ? 3.871 25 36.438 1 91.5 347 HIS A CA 1
ATOM 2696 C C . HIS A 1 347 ? 2.881 25.969 37.094 1 91.5 347 HIS A C 1
ATOM 2698 O O . HIS A 1 347 ? 2.52 25.812 38.25 1 91.5 347 HIS A O 1
ATOM 2704 N N . LEU A 1 348 ? 2.455 26.938 36.281 1 87.75 348 LEU A N 1
ATOM 2705 C CA . LEU A 1 348 ? 1.541 27.938 36.844 1 87.75 348 LEU A CA 1
ATOM 2706 C C . LEU A 1 348 ? 0.091 27.5 36.656 1 87.75 348 LEU A C 1
ATOM 2708 O O . LEU A 1 348 ? -0.338 27.234 35.531 1 87.75 348 LEU A O 1
ATOM 2712 N N . ASN A 1 349 ? -0.54 27.281 37.812 1 80.38 349 ASN A N 1
ATOM 2713 C CA . ASN A 1 349 ? -1.966 26.984 37.688 1 80.38 349 ASN A CA 1
ATOM 2714 C C . ASN A 1 349 ? -2.777 28.25 37.406 1 80.38 349 ASN A C 1
ATOM 2716 O O . ASN A 1 349 ? -2.705 29.234 38.125 1 80.38 349 ASN A O 1
ATOM 2720 N N . SER A 1 350 ? -3.309 28.375 36.25 1 66.69 350 SER A N 1
ATOM 2721 C CA . SER A 1 350 ? -4.012 29.578 35.812 1 66.69 350 SER A CA 1
ATOM 2722 C C . SER A 1 350 ? -5.289 29.781 36.625 1 66.69 350 SER A C 1
ATOM 2724 O O . SER A 1 350 ? -5.945 30.812 36.5 1 66.69 350 SER A O 1
ATOM 2726 N N . GLY A 1 351 ? -5.559 29.125 37.938 1 57.12 351 GLY A N 1
ATOM 2727 C CA . GLY A 1 351 ? -6.652 29.219 38.875 1 57.12 351 GLY A CA 1
ATOM 2728 C C . GLY A 1 351 ? -7.938 29.734 38.281 1 57.12 351 GLY A C 1
ATOM 2729 O O . GLY A 1 351 ? -9.031 29.297 38.656 1 57.12 351 GLY A O 1
ATOM 2730 N N . GLY A 1 352 ? -8.117 30.906 37.688 1 47.03 352 GLY A N 1
ATOM 2731 C CA . GLY A 1 352 ? -9.258 31.781 37.5 1 47.03 352 GLY A CA 1
ATOM 2732 C C . GLY A 1 352 ? -9.93 31.578 36.156 1 47.03 352 GLY A C 1
ATOM 2733 O O . GLY A 1 352 ? -10.992 32.156 35.875 1 47.03 352 GLY A O 1
ATOM 2734 N N . ASN A 1 353 ? -9.273 31.156 35.219 1 48.53 353 ASN A N 1
ATOM 2735 C CA . ASN A 1 353 ? -9.898 31.266 33.906 1 48.53 353 ASN A CA 1
ATOM 2736 C C . ASN A 1 353 ? -10.781 30.062 33.594 1 48.53 353 ASN A C 1
ATOM 2738 O O . ASN A 1 353 ? -10.797 29.094 34.375 1 48.53 353 ASN A O 1
ATOM 2742 N N . ARG A 1 354 ? -11.68 30.234 32.688 1 50.97 354 ARG A N 1
ATOM 2743 C CA . ARG A 1 354 ? -12.664 29.281 32.156 1 50.97 354 ARG A CA 1
ATOM 2744 C C . ARG A 1 354 ? -12.133 27.859 32.188 1 50.97 354 ARG A C 1
ATOM 2746 O O . ARG A 1 354 ? -12.898 26.906 32.125 1 50.97 354 ARG A O 1
ATOM 2753 N N . LEU A 1 355 ? -10.789 27.828 32.125 1 58.47 355 LEU A N 1
ATOM 2754 C CA . LEU A 1 355 ? -10.25 26.469 32.219 1 58.47 355 LEU A CA 1
ATOM 2755 C C . LEU A 1 355 ? -9.695 26.219 33.625 1 58.47 355 LEU A C 1
ATOM 2757 O O . LEU A 1 355 ? -8.5 26.375 33.875 1 58.47 355 LEU A O 1
ATOM 2761 N N . ALA A 1 356 ? -10.422 26.688 34.75 1 55.66 356 ALA A N 1
ATOM 2762 C CA . ALA A 1 356 ? -10.141 26.812 36.156 1 55.66 356 ALA A CA 1
ATOM 2763 C C . ALA A 1 356 ? -8.891 26.031 36.562 1 55.66 356 ALA A C 1
ATOM 2765 O O . ALA A 1 356 ? -8.055 26.516 37.312 1 55.66 356 ALA A O 1
ATOM 2766 N N . ASP A 1 357 ? -8.727 24.797 36.125 1 69.5 357 ASP A N 1
ATOM 2767 C CA . ASP A 1 357 ? -7.652 23.969 36.656 1 69.5 357 ASP A CA 1
ATOM 2768 C C . ASP A 1 357 ? -6.625 23.625 35.594 1 69.5 357 ASP A C 1
ATOM 2770 O O . ASP A 1 357 ? -5.961 22.594 35.688 1 69.5 357 ASP A O 1
ATOM 2774 N N . ALA A 1 358 ? -6.379 24.719 34.719 1 80.31 358 ALA A N 1
ATOM 2775 C CA . ALA A 1 358 ? -5.387 24.438 33.688 1 80.31 358 ALA A CA 1
ATOM 2776 C C . ALA A 1 358 ? -4.008 24.938 34.094 1 80.31 358 ALA A C 1
ATOM 2778 O O . ALA A 1 358 ? -3.881 25.719 35.062 1 80.31 358 ALA A O 1
ATOM 2779 N N . TRP A 1 359 ? -2.965 24.375 33.594 1 87.69 359 TRP A N 1
ATOM 2780 C CA . TRP A 1 359 ? -1.572 24.734 33.844 1 87.69 359 TRP A CA 1
ATOM 2781 C C . TRP A 1 359 ? -0.97 25.438 32.625 1 87.69 359 TRP A C 1
ATOM 2783 O O . TRP A 1 359 ? -1.188 25.031 31.484 1 87.69 359 TRP A O 1
ATOM 2793 N N . VAL A 1 360 ? -0.28 26.594 32.844 1 87.06 360 VAL A N 1
ATOM 2794 C CA . VAL A 1 360 ? 0.363 27.328 31.75 1 87.06 360 VAL A CA 1
ATOM 2795 C C . VAL A 1 360 ? 1.849 27.516 32.062 1 87.06 360 VAL A C 1
ATOM 2797 O O . VAL A 1 360 ? 2.291 27.25 33.188 1 87.06 360 VAL A O 1
ATOM 2800 N N . SER A 1 361 ? 2.535 27.906 31.094 1 87.38 361 SER A N 1
ATOM 2801 C CA . SER A 1 361 ? 3.982 28.031 31.219 1 87.38 361 SER A CA 1
ATOM 2802 C C . SER A 1 361 ? 4.355 29.141 32.188 1 87.38 361 SER A C 1
ATOM 2804 O O . SER A 1 361 ? 3.719 30.203 32.219 1 87.38 361 SER A O 1
ATOM 2806 N N . ASP A 1 362 ? 5.383 28.922 32.969 1 83.75 362 ASP A N 1
ATOM 2807 C CA . ASP A 1 362 ? 5.906 29.938 33.906 1 83.75 362 ASP A CA 1
ATOM 2808 C C . ASP A 1 362 ? 7.043 30.719 33.25 1 83.75 362 ASP A C 1
ATOM 2810 O O . ASP A 1 362 ? 7.562 31.672 33.844 1 83.75 362 ASP A O 1
ATOM 2814 N N . LYS A 1 363 ? 7.402 30.312 32.062 1 82.88 363 LYS A N 1
ATOM 2815 C CA . LYS A 1 363 ? 8.477 30.969 31.328 1 82.88 363 LYS A CA 1
ATOM 2816 C C . LYS A 1 363 ? 7.949 31.625 30.047 1 82.88 363 LYS A C 1
ATOM 2818 O O . LYS A 1 363 ? 7.035 31.109 29.406 1 82.88 363 LYS A O 1
ATOM 2823 N N . THR A 1 364 ? 8.523 32.75 29.703 1 76.88 364 THR A N 1
ATOM 2824 C CA . THR A 1 364 ? 8.125 33.438 28.469 1 76.88 364 THR A CA 1
ATOM 2825 C C . THR A 1 364 ? 8.727 32.75 27.25 1 76.88 364 THR A C 1
ATOM 2827 O O . THR A 1 364 ? 8.117 32.719 26.172 1 76.88 364 THR A O 1
ATOM 2830 N N . LEU A 1 365 ? 9.977 32.281 27.484 1 85.88 365 LEU A N 1
ATOM 2831 C CA . LEU A 1 365 ? 10.703 31.672 26.375 1 85.88 365 LEU A CA 1
ATOM 2832 C C . LEU A 1 365 ? 11.562 30.516 26.875 1 85.88 365 LEU A C 1
ATOM 2834 O O . LEU A 1 365 ? 12.25 30.625 27.875 1 85.88 365 LEU A O 1
ATOM 2838 N N . THR A 1 366 ? 11.344 29.422 26.219 1 90.56 366 THR A N 1
ATOM 2839 C CA . THR A 1 366 ? 12.211 28.281 26.469 1 90.56 366 THR A CA 1
ATOM 2840 C C . THR A 1 366 ? 13.031 27.953 25.219 1 90.56 366 THR A C 1
ATOM 2842 O O . THR A 1 366 ? 12.719 28.391 24.125 1 90.56 366 THR A O 1
ATOM 2845 N N . GLY A 1 367 ? 14.203 27.25 25.438 1 92.62 367 GLY A N 1
ATOM 2846 C CA . GLY A 1 367 ? 15.062 27 24.297 1 92.62 367 GLY A CA 1
ATOM 2847 C C . GLY A 1 367 ? 15.82 25.703 24.391 1 92.62 367 GLY A C 1
ATOM 2848 O O . GLY A 1 367 ? 16.094 25.203 25.484 1 92.62 367 GLY A O 1
ATOM 2849 N N . ILE A 1 368 ? 16.078 25.141 23.234 1 96.06 368 ILE A N 1
ATOM 2850 C CA . ILE A 1 368 ? 16.953 23.984 23.062 1 96.06 368 ILE A CA 1
ATOM 2851 C C . ILE A 1 368 ? 18.078 24.328 22.078 1 96.06 368 ILE A C 1
ATOM 2853 O O . ILE A 1 368 ? 17.828 24.906 21.016 1 96.06 368 ILE A O 1
ATOM 2857 N N . ALA A 1 369 ? 19.266 24.125 22.5 1 96.25 369 ALA A N 1
ATOM 2858 C CA . ALA A 1 369 ? 20.406 24.297 21.609 1 96.25 369 ALA A CA 1
ATOM 2859 C C . ALA A 1 369 ? 20.844 22.953 21.016 1 96.25 369 ALA A C 1
ATOM 2861 O O . ALA A 1 369 ? 20.922 21.953 21.719 1 96.25 369 ALA A O 1
ATOM 2862 N N . CYS A 1 370 ? 21.078 22.969 19.734 1 97.5 370 CYS A N 1
ATOM 2863 C CA . CYS A 1 370 ? 21.438 21.734 19.031 1 97.5 370 CYS A CA 1
ATOM 2864 C C . CYS A 1 370 ? 22.703 21.922 18.219 1 97.5 370 CYS A C 1
ATOM 2866 O O . CYS A 1 370 ? 23.047 23.047 17.828 1 97.5 370 CYS A O 1
ATOM 2868 N N . THR A 1 371 ? 23.391 20.875 18.016 1 97.81 371 THR A N 1
ATOM 2869 C CA . THR A 1 371 ? 24.516 20.812 17.078 1 97.81 371 THR A CA 1
ATOM 2870 C C . THR A 1 371 ? 24.25 19.797 15.969 1 97.81 371 THR A C 1
ATOM 2872 O O . THR A 1 371 ? 23.656 18.75 16.219 1 97.81 371 THR A O 1
ATOM 2875 N N . GLU A 1 372 ? 24.594 20.125 14.742 1 97.5 372 GLU A N 1
ATOM 2876 C CA . GLU A 1 372 ? 24.516 19.219 13.594 1 97.5 372 GLU A CA 1
ATOM 2877 C C . GLU A 1 372 ? 25.906 18.984 13 1 97.5 372 GLU A C 1
ATOM 2879 O O . GLU A 1 372 ? 26.656 19.922 12.75 1 97.5 372 GLU A O 1
ATOM 2884 N N . GLN A 1 373 ? 26.203 17.75 12.852 1 97.94 373 GLN A N 1
ATOM 2885 C CA . GLN A 1 373 ? 27.469 17.359 12.227 1 97.94 373 GLN A CA 1
ATOM 2886 C C . GLN A 1 373 ? 27.234 16.359 11.094 1 97.94 373 GLN A C 1
ATOM 2888 O O . GLN A 1 373 ? 26.266 15.609 11.102 1 97.94 373 GLN A O 1
ATOM 2893 N N . TYR A 1 374 ? 28.141 16.422 10.109 1 97.31 374 TYR A N 1
ATOM 2894 C CA . TYR A 1 374 ? 28.062 15.57 8.938 1 97.31 374 TYR A CA 1
ATOM 2895 C C . TYR A 1 374 ? 29.422 14.938 8.633 1 97.31 374 TYR A C 1
ATOM 2897 O O . TYR A 1 374 ? 30.469 15.484 8.984 1 97.31 374 TYR A O 1
ATOM 2905 N N . GLN A 1 375 ? 29.359 13.773 8.078 1 96.94 375 GLN A N 1
ATOM 2906 C CA . GLN A 1 375 ? 30.562 13.062 7.645 1 96.94 375 GLN A CA 1
ATOM 2907 C C . GLN A 1 375 ? 30.297 12.273 6.363 1 96.94 375 GLN A C 1
ATOM 2909 O O . GLN A 1 375 ? 29.266 11.625 6.227 1 96.94 375 GLN A O 1
ATOM 2914 N N . PHE A 1 376 ? 31.188 12.508 5.363 1 97.19 376 PHE A N 1
ATOM 2915 C CA . PHE A 1 376 ? 31.125 11.742 4.125 1 97.19 376 PHE A CA 1
ATOM 2916 C C . PHE A 1 376 ? 32.25 10.719 4.074 1 97.19 376 PHE A C 1
ATOM 2918 O O . PHE A 1 376 ? 33.375 11 4.492 1 97.19 376 PHE A O 1
ATOM 2925 N N . CYS A 1 377 ? 31.922 9.516 3.639 1 96.44 377 CYS A N 1
ATOM 2926 C CA . CYS A 1 377 ? 32.906 8.445 3.613 1 96.44 377 CYS A CA 1
ATOM 2927 C C . CYS A 1 377 ? 32.875 7.711 2.279 1 96.44 377 CYS A C 1
ATOM 2929 O O . CYS A 1 377 ? 31.844 7.625 1.633 1 96.44 377 CYS A O 1
ATOM 2931 N N . ASN A 1 378 ? 34.031 7.32 1.81 1 96.44 378 ASN A N 1
ATOM 2932 C CA . ASN A 1 378 ? 34.188 6.445 0.655 1 96.44 378 ASN A CA 1
ATOM 2933 C C . ASN A 1 378 ? 34.406 4.996 1.079 1 96.44 378 ASN A C 1
ATOM 2935 O O . ASN A 1 378 ? 35.531 4.598 1.383 1 96.44 378 ASN A O 1
ATOM 2939 N N . PRO A 1 379 ? 33.438 4.227 0.973 1 94.31 379 PRO A N 1
ATOM 2940 C CA . PRO A 1 379 ? 33.562 2.85 1.456 1 94.31 379 PRO A CA 1
ATOM 2941 C C . PRO A 1 379 ? 34.406 1.97 0.521 1 94.31 379 PRO A C 1
ATOM 2943 O O . PRO A 1 379 ? 34.781 0.855 0.891 1 94.31 379 PRO A O 1
ATOM 2946 N N . ALA A 1 380 ? 34.625 2.439 -0.665 1 92.06 380 ALA A N 1
ATOM 2947 C CA . ALA A 1 380 ? 35.406 1.653 -1.622 1 92.06 380 ALA A CA 1
ATOM 2948 C C . ALA A 1 380 ? 36.875 1.629 -1.242 1 92.06 380 ALA A C 1
ATOM 2950 O O . ALA A 1 380 ? 37.625 0.752 -1.684 1 92.06 380 ALA A O 1
ATOM 2951 N N . LEU A 1 381 ? 37.219 2.611 -0.482 1 91.19 381 LEU A N 1
ATOM 2952 C CA . LEU A 1 381 ? 38.625 2.717 -0.1 1 91.19 381 LEU A CA 1
ATOM 2953 C C . LEU A 1 381 ? 38.781 2.568 1.408 1 91.19 381 LEU A C 1
ATOM 2955 O O . LEU A 1 381 ? 37.875 2.92 2.174 1 91.19 381 LEU A O 1
ATOM 2959 N N . ARG A 1 382 ? 39.906 1.967 1.768 1 85.19 382 ARG A N 1
ATOM 2960 C CA . ARG A 1 382 ? 40.188 1.778 3.186 1 85.19 382 ARG A CA 1
ATOM 2961 C C . ARG A 1 382 ? 41.062 2.918 3.727 1 85.19 382 ARG A C 1
ATOM 2963 O O . ARG A 1 382 ? 41.875 3.477 3.002 1 85.19 382 ARG A O 1
ATOM 2970 N N . ASP A 1 383 ? 40.688 3.328 4.922 1 75.12 383 ASP A N 1
ATOM 2971 C CA . ASP A 1 383 ? 41.469 4.383 5.578 1 75.12 383 ASP A CA 1
ATOM 2972 C C . ASP A 1 383 ? 42.906 3.943 5.844 1 75.12 383 ASP A C 1
ATOM 2974 O O . ASP A 1 383 ? 43.125 2.953 6.539 1 75.12 383 ASP A O 1
ATOM 2978 N N . PRO A 1 384 ? 43.906 4.594 5.074 1 66.31 384 PRO A N 1
ATOM 2979 C CA . PRO A 1 384 ? 45.281 4.176 5.285 1 66.31 384 PRO A CA 1
ATOM 2980 C C . PRO A 1 384 ? 45.75 4.324 6.734 1 66.31 384 PRO A C 1
ATOM 2982 O O . PRO A 1 384 ? 46.625 3.607 7.184 1 66.31 384 PRO A O 1
ATOM 2985 N N . ASP A 1 385 ? 45.219 5.355 7.41 1 61.34 385 ASP A N 1
ATOM 2986 C CA . ASP A 1 385 ? 45.688 5.637 8.766 1 61.34 385 ASP A CA 1
ATOM 2987 C C . ASP A 1 385 ? 44.938 4.793 9.789 1 61.34 385 ASP A C 1
ATOM 2989 O O . ASP A 1 385 ? 45.125 4.949 11 1 61.34 385 ASP A O 1
ATOM 2993 N N . SER A 1 386 ? 44 4.164 9.344 1 56.12 386 SER A N 1
ATOM 2994 C CA . SER A 1 386 ? 43.344 3.303 10.32 1 56.12 386 SER A CA 1
ATOM 2995 C C . SER A 1 386 ? 44.312 2.279 10.906 1 56.12 386 SER A C 1
ATOM 2997 O O . SER A 1 386 ? 44.969 1.533 10.164 1 56.12 386 SER A O 1
ATOM 2999 N N . ASP A 1 387 ? 45.156 2.627 11.93 1 46.06 387 ASP A N 1
ATOM 3000 C CA . ASP A 1 387 ? 46.094 1.773 12.672 1 46.06 387 ASP A CA 1
ATOM 3001 C C . ASP A 1 387 ? 45.594 0.323 12.672 1 46.06 387 ASP A C 1
ATOM 3003 O O . ASP A 1 387 ? 44.406 0.06 12.727 1 46.06 387 ASP A O 1
ATOM 3007 N N . THR A 1 388 ? 46.719 -0.695 12.461 1 41.88 388 THR A N 1
ATOM 3008 C CA . THR A 1 388 ? 46.688 -2.152 12.406 1 41.88 388 THR A CA 1
ATOM 3009 C C . THR A 1 388 ? 45.906 -2.719 13.586 1 41.88 388 THR A C 1
ATOM 3011 O O . THR A 1 388 ? 45.812 -3.938 13.75 1 41.88 388 THR A O 1
ATOM 3014 N N . ALA A 1 389 ? 46.125 -2.168 14.836 1 37.59 389 ALA A N 1
ATOM 3015 C CA . ALA A 1 389 ? 45.969 -3.1 15.953 1 37.59 389 ALA A CA 1
ATOM 3016 C C . ALA A 1 389 ? 44.562 -3.697 15.961 1 37.59 389 ALA A C 1
ATOM 3018 O O . ALA A 1 389 ? 44.312 -4.688 16.656 1 37.59 389 ALA A O 1
ATOM 3019 N N . SER A 1 390 ? 43.438 -2.859 16.156 1 38.53 390 SER A N 1
ATOM 3020 C CA . SER A 1 390 ? 42.25 -3.631 16.438 1 38.53 390 SER A CA 1
ATOM 3021 C C . SER A 1 390 ? 41.625 -4.191 15.164 1 38.53 390 SER A C 1
ATOM 3023 O O . SER A 1 390 ? 41.625 -3.521 14.133 1 38.53 390 SER A O 1
ATOM 3025 N N . SER A 1 391 ? 41.562 -5.398 14.953 1 41.56 391 SER A N 1
ATOM 3026 C CA . SER A 1 391 ? 40.969 -6.27 13.938 1 41.56 391 SER A CA 1
ATOM 3027 C C . SER A 1 391 ? 39.75 -5.641 13.32 1 41.56 391 SER A C 1
ATOM 3029 O O . SER A 1 391 ? 39.438 -5.887 12.148 1 41.56 391 SER A O 1
ATOM 3031 N N . ASP A 1 392 ? 39 -5.008 14.07 1 43.44 392 ASP A N 1
ATOM 3032 C CA . ASP A 1 392 ? 37.688 -4.527 13.664 1 43.44 392 ASP A CA 1
ATOM 3033 C C . ASP A 1 392 ? 37.781 -3.268 12.805 1 43.44 392 ASP A C 1
ATOM 3035 O O . ASP A 1 392 ? 36.812 -2.877 12.141 1 43.44 392 ASP A O 1
ATOM 3039 N N . ALA A 1 393 ? 39.031 -2.533 12.93 1 41.75 393 ALA A N 1
ATOM 3040 C CA . ALA A 1 393 ? 39.344 -1.261 12.297 1 41.75 393 ALA A CA 1
ATOM 3041 C C . ALA A 1 393 ? 39.844 -1.472 10.859 1 41.75 393 ALA A C 1
ATOM 3043 O O . ALA A 1 393 ? 39.969 -0.514 10.102 1 41.75 393 ALA A O 1
ATOM 3044 N N . ALA A 1 394 ? 40.438 -2.432 10.516 1 48.47 394 ALA A N 1
ATOM 3045 C CA . ALA A 1 394 ? 41 -2.717 9.195 1 48.47 394 ALA A CA 1
ATOM 3046 C C . ALA A 1 394 ? 39.938 -2.527 8.109 1 48.47 394 ALA A C 1
ATOM 3048 O O . ALA A 1 394 ? 40.281 -2.244 6.953 1 48.47 394 ALA A O 1
ATOM 3049 N N . ASP A 1 395 ? 38.594 -2.555 8.406 1 63.84 395 ASP A N 1
ATOM 3050 C CA . ASP A 1 395 ? 37.562 -2.568 7.375 1 63.84 395 ASP A CA 1
ATOM 3051 C C . ASP A 1 395 ? 36.75 -1.282 7.414 1 63.84 395 ASP A C 1
ATOM 3053 O O . ASP A 1 395 ? 35.625 -1.239 6.895 1 63.84 395 ASP A O 1
ATOM 3057 N N . SER A 1 396 ? 37.531 -0.192 7.875 1 80.31 396 SER A N 1
ATOM 3058 C CA . SER A 1 396 ? 36.781 1.056 7.977 1 80.31 396 SER A CA 1
ATOM 3059 C C . SER A 1 396 ? 36.906 1.882 6.699 1 80.31 396 SER A C 1
ATOM 3061 O O . SER A 1 396 ? 38 1.979 6.121 1 80.31 396 SER A O 1
ATOM 3063 N N . PRO A 1 397 ? 35.906 2.463 6.262 1 90.81 397 PRO A N 1
ATOM 3064 C CA . PRO A 1 397 ? 35.906 3.271 5.039 1 90.81 397 PRO A CA 1
ATOM 3065 C C . PRO A 1 397 ? 36.719 4.566 5.203 1 90.81 397 PRO A C 1
ATOM 3067 O O . PRO A 1 397 ? 36.969 5 6.328 1 90.81 397 PRO A O 1
ATOM 3070 N N . LEU A 1 398 ? 37.281 5.059 4.125 1 94 398 LEU A N 1
ATOM 3071 C CA . LEU A 1 398 ? 37.906 6.367 4.117 1 94 398 LEU A CA 1
ATOM 3072 C C . LEU A 1 398 ? 36.906 7.477 4.355 1 94 398 LEU A C 1
ATOM 3074 O O . LEU A 1 398 ? 36 7.695 3.531 1 94 398 LEU A O 1
ATOM 3078 N N . CYS A 1 399 ? 37.094 8.148 5.473 1 94.44 399 CYS A N 1
ATOM 3079 C CA . CYS A 1 399 ? 36.094 9.148 5.844 1 94.44 399 CYS A CA 1
ATOM 3080 C C . CYS A 1 399 ? 36.719 10.523 6 1 94.44 399 CYS A C 1
ATOM 3082 O O . CYS A 1 399 ? 37.906 10.633 6.312 1 94.44 399 CYS A O 1
ATOM 3084 N N . GLY A 1 400 ? 35.906 11.531 5.633 1 92.75 400 GLY A N 1
ATOM 3085 C CA . GLY A 1 400 ? 36.25 12.875 6.066 1 92.75 400 GLY A CA 1
ATOM 3086 C C . GLY A 1 400 ? 36 13.109 7.547 1 92.75 400 GLY A C 1
ATOM 3087 O O . GLY A 1 400 ? 35.5 12.234 8.234 1 92.75 400 GLY A O 1
ATOM 3088 N N . PRO A 1 401 ? 36.406 14.188 8.031 1 92.44 401 PRO A N 1
ATOM 3089 C CA . PRO A 1 401 ? 36.125 14.484 9.445 1 92.44 401 PRO A CA 1
ATOM 3090 C C . PRO A 1 401 ? 34.656 14.68 9.742 1 92.44 401 PRO A C 1
ATOM 3092 O O . PRO A 1 401 ? 33.906 15.094 8.867 1 92.44 401 PRO A O 1
ATOM 3095 N N . LEU A 1 402 ? 34.281 14.25 10.883 1 95.62 402 LEU A N 1
ATOM 3096 C CA . LEU A 1 402 ? 32.969 14.641 11.367 1 95.62 402 LEU A CA 1
ATOM 3097 C C . LEU A 1 402 ? 32.938 16.125 11.719 1 95.62 402 LEU A C 1
ATOM 3099 O O . LEU A 1 402 ? 33.562 16.562 12.672 1 95.62 402 LEU A O 1
ATOM 3103 N N . GLY A 1 403 ? 32.25 16.922 10.859 1 95.88 403 GLY A N 1
ATOM 3104 C CA . GLY A 1 403 ? 32.312 18.359 11.016 1 95.88 403 GLY A CA 1
ATOM 3105 C C . GLY A 1 403 ? 31.031 19.062 10.609 1 95.88 403 GLY A C 1
ATOM 3106 O O . GLY A 1 403 ? 29.969 18.453 10.594 1 95.88 403 GLY A O 1
ATOM 3107 N N . ALA A 1 404 ? 31.219 20.375 10.438 1 96.06 404 ALA A N 1
ATOM 3108 C CA . ALA A 1 404 ? 30.078 21.219 10.078 1 96.06 404 ALA A CA 1
ATOM 3109 C C . ALA A 1 404 ? 29.734 21.078 8.602 1 96.06 404 ALA A C 1
ATOM 3111 O O . ALA A 1 404 ? 30.469 20.453 7.844 1 96.06 404 ALA A O 1
ATOM 3112 N N . LEU A 1 405 ? 28.594 21.594 8.234 1 95.69 405 LEU A N 1
ATOM 3113 C CA . LEU A 1 405 ? 28.078 21.453 6.875 1 95.69 405 LEU A CA 1
ATOM 3114 C C . LEU A 1 405 ? 29.078 22.016 5.859 1 95.69 405 LEU A C 1
ATOM 3116 O O . LEU A 1 405 ? 29.328 21.391 4.828 1 95.69 405 LEU A O 1
ATOM 3120 N N . TYR A 1 406 ? 29.688 23.125 6.18 1 94.38 406 TYR A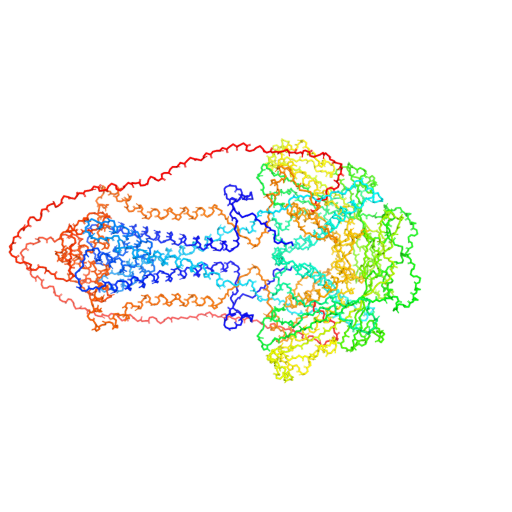 N 1
ATOM 3121 C CA . TYR A 1 406 ? 30.516 23.844 5.207 1 94.38 406 TYR A CA 1
ATOM 3122 C C . TYR A 1 406 ? 31.969 23.359 5.262 1 94.38 406 TYR A C 1
ATOM 3124 O O . TYR A 1 406 ? 32.844 23.906 4.574 1 94.38 406 TYR A O 1
ATOM 3132 N N . ASP A 1 407 ? 32.219 22.359 6.102 1 93.69 407 ASP A N 1
ATOM 3133 C CA . ASP A 1 407 ? 33.469 21.609 5.938 1 93.69 407 ASP A CA 1
ATOM 3134 C C . ASP A 1 407 ? 33.469 20.859 4.605 1 93.69 407 ASP A C 1
ATOM 3136 O O . ASP A 1 407 ? 34.531 20.5 4.105 1 93.69 407 ASP A O 1
ATOM 3140 N N . TYR A 1 408 ? 32.344 20.719 4.102 1 94.5 408 TYR A N 1
ATOM 3141 C CA . TYR A 1 408 ? 32.156 20.047 2.824 1 94.5 408 TYR A CA 1
ATOM 3142 C C . TYR A 1 408 ? 31.578 21 1.777 1 94.5 408 TYR A C 1
ATOM 3144 O O . TYR A 1 408 ? 30.469 21.5 1.916 1 94.5 408 TYR A O 1
ATOM 3152 N N . ASP A 1 409 ? 32.312 21.125 0.734 1 91.38 409 ASP A N 1
ATOM 3153 C CA . ASP A 1 409 ? 31.938 22.047 -0.33 1 91.38 409 ASP A CA 1
ATOM 3154 C C . ASP A 1 409 ? 30.812 21.453 -1.184 1 91.38 409 ASP A C 1
ATOM 3156 O O . ASP A 1 409 ? 30.75 20.234 -1.381 1 91.38 409 ASP A O 1
ATOM 3160 N N . LEU A 1 410 ? 30.031 22.281 -1.735 1 86.25 410 LEU A N 1
ATOM 3161 C CA . LEU A 1 410 ? 28.875 21.859 -2.52 1 86.25 410 LEU A CA 1
ATOM 3162 C C . LEU A 1 410 ? 29.312 21.234 -3.842 1 86.25 410 LEU A C 1
ATOM 3164 O O . LEU A 1 410 ? 28.688 20.281 -4.312 1 86.25 410 LEU A O 1
ATOM 3168 N N . THR A 1 411 ? 30.281 21.797 -4.449 1 84.12 411 THR A N 1
ATOM 3169 C CA . THR A 1 411 ? 30.594 21.391 -5.812 1 84.12 411 THR A CA 1
ATOM 3170 C C . THR A 1 411 ? 31.812 20.469 -5.828 1 84.12 411 THR A C 1
ATOM 3172 O O . THR A 1 411 ? 31.891 19.562 -6.656 1 84.12 411 THR A O 1
ATOM 3175 N N . THR A 1 412 ? 32.719 20.703 -4.895 1 90.56 412 THR A N 1
ATOM 3176 C CA . THR A 1 412 ? 33.969 19.953 -4.949 1 90.56 412 THR A CA 1
ATOM 3177 C C . THR A 1 412 ? 34.156 19.109 -3.691 1 90.56 412 THR A C 1
ATOM 3179 O O . THR A 1 412 ? 34.344 19.641 -2.602 1 90.56 412 THR A O 1
ATOM 3182 N N . PRO A 1 413 ? 34.125 17.812 -3.916 1 93.5 413 PRO A N 1
ATOM 3183 C CA . PRO A 1 413 ? 34.406 16.953 -2.756 1 93.5 413 PRO A CA 1
ATOM 3184 C C . PRO A 1 413 ? 35.844 17.094 -2.236 1 93.5 413 PRO A C 1
ATOM 3186 O O . PRO A 1 413 ? 36.75 17.438 -3 1 93.5 413 PRO A O 1
ATOM 3189 N N . PRO A 1 414 ? 35.969 16.828 -0.975 1 92.94 414 PRO A N 1
ATOM 3190 C CA . PRO A 1 414 ? 37.344 16.844 -0.453 1 92.94 414 PRO A CA 1
ATOM 3191 C C . PRO A 1 414 ? 38.25 15.859 -1.171 1 92.94 414 PRO A C 1
ATOM 3193 O O . PRO A 1 414 ? 37.906 14.695 -1.345 1 92.94 414 PRO A O 1
ATOM 3196 N N . ALA A 1 415 ? 39.438 16.297 -1.478 1 91 415 ALA A N 1
ATOM 3197 C CA . ALA A 1 415 ? 40.375 15.477 -2.207 1 91 415 ALA A CA 1
ATOM 3198 C C . ALA A 1 415 ? 40.781 14.234 -1.401 1 91 415 ALA A C 1
ATOM 3200 O O . ALA A 1 415 ? 41.031 13.172 -1.971 1 91 415 ALA A O 1
ATOM 3201 N N . ALA A 1 416 ? 40.75 14.344 -0.184 1 89.19 416 ALA A N 1
ATOM 3202 C CA . ALA A 1 416 ? 41.188 13.273 0.711 1 89.19 416 ALA A CA 1
ATOM 3203 C C . ALA A 1 416 ? 40.281 12.047 0.571 1 89.19 416 ALA A C 1
ATOM 3205 O O . ALA A 1 416 ? 40.688 10.93 0.896 1 89.19 416 ALA A O 1
ATOM 3206 N N . LEU A 1 417 ? 39.094 12.25 0.069 1 94.38 417 LEU A N 1
ATOM 3207 C CA . LEU A 1 417 ? 38.156 11.148 -0.055 1 94.38 417 LEU A CA 1
ATOM 3208 C C . LEU A 1 417 ? 38.375 10.367 -1.346 1 94.38 417 LEU A C 1
ATOM 3210 O O . LEU A 1 417 ? 37.875 9.25 -1.505 1 94.38 417 LEU A O 1
ATOM 3214 N N . SER A 1 418 ? 39.125 10.852 -2.32 1 93.44 418 SER A N 1
ATOM 3215 C CA . SER A 1 418 ? 39.469 10.195 -3.572 1 93.44 418 SER A CA 1
ATOM 3216 C C . SER A 1 418 ? 38.25 9.594 -4.25 1 93.44 418 SER A C 1
ATOM 3218 O O . SER A 1 418 ? 38.25 8.414 -4.605 1 93.44 418 SER A O 1
ATOM 3220 N N . LEU A 1 419 ? 37.25 10.43 -4.492 1 96.12 419 LEU A N 1
ATOM 3221 C CA . LEU A 1 419 ? 36.031 9.953 -5.078 1 96.12 419 LEU A CA 1
ATOM 3222 C C . LEU A 1 419 ? 36.156 9.812 -6.594 1 96.12 419 LEU A C 1
ATOM 3224 O O . LEU A 1 419 ? 36.781 10.641 -7.246 1 96.12 419 LEU A O 1
ATOM 3228 N N . ASN A 1 420 ? 35.625 8.781 -7.125 1 94.75 420 ASN A N 1
ATOM 3229 C CA . ASN A 1 420 ? 35.531 8.664 -8.578 1 94.75 420 ASN A CA 1
ATOM 3230 C C . ASN A 1 420 ? 34.406 9.516 -9.141 1 94.75 420 ASN A C 1
ATOM 3232 O O . ASN A 1 420 ? 33.75 10.227 -8.398 1 94.75 420 ASN A O 1
ATOM 3236 N N . ALA A 1 421 ? 34.188 9.492 -10.422 1 93.94 421 ALA A N 1
ATOM 3237 C CA . ALA A 1 421 ? 33.219 10.375 -11.086 1 93.94 421 ALA A CA 1
ATOM 3238 C C . ALA A 1 421 ? 31.797 10.094 -10.617 1 93.94 421 ALA A C 1
ATOM 3240 O O . ALA A 1 421 ? 31.031 11.016 -10.336 1 93.94 421 ALA A O 1
ATOM 3241 N N . ARG A 1 422 ? 31.453 8.852 -10.484 1 94.94 422 ARG A N 1
ATOM 3242 C CA . ARG A 1 422 ? 30.109 8.477 -10.047 1 94.94 422 ARG A CA 1
ATOM 3243 C C . ARG A 1 422 ? 29.891 8.836 -8.586 1 94.94 422 ARG A C 1
ATOM 3245 O O . ARG A 1 422 ? 28.812 9.312 -8.211 1 94.94 422 ARG A O 1
ATOM 3252 N N . GLN A 1 423 ? 30.875 8.602 -7.836 1 96.38 423 GLN A N 1
ATOM 3253 C CA . GLN A 1 423 ? 30.781 8.977 -6.43 1 96.38 423 GLN A CA 1
ATOM 3254 C C . GLN A 1 423 ? 30.688 10.492 -6.266 1 96.38 423 GLN A C 1
ATOM 3256 O O . GLN A 1 423 ? 29.984 10.977 -5.375 1 96.38 423 GLN A O 1
ATOM 3261 N N . THR A 1 424 ? 31.359 11.18 -7.109 1 96.12 424 THR A N 1
ATOM 3262 C CA . THR A 1 424 ? 31.312 12.641 -7.066 1 96.12 424 THR A CA 1
ATOM 3263 C C . THR A 1 424 ? 29.906 13.141 -7.363 1 96.12 424 THR A C 1
ATOM 3265 O O . THR A 1 424 ? 29.422 14.078 -6.727 1 96.12 424 THR A O 1
ATOM 3268 N N . ALA A 1 425 ? 29.312 12.531 -8.344 1 94.75 425 ALA A N 1
ATOM 3269 C CA . ALA A 1 425 ? 27.922 12.891 -8.648 1 94.75 425 ALA A CA 1
ATOM 3270 C C . ALA A 1 425 ? 27.016 12.633 -7.457 1 94.75 425 ALA A C 1
ATOM 3272 O O . ALA A 1 425 ? 26.156 13.461 -7.133 1 94.75 425 ALA A O 1
ATOM 3273 N N . THR A 1 426 ? 27.188 11.508 -6.805 1 96.38 426 THR A N 1
ATOM 3274 C CA . THR A 1 426 ? 26.406 11.18 -5.613 1 96.38 426 THR A CA 1
ATOM 3275 C C . THR A 1 426 ? 26.688 12.172 -4.492 1 96.38 426 THR A C 1
ATOM 3277 O O . THR A 1 426 ? 25.781 12.586 -3.775 1 96.38 426 THR A O 1
ATOM 3280 N N . TYR A 1 427 ? 28 12.578 -4.344 1 96.75 427 TYR A N 1
ATOM 3281 C CA . TYR A 1 427 ? 28.406 13.547 -3.332 1 96.75 427 TYR A CA 1
ATOM 3282 C C . TYR A 1 427 ? 27.688 14.875 -3.523 1 96.75 427 TYR A C 1
ATOM 3284 O O . TYR A 1 427 ? 27.141 15.438 -2.568 1 96.75 427 TYR A O 1
ATOM 3292 N N . ARG A 1 428 ? 27.641 15.305 -4.711 1 95.19 428 ARG A N 1
ATOM 3293 C CA . ARG A 1 428 ? 27 16.594 -4.996 1 95.19 428 ARG A CA 1
ATOM 3294 C C . ARG A 1 428 ? 25.5 16.547 -4.68 1 95.19 428 ARG A C 1
ATOM 3296 O O . ARG A 1 428 ? 24.969 17.484 -4.098 1 95.19 428 ARG A O 1
ATOM 3303 N N . LEU A 1 429 ? 24.922 15.469 -5.062 1 94.81 429 LEU A N 1
ATOM 3304 C CA . LEU A 1 429 ? 23.484 15.305 -4.812 1 94.81 429 LEU A CA 1
ATOM 3305 C C . LEU A 1 429 ? 23.203 15.258 -3.314 1 94.81 429 LEU A C 1
ATOM 3307 O O . LEU A 1 429 ? 22.328 15.969 -2.822 1 94.81 429 LEU A O 1
ATOM 3311 N N . LEU A 1 430 ? 23.953 14.469 -2.582 1 96.44 430 LEU A N 1
ATOM 3312 C CA . LEU A 1 430 ? 23.75 14.297 -1.149 1 96.44 430 LEU A CA 1
ATOM 3313 C C . LEU A 1 430 ? 24.062 15.586 -0.396 1 96.44 430 LEU A C 1
ATOM 3315 O O . LEU A 1 430 ? 23.359 15.938 0.554 1 96.44 430 LEU A O 1
ATOM 3319 N N . ARG A 1 431 ? 25.109 16.203 -0.797 1 95.88 431 ARG A N 1
ATOM 3320 C CA . ARG A 1 431 ? 25.484 17.453 -0.155 1 95.88 431 ARG A CA 1
ATOM 3321 C C . ARG A 1 431 ? 24.375 18.5 -0.333 1 95.88 431 ARG A C 1
ATOM 3323 O O . ARG A 1 431 ? 24.094 19.266 0.588 1 95.88 431 ARG A O 1
ATOM 3330 N N . ASP A 1 432 ? 23.844 18.516 -1.458 1 93.25 432 ASP A N 1
ATOM 3331 C CA . ASP A 1 432 ? 22.734 19.422 -1.733 1 93.25 432 ASP A CA 1
ATOM 3332 C C . ASP A 1 432 ? 21.5 19.047 -0.907 1 93.25 432 ASP A C 1
ATOM 3334 O O . ASP A 1 432 ? 20.812 19.938 -0.395 1 93.25 432 ASP A O 1
ATOM 3338 N N . MET A 1 433 ? 21.281 17.859 -0.76 1 94.44 433 MET A N 1
ATOM 3339 C CA . MET A 1 433 ? 20.125 17.391 0.001 1 94.44 433 MET A CA 1
ATOM 3340 C C . MET A 1 433 ? 20.281 17.719 1.482 1 94.44 433 MET A C 1
ATOM 3342 O O . MET A 1 433 ? 19.328 18.156 2.129 1 94.44 433 MET A O 1
ATOM 3346 N N . VAL A 1 434 ? 21.406 17.5 1.952 1 95.06 434 VAL A N 1
ATOM 3347 C CA . VAL A 1 434 ? 21.641 17.781 3.367 1 95.06 434 VAL A CA 1
ATOM 3348 C C . VAL A 1 434 ? 21.516 19.281 3.629 1 95.06 434 VAL A C 1
ATOM 3350 O O . VAL A 1 434 ? 21.047 19.688 4.691 1 95.06 434 VAL A O 1
ATOM 3353 N N . TYR A 1 435 ? 21.953 20.031 2.697 1 93.12 435 TYR A N 1
ATOM 3354 C CA . TYR A 1 435 ? 21.781 21.469 2.816 1 93.12 435 TYR A CA 1
ATOM 3355 C C . TYR A 1 435 ? 20.297 21.828 2.926 1 93.12 435 TYR A C 1
ATOM 3357 O O . TYR A 1 435 ? 19.906 22.641 3.775 1 93.12 435 TYR A O 1
ATOM 3365 N N . SER A 1 436 ? 19.516 21.219 2.105 1 92.5 436 SER A N 1
ATOM 3366 C CA . SER A 1 436 ? 18.078 21.516 2.064 1 92.5 436 SER A CA 1
ATOM 3367 C C . SER A 1 436 ? 17.359 20.922 3.271 1 92.5 436 SER A C 1
ATOM 3369 O O . SER A 1 436 ? 16.219 21.312 3.57 1 92.5 436 SER A O 1
ATOM 3371 N N . LEU A 1 437 ? 18.062 20.078 3.988 1 95.56 437 LEU A N 1
ATOM 3372 C CA . LEU A 1 437 ? 17.391 19.375 5.078 1 95.56 437 LEU A CA 1
ATOM 3373 C C . LEU A 1 437 ? 18.016 19.734 6.422 1 95.56 437 LEU A C 1
ATOM 3375 O O . LEU A 1 437 ? 17.812 19.031 7.414 1 95.56 437 LEU A O 1
ATOM 3379 N N . ARG A 1 438 ? 18.719 20.781 6.414 1 93.69 438 ARG A N 1
ATOM 3380 C CA . ARG A 1 438 ? 19.203 21.312 7.688 1 93.69 438 ARG A CA 1
ATOM 3381 C C . ARG A 1 438 ? 18.047 21.812 8.539 1 93.69 438 ARG A C 1
ATOM 3383 O O . ARG A 1 438 ? 16.984 22.156 8.016 1 93.69 438 ARG A O 1
ATOM 3390 N N . PHE A 1 439 ? 18.266 21.953 9.805 1 93.12 439 PHE A N 1
ATOM 3391 C CA . PHE A 1 439 ? 17.203 22.328 10.734 1 93.12 439 PHE A CA 1
ATOM 3392 C C . PHE A 1 439 ? 16.562 23.656 10.328 1 93.12 439 PHE A C 1
ATOM 3394 O O . PHE A 1 439 ? 15.344 23.766 10.281 1 93.12 439 PHE A O 1
ATOM 3401 N N . ASN A 1 440 ? 17.375 24.547 9.977 1 90.25 440 ASN A N 1
ATOM 3402 C CA . ASN A 1 440 ? 16.891 25.891 9.664 1 90.25 440 ASN A CA 1
ATOM 3403 C C . ASN A 1 440 ? 15.938 25.875 8.469 1 90.25 440 ASN A C 1
ATOM 3405 O O . ASN A 1 440 ? 14.961 26.625 8.445 1 90.25 440 ASN A O 1
ATOM 3409 N N . SER A 1 441 ? 16.125 25.031 7.539 1 90 441 SER A N 1
ATOM 3410 C CA . SER A 1 441 ? 15.375 25.047 6.285 1 90 441 SER A CA 1
ATOM 3411 C C . SER A 1 441 ? 13.93 24.609 6.5 1 90 441 SER A C 1
ATOM 3413 O O . SER A 1 441 ? 13 25.375 6.293 1 90 441 SER A O 1
ATOM 3415 N N . PHE A 1 442 ? 13.766 23.469 7.016 1 91.69 442 PHE A N 1
ATOM 3416 C CA . PHE A 1 442 ? 12.391 22.984 7.078 1 91.69 442 PHE A CA 1
ATOM 3417 C C . PHE A 1 442 ? 11.68 23.531 8.312 1 91.69 442 PHE A C 1
ATOM 3419 O O . PHE A 1 442 ? 10.453 23.672 8.312 1 91.69 442 PHE A O 1
ATOM 3426 N N . LEU A 1 443 ? 12.406 23.938 9.328 1 91.62 443 LEU A N 1
ATOM 3427 C CA . LEU A 1 443 ? 11.766 24.516 10.508 1 91.62 443 LEU A CA 1
ATOM 3428 C C . LEU A 1 443 ? 11.25 25.922 10.219 1 91.62 443 LEU A C 1
ATOM 3430 O O . LEU A 1 443 ? 10.211 26.328 10.75 1 91.62 443 LEU A O 1
ATOM 3434 N N . MET A 1 444 ? 11.922 26.609 9.367 1 86.62 444 MET A N 1
ATOM 3435 C CA . MET A 1 444 ? 11.469 27.953 9 1 86.62 444 MET A CA 1
ATOM 3436 C C . MET A 1 444 ? 10.188 27.875 8.172 1 86.62 444 MET A C 1
ATOM 3438 O O . MET A 1 444 ? 9.344 28.766 8.25 1 86.62 444 MET A O 1
ATOM 3442 N N . PHE A 1 445 ? 10.047 26.844 7.418 1 87.81 445 PHE A N 1
ATOM 3443 C CA . PHE A 1 445 ? 8.875 26.688 6.562 1 87.81 445 PHE A CA 1
ATOM 3444 C C . PHE A 1 445 ? 7.684 26.172 7.363 1 87.81 445 PHE A C 1
ATOM 3446 O O . PHE A 1 445 ? 6.57 26.672 7.215 1 87.81 445 PHE A O 1
ATOM 3453 N N . LEU A 1 446 ? 7.945 25.203 8.25 1 90.31 446 LEU A N 1
ATOM 3454 C CA . LEU A 1 446 ? 6.832 24.516 8.891 1 90.31 446 LEU A CA 1
ATOM 3455 C C . LEU A 1 446 ? 6.52 25.141 10.25 1 90.31 446 LEU A C 1
ATOM 3457 O O . LEU A 1 446 ? 5.379 25.062 10.719 1 90.31 446 LEU A O 1
ATOM 3461 N N . LYS A 1 447 ? 7.492 25.719 10.914 1 89 447 LYS A N 1
ATOM 3462 C CA . LYS A 1 447 ? 7.352 26.359 12.219 1 89 447 LYS A CA 1
ATOM 3463 C C . LYS A 1 447 ? 6.695 25.422 13.227 1 89 447 LYS A C 1
ATOM 3465 O O . LYS A 1 447 ? 7.164 24.312 13.438 1 89 447 LYS A O 1
ATOM 3470 N N . ASN A 1 448 ? 5.559 25.734 13.75 1 85.44 448 ASN A N 1
ATOM 3471 C CA . ASN A 1 448 ? 4.945 24.969 14.836 1 85.44 448 ASN A CA 1
ATOM 3472 C C . ASN A 1 448 ? 4.355 23.656 14.328 1 85.44 448 ASN A C 1
ATOM 3474 O O . ASN A 1 448 ? 4.102 22.734 15.117 1 85.44 448 ASN A O 1
ATOM 3478 N N . GLU A 1 449 ? 4.172 23.531 13.047 1 86.88 449 GLU A N 1
ATOM 3479 C CA . GLU A 1 449 ? 3.588 22.312 12.5 1 86.88 449 GLU A CA 1
ATOM 3480 C C . GLU A 1 449 ? 4.5 21.109 12.727 1 86.88 449 GLU A C 1
ATOM 3482 O O . GLU A 1 449 ? 4.047 19.969 12.703 1 86.88 449 GLU A O 1
ATOM 3487 N N . ILE A 1 450 ? 5.734 21.359 13 1 92 450 ILE A N 1
ATOM 3488 C CA . ILE A 1 450 ? 6.73 20.297 13.055 1 92 450 ILE A CA 1
ATOM 3489 C C . ILE A 1 450 ? 6.633 19.578 14.391 1 92 450 ILE A C 1
ATOM 3491 O O . ILE A 1 450 ? 7.105 18.438 14.523 1 92 450 ILE A O 1
ATOM 3495 N N . LEU A 1 451 ? 6.035 20.188 15.383 1 91.94 451 LEU A N 1
ATOM 3496 C CA . LEU A 1 451 ? 6.07 19.672 16.75 1 91.94 451 LEU A CA 1
ATOM 3497 C C . LEU A 1 451 ? 5.234 18.391 16.859 1 91.94 451 LEU A C 1
ATOM 3499 O O . LEU A 1 451 ? 4.078 18.359 16.438 1 91.94 451 LEU A O 1
ATOM 3503 N N . ALA A 1 452 ? 5.816 17.391 17.453 1 90.56 452 ALA A N 1
ATOM 3504 C CA . ALA A 1 452 ? 5.105 16.156 17.734 1 90.56 452 ALA A CA 1
ATOM 3505 C C . ALA A 1 452 ? 4.008 16.375 18.766 1 90.56 452 ALA A C 1
ATOM 3507 O O . ALA A 1 452 ? 2.99 15.672 18.766 1 90.56 452 ALA A O 1
ATOM 3508 N N . ALA A 1 453 ? 4.148 17.328 19.594 1 91.44 453 ALA A N 1
ATOM 3509 C CA . ALA A 1 453 ? 3.205 17.641 20.672 1 91.44 453 ALA A CA 1
ATOM 3510 C C . ALA A 1 453 ? 1.85 18.047 20.094 1 91.44 453 ALA A C 1
ATOM 3512 O O . ALA A 1 453 ? 0.837 18 20.797 1 91.44 453 ALA A O 1
ATOM 3513 N N . ASN A 1 454 ? 1.885 18.453 18.797 1 88.06 454 ASN A N 1
ATOM 3514 C CA . ASN A 1 454 ? 0.636 18.859 18.156 1 88.06 454 ASN A CA 1
ATOM 3515 C C . ASN A 1 454 ? -0.379 17.719 18.125 1 88.06 454 ASN A C 1
ATOM 3517 O O . ASN A 1 454 ? -1.584 17.969 18.031 1 88.06 454 ASN A O 1
ATOM 3521 N N . LYS A 1 455 ? 0.058 16.531 18.297 1 86.31 455 LYS A N 1
ATOM 3522 C CA . LYS A 1 455 ? -0.84 15.391 18.266 1 86.31 455 LYS A CA 1
ATOM 3523 C C . LYS A 1 455 ? -1.636 15.273 19.562 1 86.31 455 LYS A C 1
ATOM 3525 O O . LYS A 1 455 ? -2.611 14.523 19.641 1 86.31 455 LYS A O 1
ATOM 3530 N N . LEU A 1 456 ? -1.243 16.062 20.547 1 90.25 456 LEU A N 1
ATOM 3531 C CA . LEU A 1 456 ? -1.842 15.898 21.875 1 90.25 456 LEU A CA 1
ATOM 3532 C C . LEU A 1 456 ? -2.682 17.125 22.25 1 90.25 456 LEU A C 1
ATOM 3534 O O . LEU A 1 456 ? -3.109 17.266 23.391 1 90.25 456 LEU A O 1
ATOM 3538 N N . VAL A 1 457 ? -2.93 17.984 21.25 1 88.06 457 VAL A N 1
ATOM 3539 C CA . VAL A 1 457 ? -3.695 19.188 21.516 1 88.06 457 VAL A CA 1
ATOM 3540 C C . VAL A 1 457 ? -5.164 18.953 21.172 1 88.06 457 VAL A C 1
ATOM 3542 O O . VAL A 1 457 ? -5.492 18.062 20.391 1 88.06 457 VAL A O 1
ATOM 3545 N N . TYR A 1 458 ? -6.016 19.812 21.812 1 84.44 458 TYR A N 1
ATOM 3546 C CA . TYR A 1 458 ? -7.438 19.844 21.484 1 84.44 458 TYR A CA 1
ATOM 3547 C C . TYR A 1 458 ? -7.684 20.672 20.219 1 84.44 458 TYR A C 1
ATOM 3549 O O . TYR A 1 458 ? -8.461 21.625 20.234 1 84.44 458 TYR A O 1
ATOM 3557 N N . GLY A 1 459 ? -6.922 20.297 19.172 1 79.19 459 GLY A N 1
ATOM 3558 C CA . GLY A 1 459 ? -7.098 21.062 17.938 1 79.19 459 GLY A CA 1
ATOM 3559 C C . GLY A 1 459 ? -6.75 22.531 18.094 1 79.19 459 GLY A C 1
ATOM 3560 O O . GLY A 1 459 ? -5.68 22.859 18.609 1 79.19 459 GLY A O 1
ATOM 3561 N N . SER A 1 460 ? -7.676 23.391 17.75 1 76.31 460 SER A N 1
ATOM 3562 C CA . SER A 1 460 ? -7.395 24.812 17.734 1 76.31 460 SER A CA 1
ATOM 3563 C C . SER A 1 460 ? -7.84 25.484 19.031 1 76.31 460 SER A C 1
ATOM 3565 O O . SER A 1 460 ? -7.844 26.719 19.125 1 76.31 460 SER A O 1
ATOM 3567 N N . PHE A 1 461 ? -8.102 24.719 20.125 1 75.25 461 PHE A N 1
ATOM 3568 C CA . PHE A 1 461 ? -8.656 25.281 21.344 1 75.25 461 PHE A CA 1
ATOM 3569 C C . PHE A 1 461 ? -7.543 25.781 22.266 1 75.25 461 PHE A C 1
ATOM 3571 O O . PHE A 1 461 ? -7.812 26.375 23.312 1 75.25 461 PHE A O 1
ATOM 3578 N N . GLY A 1 462 ? -6.32 25.578 21.922 1 77.56 462 GLY A N 1
ATOM 3579 C CA . GLY A 1 462 ? -5.195 26.031 22.734 1 77.56 462 GLY A CA 1
ATOM 3580 C C . GLY A 1 462 ? -5.016 25.234 24.016 1 77.56 462 GLY A C 1
ATOM 3581 O O . GLY A 1 462 ? -4.48 25.734 25 1 77.56 462 GLY A O 1
ATOM 3582 N N . ILE A 1 463 ? -5.602 24.062 24.062 1 84.25 463 ILE A N 1
ATOM 3583 C CA . ILE A 1 463 ? -5.523 23.156 25.203 1 84.25 463 ILE A CA 1
ATOM 3584 C C . ILE A 1 463 ? -4.801 21.875 24.797 1 84.25 463 ILE A C 1
ATOM 3586 O O . ILE A 1 463 ? -4.941 21.406 23.672 1 84.25 463 ILE A O 1
ATOM 3590 N N . SER A 1 464 ? -3.943 21.422 25.703 1 90.06 464 SER A N 1
ATOM 3591 C CA . SER A 1 464 ? -3.225 20.172 25.453 1 90.06 464 SER A CA 1
ATOM 3592 C C . SER A 1 464 ? -3.25 19.266 26.672 1 90.06 464 SER A C 1
ATOM 3594 O O . SER A 1 464 ? -3.41 19.734 27.797 1 90.06 464 SER A O 1
ATOM 3596 N N . THR A 1 465 ? -3.193 17.984 26.422 1 90.81 465 THR A N 1
ATOM 3597 C CA . THR A 1 465 ? -2.92 17.047 27.516 1 90.81 465 THR A CA 1
ATOM 3598 C C . THR A 1 465 ? -1.517 17.266 28.078 1 90.81 465 THR A C 1
ATOM 3600 O O . THR A 1 465 ? -0.661 17.844 27.406 1 90.81 465 THR A O 1
ATOM 3603 N N . PRO A 1 466 ? -1.381 16.906 29.344 1 91.5 466 PRO A N 1
ATOM 3604 C CA . PRO A 1 466 ? -0.02 17.047 29.875 1 91.5 466 PRO A CA 1
ATOM 3605 C C . PRO A 1 466 ? 0.994 16.188 29.125 1 91.5 466 PRO A C 1
ATOM 3607 O O . PRO A 1 466 ? 0.662 15.086 28.672 1 91.5 466 PRO A O 1
ATOM 3610 N N . LEU A 1 467 ? 2.178 16.734 29.031 1 93.5 467 LEU A N 1
ATOM 3611 C CA . LEU A 1 467 ? 3.248 16.047 28.312 1 93.5 467 LEU A CA 1
ATOM 3612 C C . LEU A 1 467 ? 4.164 15.305 29.297 1 93.5 467 LEU A C 1
ATOM 3614 O O . LEU A 1 467 ? 4.227 15.656 30.469 1 93.5 467 LEU A O 1
ATOM 3618 N N . THR A 1 468 ? 4.801 14.32 28.828 1 92.19 468 THR A N 1
ATOM 3619 C CA . THR A 1 468 ? 5.793 13.617 29.625 1 92.19 468 THR A CA 1
ATOM 3620 C C . THR A 1 468 ? 7.004 14.5 29.891 1 92.19 468 THR A C 1
ATOM 3622 O O . THR A 1 468 ? 7.277 15.43 29.125 1 92.19 468 THR A O 1
ATOM 3625 N N . PRO A 1 469 ? 7.727 14.234 30.938 1 92.75 469 PRO A N 1
ATOM 3626 C CA . PRO A 1 469 ? 8.914 15.031 31.219 1 92.75 469 PRO A CA 1
ATOM 3627 C C . PRO A 1 469 ? 9.992 14.898 30.156 1 92.75 469 PRO A C 1
ATOM 3629 O O . PRO A 1 469 ? 10.93 15.703 30.109 1 92.75 469 PRO A O 1
ATOM 3632 N N . THR A 1 470 ? 9.836 13.906 29.25 1 93.31 470 THR A N 1
ATOM 3633 C CA . THR A 1 470 ? 10.82 13.695 28.188 1 93.31 470 THR A CA 1
ATOM 3634 C C . THR A 1 470 ? 10.234 14.031 26.828 1 93.31 470 THR A C 1
ATOM 3636 O O . THR A 1 470 ? 10.656 13.477 25.812 1 93.31 470 THR A O 1
ATOM 3639 N N . ALA A 1 471 ? 9.242 14.914 26.844 1 93.94 471 ALA A N 1
ATOM 3640 C CA . ALA A 1 471 ? 8.594 15.289 25.578 1 93.94 471 ALA A CA 1
ATOM 3641 C C . ALA A 1 471 ? 9.586 15.953 24.625 1 93.94 471 ALA A C 1
ATOM 3643 O O . ALA A 1 471 ? 9.492 15.789 23.406 1 93.94 471 ALA A O 1
ATOM 3644 N N . TRP A 1 472 ? 10.531 16.672 25.203 1 96.31 472 TRP A N 1
ATOM 3645 C CA . TRP A 1 472 ? 11.492 17.359 24.344 1 96.31 472 TRP A CA 1
ATOM 3646 C C . TRP A 1 472 ? 12.391 16.359 23.625 1 96.31 472 TRP A C 1
ATOM 3648 O O . TRP A 1 472 ? 12.859 16.625 22.516 1 96.31 472 TRP A O 1
ATOM 3658 N N . HIS A 1 473 ? 12.641 15.125 24.203 1 96.25 473 HIS A N 1
ATOM 3659 C CA . HIS A 1 473 ? 13.352 14.07 23.5 1 96.25 473 HIS A CA 1
ATOM 3660 C C . HIS A 1 473 ? 12.594 13.664 22.234 1 96.25 473 HIS A C 1
ATOM 3662 O O . HIS A 1 473 ? 13.203 13.492 21.172 1 96.25 473 HIS A O 1
ATOM 3668 N N . ILE A 1 474 ? 11.32 13.578 22.344 1 93.5 474 ILE A N 1
ATOM 3669 C CA . ILE A 1 474 ? 10.469 13.164 21.234 1 93.5 474 ILE A CA 1
ATOM 3670 C C . ILE A 1 474 ? 10.523 14.211 20.125 1 93.5 474 ILE A C 1
ATOM 3672 O O . ILE A 1 474 ? 10.562 13.875 18.938 1 93.5 474 ILE A O 1
ATOM 3676 N N . GLU A 1 475 ? 10.547 15.469 20.531 1 95.44 475 GLU A N 1
ATOM 3677 C CA . GLU A 1 475 ? 10.625 16.547 19.547 1 95.44 475 GLU A CA 1
ATOM 3678 C C . GLU A 1 475 ? 11.922 16.469 18.75 1 95.44 475 GLU A C 1
ATOM 3680 O O . GLU A 1 475 ? 11.914 16.609 17.531 1 95.44 475 GLU A O 1
ATOM 3685 N N . ILE A 1 476 ? 12.977 16.234 19.438 1 96.94 476 ILE A N 1
ATOM 3686 C CA . ILE A 1 476 ? 14.281 16.234 18.781 1 96.94 476 ILE A CA 1
ATOM 3687 C C . ILE A 1 476 ? 14.383 15 17.875 1 96.94 476 ILE A C 1
ATOM 3689 O O . ILE A 1 476 ? 14.906 15.086 16.766 1 96.94 476 ILE A O 1
ATOM 3693 N N . GLU A 1 477 ? 13.961 13.906 18.375 1 95.94 477 GLU A N 1
ATOM 3694 C CA . GLU A 1 477 ? 13.938 12.711 17.547 1 95.94 477 GLU A CA 1
ATOM 3695 C C . GLU A 1 477 ? 13.094 12.93 16.297 1 95.94 477 GLU A C 1
ATOM 3697 O O . GLU A 1 477 ? 13.477 12.516 15.195 1 95.94 477 GLU A O 1
ATOM 3702 N N . ASN A 1 478 ? 11.977 13.562 16.484 1 94.62 478 ASN A N 1
ATOM 3703 C CA . ASN A 1 478 ? 11.102 13.883 15.367 1 94.62 478 ASN A CA 1
ATOM 3704 C C . ASN A 1 478 ? 11.797 14.773 14.344 1 94.62 478 ASN A C 1
ATOM 3706 O O . ASN A 1 478 ? 11.75 14.5 13.141 1 94.62 478 ASN A O 1
ATOM 3710 N N . ILE A 1 479 ? 12.43 15.758 14.773 1 96.44 479 ILE A N 1
ATOM 3711 C CA . ILE A 1 479 ? 13.109 16.703 13.898 1 96.44 479 ILE A CA 1
ATOM 3712 C C . ILE A 1 479 ? 14.242 15.992 13.156 1 96.44 479 ILE A C 1
ATOM 3714 O O . ILE A 1 479 ? 14.406 16.172 11.945 1 96.44 479 ILE A O 1
ATOM 3718 N N . HIS A 1 480 ? 14.969 15.203 13.898 1 96.94 480 HIS A N 1
ATOM 3719 C CA . HIS A 1 480 ? 16.031 14.398 13.297 1 96.94 480 HIS A CA 1
ATOM 3720 C C . HIS A 1 480 ? 15.469 13.461 12.234 1 96.94 480 HIS A C 1
ATOM 3722 O O . HIS A 1 480 ? 16.031 13.344 11.141 1 96.94 480 HIS A O 1
ATOM 3728 N N . ASN A 1 481 ? 14.367 12.859 12.516 1 95.81 481 ASN A N 1
ATOM 3729 C CA . ASN A 1 481 ? 13.742 11.906 11.602 1 95.81 481 ASN A CA 1
ATOM 3730 C C . ASN A 1 481 ? 13.211 12.594 10.352 1 95.81 481 ASN A C 1
ATOM 3732 O O . ASN A 1 481 ? 13.195 12 9.273 1 95.81 481 ASN A O 1
ATOM 3736 N N . ILE A 1 482 ? 12.812 13.797 10.445 1 96.25 482 ILE A N 1
ATOM 3737 C CA . ILE A 1 482 ? 12.352 14.547 9.281 1 96.25 482 ILE A CA 1
ATOM 3738 C C . ILE A 1 482 ? 13.5 14.688 8.281 1 96.25 482 ILE A C 1
ATOM 3740 O O . ILE A 1 482 ? 13.289 14.555 7.07 1 96.25 482 ILE A O 1
ATOM 3744 N N . THR A 1 483 ? 14.656 14.891 8.781 1 96.88 483 THR A N 1
ATOM 3745 C CA . THR A 1 483 ? 15.82 14.984 7.91 1 96.88 483 THR A CA 1
ATOM 3746 C C . THR A 1 483 ? 16.047 13.664 7.176 1 96.88 483 THR A C 1
ATOM 3748 O O . THR A 1 483 ? 16.312 13.656 5.969 1 96.88 483 THR A O 1
ATOM 3751 N N . LEU A 1 484 ? 15.953 12.633 7.914 1 97.06 484 LEU A N 1
ATOM 3752 C CA . LEU A 1 484 ? 16.203 11.32 7.316 1 97.06 484 LEU A CA 1
ATOM 3753 C C . LEU A 1 484 ? 15.109 10.961 6.324 1 97.06 484 LEU A C 1
ATOM 3755 O O . LEU A 1 484 ? 15.391 10.438 5.242 1 97.06 484 LEU A O 1
ATOM 3759 N N . ALA A 1 485 ? 13.883 11.203 6.691 1 95.31 485 ALA A N 1
ATOM 3760 C CA . ALA A 1 485 ? 12.773 11.008 5.758 1 95.31 485 ALA A CA 1
ATOM 3761 C C . ALA A 1 485 ? 12.961 11.836 4.492 1 95.31 485 ALA A C 1
ATOM 3763 O O . ALA A 1 485 ? 12.711 11.352 3.385 1 95.31 485 ALA A O 1
ATOM 3764 N N . GLY A 1 486 ? 13.398 13.031 4.688 1 96.75 486 GLY A N 1
ATOM 3765 C CA . GLY A 1 486 ? 13.656 13.906 3.553 1 96.75 486 GLY A CA 1
ATOM 3766 C C . GLY A 1 486 ? 14.734 13.383 2.627 1 96.75 486 GLY A C 1
ATOM 3767 O O . GLY A 1 486 ? 14.625 13.5 1.405 1 96.75 486 GLY A O 1
ATOM 3768 N N . LEU A 1 487 ? 15.719 12.82 3.234 1 97.12 487 LEU A N 1
ATOM 3769 C CA . LEU A 1 487 ? 16.781 12.266 2.418 1 97.12 487 LEU A CA 1
ATOM 3770 C C . LEU A 1 487 ? 16.266 11.141 1.526 1 97.12 487 LEU A C 1
ATOM 3772 O O . LEU A 1 487 ? 16.562 11.109 0.33 1 97.12 487 LEU A O 1
ATOM 3776 N N . GLN A 1 488 ? 15.516 10.32 2.064 1 95.38 488 GLN A N 1
ATOM 3777 C CA . GLN A 1 488 ? 14.984 9.188 1.306 1 95.38 488 GLN A CA 1
ATOM 3778 C C . GLN A 1 488 ? 13.984 9.656 0.249 1 95.38 488 GLN A C 1
ATOM 3780 O O . GLN A 1 488 ? 14.078 9.258 -0.914 1 95.38 488 GLN A O 1
ATOM 3785 N N . LEU A 1 489 ? 13.094 10.516 0.595 1 94.12 489 LEU A N 1
ATOM 3786 C CA . LEU A 1 489 ? 12.016 10.914 -0.295 1 94.12 489 LEU A CA 1
ATOM 3787 C C . LEU A 1 489 ? 12.523 11.867 -1.376 1 94.12 489 LEU A C 1
ATOM 3789 O O . LEU A 1 489 ? 12.055 11.82 -2.516 1 94.12 489 LEU A O 1
ATOM 3793 N N . ASN A 1 490 ? 13.438 12.703 -1.009 1 95.06 490 ASN A N 1
ATOM 3794 C CA . ASN A 1 490 ? 13.992 13.617 -2.004 1 95.06 490 ASN A CA 1
ATOM 3795 C C . ASN A 1 490 ? 14.789 12.867 -3.068 1 95.06 490 ASN A C 1
ATOM 3797 O O . ASN A 1 490 ? 14.828 13.281 -4.227 1 95.06 490 ASN A O 1
ATOM 3801 N N . MET A 1 491 ? 15.414 11.797 -2.627 1 94.88 491 MET A N 1
ATOM 3802 C CA . MET A 1 491 ? 16.109 10.977 -3.613 1 94.88 491 MET A CA 1
ATOM 3803 C C . MET A 1 491 ? 15.141 10.438 -4.656 1 94.88 491 MET A C 1
ATOM 3805 O O . MET A 1 491 ? 15.438 10.438 -5.852 1 94.88 491 MET A O 1
ATOM 3809 N N . ILE A 1 492 ? 14.055 10.031 -4.211 1 92.38 492 ILE A N 1
ATOM 3810 C CA . ILE A 1 492 ? 13.023 9.492 -5.094 1 92.38 492 ILE A CA 1
ATOM 3811 C C . ILE A 1 492 ? 12.477 10.602 -5.988 1 92.38 492 ILE A C 1
ATOM 3813 O O . ILE A 1 492 ? 12.344 10.422 -7.203 1 92.38 492 ILE A O 1
ATOM 3817 N N . SER A 1 493 ? 12.227 11.758 -5.402 1 91.94 493 SER A N 1
ATOM 3818 C CA . SER A 1 493 ? 11.672 12.883 -6.152 1 91.94 493 SER A CA 1
ATOM 3819 C C . SER A 1 493 ? 12.664 13.398 -7.188 1 91.94 493 SER A C 1
ATOM 3821 O O . SER A 1 493 ? 12.266 13.844 -8.266 1 91.94 493 SER A O 1
ATOM 3823 N N . HIS A 1 494 ? 13.891 13.312 -6.824 1 94.12 494 HIS A N 1
ATOM 3824 C CA . HIS A 1 494 ? 14.914 13.75 -7.758 1 94.12 494 HIS A CA 1
ATOM 3825 C C . HIS A 1 494 ? 14.961 12.852 -8.992 1 94.12 494 HIS A C 1
ATOM 3827 O O . HIS A 1 494 ? 15.133 13.336 -10.109 1 94.12 494 HIS A O 1
ATOM 3833 N N . ALA A 1 495 ? 14.812 11.602 -8.742 1 93.94 495 ALA A N 1
ATOM 3834 C CA . ALA A 1 495 ? 14.891 10.625 -9.828 1 93.94 495 ALA A CA 1
ATOM 3835 C C . ALA A 1 495 ? 13.641 10.664 -10.695 1 93.94 495 ALA A C 1
ATOM 3837 O O . ALA A 1 495 ? 13.703 10.383 -11.898 1 93.94 495 ALA A O 1
ATOM 3838 N N . ALA A 1 496 ? 12.562 10.93 -10.07 1 90.44 496 ALA A N 1
ATOM 3839 C CA . ALA A 1 496 ? 11.297 10.992 -10.789 1 90.44 496 ALA A CA 1
ATOM 3840 C C . ALA A 1 496 ? 10.391 12.086 -10.227 1 90.44 496 ALA A C 1
ATOM 3842 O O . ALA A 1 496 ? 9.617 11.836 -9.297 1 90.44 496 ALA A O 1
ATOM 3843 N N . ALA A 1 497 ? 10.336 13.156 -10.914 1 87.25 497 ALA A N 1
ATOM 3844 C CA . ALA A 1 497 ? 9.562 14.305 -10.453 1 87.25 497 ALA A CA 1
ATOM 3845 C C . ALA A 1 497 ? 8.07 14.078 -10.672 1 87.25 497 ALA A C 1
ATOM 3847 O O . ALA A 1 497 ? 7.664 13.406 -11.625 1 87.25 497 ALA A O 1
ATOM 3848 N N . THR A 1 498 ? 7.344 14.602 -9.742 1 80.06 498 THR A N 1
ATOM 3849 C CA . THR A 1 498 ? 5.891 14.539 -9.867 1 80.06 498 THR A CA 1
ATOM 3850 C C . THR A 1 498 ? 5.34 15.852 -10.422 1 80.06 498 THR A C 1
ATOM 3852 O O . THR A 1 498 ? 5.824 16.938 -10.062 1 80.06 498 THR A O 1
ATOM 3855 N N . ASP A 1 499 ? 4.383 15.734 -11.258 1 80.44 499 ASP A N 1
ATOM 3856 C CA . ASP A 1 499 ? 3.783 16.938 -11.836 1 80.44 499 ASP A CA 1
ATOM 3857 C C . ASP A 1 499 ? 2.623 17.438 -10.984 1 80.44 499 ASP A C 1
ATOM 3859 O O . ASP A 1 499 ? 1.646 16.719 -10.766 1 80.44 499 ASP A O 1
ATOM 3863 N N . VAL A 1 500 ? 2.771 18.656 -10.469 1 79 500 VAL A N 1
ATOM 3864 C CA . VAL A 1 500 ? 1.728 19.297 -9.664 1 79 500 VAL A CA 1
ATOM 3865 C C . VAL A 1 500 ? 1.469 20.703 -10.172 1 79 500 VAL A C 1
ATOM 3867 O O . VAL A 1 500 ? 2.398 21.406 -10.57 1 79 500 VAL A O 1
ATOM 3870 N N . GLN A 1 501 ? 0.242 21.062 -10.148 1 81.88 501 GLN A N 1
ATOM 3871 C CA . GLN A 1 501 ? -0.1 22.422 -10.531 1 81.88 501 GLN A CA 1
ATOM 3872 C C . GLN A 1 501 ? 0.167 23.406 -9.391 1 81.88 501 GLN A C 1
ATOM 3874 O O . GLN A 1 501 ? -0.374 23.25 -8.297 1 81.88 501 GLN A O 1
ATOM 3879 N N . ILE A 1 502 ? 0.945 24.375 -9.664 1 84.44 502 ILE A N 1
ATOM 3880 C CA . ILE A 1 502 ? 1.371 25.344 -8.656 1 84.44 502 ILE A CA 1
ATOM 3881 C C . ILE A 1 502 ? 0.5 26.594 -8.734 1 84.44 502 ILE A C 1
ATOM 3883 O O . ILE A 1 502 ? 0.235 27.234 -7.719 1 84.44 502 ILE A O 1
ATOM 3887 N N . ARG A 1 503 ? 0.135 26.984 -9.875 1 82.44 503 ARG A N 1
ATOM 3888 C CA . ARG A 1 503 ? -0.768 28.094 -10.141 1 82.44 503 ARG A CA 1
ATOM 3889 C C . ARG A 1 503 ? -1.45 27.938 -11.492 1 82.44 503 ARG A C 1
ATOM 3891 O O . ARG A 1 503 ? -1.101 27.047 -12.273 1 82.44 503 ARG A O 1
ATOM 3898 N N . PRO A 1 504 ? -2.463 28.719 -11.648 1 78.69 504 PRO A N 1
ATOM 3899 C CA . PRO A 1 504 ? -3.1 28.594 -12.961 1 78.69 504 PRO A CA 1
ATOM 3900 C C . PRO A 1 504 ? -2.115 28.75 -14.117 1 78.69 504 PRO A C 1
ATOM 3902 O O . PRO A 1 504 ? -1.454 29.797 -14.219 1 78.69 504 PRO A O 1
ATOM 3905 N N . GLY A 1 505 ? -2.047 27.734 -14.82 1 77.94 505 GLY A N 1
ATOM 3906 C CA . GLY A 1 505 ? -1.219 27.797 -16.016 1 77.94 505 GLY A CA 1
ATOM 3907 C C . GLY A 1 505 ? 0.225 27.406 -15.758 1 77.94 505 GLY A C 1
ATOM 3908 O O . GLY A 1 505 ? 1.06 27.469 -16.656 1 77.94 505 GLY A O 1
ATOM 3909 N N . LEU A 1 506 ? 0.552 27.094 -14.562 1 85.5 506 LEU A N 1
ATOM 3910 C CA . LEU A 1 506 ? 1.934 26.766 -14.227 1 85.5 506 LEU A CA 1
ATOM 3911 C C . LEU A 1 506 ? 2.012 25.406 -13.523 1 85.5 506 LEU A C 1
ATOM 3913 O O . LEU A 1 506 ? 1.39 25.219 -12.484 1 85.5 506 LEU A O 1
ATOM 3917 N N . GLN A 1 507 ? 2.908 24.562 -14.219 1 88.75 507 GLN A N 1
ATOM 3918 C CA . GLN A 1 507 ? 3.15 23.234 -13.641 1 88.75 507 GLN A CA 1
ATOM 3919 C C . GLN A 1 507 ? 4.559 23.141 -13.062 1 88.75 507 GLN A C 1
ATOM 3921 O O . GLN A 1 507 ? 5.484 23.797 -13.555 1 88.75 507 GLN A O 1
ATOM 3926 N N . LEU A 1 508 ? 4.664 22.359 -12.125 1 88.94 508 LEU A N 1
ATOM 3927 C CA . LEU A 1 508 ? 5.949 22.188 -11.453 1 88.94 508 LEU A CA 1
ATOM 3928 C C . LEU A 1 508 ? 6.988 21.609 -12.406 1 88.94 508 LEU A C 1
ATOM 3930 O O . LEU A 1 508 ? 8.156 22 -12.367 1 88.94 508 LEU A O 1
ATOM 3934 N N . ILE A 1 509 ? 6.578 20.734 -13.281 1 89.06 509 ILE A N 1
ATOM 3935 C CA . ILE A 1 509 ? 7.492 20 -14.164 1 89.06 509 ILE A CA 1
ATOM 3936 C C . ILE A 1 509 ? 8.195 20.984 -15.102 1 89.06 509 ILE A C 1
ATOM 3938 O O . ILE A 1 509 ? 9.312 20.719 -15.555 1 89.06 509 ILE A O 1
ATOM 3942 N N . ASP A 1 510 ? 7.543 22.125 -15.297 1 89.81 510 ASP A N 1
ATOM 3943 C CA . ASP A 1 510 ? 8.117 23.141 -16.188 1 89.81 510 ASP A CA 1
ATOM 3944 C C . ASP A 1 510 ? 9.305 23.828 -15.539 1 89.81 510 ASP A C 1
ATOM 3946 O O . ASP A 1 510 ? 10.109 24.469 -16.234 1 89.81 510 ASP A O 1
ATOM 3950 N N . HIS A 1 511 ? 9.445 23.672 -14.328 1 91.81 511 HIS A N 1
ATOM 3951 C CA . HIS A 1 511 ? 10.508 24.359 -13.602 1 91.81 511 HIS A CA 1
ATOM 3952 C C . HIS A 1 511 ? 11.547 23.375 -13.078 1 91.81 511 HIS A C 1
ATOM 3954 O O . HIS A 1 511 ? 12.336 23.719 -12.188 1 91.81 511 HIS A O 1
ATOM 3960 N N . ILE A 1 512 ? 11.484 22.188 -13.586 1 93.38 512 ILE A N 1
ATOM 3961 C CA . ILE A 1 512 ? 12.516 21.203 -13.266 1 93.38 512 ILE A CA 1
ATOM 3962 C C . ILE A 1 512 ? 13.648 21.297 -14.281 1 93.38 512 ILE A C 1
ATOM 3964 O O . ILE A 1 512 ? 13.414 21.219 -15.492 1 93.38 512 ILE A O 1
ATOM 3968 N N . VAL A 1 513 ? 14.805 21.531 -13.758 1 93.75 513 VAL A N 1
ATOM 3969 C CA . VAL A 1 513 ? 16 21.516 -14.594 1 93.75 513 VAL A CA 1
ATOM 3970 C C . VAL A 1 513 ? 16.531 20.094 -14.727 1 93.75 513 VAL A C 1
ATOM 3972 O O . VAL A 1 513 ? 17.078 19.531 -13.773 1 93.75 513 VAL A O 1
ATOM 3975 N N . PRO A 1 514 ? 16.438 19.531 -15.891 1 93.5 514 PRO A N 1
ATOM 3976 C CA . PRO A 1 514 ? 16.859 18.141 -16.062 1 93.5 514 PRO A CA 1
ATOM 3977 C C . PRO A 1 514 ? 18.359 17.953 -15.906 1 93.5 514 PRO A C 1
ATOM 3979 O O . PRO A 1 514 ? 19.141 18.844 -16.266 1 93.5 514 PRO A O 1
ATOM 3982 N N . GLU A 1 515 ? 18.703 16.797 -15.383 1 93.69 515 GLU A N 1
ATOM 3983 C CA . GLU A 1 515 ? 20.109 16.422 -15.328 1 93.69 515 GLU A CA 1
ATOM 3984 C C . GLU A 1 515 ? 20.672 16.156 -16.734 1 93.69 515 GLU A C 1
ATOM 3986 O O . GLU A 1 515 ? 19.984 15.555 -17.562 1 93.69 515 GLU A O 1
ATOM 3991 N N . THR A 1 516 ? 21.859 16.688 -16.969 1 91.12 516 THR A N 1
ATOM 3992 C CA . THR A 1 516 ? 22.453 16.5 -18.297 1 91.12 516 THR A CA 1
ATOM 3993 C C . THR A 1 516 ? 23.734 15.695 -18.203 1 91.12 516 THR A C 1
ATOM 3995 O O . THR A 1 516 ? 24.172 15.086 -19.188 1 91.12 516 THR A O 1
ATOM 3998 N N . ASP A 1 517 ? 24.328 15.648 -17.062 1 92.31 517 ASP A N 1
ATOM 3999 C CA . ASP A 1 517 ? 25.562 14.906 -16.875 1 92.31 517 ASP A CA 1
ATOM 4000 C C . ASP A 1 517 ? 25.312 13.406 -16.859 1 92.31 517 ASP A C 1
ATOM 4002 O O . ASP A 1 517 ? 24.359 12.938 -16.234 1 92.31 517 ASP A O 1
ATOM 4006 N N . ALA A 1 518 ? 26.188 12.664 -17.547 1 93.81 518 ALA A N 1
ATOM 4007 C CA . ALA A 1 518 ? 26.016 11.227 -17.719 1 93.81 518 ALA A CA 1
ATOM 4008 C C . ALA A 1 518 ? 26 10.516 -16.375 1 93.81 518 ALA A C 1
ATOM 4010 O O . ALA A 1 518 ? 25.219 9.586 -16.156 1 93.81 518 ALA A O 1
ATOM 4011 N N . ASP A 1 519 ? 26.828 10.93 -15.484 1 94.38 519 ASP A N 1
ATOM 4012 C CA . ASP A 1 519 ? 26.906 10.266 -14.188 1 94.38 519 ASP A CA 1
ATOM 4013 C C . ASP A 1 519 ? 25.672 10.562 -13.344 1 94.38 519 ASP A C 1
ATOM 4015 O O . ASP A 1 519 ? 25.156 9.672 -12.648 1 94.38 519 ASP A O 1
ATOM 4019 N N . SER A 1 520 ? 25.219 11.758 -13.445 1 93.81 520 SER A N 1
ATOM 4020 C CA . SER A 1 520 ? 24 12.109 -12.719 1 93.81 520 SER A CA 1
ATOM 4021 C C . SER A 1 520 ? 22.797 11.359 -13.258 1 93.81 520 SER A C 1
ATOM 4023 O O . SER A 1 520 ? 21.922 10.945 -12.492 1 93.81 520 SER A O 1
ATOM 4025 N N . LEU A 1 521 ? 22.797 11.203 -14.516 1 94.56 521 LEU A N 1
ATOM 4026 C CA . LEU A 1 521 ? 21.703 10.461 -15.133 1 94.56 521 LEU A CA 1
ATOM 4027 C C . LEU A 1 521 ? 21.75 8.992 -14.742 1 94.56 521 LEU A C 1
ATOM 4029 O O . LEU A 1 521 ? 20.703 8.359 -14.555 1 94.56 521 LEU A O 1
ATOM 4033 N N . ALA A 1 522 ? 22.906 8.516 -14.68 1 94.12 522 ALA A N 1
ATOM 4034 C CA . ALA A 1 522 ? 23.062 7.129 -14.25 1 94.12 522 ALA A CA 1
ATOM 4035 C C . ALA A 1 522 ? 22.547 6.93 -12.828 1 94.12 522 ALA A C 1
ATOM 4037 O O . ALA A 1 522 ? 21.953 5.891 -12.516 1 94.12 522 ALA A O 1
ATOM 4038 N N . LEU A 1 523 ? 22.75 7.898 -12.016 1 94.5 523 LEU A N 1
ATOM 4039 C CA . LEU A 1 523 ? 22.25 7.844 -10.648 1 94.5 523 LEU A CA 1
ATOM 4040 C C . LEU A 1 523 ? 20.734 7.793 -10.633 1 94.5 523 LEU A C 1
ATOM 4042 O O . LEU A 1 523 ? 20.141 7.023 -9.867 1 94.5 523 LEU A O 1
ATOM 4046 N N . CYS A 1 524 ? 20.125 8.57 -11.438 1 94.56 524 CYS A N 1
ATOM 4047 C CA . CYS A 1 524 ? 18.672 8.648 -11.5 1 94.56 524 CYS A CA 1
ATOM 4048 C C . CYS A 1 524 ? 18.078 7.328 -11.977 1 94.56 524 CYS A C 1
ATOM 4050 O O . CYS A 1 524 ? 17.062 6.871 -11.445 1 94.56 524 CYS A O 1
ATOM 4052 N N . ARG A 1 525 ? 18.75 6.734 -12.859 1 93.88 525 ARG A N 1
ATOM 4053 C CA . ARG A 1 525 ? 18.234 5.492 -13.438 1 93.88 525 ARG A CA 1
ATOM 4054 C C . ARG A 1 525 ? 18.453 4.32 -12.484 1 93.88 525 ARG A C 1
ATOM 4056 O O . ARG A 1 525 ? 17.922 3.23 -12.703 1 93.88 525 ARG A O 1
ATOM 4063 N N . SER A 1 526 ? 19.188 4.59 -11.453 1 95.5 526 SER A N 1
ATOM 4064 C CA . SER A 1 526 ? 19.516 3.518 -10.516 1 95.5 526 SER A CA 1
ATOM 4065 C C . SER A 1 526 ? 18.75 3.664 -9.219 1 95.5 526 SER A C 1
ATOM 4067 O O . SER A 1 526 ? 19.062 3.008 -8.219 1 95.5 526 SER A O 1
ATOM 4069 N N . GLN A 1 527 ? 17.781 4.504 -9.242 1 95.88 527 GLN A N 1
ATOM 4070 C CA . GLN A 1 527 ? 17 4.672 -8.023 1 95.88 527 GLN A CA 1
ATOM 4071 C C . GLN A 1 527 ? 16.031 3.512 -7.832 1 95.88 527 GLN A C 1
ATOM 4073 O O . GLN A 1 527 ? 15.109 3.316 -8.641 1 95.88 527 GLN A O 1
ATOM 4078 N N . ARG A 1 528 ? 16.234 2.846 -6.801 1 94 528 ARG A N 1
ATOM 4079 C CA . ARG A 1 528 ? 15.406 1.684 -6.48 1 94 528 ARG A CA 1
ATOM 4080 C C . ARG A 1 528 ? 14.266 2.062 -5.543 1 94 528 ARG A C 1
ATOM 4082 O O . ARG A 1 528 ? 14.477 2.775 -4.559 1 94 528 ARG A O 1
ATOM 4089 N N . VAL A 1 529 ? 13.07 1.581 -5.871 1 90.31 529 VAL A N 1
ATOM 4090 C CA . VAL A 1 529 ? 11.891 1.82 -5.047 1 90.31 529 VAL A CA 1
ATOM 4091 C C . VAL A 1 529 ? 11.07 0.537 -4.934 1 90.31 529 VAL A C 1
ATOM 4093 O O . VAL A 1 529 ? 11.211 -0.373 -5.754 1 90.31 529 VAL A O 1
ATOM 4096 N N . LYS A 1 530 ? 10.336 0.501 -3.896 1 83.81 530 LYS A N 1
ATOM 4097 C CA . LYS A 1 530 ? 9.391 -0.605 -3.758 1 83.81 530 LYS A CA 1
ATOM 4098 C C . LYS A 1 530 ? 8.086 -0.31 -4.488 1 83.81 530 LYS A C 1
ATOM 4100 O O . LYS A 1 530 ? 7.578 0.812 -4.434 1 83.81 530 LYS A O 1
ATOM 4105 N N . VAL A 1 531 ? 7.656 -1.278 -5.305 1 78.44 531 VAL A N 1
ATOM 4106 C CA . VAL A 1 531 ? 6.445 -1.078 -6.09 1 78.44 531 VAL A CA 1
ATOM 4107 C C . VAL A 1 531 ? 5.516 -2.279 -5.926 1 78.44 531 VAL A C 1
ATOM 4109 O O . VAL A 1 531 ? 5.98 -3.406 -5.723 1 78.44 531 VAL A O 1
ATOM 4112 N N . THR A 1 532 ? 4.18 -2.066 -5.984 1 71.25 532 THR A N 1
ATOM 4113 C CA . THR A 1 532 ? 3.203 -3.145 -5.852 1 71.25 532 THR A CA 1
ATOM 4114 C C . THR A 1 532 ? 2.621 -3.518 -7.211 1 71.25 532 THR A C 1
ATOM 4116 O O . THR A 1 532 ? 2.002 -4.574 -7.355 1 71.25 532 THR A O 1
ATOM 4119 N N . THR A 1 533 ? 2.824 -2.732 -8.211 1 76.62 533 THR A N 1
ATOM 4120 C CA . THR A 1 533 ? 2.244 -2.955 -9.531 1 76.62 533 THR A CA 1
ATOM 4121 C C . THR A 1 533 ? 3.111 -3.906 -10.344 1 76.62 533 THR A C 1
ATOM 4123 O O . THR A 1 533 ? 2.67 -4.43 -11.375 1 76.62 533 THR A O 1
ATOM 4126 N N . HIS A 1 534 ? 4.297 -4.094 -9.867 1 84.94 534 HIS A N 1
ATOM 4127 C CA . HIS A 1 534 ? 5.242 -4.969 -10.547 1 84.94 534 HIS A CA 1
ATOM 4128 C C . HIS A 1 534 ? 5.766 -6.051 -9.609 1 84.94 534 HIS A C 1
ATOM 4130 O O . HIS A 1 534 ? 5.637 -5.941 -8.391 1 84.94 534 HIS A O 1
ATOM 4136 N N . SER A 1 535 ? 6.215 -7.047 -10.25 1 85.19 535 SER A N 1
ATOM 4137 C CA . SER A 1 535 ? 6.855 -8.125 -9.5 1 85.19 535 SER A CA 1
ATOM 4138 C C . SER A 1 535 ? 8.289 -8.344 -9.969 1 85.19 535 SER A C 1
ATOM 4140 O O . SER A 1 535 ? 8.578 -8.25 -11.164 1 85.19 535 SER A O 1
ATOM 4142 N N . SER A 1 536 ? 9.07 -8.516 -8.953 1 90.88 536 SER A N 1
ATOM 4143 C CA . SER A 1 536 ? 10.477 -8.773 -9.25 1 90.88 536 SER A CA 1
ATOM 4144 C C . SER A 1 536 ? 10.867 -10.203 -8.906 1 90.88 536 SER A C 1
ATOM 4146 O O . SER A 1 536 ? 10.422 -10.742 -7.891 1 90.88 536 SER A O 1
ATOM 4148 N N . PHE A 1 537 ? 11.695 -10.852 -9.812 1 91.44 537 PHE A N 1
ATOM 4149 C CA . PHE A 1 537 ? 12.094 -12.242 -9.672 1 91.44 537 PHE A CA 1
ATOM 4150 C C . PHE A 1 537 ? 13.617 -12.375 -9.711 1 91.44 537 PHE A C 1
ATOM 4152 O O . PHE A 1 537 ? 14.297 -11.602 -10.383 1 91.44 537 PHE A O 1
ATOM 4159 N N . SER A 1 538 ? 14.109 -13.32 -8.961 1 91.5 538 SER A N 1
ATOM 4160 C CA . SER A 1 538 ? 15.531 -13.656 -9.039 1 91.5 538 SER A CA 1
ATOM 4161 C C . SER A 1 538 ? 15.852 -14.383 -10.336 1 91.5 538 SER A C 1
ATOM 4163 O O . SER A 1 538 ? 15.438 -15.531 -10.523 1 91.5 538 SER A O 1
ATOM 4165 N N . MET A 1 539 ? 16.625 -13.797 -11.141 1 90.38 539 MET A N 1
ATOM 4166 C CA . MET A 1 539 ? 17.016 -14.438 -12.398 1 90.38 539 MET A CA 1
ATOM 4167 C C . MET A 1 539 ? 17.875 -15.656 -12.133 1 90.38 539 MET A C 1
ATOM 4169 O O . MET A 1 539 ? 17.797 -16.656 -12.859 1 90.38 539 MET A O 1
ATOM 4173 N N . ALA A 1 540 ? 18.703 -15.547 -11.156 1 89.31 540 ALA A N 1
ATOM 4174 C CA . ALA A 1 540 ? 19.516 -16.688 -10.773 1 89.31 540 ALA A CA 1
ATOM 4175 C C . ALA A 1 540 ? 18.641 -17.875 -10.352 1 89.31 540 ALA A C 1
ATOM 4177 O O . ALA A 1 540 ? 18.906 -19.016 -10.734 1 89.31 540 ALA A O 1
ATOM 4178 N N . GLY A 1 541 ? 17.688 -17.547 -9.586 1 89 541 GLY A N 1
ATOM 4179 C CA . GLY A 1 541 ? 16.766 -18.594 -9.18 1 89 541 GLY A CA 1
ATOM 4180 C C . GLY A 1 541 ? 16.031 -19.234 -10.352 1 89 541 GLY A C 1
ATOM 4181 O O . GLY A 1 541 ? 15.93 -20.453 -10.43 1 89 541 GLY A O 1
ATOM 4182 N N . ILE A 1 542 ? 15.586 -18.469 -11.258 1 90.81 542 ILE A N 1
ATOM 4183 C CA . ILE A 1 542 ? 14.898 -18.969 -12.445 1 90.81 542 ILE A CA 1
ATOM 4184 C C . ILE A 1 542 ? 15.852 -19.828 -13.266 1 90.81 542 ILE A C 1
ATOM 4186 O O . ILE A 1 542 ? 15.492 -20.938 -13.672 1 90.81 542 ILE A O 1
ATOM 4190 N N . LEU A 1 543 ? 17.031 -19.344 -13.43 1 91.5 543 LEU A N 1
ATOM 4191 C CA . LEU A 1 543 ? 18.016 -20.062 -14.242 1 91.5 543 LEU A CA 1
ATOM 4192 C C . LEU A 1 543 ? 18.391 -21.391 -13.594 1 91.5 543 LEU A C 1
ATOM 4194 O O . LEU A 1 543 ? 18.531 -22.406 -14.281 1 91.5 543 LEU A O 1
ATOM 4198 N N . ILE A 1 544 ? 18.516 -21.391 -12.328 1 91.75 544 ILE A N 1
ATOM 4199 C CA . ILE A 1 544 ? 18.844 -22.625 -11.625 1 91.75 544 ILE A CA 1
ATOM 4200 C C . ILE A 1 544 ? 17.719 -23.625 -11.773 1 91.75 544 ILE A C 1
ATOM 4202 O O . ILE A 1 544 ? 17.953 -24.797 -12.094 1 91.75 544 ILE A O 1
ATOM 4206 N N . ILE A 1 545 ? 16.516 -23.203 -11.57 1 91.69 545 ILE A N 1
ATOM 4207 C CA . ILE A 1 545 ? 15.367 -24.094 -11.664 1 91.69 545 ILE A CA 1
ATOM 4208 C C . ILE A 1 545 ? 15.25 -24.641 -13.086 1 91.69 545 ILE A C 1
ATOM 4210 O O . ILE A 1 545 ? 15.078 -25.844 -13.281 1 91.69 545 ILE A O 1
ATOM 4214 N N . VAL A 1 546 ? 15.445 -23.828 -14.047 1 92.62 546 VAL A N 1
ATOM 4215 C CA . VAL A 1 546 ? 15.305 -24.234 -15.445 1 92.62 546 VAL A CA 1
ATOM 4216 C C . VAL A 1 546 ? 16.469 -25.141 -15.828 1 92.62 546 VAL A C 1
ATOM 4218 O O . VAL A 1 546 ? 16.266 -26.188 -16.453 1 92.62 546 VAL A O 1
ATOM 4221 N N . CYS A 1 547 ? 17.641 -24.828 -15.375 1 94.25 547 CYS A N 1
ATOM 4222 C CA . CYS A 1 547 ? 18.812 -25.625 -15.727 1 94.25 547 CYS A CA 1
ATOM 4223 C C . CYS A 1 547 ? 18.766 -27 -15.062 1 94.25 547 CYS A C 1
ATOM 4225 O O . CYS A 1 547 ? 19.016 -28.016 -15.703 1 94.25 547 CYS A O 1
ATOM 4227 N N . VAL A 1 548 ? 18.422 -27.016 -13.805 1 94.88 548 VAL A N 1
ATOM 4228 C CA . VAL A 1 548 ? 18.328 -28.281 -13.094 1 94.88 548 VAL A CA 1
ATOM 4229 C C . VAL A 1 548 ? 17.219 -29.141 -13.703 1 94.88 548 VAL A C 1
ATOM 4231 O O . VAL A 1 548 ? 17.391 -30.344 -13.883 1 94.88 548 VAL A O 1
ATOM 4234 N N . SER A 1 549 ? 16.141 -28.547 -14.023 1 94.19 549 SER A N 1
ATOM 4235 C CA . SER A 1 549 ? 15.031 -29.266 -14.641 1 94.19 549 SER A CA 1
ATOM 4236 C C . SER A 1 549 ? 15.43 -29.828 -16 1 94.19 549 SER A C 1
ATOM 4238 O O . SER A 1 549 ? 15.148 -30.984 -16.312 1 94.19 549 SER A O 1
ATOM 4240 N N . LEU A 1 550 ? 16.109 -29.047 -16.719 1 93.75 550 LEU A N 1
ATOM 4241 C CA . LEU A 1 550 ? 16.562 -29.484 -18.031 1 93.75 550 LEU A CA 1
ATOM 4242 C C . LEU A 1 550 ? 17.594 -30.594 -17.922 1 93.75 550 LEU A C 1
ATOM 4244 O O . LEU A 1 550 ? 17.625 -31.516 -18.734 1 93.75 550 LEU A O 1
ATOM 4248 N N . LEU A 1 551 ? 18.391 -30.5 -16.922 1 95.75 551 LEU A N 1
ATOM 4249 C CA . LEU A 1 551 ? 19.375 -31.531 -16.688 1 95.75 551 LEU A CA 1
ATOM 4250 C C . LEU A 1 551 ? 18.703 -32.875 -16.359 1 95.75 551 LEU A C 1
ATOM 4252 O O . LEU A 1 551 ? 19.125 -33.906 -16.859 1 95.75 551 LEU A O 1
ATOM 4256 N N . ILE A 1 552 ? 17.703 -32.781 -15.523 1 94.88 552 ILE A N 1
ATOM 4257 C CA . ILE A 1 552 ? 16.969 -34 -15.164 1 94.88 552 ILE A CA 1
ATOM 4258 C C . ILE A 1 552 ? 16.344 -34.594 -16.406 1 94.88 552 ILE A C 1
ATOM 4260 O O . ILE A 1 552 ? 16.422 -35.812 -16.625 1 94.88 552 ILE A O 1
ATOM 4264 N N . ILE A 1 553 ? 15.797 -33.812 -17.234 1 91.31 553 ILE A N 1
ATOM 4265 C CA . ILE A 1 553 ? 15.156 -34.281 -18.469 1 91.31 553 ILE A CA 1
ATOM 4266 C C . ILE A 1 553 ? 16.203 -34.906 -19.391 1 91.31 553 ILE A C 1
ATOM 4268 O O . ILE A 1 553 ? 15.984 -35.969 -19.938 1 91.31 553 ILE A O 1
ATOM 4272 N N . LEU A 1 554 ? 17.312 -34.281 -19.453 1 92.38 554 LEU A N 1
ATOM 4273 C CA . LEU A 1 554 ? 18.375 -34.781 -20.312 1 92.38 554 LEU A CA 1
ATOM 4274 C C . LEU A 1 554 ? 18.906 -36.125 -19.797 1 92.38 554 LEU A C 1
ATOM 4276 O O . LEU A 1 554 ? 19.172 -37.031 -20.578 1 92.38 554 LEU A O 1
ATOM 4280 N N . VAL A 1 555 ? 19.031 -36.188 -18.531 1 93.81 555 VAL A N 1
ATOM 4281 C CA . VAL A 1 555 ? 19.516 -37.438 -17.938 1 93.81 555 VAL A CA 1
ATOM 4282 C C . VAL A 1 555 ? 18.516 -38.562 -18.203 1 93.81 555 VAL A C 1
ATOM 4284 O O . VAL A 1 555 ? 18.922 -39.688 -18.484 1 93.81 555 VAL A O 1
ATOM 4287 N N . ASP A 1 556 ? 17.266 -38.281 -18.078 1 91.31 556 ASP A N 1
ATOM 4288 C CA . ASP A 1 556 ? 16.25 -39.312 -18.328 1 91.31 556 ASP A CA 1
ATOM 4289 C C . ASP A 1 556 ? 16.344 -39.844 -19.766 1 91.31 556 ASP A C 1
ATOM 4291 O O . ASP A 1 556 ? 16.203 -41.031 -20 1 91.31 556 ASP A O 1
ATOM 4295 N N . VAL A 1 557 ? 16.672 -38.969 -20.688 1 86.25 557 VAL A N 1
ATOM 4296 C CA . VAL A 1 557 ? 16.688 -39.344 -22.094 1 86.25 557 VAL A CA 1
ATOM 4297 C C . VAL A 1 557 ? 17.984 -40.094 -22.422 1 86.25 557 VAL A C 1
ATOM 4299 O O . VAL A 1 557 ? 17.984 -41.062 -23.188 1 86.25 557 VAL A O 1
ATOM 4302 N N . VAL A 1 558 ? 19.094 -39.781 -21.734 1 89.69 558 VAL A N 1
ATOM 4303 C CA . VAL A 1 558 ? 20.391 -40.281 -22.141 1 89.69 558 VAL A CA 1
ATOM 4304 C C . VAL A 1 558 ? 20.797 -41.469 -21.25 1 89.69 558 VAL A C 1
ATOM 4306 O O . VAL A 1 558 ? 21.562 -42.312 -21.672 1 89.69 558 VAL A O 1
ATOM 4309 N N . LEU A 1 559 ? 20.25 -41.531 -20.109 1 90.44 559 LEU A N 1
ATOM 4310 C CA . LEU A 1 559 ? 20.703 -42.469 -19.094 1 90.44 559 LEU A CA 1
ATOM 4311 C C . LEU A 1 559 ? 20.656 -43.906 -19.625 1 90.44 559 LEU A C 1
ATOM 4313 O O . LEU A 1 559 ? 21.625 -44.656 -19.484 1 90.44 559 LEU A O 1
ATOM 4317 N N . PRO A 1 560 ? 19.562 -44.469 -20.203 1 87 560 PRO A N 1
ATOM 4318 C CA . PRO A 1 560 ? 19.547 -45.844 -20.672 1 87 560 PRO A CA 1
ATOM 4319 C C . PRO A 1 560 ? 20.641 -46.125 -21.703 1 87 560 PRO A C 1
ATOM 4321 O O . PRO A 1 560 ? 21.297 -47.188 -21.625 1 87 560 PRO A O 1
ATOM 4324 N N . GLY A 1 561 ? 20.906 -45.188 -22.562 1 85.31 561 GLY A N 1
ATOM 4325 C CA . GLY A 1 561 ? 21.953 -45.375 -23.562 1 85.31 561 GLY A CA 1
ATOM 4326 C C . GLY A 1 561 ? 23.344 -45.375 -22.969 1 85.31 561 GLY A C 1
ATOM 4327 O O . GLY A 1 561 ? 24.188 -46.188 -23.359 1 85.31 561 GLY A O 1
ATOM 4328 N N . MET A 1 562 ? 23.516 -44.562 -22.031 1 88.94 562 MET A N 1
ATOM 4329 C CA . MET A 1 562 ? 24.828 -44.438 -21.406 1 88.94 562 MET A CA 1
ATOM 4330 C C . MET A 1 562 ? 25.141 -45.656 -20.547 1 88.94 562 MET A C 1
ATOM 4332 O O . MET A 1 562 ? 26.234 -46.188 -20.609 1 88.94 562 MET A O 1
ATOM 4336 N N . VAL A 1 563 ? 24.188 -46.062 -19.75 1 89.12 563 VAL A N 1
ATOM 4337 C CA . VAL A 1 563 ? 24.391 -47.219 -18.859 1 89.12 563 VAL A CA 1
ATOM 4338 C C . VAL A 1 563 ? 24.625 -48.469 -19.688 1 89.12 563 VAL A C 1
ATOM 4340 O O . VAL A 1 563 ? 25.5 -49.281 -19.359 1 89.12 563 VAL A O 1
ATOM 4343 N N . HIS A 1 564 ? 23.875 -48.781 -20.734 1 86.88 564 HIS A N 1
ATOM 4344 C CA . HIS A 1 564 ? 24 -49.969 -21.562 1 86.88 564 HIS A CA 1
ATOM 4345 C C . HIS A 1 564 ? 25.312 -49.969 -22.328 1 86.88 564 HIS A C 1
ATOM 4347 O O . HIS A 1 564 ? 25.875 -51.031 -22.609 1 86.88 564 HIS A O 1
ATOM 4353 N N . ARG A 1 565 ? 25.828 -48.781 -22.594 1 85.12 565 ARG A N 1
ATOM 4354 C CA . ARG A 1 565 ? 27.141 -48.688 -23.25 1 85.12 565 ARG A CA 1
ATOM 4355 C C . ARG A 1 565 ? 28.25 -49.031 -22.266 1 85.12 565 ARG A C 1
ATOM 4357 O O . ARG A 1 565 ? 29.234 -49.688 -22.625 1 85.12 565 ARG A O 1
ATOM 4364 N N . LEU A 1 566 ? 28.047 -48.656 -21.094 1 85.62 566 LEU A N 1
ATOM 4365 C CA . LEU A 1 566 ? 29.062 -48.844 -20.062 1 85.62 566 LEU A CA 1
ATOM 4366 C C . LEU A 1 566 ? 29.062 -50.312 -19.594 1 85.62 566 LEU A C 1
ATOM 4368 O O . LEU A 1 566 ? 30.109 -50.844 -19.234 1 85.62 566 LEU A O 1
ATOM 4372 N N . GLN A 1 567 ? 27.906 -50.938 -19.531 1 82.31 567 GLN A N 1
ATOM 4373 C CA . GLN A 1 567 ? 27.766 -52.281 -19.016 1 82.31 567 GLN A CA 1
ATOM 4374 C C . GLN A 1 567 ? 27.906 -53.312 -20.141 1 82.31 567 GLN A C 1
ATOM 4376 O O . GLN A 1 567 ? 27.594 -54.5 -19.969 1 82.31 567 GLN A O 1
ATOM 4381 N N . ARG A 1 568 ? 28.281 -52.969 -21.25 1 76.88 568 ARG A N 1
ATOM 4382 C CA . ARG A 1 568 ? 28.312 -53.844 -22.422 1 76.88 568 ARG A CA 1
ATOM 4383 C C . ARG A 1 568 ? 29.203 -55.062 -22.188 1 76.88 568 ARG A C 1
ATOM 4385 O O . ARG A 1 568 ? 28.938 -56.156 -22.703 1 76.88 568 ARG A O 1
ATOM 4392 N N . THR A 1 569 ? 30.109 -54.969 -21.281 1 80.69 569 THR A N 1
ATOM 4393 C CA . THR A 1 569 ? 31.062 -56.062 -21.141 1 80.69 569 THR A CA 1
ATOM 4394 C C . THR A 1 569 ? 30.656 -57 -20.016 1 80.69 569 THR A C 1
ATOM 4396 O O . THR A 1 569 ? 31.203 -58.094 -19.891 1 80.69 569 THR A O 1
ATOM 4399 N N . SER A 1 570 ? 29.719 -56.625 -19.266 1 82.81 570 SER A N 1
ATOM 4400 C CA . SER A 1 570 ? 29.312 -57.469 -18.156 1 82.81 570 SER A CA 1
ATOM 4401 C C . SER A 1 570 ? 28.078 -58.312 -18.5 1 82.81 570 SER A C 1
ATOM 4403 O O . SER A 1 570 ? 27.156 -57.781 -19.141 1 82.81 570 SER A O 1
ATOM 4405 N N . PRO A 1 571 ? 28.109 -59.594 -18.203 1 81.12 571 PRO A N 1
ATOM 4406 C CA . PRO A 1 571 ? 26.938 -60.438 -18.469 1 81.12 571 PRO A CA 1
ATOM 4407 C C . PRO A 1 571 ? 25.656 -59.906 -17.812 1 81.12 571 PRO A C 1
ATOM 4409 O O . PRO A 1 571 ? 24.578 -60 -18.391 1 81.12 571 PRO A O 1
ATOM 4412 N N . VAL A 1 572 ? 25.844 -59.375 -16.672 1 82.12 572 VAL A N 1
ATOM 4413 C CA . VAL A 1 572 ? 24.703 -58.812 -15.961 1 82.12 572 VAL A CA 1
ATOM 4414 C C . VAL A 1 572 ? 24.156 -57.625 -16.719 1 82.12 572 VAL A C 1
ATOM 4416 O O . VAL A 1 572 ? 22.938 -57.438 -16.844 1 82.12 572 VAL A O 1
ATOM 4419 N N . GLY A 1 573 ? 25.094 -56.875 -17.203 1 84.12 573 GLY A N 1
ATOM 4420 C CA . GLY A 1 573 ? 24.703 -55.719 -17.984 1 84.12 573 GLY A CA 1
ATOM 4421 C C . GLY A 1 573 ? 24.016 -56.062 -19.297 1 84.12 573 GLY A C 1
ATOM 4422 O O . GLY A 1 573 ? 23.062 -55.406 -19.703 1 84.12 573 GLY A O 1
ATOM 4423 N N . ASP A 1 574 ? 24.469 -57.031 -19.844 1 82.25 574 ASP A N 1
ATOM 4424 C CA . ASP A 1 574 ? 23.875 -57.5 -21.094 1 82.25 574 ASP A CA 1
ATOM 4425 C C . ASP A 1 574 ? 22.469 -58.031 -20.875 1 82.25 574 ASP A C 1
ATOM 4427 O O . ASP A 1 574 ? 21.578 -57.812 -21.703 1 82.25 574 ASP A O 1
ATOM 4431 N N . ALA A 1 575 ? 22.328 -58.75 -19.828 1 82.69 575 ALA A N 1
ATOM 4432 C CA . ALA A 1 575 ? 21 -59.25 -19.5 1 82.69 575 ALA A CA 1
ATOM 4433 C C . ALA A 1 575 ? 20.031 -58.125 -19.203 1 82.69 575 ALA A C 1
ATOM 4435 O O . ALA A 1 575 ? 18.859 -58.188 -19.594 1 82.69 575 ALA A O 1
ATOM 4436 N N . ALA A 1 576 ? 20.594 -57.156 -18.594 1 87.69 576 ALA A N 1
ATOM 4437 C CA . ALA A 1 576 ? 19.766 -56 -18.25 1 87.69 576 ALA A CA 1
ATOM 4438 C C . ALA A 1 576 ? 19.375 -55.219 -19.5 1 87.69 576 ALA A C 1
ATOM 4440 O O . ALA A 1 576 ? 18.234 -54.75 -19.609 1 87.69 576 ALA A O 1
ATOM 4441 N N . LYS A 1 577 ? 20.266 -55.031 -20.344 1 87.5 577 LYS A N 1
ATOM 4442 C CA . LYS A 1 577 ? 19.984 -54.344 -21.594 1 87.5 577 LYS A CA 1
ATOM 4443 C C . LYS A 1 577 ? 18.953 -55.094 -22.422 1 87.5 577 LYS A C 1
ATOM 4445 O O . LYS A 1 577 ? 18.016 -54.5 -22.969 1 87.5 577 LYS A O 1
ATOM 4450 N N . GLN A 1 578 ? 19.125 -56.375 -22.5 1 84.25 578 GLN A N 1
ATOM 4451 C CA . GLN A 1 578 ? 18.188 -57.188 -23.25 1 84.25 578 GLN A CA 1
ATOM 4452 C C . GLN A 1 578 ? 16.781 -57.125 -22.625 1 84.25 578 GLN A C 1
ATOM 4454 O O . GLN A 1 578 ? 15.789 -57.062 -23.328 1 84.25 578 GLN A O 1
ATOM 4459 N N . ALA A 1 579 ? 16.812 -57.188 -21.328 1 88.31 579 ALA A N 1
ATOM 4460 C CA . ALA A 1 579 ? 15.523 -57.094 -20.625 1 88.31 579 ALA A CA 1
ATOM 4461 C C . ALA A 1 579 ? 14.836 -55.781 -20.906 1 88.31 579 ALA A C 1
ATOM 4463 O O . ALA A 1 579 ? 13.625 -55.719 -21.109 1 88.31 579 ALA A O 1
ATOM 4464 N N . TRP A 1 580 ? 15.633 -54.719 -20.875 1 89.25 580 TRP A N 1
ATOM 4465 C CA . TRP A 1 580 ? 15.086 -53.406 -21.109 1 89.25 580 TRP A CA 1
ATOM 4466 C C . TRP A 1 580 ? 14.516 -53.281 -22.516 1 89.25 580 TRP A C 1
ATOM 4468 O O . TRP A 1 580 ? 13.469 -52.656 -22.719 1 89.25 580 TRP A O 1
ATOM 4478 N N . ASP A 1 581 ? 15.148 -53.812 -23.391 1 85.62 581 ASP A N 1
ATOM 4479 C CA . ASP A 1 581 ? 14.711 -53.75 -24.781 1 85.62 581 ASP A CA 1
ATOM 4480 C C . ASP A 1 581 ? 13.484 -54.625 -25.016 1 85.62 581 ASP A C 1
ATOM 4482 O O . ASP A 1 581 ? 12.555 -54.25 -25.734 1 85.62 581 ASP A O 1
ATOM 4486 N N . GLU A 1 582 ? 13.477 -55.75 -24.406 1 86.88 582 GLU A N 1
ATOM 4487 C CA . GLU A 1 582 ? 12.406 -56.719 -24.641 1 86.88 582 GLU A CA 1
ATOM 4488 C C . GLU A 1 582 ? 11.141 -56.312 -23.875 1 86.88 582 GLU A C 1
ATOM 4490 O O . GLU A 1 582 ? 10.039 -56.75 -24.266 1 86.88 582 GLU A O 1
ATOM 4495 N N . ASP A 1 583 ? 11.32 -55.562 -22.828 1 89.25 583 ASP A N 1
ATOM 4496 C CA . ASP A 1 583 ? 10.164 -55.219 -22 1 89.25 583 ASP A CA 1
ATOM 4497 C C . ASP A 1 583 ? 9.445 -54 -22.531 1 89.25 583 ASP A C 1
ATOM 4499 O O . ASP A 1 583 ? 8.453 -53.531 -21.953 1 89.25 583 ASP A O 1
ATOM 4503 N N . ASP A 1 584 ? 9.938 -53.469 -23.547 1 89.88 584 ASP A N 1
ATOM 4504 C CA . ASP A 1 584 ? 9.211 -52.375 -24.188 1 89.88 584 ASP A CA 1
ATOM 4505 C C . ASP A 1 584 ? 7.91 -52.875 -24.812 1 89.88 584 ASP A C 1
ATOM 4507 O O . ASP A 1 584 ? 7.855 -53.969 -25.359 1 89.88 584 ASP A O 1
ATOM 4511 N N . ILE A 1 585 ? 6.98 -52.062 -24.672 1 89 585 ILE A N 1
ATOM 4512 C CA . ILE A 1 585 ? 5.645 -52.469 -25.094 1 89 585 ILE A CA 1
ATOM 4513 C C . ILE A 1 585 ? 5.664 -52.844 -26.562 1 89 585 ILE A C 1
ATOM 4515 O O . ILE A 1 585 ? 4.98 -53.781 -26.984 1 89 585 ILE A O 1
ATOM 4519 N N . LEU A 1 586 ? 6.434 -52.188 -27.391 1 89.5 586 LEU A N 1
ATOM 4520 C CA . LEU A 1 586 ? 6.473 -52.469 -28.812 1 89.5 586 LEU A CA 1
ATOM 4521 C C . LEU A 1 586 ? 7.168 -53.781 -29.094 1 89.5 586 LEU A C 1
ATOM 4523 O O . LEU A 1 586 ? 6.75 -54.562 -29.969 1 89.5 586 LEU A O 1
ATOM 4527 N N . GLN A 1 587 ? 8.125 -54.094 -28.328 1 89.56 587 GLN A N 1
ATOM 4528 C CA . GLN A 1 587 ? 8.828 -55.344 -28.484 1 89.56 587 GLN A CA 1
ATOM 4529 C C . GLN A 1 587 ? 8.016 -56.5 -27.922 1 89.56 587 GLN A C 1
ATOM 4531 O O . GLN A 1 587 ? 8.039 -57.625 -28.469 1 89.56 587 GLN A O 1
ATOM 4536 N N . ILE A 1 588 ? 7.383 -56.25 -26.828 1 89.94 588 ILE A N 1
ATOM 4537 C CA . ILE A 1 588 ? 6.508 -57.281 -26.281 1 89.94 588 ILE A CA 1
ATOM 4538 C C . ILE A 1 588 ? 5.395 -57.594 -27.281 1 89.94 588 ILE A C 1
ATOM 4540 O O . ILE A 1 588 ? 5.02 -58.75 -27.453 1 89.94 588 ILE A O 1
ATOM 4544 N N . GLN A 1 589 ? 4.914 -56.594 -27.875 1 90.38 589 GLN A N 1
ATOM 4545 C CA . GLN A 1 589 ? 3.867 -56.781 -28.859 1 90.38 589 GLN A CA 1
ATOM 4546 C C . GLN A 1 589 ? 4.383 -57.594 -30.062 1 90.38 589 GLN A C 1
ATOM 4548 O O . GLN A 1 589 ? 3.68 -58.438 -30.594 1 90.38 589 GLN A O 1
ATOM 4553 N N . ARG A 1 590 ? 5.551 -57.281 -30.562 1 89.44 590 ARG A N 1
ATOM 4554 C CA . ARG A 1 590 ? 6.172 -58.062 -31.625 1 89.44 590 ARG A CA 1
ATOM 4555 C C . ARG A 1 590 ? 6.289 -59.531 -31.266 1 89.44 590 ARG A C 1
ATOM 4557 O O . ARG A 1 590 ? 5.965 -60.406 -32.062 1 89.44 590 ARG A O 1
ATOM 4564 N N . LEU A 1 591 ? 6.742 -59.812 -30.047 1 87.88 591 LEU A N 1
ATOM 4565 C CA . LEU A 1 591 ? 6.91 -61.188 -29.578 1 87.88 591 LEU A CA 1
ATOM 4566 C C . LEU A 1 591 ? 5.566 -61.906 -29.531 1 87.88 591 LEU A C 1
ATOM 4568 O O . LEU A 1 591 ? 5.492 -63.094 -29.812 1 87.88 591 LEU A O 1
ATOM 4572 N N . ALA A 1 592 ? 4.617 -61.188 -29.156 1 88.88 592 ALA A N 1
ATOM 4573 C CA . ALA A 1 592 ? 3.275 -61.781 -29.125 1 88.88 592 ALA A CA 1
ATOM 4574 C C . ALA A 1 592 ? 2.795 -62.125 -30.516 1 88.88 592 ALA A C 1
ATOM 4576 O O . ALA A 1 592 ? 2.193 -63.188 -30.719 1 88.88 592 ALA A O 1
ATOM 4577 N N . PHE A 1 593 ? 3.096 -61.312 -31.5 1 88.38 593 PHE A N 1
ATOM 4578 C CA . PHE A 1 593 ? 2.686 -61.594 -32.875 1 88.38 593 PHE A CA 1
ATOM 4579 C C . PHE A 1 593 ? 3.541 -62.688 -33.5 1 88.38 593 PHE A C 1
ATOM 4581 O O . PHE A 1 593 ? 3.035 -63.531 -34.25 1 88.38 593 PHE A O 1
ATOM 4588 N N . GLU A 1 594 ? 4.77 -62.688 -33.219 1 85.5 594 GLU A N 1
ATOM 4589 C CA . GLU A 1 594 ? 5.637 -63.75 -33.688 1 85.5 594 GLU A CA 1
ATOM 4590 C C . GLU A 1 594 ? 5.203 -65.125 -33.125 1 85.5 594 GLU A C 1
ATOM 4592 O O . GLU A 1 594 ? 5.293 -66.125 -33.812 1 85.5 594 GLU A O 1
ATOM 4597 N N . GLY A 1 595 ? 4.801 -65.062 -31.922 1 82.56 595 GLY A N 1
ATOM 4598 C CA . GLY A 1 595 ? 4.293 -66.312 -31.312 1 82.56 595 GLY A CA 1
ATOM 4599 C C . GLY A 1 595 ? 3.053 -66.812 -32 1 82.56 595 GLY A C 1
ATOM 4600 O O . GLY A 1 595 ? 2.789 -68.062 -31.953 1 82.56 595 GLY A O 1
ATOM 4601 N N . ARG A 1 596 ? 2.455 -66 -32.656 1 84.44 596 ARG A N 1
ATOM 4602 C CA . ARG A 1 596 ? 1.249 -66.375 -33.375 1 84.44 596 ARG A CA 1
ATOM 4603 C C . ARG A 1 596 ? 1.543 -66.625 -34.875 1 84.44 596 ARG A C 1
ATOM 4605 O O . ARG A 1 596 ? 0.623 -66.812 -35.656 1 84.44 596 ARG A O 1
ATOM 4612 N N . GLY A 1 597 ? 2.742 -66.438 -35.312 1 81.88 597 GLY A N 1
ATOM 4613 C CA . GLY A 1 597 ? 3.172 -66.75 -36.656 1 81.88 597 GLY A CA 1
ATOM 4614 C C . GLY A 1 597 ? 3.24 -65.562 -37.562 1 81.88 597 GLY A C 1
ATOM 4615 O O . GLY A 1 597 ? 3.385 -65.688 -38.781 1 81.88 597 GLY A O 1
ATOM 4616 N N . VAL A 1 598 ? 3.096 -64.438 -37.062 1 86 598 VAL A N 1
ATOM 4617 C CA . VAL A 1 598 ? 3.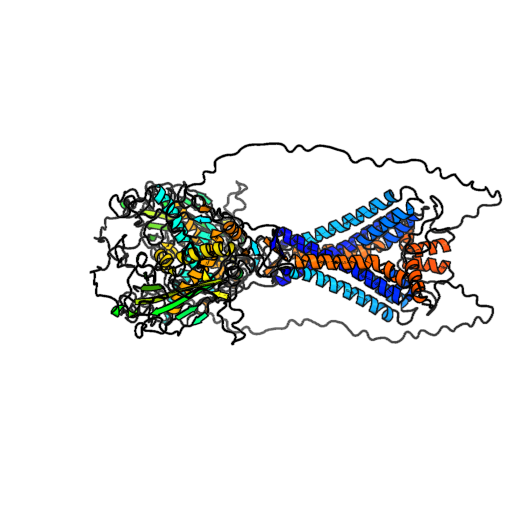16 -63.219 -37.875 1 86 598 VAL A CA 1
ATOM 4618 C C . VAL A 1 598 ? 4.598 -62.719 -37.938 1 86 598 VAL A C 1
ATOM 4620 O O . VAL A 1 598 ? 5.188 -62.344 -36.938 1 86 598 VAL A O 1
ATOM 4623 N N . GLY A 1 599 ? 5.215 -62.625 -39.125 1 81.88 599 GLY A N 1
ATOM 4624 C CA . GLY A 1 599 ? 6.59 -62.188 -39.312 1 81.88 599 GLY A CA 1
ATOM 4625 C C . GLY A 1 599 ? 7.125 -62.438 -40.719 1 81.88 599 GLY A C 1
ATOM 4626 O O . GLY A 1 599 ? 6.363 -62.75 -41.625 1 81.88 599 GLY A O 1
ATOM 4627 N N . PRO A 1 600 ? 8.234 -62.062 -40.812 1 83.69 600 PRO A N 1
ATOM 4628 C CA . PRO A 1 600 ? 9.344 -61.656 -39.938 1 83.69 600 PRO A CA 1
ATOM 4629 C C . PRO A 1 600 ? 9.359 -60.156 -39.625 1 83.69 600 PRO A C 1
ATOM 4631 O O . PRO A 1 600 ? 8.805 -59.375 -40.406 1 83.69 600 PRO A O 1
ATOM 4634 N N . TRP A 1 601 ? 9.852 -59.906 -38.469 1 88.62 601 TRP A N 1
ATOM 4635 C CA . TRP A 1 601 ? 9.984 -58.5 -38.031 1 88.62 601 TRP A CA 1
ATOM 4636 C C . TRP A 1 601 ? 11.438 -58.062 -38.094 1 88.62 601 TRP A C 1
ATOM 4638 O O . TRP A 1 601 ? 12.352 -58.875 -37.938 1 88.62 601 TRP A O 1
ATOM 4648 N N . LYS A 1 602 ? 11.633 -56.844 -38.531 1 85.19 602 LYS A N 1
ATOM 4649 C CA . LYS A 1 602 ? 12.945 -56.188 -38.469 1 85.19 602 LYS A CA 1
ATOM 4650 C C . LYS A 1 602 ? 13.039 -55.281 -37.25 1 85.19 602 LYS A C 1
ATOM 4652 O O . LYS A 1 602 ? 12.016 -54.812 -36.75 1 85.19 602 LYS A O 1
ATOM 4657 N N . GLY A 1 603 ? 14.227 -55.125 -36.781 1 78.88 603 GLY A N 1
ATOM 4658 C CA . GLY A 1 603 ? 14.43 -54.219 -35.688 1 78.88 603 GLY A CA 1
ATOM 4659 C C . GLY A 1 603 ? 14.297 -54.875 -34.312 1 78.88 603 GLY A C 1
ATOM 4660 O O . GLY A 1 603 ? 13.695 -54.312 -33.406 1 78.88 603 GLY A O 1
ATOM 4661 N N . LYS A 1 604 ? 14.578 -56.188 -34.219 1 69.75 604 LYS A N 1
ATOM 4662 C CA . LYS A 1 604 ? 14.445 -57 -33 1 69.75 604 LYS A CA 1
ATOM 4663 C C . LYS A 1 604 ? 15.414 -56.531 -31.922 1 69.75 604 LYS A C 1
ATOM 4665 O O . LYS A 1 604 ? 15.141 -56.656 -30.734 1 69.75 604 LYS A O 1
ATOM 4670 N N . SER A 1 605 ? 16.547 -56.125 -32.438 1 56.84 605 SER A N 1
ATOM 4671 C CA . SER A 1 605 ? 17.594 -55.844 -31.453 1 56.84 605 SER A CA 1
ATOM 4672 C C . SER A 1 605 ? 17.531 -54.375 -31 1 56.84 605 SER A C 1
ATOM 4674 O O . SER A 1 605 ? 17.391 -53.469 -31.828 1 56.84 605 SER A O 1
ATOM 4676 N N . GLY A 1 606 ? 17.578 -54 -29.625 1 49.34 606 GLY A N 1
ATOM 4677 C CA . GLY A 1 606 ? 18.062 -52.844 -28.891 1 49.34 606 GLY A CA 1
ATOM 4678 C C . GLY A 1 606 ? 17.422 -51.531 -29.312 1 49.34 606 GLY A C 1
ATOM 4679 O O . GLY A 1 606 ? 17.641 -51.094 -30.453 1 49.34 606 GLY A O 1
ATOM 4680 N N . GLY A 1 607 ? 16.578 -50.75 -28.672 1 56.47 607 GLY A N 1
ATOM 4681 C CA . GLY A 1 607 ? 16.109 -49.375 -28.656 1 56.47 607 GLY A CA 1
ATOM 4682 C C . GLY A 1 607 ? 15.312 -49.031 -29.906 1 56.47 607 GLY A C 1
ATOM 4683 O O . GLY A 1 607 ? 14.758 -47.938 -29.984 1 56.47 607 GLY A O 1
ATOM 4684 N N . SER A 1 608 ? 15.094 -50.031 -30.875 1 68.94 608 SER A N 1
ATOM 4685 C CA . SER A 1 608 ? 14.508 -49.656 -32.156 1 68.94 608 SER A CA 1
ATOM 4686 C C . SER A 1 608 ? 13.055 -50.125 -32.25 1 68.94 608 SER A C 1
ATOM 4688 O O . SER A 1 608 ? 12.625 -51.031 -31.516 1 68.94 608 SER A O 1
ATOM 4690 N N . VAL A 1 609 ? 12.289 -49.438 -32.875 1 86 609 VAL A N 1
ATOM 4691 C CA . VAL A 1 609 ? 10.898 -49.719 -33.188 1 86 609 VAL A CA 1
ATOM 4692 C C . VAL A 1 609 ? 10.82 -50.906 -34.156 1 86 609 VAL A C 1
ATOM 4694 O O . VAL A 1 609 ? 11.406 -50.875 -35.25 1 86 609 VAL A O 1
ATOM 4697 N N . PRO A 1 610 ? 10.25 -52.031 -33.594 1 90.44 610 PRO A N 1
ATOM 4698 C CA . PRO A 1 610 ? 10.109 -53.156 -34.5 1 90.44 610 PRO A CA 1
ATOM 4699 C C . PRO A 1 610 ? 9.141 -52.875 -35.656 1 90.44 610 PRO A C 1
ATOM 4701 O O . PRO A 1 610 ? 8.078 -52.281 -35.438 1 90.44 610 PRO A O 1
ATOM 4704 N N . VAL A 1 611 ? 9.547 -53.25 -36.906 1 91 611 VAL A N 1
ATOM 4705 C CA . VAL A 1 611 ? 8.727 -53.062 -38.094 1 91 611 VAL A CA 1
ATOM 4706 C C . VAL A 1 611 ? 8.641 -54.375 -38.875 1 91 611 VAL A C 1
ATOM 4708 O O . VAL A 1 611 ? 9.539 -55.219 -38.781 1 91 611 VAL A O 1
ATOM 4711 N N . THR A 1 612 ? 7.523 -54.594 -39.5 1 89.25 612 THR A N 1
ATOM 4712 C CA . THR A 1 612 ? 7.406 -55.781 -40.344 1 89.25 612 THR A CA 1
ATOM 4713 C C . THR A 1 612 ? 8.344 -55.719 -41.531 1 89.25 612 THR A C 1
ATOM 4715 O O . THR A 1 612 ? 8.523 -54.625 -42.125 1 89.25 612 THR A O 1
ATOM 4718 N N . ALA A 1 613 ? 9.008 -56.812 -41.906 1 85.5 613 ALA A N 1
ATOM 4719 C CA . ALA A 1 613 ? 9.984 -56.844 -43 1 85.5 613 ALA A CA 1
ATOM 4720 C C . ALA A 1 613 ? 9.312 -56.625 -44.344 1 85.5 613 ALA A C 1
ATOM 4722 O O . ALA A 1 613 ? 9.906 -56.031 -45.25 1 85.5 613 ALA A O 1
ATOM 4723 N N . GLY A 1 614 ? 8.094 -57.031 -44.5 1 82 614 GLY A N 1
ATOM 4724 C CA . GLY A 1 614 ? 7.387 -56.875 -45.75 1 82 614 GLY A CA 1
ATOM 4725 C C . GLY A 1 614 ? 6.668 -55.531 -45.875 1 82 614 GLY A C 1
ATOM 4726 O O . GLY A 1 614 ? 6.371 -54.906 -44.875 1 82 614 GLY A O 1
ATOM 4727 N N . TRP A 1 615 ? 6.594 -55.094 -47.188 1 83.94 615 TRP A N 1
ATOM 4728 C CA . TRP A 1 615 ? 5.91 -53.844 -47.469 1 83.94 615 TRP A CA 1
ATOM 4729 C C . TRP A 1 615 ? 4.398 -54 -47.312 1 83.94 615 TRP A C 1
ATOM 4731 O O . TRP A 1 615 ? 3.791 -54.875 -47.906 1 83.94 615 TRP A O 1
ATOM 4741 N N . ASN A 1 616 ? 3.779 -53.219 -46.469 1 82.31 616 ASN A N 1
ATOM 4742 C CA . ASN A 1 616 ? 2.34 -53.094 -46.25 1 82.31 616 ASN A CA 1
ATOM 4743 C C . ASN A 1 616 ? 1.708 -54.438 -45.875 1 82.31 616 ASN A C 1
ATOM 4745 O O . ASN A 1 616 ? 0.705 -54.844 -46.469 1 82.31 616 ASN A O 1
ATOM 4749 N N . VAL A 1 617 ? 2.406 -55.125 -45 1 85.38 617 VAL A N 1
ATOM 4750 C CA . VAL A 1 617 ? 1.893 -56.406 -44.531 1 85.38 617 VAL A CA 1
ATOM 4751 C C . VAL A 1 617 ? 0.712 -56.188 -43.594 1 85.38 617 VAL A C 1
ATOM 4753 O O . VAL A 1 617 ? 0.842 -55.5 -42.562 1 85.38 617 VAL A O 1
ATOM 4756 N N . ARG A 1 618 ? -0.466 -56.75 -43.938 1 87 618 ARG A N 1
ATOM 4757 C CA . ARG A 1 618 ? -1.667 -56.625 -43.125 1 87 618 ARG A CA 1
ATOM 4758 C C . ARG A 1 618 ? -2.086 -57.969 -42.531 1 87 618 ARG A C 1
ATOM 4760 O O . ARG A 1 618 ? -1.949 -59 -43.188 1 87 618 ARG A O 1
ATOM 4767 N N . PHE A 1 619 ? -2.352 -58 -41.312 1 86.62 619 PHE A N 1
ATOM 4768 C CA . PHE A 1 619 ? -2.783 -59.219 -40.656 1 86.62 619 PHE A CA 1
ATOM 4769 C C . PHE A 1 619 ? -3.865 -58.938 -39.625 1 86.62 619 PHE A C 1
ATOM 4771 O O . PHE A 1 619 ? -4.06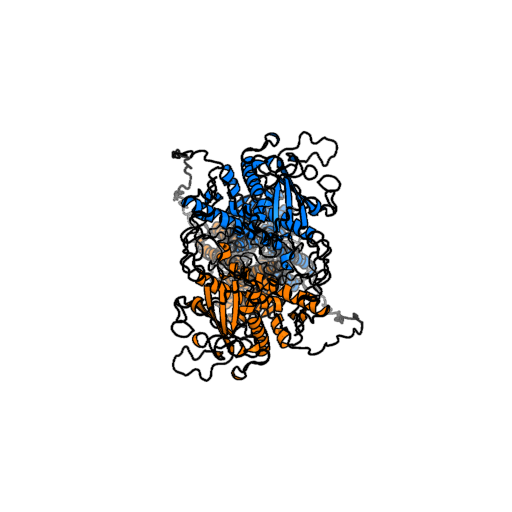2 -57.781 -39.219 1 86.62 619 PHE A O 1
ATOM 4778 N N . ARG A 1 620 ? -4.688 -60.062 -39.281 1 79.69 620 ARG A N 1
ATOM 4779 C CA . ARG A 1 620 ? -5.738 -59.906 -38.281 1 79.69 620 ARG A CA 1
ATOM 4780 C C . ARG A 1 620 ? -5.211 -60.219 -36.875 1 79.69 620 ARG A C 1
ATOM 4782 O O . ARG A 1 620 ? -4.211 -60.938 -36.719 1 79.69 620 ARG A O 1
ATOM 4789 N N . ARG A 1 621 ? -5.84 -59.812 -36 1 74.38 621 ARG A N 1
ATOM 4790 C CA . ARG A 1 621 ? -5.414 -60 -34.594 1 74.38 621 ARG A CA 1
ATOM 4791 C C . ARG A 1 621 ? -5.438 -61.469 -34.219 1 74.38 621 ARG A C 1
ATOM 4793 O O . ARG A 1 621 ? -4.57 -61.938 -33.5 1 74.38 621 ARG A O 1
ATOM 4800 N N . ASP A 1 622 ? -6.566 -62.469 -34.781 1 59.75 622 ASP A N 1
ATOM 4801 C CA . ASP A 1 622 ? -6.719 -63.875 -34.406 1 59.75 622 ASP A CA 1
ATOM 4802 C C . ASP A 1 622 ? -6.039 -64.75 -35.438 1 59.75 622 ASP A C 1
ATOM 4804 O O . ASP A 1 622 ? -5.617 -65.875 -35.094 1 59.75 622 ASP A O 1
ATOM 4808 N N . LYS A 1 623 ? -6.383 -64.938 -37.031 1 49 623 LYS A N 1
ATOM 4809 C CA . LYS A 1 623 ? -6.289 -66 -38.031 1 49 623 LYS A CA 1
ATOM 4810 C C . LYS A 1 623 ? -4.848 -66.188 -38.5 1 49 623 LYS A C 1
ATOM 4812 O O . LYS A 1 623 ? -4.133 -65.188 -38.75 1 49 623 LYS A O 1
ATOM 4817 N N . VAL A 1 624 ? -4.492 -67.562 -38.438 1 40.06 624 VAL A N 1
ATOM 4818 C CA . VAL A 1 624 ? -3.408 -68.25 -39.125 1 40.06 624 VAL A CA 1
ATOM 4819 C C . VAL A 1 624 ? -3.695 -68.312 -40.594 1 40.06 624 VAL A C 1
ATOM 4821 O O . VAL A 1 624 ? -4.797 -68.688 -41.031 1 40.06 624 VAL A O 1
ATOM 4824 N N . TYR A 1 625 ? -3.047 -67.75 -41.688 1 34.06 625 TYR A N 1
ATOM 4825 C CA . TYR A 1 625 ? -3.139 -68 -43.125 1 34.06 625 TYR A CA 1
ATOM 4826 C C . TYR A 1 625 ? -2.887 -69.438 -43.469 1 34.06 625 TYR A C 1
ATOM 4828 O O . TYR A 1 625 ? -1.858 -70 -43.094 1 34.06 625 TYR A O 1
ATOM 4836 N N . GLY A 1 626 ? -3.865 -70.375 -43.812 1 29.02 626 GLY A N 1
ATOM 4837 C CA . GLY A 1 626 ? -3.846 -71.625 -44.5 1 29.02 626 GLY A CA 1
ATOM 4838 C C . GLY A 1 626 ? -3.49 -71.562 -45.969 1 29.02 626 GLY A C 1
ATOM 4839 O O . GLY A 1 626 ? -3.771 -72.438 -46.75 1 29.02 626 GLY A O 1
ATOM 4840 N N . GLY A 1 627 ? -2.748 -70.5 -46.75 1 25.92 627 GLY A N 1
ATOM 4841 C CA . GLY A 1 627 ? -2.51 -70.812 -48.156 1 25.92 627 GLY A CA 1
ATOM 4842 C C . GLY A 1 627 ? -1.879 -72.188 -48.406 1 25.92 627 GLY A C 1
ATOM 4843 O O . GLY A 1 627 ? -1.244 -72.75 -47.531 1 25.92 627 GLY A O 1
ATOM 4844 N N . GLY A 1 628 ? -2.418 -73.062 -49.531 1 25.36 628 GLY A N 1
ATOM 4845 C CA . GLY A 1 628 ? -1.987 -74.062 -50.469 1 25.36 628 GLY A CA 1
ATOM 4846 C C . GLY A 1 628 ? -0.619 -73.812 -51.062 1 25.36 628 GLY A C 1
ATOM 4847 O O . GLY A 1 628 ? -0.062 -72.75 -50.875 1 25.36 628 GLY A O 1
ATOM 4848 N N . HIS A 1 629 ? -0.179 -74.562 -52.438 1 23.12 629 HIS A N 1
ATOM 4849 C CA . HIS A 1 629 ? 0.915 -74.938 -53.344 1 23.12 629 HIS A CA 1
ATOM 4850 C C . HIS A 1 629 ? 1.54 -73.688 -54 1 23.12 629 HIS A C 1
ATOM 4852 O O . HIS A 1 629 ? 2.766 -73.625 -54.062 1 23.12 629 HIS A O 1
ATOM 4858 N N . GLY A 1 630 ? 0.958 -73.125 -55.125 1 21.31 630 GLY A N 1
ATOM 4859 C CA . GLY A 1 630 ? 1.767 -72.938 -56.312 1 21.31 630 GLY A CA 1
ATOM 4860 C C . GLY A 1 630 ? 2.842 -71.875 -56.125 1 21.31 630 GLY A C 1
ATOM 4861 O O . GLY A 1 630 ? 3.051 -71.375 -55 1 21.31 630 GLY A O 1
ATOM 4862 N N . LYS A 1 631 ? 2.943 -70.875 -57.312 1 23.05 631 LYS A N 1
ATOM 4863 C CA . LYS A 1 631 ? 4.121 -70.25 -57.906 1 23.05 631 LYS A CA 1
ATOM 4864 C C . LYS A 1 631 ? 4.707 -69.188 -56.938 1 23.05 631 LYS A C 1
ATOM 4866 O O . LYS A 1 631 ? 3.967 -68.5 -56.219 1 23.05 631 LYS A O 1
ATOM 4871 N N . THR A 1 632 ? 5.973 -69.375 -56.562 1 22.47 632 THR A N 1
ATOM 4872 C CA . THR A 1 632 ? 7.141 -68.625 -56.062 1 22.47 632 THR A CA 1
ATOM 4873 C C . THR A 1 632 ? 7.301 -67.312 -56.719 1 22.47 632 THR A C 1
ATOM 4875 O O . THR A 1 632 ? 8.352 -66.625 -56.625 1 22.47 632 THR A O 1
ATOM 4878 N N . GLY A 1 633 ? 6.16 -66.688 -57.406 1 20.34 633 GLY A N 1
ATOM 4879 C CA . GLY A 1 633 ? 6.664 -65.625 -58.281 1 20.34 633 GLY A CA 1
ATOM 4880 C C . GLY A 1 633 ? 7.551 -64.625 -57.531 1 20.34 633 GLY A C 1
ATOM 4881 O O . GLY A 1 633 ? 7.344 -64.375 -56.344 1 20.34 633 GLY A O 1
ATOM 4882 N N . LEU A 1 634 ? 8.883 -64.5 -58 1 20.98 634 LEU A N 1
ATOM 4883 C CA . LEU A 1 634 ? 10.117 -63.781 -57.812 1 20.98 634 LEU A CA 1
ATOM 4884 C C . LEU A 1 634 ? 9.875 -62.281 -57.906 1 20.98 634 LEU A C 1
ATOM 4886 O O . LEU A 1 634 ? 9.555 -61.75 -58.969 1 20.98 634 LEU A O 1
ATOM 4890 N N . MET A 1 635 ? 8.914 -61.75 -57.062 1 19.72 635 MET A N 1
ATOM 4891 C CA . MET A 1 635 ? 8.711 -60.312 -57.312 1 19.72 635 MET A CA 1
ATOM 4892 C C . MET A 1 635 ? 10.047 -59.594 -57.375 1 19.72 635 MET A C 1
ATOM 4894 O O . MET A 1 635 ? 10.953 -59.875 -56.594 1 19.72 635 MET A O 1
ATOM 4898 N N . VAL A 1 636 ? 10.367 -59.062 -58.594 1 20.33 636 VAL A N 1
ATOM 4899 C CA . VAL A 1 636 ? 11.484 -58.281 -59.125 1 20.33 636 VAL A CA 1
ATOM 4900 C C . VAL A 1 636 ? 11.742 -57.062 -58.281 1 20.33 636 VAL A C 1
ATOM 4902 O O . VAL A 1 636 ? 10.797 -56.438 -57.781 1 20.33 636 VAL A O 1
ATOM 4905 N N . PRO A 1 637 ? 12.938 -56.875 -57.875 1 19.89 637 PRO A N 1
ATOM 4906 C CA . PRO A 1 637 ? 13.617 -55.906 -57 1 19.89 637 PRO A CA 1
ATOM 4907 C C . PRO A 1 637 ? 13.453 -54.469 -57.469 1 19.89 637 PRO A C 1
ATOM 4909 O O . PRO A 1 637 ? 13.828 -54.156 -58.594 1 19.89 637 PRO A O 1
ATOM 4912 N N . TRP A 1 638 ? 12.102 -53.969 -57.5 1 19.95 638 TRP A N 1
ATOM 4913 C CA . TRP A 1 638 ? 12.039 -52.625 -58.094 1 19.95 638 TRP A CA 1
ATOM 4914 C C . TRP A 1 638 ? 13.086 -51.719 -57.5 1 19.95 638 TRP A C 1
ATOM 4916 O O . TRP A 1 638 ? 13.453 -51.844 -56.344 1 19.95 638 TRP A O 1
ATOM 4926 N N . GLU A 1 639 ? 13.836 -51.062 -58.406 1 19.23 639 GLU A N 1
ATOM 4927 C CA . GLU A 1 639 ? 14.961 -50.125 -58.438 1 19.23 639 GLU A CA 1
ATOM 4928 C C . GLU A 1 639 ? 14.586 -48.812 -57.781 1 19.23 639 GLU A C 1
ATOM 4930 O O . GLU A 1 639 ? 13.617 -48.156 -58.188 1 19.23 639 GLU A O 1
ATOM 4935 N N . ALA A 1 640 ? 14.672 -48.812 -56.438 1 20.66 640 ALA A N 1
ATOM 4936 C CA . ALA A 1 640 ? 14.414 -47.656 -55.562 1 20.66 640 ALA A CA 1
ATOM 4937 C C . ALA A 1 640 ? 15.117 -46.406 -56.094 1 20.66 640 ALA A C 1
ATOM 4939 O O . ALA A 1 640 ? 16.344 -46.375 -56.156 1 20.66 640 ALA A O 1
ATOM 4940 N N . GLU A 1 641 ? 14.578 -45.844 -57.312 1 18.67 641 GLU A N 1
ATOM 4941 C CA . GLU A 1 641 ? 15.18 -44.625 -57.844 1 18.67 641 GLU A CA 1
ATOM 4942 C C . GLU A 1 641 ? 15.172 -43.531 -56.781 1 18.67 641 GLU A C 1
ATOM 4944 O O . GLU A 1 641 ? 14.109 -43.156 -56.25 1 18.67 641 GLU A O 1
ATOM 4949 N N . SER A 1 642 ? 16.203 -43.406 -56 1 19.42 642 SER A N 1
ATOM 4950 C CA . SER A 1 642 ? 16.562 -42.594 -54.844 1 19.42 642 SER A CA 1
ATOM 4951 C C . SER A 1 642 ? 16.516 -41.094 -55.188 1 19.42 642 SER A C 1
ATOM 4953 O O . SER A 1 642 ? 16.75 -40.25 -54.312 1 19.42 642 SER A O 1
ATOM 4955 N N . THR A 1 643 ? 16.031 -40.625 -56.438 1 17.97 643 THR A N 1
ATOM 4956 C CA . THR A 1 643 ? 16.875 -39.5 -56.781 1 17.97 643 THR A CA 1
ATOM 4957 C C . THR A 1 643 ? 16.547 -38.281 -55.938 1 17.97 643 THR A C 1
ATOM 4959 O O . THR A 1 643 ? 17.422 -37.469 -55.625 1 17.97 643 THR A O 1
ATOM 4962 N N . THR A 1 644 ? 15.25 -37.938 -55.844 1 19.72 644 THR A N 1
ATOM 4963 C CA . THR A 1 644 ? 15.055 -36.5 -56.094 1 19.72 644 THR A CA 1
ATOM 4964 C C . THR A 1 644 ? 15.562 -35.688 -54.906 1 19.72 644 THR A C 1
ATOM 4966 O O . THR A 1 644 ? 15.266 -36 -53.75 1 19.72 644 THR A O 1
ATOM 4969 N N . SER A 1 645 ? 16.578 -34.875 -55.125 1 18.8 645 SER A N 1
ATOM 4970 C CA . SER A 1 645 ? 17.547 -34.062 -54.406 1 18.8 645 SER A CA 1
ATOM 4971 C C . SER A 1 645 ? 16.875 -32.844 -53.75 1 18.8 645 SER A C 1
ATOM 4973 O O . SER A 1 645 ? 16.328 -32 -54.469 1 18.8 645 SER A O 1
ATOM 4975 N N . TYR A 1 646 ? 15.867 -33.094 -52.969 1 19.3 646 TYR A N 1
ATOM 4976 C CA . TYR A 1 646 ? 15.219 -31.859 -52.5 1 19.3 646 TYR A CA 1
ATOM 4977 C C . TYR A 1 646 ? 16.234 -30.891 -51.906 1 19.3 646 TYR A C 1
ATOM 4979 O O . TYR A 1 646 ? 17.156 -31.312 -51.219 1 19.3 646 TYR A O 1
ATOM 4987 N N . GLU A 1 647 ? 16.469 -29.875 -52.75 1 18.75 647 GLU A N 1
ATOM 4988 C CA . GLU A 1 647 ? 17.406 -28.781 -52.531 1 18.75 647 GLU A CA 1
ATOM 4989 C C . GLU A 1 647 ? 17.156 -28.078 -51.188 1 18.75 647 GLU A C 1
ATOM 4991 O O . GLU A 1 647 ? 16.016 -27.734 -50.875 1 18.75 647 GLU A O 1
ATOM 4996 N N . ALA A 1 648 ? 17.984 -28.469 -50.312 1 19.05 648 ALA A N 1
ATOM 4997 C CA . ALA A 1 648 ? 18.141 -28.016 -48.938 1 19.05 648 ALA A CA 1
ATOM 4998 C C . ALA A 1 648 ? 18.156 -26.5 -48.844 1 19.05 648 ALA A C 1
ATOM 5000 O O . ALA A 1 648 ? 18.984 -25.844 -49.469 1 19.05 648 ALA A O 1
ATOM 5001 N N . LEU A 1 649 ? 16.938 -25.984 -49.031 1 20.27 649 LEU A N 1
ATOM 5002 C CA . LEU A 1 649 ? 16.844 -24.516 -48.938 1 20.27 649 LEU A CA 1
ATOM 5003 C C . LEU A 1 649 ? 17.734 -23.984 -47.812 1 20.27 649 LEU A C 1
ATOM 5005 O O . LEU A 1 649 ? 17.75 -24.531 -46.719 1 20.27 649 LEU A O 1
ATOM 5009 N N . GLU A 1 650 ? 18.703 -23.344 -48.344 1 17.61 650 GLU A N 1
ATOM 5010 C CA . GLU A 1 650 ? 19.891 -22.766 -47.719 1 17.61 650 GLU A CA 1
ATOM 5011 C C . GLU A 1 650 ? 19.531 -21.859 -46.531 1 17.61 650 GLU A C 1
ATOM 5013 O O . GLU A 1 650 ? 18.703 -20.969 -46.688 1 17.61 650 GLU A O 1
ATOM 5018 N N . PRO A 1 651 ? 19.719 -22.469 -45.438 1 18.09 651 PRO A N 1
ATOM 5019 C CA . PRO A 1 651 ? 19.344 -21.766 -44.188 1 18.09 651 PRO A CA 1
ATOM 5020 C C . PRO A 1 651 ? 19.953 -20.375 -44.125 1 18.09 651 PRO A C 1
ATOM 5022 O O . PRO A 1 651 ? 19.312 -19.453 -43.594 1 18.09 651 PRO A O 1
ATOM 5025 N N . LEU A 1 652 ? 21.297 -20.281 -44.469 1 16.52 652 LEU A N 1
ATOM 5026 C CA . LEU A 1 652 ? 22.047 -19.875 -43.281 1 16.52 652 LEU A CA 1
ATOM 5027 C C . LEU A 1 652 ? 21.859 -18.391 -43 1 16.52 652 LEU A C 1
ATOM 5029 O O . LEU A 1 652 ? 21.469 -18 -41.906 1 16.52 652 LEU A O 1
ATOM 5033 N N . THR A 1 653 ? 22.906 -17.594 -43.344 1 16.39 653 THR A N 1
ATOM 5034 C CA . THR A 1 653 ? 23.938 -17.078 -42.469 1 16.39 653 THR A CA 1
ATOM 5035 C C . THR A 1 653 ? 23.719 -15.594 -42.188 1 16.39 653 THR A C 1
ATOM 5037 O O . THR A 1 653 ? 24 -15.117 -41.094 1 16.39 653 THR A O 1
ATOM 5040 N N . SER A 1 654 ? 23.484 -14.781 -43.25 1 16.86 654 SER A N 1
ATOM 5041 C CA . SER A 1 654 ? 24.469 -13.711 -43.312 1 16.86 654 SER A CA 1
ATOM 5042 C C . SER A 1 654 ? 24.297 -12.719 -42.156 1 16.86 654 SER A C 1
ATOM 5044 O O . SER A 1 654 ? 23.219 -12.648 -41.562 1 16.86 654 SER A O 1
ATOM 5046 N N . ALA A 1 655 ? 25.344 -11.68 -42 1 16.95 655 ALA A N 1
ATOM 5047 C CA . ALA A 1 655 ? 26.359 -10.867 -41.344 1 16.95 655 ALA A CA 1
ATOM 5048 C C . ALA A 1 655 ? 25.766 -9.531 -40.875 1 16.95 655 ALA A C 1
ATOM 5050 O O . ALA A 1 655 ? 24.891 -8.969 -41.531 1 16.95 655 ALA A O 1
ATOM 5051 N N . TYR A 1 656 ? 26 -9.203 -39.625 1 17.77 656 TYR A N 1
ATOM 5052 C CA . TYR A 1 656 ? 25.781 -8.203 -38.594 1 17.77 656 TYR A CA 1
ATOM 5053 C C . TYR A 1 656 ? 26.312 -6.84 -39.031 1 17.77 656 TYR A C 1
ATOM 5055 O O . TYR A 1 656 ? 26.906 -6.109 -38.219 1 17.77 656 TYR A O 1
ATOM 5063 N N . LYS A 1 657 ? 26.281 -6.445 -40.25 1 16.44 657 LYS A N 1
ATOM 5064 C CA . LYS A 1 657 ? 27.172 -5.285 -40.375 1 16.44 657 LYS A CA 1
ATOM 5065 C C . LYS A 1 657 ? 26.812 -4.23 -39.312 1 16.44 657 LYS A C 1
ATOM 5067 O O . LYS A 1 657 ? 25.641 -4.02 -39 1 16.44 657 LYS A O 1
ATOM 5072 N N . SER A 1 658 ? 27.922 -3.586 -38.688 1 16.66 658 SER A N 1
ATOM 5073 C CA . SER A 1 658 ? 28.422 -2.678 -37.656 1 16.66 658 SER A CA 1
ATOM 5074 C C . SER A 1 658 ? 28.016 -1.238 -37.938 1 16.66 658 SER A C 1
ATOM 5076 O O . SER A 1 658 ? 28.125 -0.37 -37.094 1 16.66 658 SER A O 1
ATOM 5078 N N . GLU A 1 659 ? 27.594 -0.898 -39.125 1 16.19 659 GLU A N 1
ATOM 5079 C CA . GLU A 1 659 ? 28.234 0.358 -39.469 1 16.19 659 GLU A CA 1
ATOM 5080 C C . GLU A 1 659 ? 27.844 1.481 -38.531 1 16.19 659 GLU A C 1
ATOM 5082 O O . GLU A 1 659 ? 26.844 1.371 -37.812 1 16.19 659 GLU A O 1
ATOM 5087 N N . GLY A 1 660 ? 28.312 2.783 -39 1 16.67 660 GLY A N 1
ATOM 5088 C CA . GLY A 1 660 ? 29.062 3.998 -38.688 1 16.67 660 GLY A CA 1
ATOM 5089 C C . GLY A 1 660 ? 28.234 5.027 -37.938 1 16.67 660 GLY A C 1
ATOM 5090 O O . GLY A 1 660 ? 27.062 4.785 -37.625 1 16.67 660 GLY A O 1
ATOM 5091 N N . GLY A 1 661 ? 28.359 6.23 -38.375 1 18.16 661 GLY A N 1
ATOM 5092 C CA . GLY A 1 661 ? 28.953 7.469 -37.938 1 18.16 661 GLY A CA 1
ATOM 5093 C C . GLY A 1 661 ? 27.953 8.469 -37.406 1 18.16 661 GLY A C 1
ATOM 5094 O O . GLY A 1 661 ? 28.297 9.609 -37.094 1 18.16 661 GLY A O 1
ATOM 5095 N N . PRO A 1 662 ? 26.688 8.008 -37.156 1 18.27 662 PRO A N 1
ATOM 5096 C CA . PRO A 1 662 ? 25.984 9.281 -37.281 1 18.27 662 PRO A CA 1
ATOM 5097 C C . PRO A 1 662 ? 26.469 10.328 -36.281 1 18.27 662 PRO A C 1
ATOM 5099 O O . PRO A 1 662 ? 26.891 9.984 -35.188 1 18.27 662 PRO A O 1
ATOM 5102 N N . THR A 1 663 ? 26.875 11.508 -36.781 1 17.66 663 THR A N 1
ATOM 5103 C CA . THR A 1 663 ? 27.422 12.773 -36.281 1 17.66 663 THR A CA 1
ATOM 5104 C C . THR A 1 663 ? 26.516 13.367 -35.219 1 17.66 663 THR A C 1
ATOM 5106 O O . THR A 1 663 ? 25.344 13.656 -35.469 1 17.66 663 THR A O 1
ATOM 5109 N N . ALA A 1 664 ? 26.672 12.93 -33.969 1 17.5 664 ALA A N 1
ATOM 5110 C CA . ALA A 1 664 ? 26.031 13.539 -32.812 1 17.5 664 ALA A CA 1
ATOM 5111 C C . ALA A 1 664 ? 26.219 15.047 -32.812 1 17.5 664 ALA A C 1
ATOM 5113 O O . ALA A 1 664 ? 27.359 15.531 -32.812 1 17.5 664 ALA A O 1
ATOM 5114 N N . ASN A 1 665 ? 25.453 15.766 -33.469 1 16.27 665 ASN A N 1
ATOM 5115 C CA . ASN A 1 665 ? 25.453 17.219 -33.344 1 16.27 665 ASN A CA 1
ATOM 5116 C C . ASN A 1 665 ? 25.672 17.672 -31.906 1 16.27 665 ASN A C 1
ATOM 5118 O O . ASN A 1 665 ? 25.453 16.891 -30.969 1 16.27 665 ASN A O 1
ATOM 5122 N N . ALA A 1 666 ? 25.781 19.188 -31.703 1 16.06 666 ALA A N 1
ATOM 5123 C CA . ALA A 1 666 ? 26.359 20.281 -30.938 1 16.06 666 ALA A CA 1
ATOM 5124 C C . ALA A 1 666 ? 25.812 20.312 -29.516 1 16.06 666 ALA A C 1
ATOM 5126 O O . ALA A 1 666 ? 24.609 20.344 -29.312 1 16.06 666 ALA A O 1
ATOM 5127 N N . MET A 1 667 ? 26.531 19.812 -28.672 1 18.59 667 MET A N 1
ATOM 5128 C CA . MET A 1 667 ? 26.609 19.875 -27.203 1 18.59 667 MET A CA 1
ATOM 5129 C C . MET A 1 667 ? 26.516 21.328 -26.719 1 18.59 667 MET A C 1
ATOM 5131 O O . MET A 1 667 ? 27.547 21.969 -26.516 1 18.59 667 MET A O 1
ATOM 5135 N N . GLU A 1 668 ? 25.766 22.25 -27.359 1 16.83 668 GLU A N 1
ATOM 5136 C CA . GLU A 1 668 ? 26.125 23.578 -26.844 1 16.83 668 GLU A CA 1
ATOM 5137 C C . GLU A 1 668 ? 26.094 23.594 -25.328 1 16.83 668 GLU A C 1
ATOM 5139 O O . GLU A 1 668 ? 25.125 23.156 -24.703 1 16.83 668 GLU A O 1
ATOM 5144 N N . LEU A 1 669 ? 27.234 23.75 -24.766 1 18 669 LEU A N 1
ATOM 5145 C CA . LEU A 1 669 ? 27.812 23.922 -23.438 1 18 669 LEU A CA 1
ATOM 5146 C C . LEU A 1 669 ? 27.172 25.078 -22.703 1 18 669 LEU A C 1
ATOM 5148 O O . LEU A 1 669 ? 27.484 26.25 -22.969 1 18 669 LEU A O 1
ATOM 5152 N N . LYS A 1 670 ? 25.875 25.234 -22.609 1 19.38 670 LYS A N 1
ATOM 5153 C CA . LYS A 1 670 ? 25.438 26.453 -21.938 1 19.38 670 LYS A CA 1
ATOM 5154 C C . LYS A 1 670 ? 26.156 26.625 -20.594 1 19.38 670 LYS A C 1
ATOM 5156 O O . LYS A 1 670 ? 26.578 25.641 -19.984 1 19.38 670 LYS A O 1
ATOM 5161 N N . THR A 1 671 ? 26.469 27.969 -20.297 1 18.08 671 THR A N 1
ATOM 5162 C CA . THR A 1 671 ? 27.297 28.812 -19.422 1 18.08 671 THR A CA 1
ATOM 5163 C C . THR A 1 671 ? 26.984 28.531 -17.953 1 18.08 671 THR A C 1
ATOM 5165 O O . THR A 1 671 ? 25.875 28.109 -17.609 1 18.08 671 THR A O 1
ATOM 5168 N N . PRO A 1 672 ? 27.922 28.781 -17.125 1 19.28 672 PRO A N 1
ATOM 5169 C CA . PRO A 1 672 ? 28.25 28.562 -15.719 1 19.28 672 PRO A CA 1
ATOM 5170 C C . PRO A 1 672 ? 27.328 29.328 -14.773 1 19.28 672 PRO A C 1
ATOM 5172 O O . PRO A 1 672 ? 27.594 29.391 -13.57 1 19.28 672 PRO A O 1
ATOM 5175 N N . GLN A 1 673 ? 26.047 29.688 -15.18 1 18.62 673 GLN A N 1
ATOM 5176 C CA . GLN A 1 673 ? 25.516 30.828 -14.43 1 18.62 673 GLN A CA 1
ATOM 5177 C C . GLN A 1 673 ? 25.516 30.531 -12.93 1 18.62 673 GLN A C 1
ATOM 5179 O O . GLN A 1 673 ? 25.578 29.375 -12.516 1 18.62 673 GLN A O 1
ATOM 5184 N N . SER A 1 674 ? 25.156 31.688 -12.109 1 18.55 674 SER A N 1
ATOM 5185 C CA . SER A 1 674 ? 25.25 32.156 -10.734 1 18.55 674 SER A CA 1
ATOM 5186 C C . SER A 1 674 ? 24.578 31.203 -9.766 1 18.55 674 SER A C 1
ATOM 5188 O O . SER A 1 674 ? 23.75 30.375 -10.172 1 18.55 674 SER A O 1
ATOM 5190 N N . SER A 1 675 ? 24.781 31.406 -8.43 1 20.95 675 SER A N 1
ATOM 5191 C CA . SER A 1 675 ? 24.781 30.672 -7.172 1 20.95 675 SER A CA 1
ATOM 5192 C C . SER A 1 675 ? 23.375 30.234 -6.785 1 20.95 675 SER A C 1
ATOM 5194 O O . SER A 1 675 ? 22.609 31.016 -6.199 1 20.95 675 SER A O 1
ATOM 5196 N N . VAL A 1 676 ? 22.594 29.703 -7.66 1 21.34 676 VAL A N 1
ATOM 5197 C CA . VAL A 1 676 ? 21.156 29.438 -7.605 1 21.34 676 VAL A CA 1
ATOM 5198 C C . VAL A 1 676 ? 20.875 28.391 -6.531 1 21.34 676 VAL A C 1
ATOM 5200 O O . VAL A 1 676 ? 21.609 27.406 -6.398 1 21.34 676 VAL A O 1
ATOM 5203 N N . PHE A 1 677 ? 20.094 28.844 -5.469 1 22.12 677 PHE A N 1
ATOM 5204 C CA . PHE A 1 677 ? 19.5 27.984 -4.445 1 22.12 677 PHE A CA 1
ATOM 5205 C C . PHE A 1 677 ? 18.828 26.766 -5.074 1 22.12 677 PHE A C 1
ATOM 5207 O O . PHE A 1 677 ? 17.891 26.891 -5.867 1 22.12 677 PHE A O 1
ATOM 5214 N N . ARG A 1 678 ? 19.531 25.703 -5.414 1 22.45 678 ARG A N 1
ATOM 5215 C CA . ARG A 1 678 ? 18.984 24.5 -6.043 1 22.45 678 ARG A CA 1
ATOM 5216 C C . ARG A 1 678 ? 18.141 23.703 -5.059 1 22.45 678 ARG A C 1
ATOM 5218 O O . ARG A 1 678 ? 18.625 23.266 -4.016 1 22.45 678 ARG A O 1
ATOM 5225 N N . TRP A 1 679 ? 16.922 24.062 -4.977 1 20.78 679 TRP A N 1
ATOM 5226 C CA . TRP A 1 679 ? 16 23.281 -4.164 1 20.78 679 TRP A CA 1
ATOM 5227 C C . TRP A 1 679 ? 15.828 21.875 -4.746 1 20.78 679 TRP A C 1
ATOM 5229 O O . TRP A 1 679 ? 15.57 21.734 -5.945 1 20.78 679 TRP A O 1
ATOM 5239 N N . HIS A 1 680 ? 16.594 21.094 -4.344 1 20.38 680 HIS A N 1
ATOM 5240 C CA . HIS A 1 680 ? 16.344 19.719 -4.758 1 20.38 680 HIS A CA 1
ATOM 5241 C C . HIS A 1 680 ? 15.055 19.188 -4.137 1 20.38 680 HIS A C 1
ATOM 5243 O O . HIS A 1 680 ? 14.969 19.016 -2.916 1 20.38 680 HIS A O 1
ATOM 5249 N N . GLY A 1 681 ? 13.984 19.938 -4.27 1 19.69 681 GLY A N 1
ATOM 5250 C CA . GLY A 1 681 ? 12.789 19.266 -3.781 1 19.69 681 GLY A CA 1
ATOM 5251 C C . GLY A 1 681 ? 12.5 17.969 -4.52 1 19.69 681 GLY A C 1
ATOM 5252 O O . GLY A 1 681 ? 12.859 17.812 -5.688 1 19.69 681 GLY A O 1
ATOM 5253 N N . MET B 1 1 ? -1.751 3.084 10.172 1 41.16 1 MET B N 1
ATOM 5254 C CA . MET B 1 1 ? -2.564 2.225 11.023 1 41.16 1 MET B CA 1
ATOM 5255 C C . MET B 1 1 ? -1.992 0.813 11.078 1 41.16 1 MET B C 1
ATOM 5257 O O . MET B 1 1 ? -1.576 0.266 10.055 1 41.16 1 MET B O 1
ATOM 5261 N N . PRO B 1 2 ? -1.537 0.366 12.242 1 44.38 2 PRO B N 1
ATOM 5262 C CA . PRO B 1 2 ? -1.047 -1.009 12.359 1 44.38 2 PRO B CA 1
ATOM 5263 C C . PRO B 1 2 ? -1.891 -2.008 11.578 1 44.38 2 PRO B C 1
ATOM 5265 O O . PRO B 1 2 ? -3.078 -1.77 11.344 1 44.38 2 PRO B O 1
ATOM 5268 N N . ASP B 1 3 ? -1.221 -2.938 10.867 1 54.81 3 ASP B N 1
ATOM 5269 C CA . ASP B 1 3 ? -1.96 -3.947 10.109 1 54.81 3 ASP B CA 1
ATOM 5270 C C . ASP B 1 3 ? -3.061 -4.57 10.969 1 54.81 3 ASP B C 1
ATOM 5272 O O . ASP B 1 3 ? -2.797 -5.07 12.062 1 54.81 3 ASP B O 1
ATOM 5276 N N . LYS B 1 4 ? -4.191 -4.09 10.711 1 67 4 LYS B N 1
ATOM 5277 C CA . LYS B 1 4 ? -5.375 -4.605 11.391 1 67 4 LYS B CA 1
ATOM 5278 C C . LYS B 1 4 ? -5.613 -6.074 11.047 1 67 4 LYS B C 1
ATOM 5280 O O . LYS B 1 4 ? -5.281 -6.52 9.953 1 67 4 LYS B O 1
ATOM 5285 N N . ASP B 1 5 ? -5.918 -6.785 12.055 1 81.75 5 ASP B N 1
ATOM 5286 C CA . ASP B 1 5 ? -6.164 -8.211 11.906 1 81.75 5 ASP B CA 1
ATOM 5287 C C . ASP B 1 5 ? -7.496 -8.477 11.203 1 81.75 5 ASP B C 1
ATOM 5289 O O . ASP B 1 5 ? -8.438 -7.695 11.344 1 81.75 5 ASP B O 1
ATOM 5293 N N . VAL B 1 6 ? -7.402 -9.406 10.328 1 89.88 6 VAL B N 1
ATOM 5294 C CA . VAL B 1 6 ? -8.617 -9.75 9.594 1 89.88 6 VAL B CA 1
ATOM 5295 C C . VAL B 1 6 ? -9.016 -11.195 9.906 1 89.88 6 VAL B C 1
ATOM 5297 O O . VAL B 1 6 ? -8.188 -11.992 10.344 1 89.88 6 VAL B O 1
ATOM 5300 N N . TYR B 1 7 ? -10.219 -11.492 9.742 1 92.94 7 TYR B N 1
ATOM 5301 C CA . TYR B 1 7 ? -10.781 -12.82 9.945 1 92.94 7 TYR B CA 1
ATOM 5302 C C . TYR B 1 7 ? -10.227 -13.812 8.93 1 92.94 7 TYR B C 1
ATOM 5304 O O . TYR B 1 7 ? -10.273 -13.562 7.723 1 92.94 7 TYR B O 1
ATOM 5312 N N . VAL B 1 8 ? -9.672 -14.883 9.484 1 92.5 8 VAL B N 1
ATOM 5313 C CA . VAL B 1 8 ? -9.148 -15.938 8.625 1 92.5 8 VAL B CA 1
ATOM 5314 C C . VAL B 1 8 ? -10.18 -17.062 8.516 1 92.5 8 VAL B C 1
ATOM 5316 O O . VAL B 1 8 ? -10.586 -17.641 9.523 1 92.5 8 VAL B O 1
ATOM 5319 N N . GLY B 1 9 ? -10.695 -17.312 7.355 1 93.12 9 GLY B N 1
ATOM 5320 C CA . GLY B 1 9 ? -11.711 -18.328 7.137 1 93.12 9 GLY B CA 1
ATOM 5321 C C . GLY B 1 9 ? -12.68 -17.969 6.027 1 93.12 9 GLY B C 1
ATOM 5322 O O . GLY B 1 9 ? -12.391 -17.109 5.191 1 93.12 9 GLY B O 1
ATOM 5323 N N . VAL B 1 10 ? -13.734 -18.719 6.02 1 93.75 10 VAL B N 1
ATOM 5324 C CA . VAL B 1 10 ? -14.727 -18.531 4.969 1 93.75 10 VAL B CA 1
ATOM 5325 C C . VAL B 1 10 ? -15.773 -17.516 5.418 1 93.75 10 VAL B C 1
ATOM 5327 O O . VAL B 1 10 ? -16.281 -17.594 6.543 1 93.75 10 VAL B O 1
ATOM 5330 N N . TRP B 1 11 ? -16.016 -16.625 4.648 1 93.19 11 TRP B N 1
ATOM 5331 C CA . TRP B 1 11 ? -17.047 -15.625 4.922 1 93.19 11 TRP B CA 1
ATOM 5332 C C . TRP B 1 11 ? -17.766 -15.219 3.639 1 93.19 11 TRP B C 1
ATOM 5334 O O . TRP B 1 11 ? -17.344 -15.594 2.541 1 93.19 11 TRP B O 1
ATOM 5344 N N . GLN B 1 12 ? -18.844 -14.516 3.764 1 92.94 12 GLN B N 1
ATOM 5345 C CA . GLN B 1 12 ? -19.656 -14.125 2.621 1 92.94 12 GLN B CA 1
ATOM 5346 C C . GLN B 1 12 ? -19.375 -12.68 2.209 1 92.94 12 GLN B C 1
ATOM 5348 O O . GLN B 1 12 ? -19.562 -11.758 3.004 1 92.94 12 GLN B O 1
ATOM 5353 N N . ASN B 1 13 ? -18.906 -12.531 1.035 1 93 13 ASN B N 1
ATOM 5354 C CA . ASN B 1 13 ? -18.812 -11.211 0.434 1 93 13 ASN B CA 1
ATOM 5355 C C . ASN B 1 13 ? -20.109 -10.789 -0.232 1 93 13 ASN B C 1
ATOM 5357 O O . ASN B 1 13 ? -20.438 -11.25 -1.333 1 93 13 ASN B O 1
ATOM 5361 N N . TRP B 1 14 ? -20.766 -9.922 0.26 1 93.31 14 TRP B N 1
ATOM 5362 C CA . TRP B 1 14 ? -22.109 -9.562 -0.178 1 93.31 14 TRP B CA 1
ATOM 5363 C C . TRP B 1 14 ? -22.062 -8.641 -1.387 1 93.31 14 TRP B C 1
ATOM 5365 O O . TRP B 1 14 ? -23.094 -8.359 -2.006 1 93.31 14 TRP B O 1
ATOM 5375 N N . ASN B 1 15 ? -20.953 -8.141 -1.738 1 88.25 15 ASN B N 1
ATOM 5376 C CA . ASN B 1 15 ? -20.828 -7.395 -2.986 1 88.25 15 ASN B CA 1
ATOM 5377 C C . ASN B 1 15 ? -21.109 -8.281 -4.199 1 88.25 15 ASN B C 1
ATOM 5379 O O . ASN B 1 15 ? -21.656 -7.816 -5.195 1 88.25 15 ASN B O 1
ATOM 5383 N N . LEU B 1 16 ? -20.688 -9.461 -4.07 1 86.44 16 LEU B N 1
ATOM 5384 C CA . LEU B 1 16 ? -20.875 -10.414 -5.152 1 86.44 16 LEU B CA 1
ATOM 5385 C C . LEU B 1 16 ? -22.141 -11.234 -4.93 1 86.44 16 LEU B C 1
ATOM 5387 O O . LEU B 1 16 ? -22.734 -11.758 -5.883 1 86.44 16 LEU B O 1
ATOM 5391 N N . GLY B 1 17 ? -22.594 -11.336 -3.766 1 86.69 17 GLY B N 1
ATOM 5392 C CA . GLY B 1 17 ? -23.797 -12.094 -3.441 1 86.69 17 GLY B CA 1
ATOM 5393 C C . GLY B 1 17 ? -23.594 -13.594 -3.488 1 86.69 17 GLY B C 1
ATOM 5394 O O . GLY B 1 17 ? -22.578 -14.07 -4.016 1 86.69 17 GLY B O 1
ATOM 5395 N N . PRO B 1 18 ? -24.453 -14.281 -2.82 1 84.75 18 PRO B N 1
ATOM 5396 C CA . PRO B 1 18 ? -24.344 -15.734 -2.938 1 84.75 18 PRO B CA 1
ATOM 5397 C C . PRO B 1 18 ? -24.719 -16.25 -4.328 1 84.75 18 PRO B C 1
ATOM 5399 O O . PRO B 1 18 ? -25.594 -15.664 -4.988 1 84.75 18 PRO B O 1
ATOM 5402 N N . PRO B 1 19 ? -24.125 -17.344 -4.727 1 83.5 19 PRO B N 1
ATOM 5403 C CA . PRO B 1 19 ? -23.047 -18.125 -4.098 1 83.5 19 PRO B CA 1
ATOM 5404 C C . PRO B 1 19 ? -21.656 -17.625 -4.496 1 83.5 19 PRO B C 1
ATOM 5406 O O . PRO B 1 19 ? -20.656 -18.078 -3.932 1 83.5 19 PRO B O 1
ATOM 5409 N N . LEU B 1 20 ? -21.641 -16.703 -5.336 1 84.81 20 LEU B N 1
ATOM 5410 C CA . LEU B 1 20 ? -20.359 -16.266 -5.902 1 84.81 20 LEU B CA 1
ATOM 5411 C C . LEU B 1 20 ? -19.547 -15.492 -4.871 1 84.81 20 LEU B C 1
ATOM 5413 O O . LEU B 1 20 ? -18.312 -15.422 -4.977 1 84.81 20 LEU B O 1
ATOM 5417 N N . GLY B 1 21 ? -20.172 -15.07 -3.811 1 90.25 21 GLY B N 1
ATOM 5418 C CA . GLY B 1 21 ? -19.5 -14.219 -2.842 1 90.25 21 GLY B CA 1
ATOM 5419 C C . GLY B 1 21 ? -18.844 -15 -1.717 1 90.25 21 GLY B C 1
ATOM 5420 O O . GLY B 1 21 ? -18.188 -14.422 -0.853 1 90.25 21 GLY B O 1
ATOM 5421 N N . LEU B 1 22 ? -19 -16.328 -1.785 1 92.25 22 LEU B N 1
ATOM 5422 C CA . LEU B 1 22 ? -18.312 -17.109 -0.77 1 92.25 22 LEU B CA 1
ATOM 5423 C C . LEU B 1 22 ? -16.797 -16.984 -0.924 1 92.25 22 LEU B C 1
ATOM 5425 O O . LEU B 1 22 ? -16.234 -17.422 -1.925 1 92.25 22 LEU B O 1
ATOM 5429 N N . THR B 1 23 ? -16.188 -16.344 0.115 1 93.19 23 THR B N 1
ATOM 5430 C CA . THR B 1 23 ? -14.781 -15.953 0.01 1 93.19 23 THR B CA 1
ATOM 5431 C C . THR B 1 23 ? -13.953 -16.609 1.117 1 93.19 23 THR B C 1
ATOM 5433 O O . THR B 1 23 ? -14.383 -16.656 2.27 1 93.19 23 THR B O 1
ATOM 5436 N N . LEU B 1 24 ? -12.852 -17.156 0.703 1 93.88 24 LEU B N 1
ATOM 5437 C CA . LEU B 1 24 ? -11.891 -17.703 1.653 1 93.88 24 LEU B CA 1
ATOM 5438 C C . LEU B 1 24 ? -10.695 -16.766 1.817 1 93.88 24 LEU B C 1
ATOM 5440 O O . LEU B 1 24 ? -10 -16.469 0.844 1 93.88 24 LEU B O 1
ATOM 5444 N N . THR B 1 25 ? -10.461 -16.312 3.053 1 93.06 25 THR B N 1
ATOM 5445 C CA . THR B 1 25 ? -9.312 -15.461 3.332 1 93.06 25 THR B CA 1
ATOM 5446 C C . THR B 1 25 ? -8.266 -16.203 4.156 1 93.06 25 THR B C 1
ATOM 5448 O O . THR B 1 25 ? -8.594 -16.812 5.18 1 93.06 25 THR B O 1
ATOM 5451 N N . VAL B 1 26 ? -7.004 -16.125 3.611 1 91.38 26 VAL B N 1
ATOM 5452 C CA . VAL B 1 26 ? -5.887 -16.781 4.273 1 91.38 26 VAL B CA 1
ATOM 5453 C C . VAL B 1 26 ? -4.664 -15.867 4.277 1 91.38 26 VAL B C 1
ATOM 5455 O O . VAL B 1 26 ? -4.586 -14.93 3.482 1 91.38 26 VAL B O 1
ATOM 5458 N N . PRO B 1 27 ? -3.814 -16.156 5.258 1 87.25 27 PRO B N 1
ATOM 5459 C CA . PRO B 1 27 ? -2.57 -15.391 5.176 1 87.25 27 PRO B CA 1
ATOM 5460 C C . PRO B 1 27 ? -1.875 -15.539 3.824 1 87.25 27 PRO B C 1
ATOM 5462 O O . PRO B 1 27 ? -2.006 -16.578 3.17 1 87.25 27 PRO B O 1
ATOM 5465 N N . ALA B 1 28 ? -1.145 -14.547 3.406 1 79.31 28 ALA B N 1
ATOM 5466 C CA . ALA B 1 28 ? -0.581 -14.438 2.062 1 79.31 28 ALA B CA 1
ATOM 5467 C C . ALA B 1 28 ? 0.265 -15.656 1.721 1 79.31 28 ALA B C 1
ATOM 5469 O O . ALA B 1 28 ? 0.218 -16.156 0.594 1 79.31 28 ALA B O 1
ATOM 5470 N N . ILE B 1 29 ? 1.001 -16.219 2.605 1 75.38 29 ILE B N 1
ATOM 5471 C CA . ILE B 1 29 ? 1.878 -17.359 2.361 1 75.38 29 ILE B CA 1
ATOM 5472 C C . ILE B 1 29 ? 1.042 -18.594 2 1 75.38 29 ILE B C 1
ATOM 5474 O O . ILE B 1 29 ? 1.406 -19.359 1.104 1 75.38 29 ILE B O 1
ATOM 5478 N N . TRP B 1 30 ? -0.028 -18.719 2.646 1 81.94 30 TRP B N 1
ATOM 5479 C CA . TRP B 1 30 ? -0.896 -19.859 2.373 1 81.94 30 TRP B CA 1
ATOM 5480 C C . TRP B 1 30 ? -1.675 -19.656 1.079 1 81.94 30 TRP B C 1
ATOM 5482 O O . TRP B 1 30 ? -2.129 -20.625 0.46 1 81.94 30 TRP B O 1
ATOM 5492 N N . GLY B 1 31 ? -1.87 -18.391 0.801 1 83.19 31 GLY B N 1
ATOM 5493 C CA . GLY B 1 31 ? -2.471 -18.125 -0.497 1 83.19 31 GLY B CA 1
ATOM 5494 C C . GLY B 1 31 ? -1.638 -18.641 -1.656 1 83.19 31 GLY B C 1
ATOM 5495 O O . GLY B 1 31 ? -2.172 -19.219 -2.604 1 83.19 31 GLY B O 1
ATOM 5496 N N . LEU B 1 32 ? -0.37 -18.5 -1.551 1 74.06 32 LEU B N 1
ATOM 5497 C CA . LEU B 1 32 ? 0.536 -19 -2.584 1 74.06 32 LEU B CA 1
ATOM 5498 C C . LEU B 1 32 ? 0.49 -20.516 -2.668 1 74.06 32 LEU B C 1
ATOM 5500 O O . LEU B 1 32 ? 0.521 -21.078 -3.762 1 74.06 32 LEU B O 1
ATOM 5504 N N . VAL B 1 33 ? 0.372 -21.125 -1.548 1 76.81 33 VAL B N 1
ATOM 5505 C CA . VAL B 1 33 ? 0.274 -22.578 -1.491 1 76.81 33 VAL B CA 1
ATOM 5506 C C . VAL B 1 33 ? -1.017 -23.031 -2.166 1 76.81 33 VAL B C 1
ATOM 5508 O O . VAL B 1 33 ? -1.016 -24 -2.93 1 76.81 33 VAL B O 1
ATOM 5511 N N . LEU B 1 34 ? -2.02 -22.328 -1.861 1 82.88 34 LEU B N 1
ATOM 5512 C CA . LEU B 1 34 ? -3.314 -22.688 -2.432 1 82.88 34 LEU B CA 1
ATOM 5513 C C . LEU B 1 34 ? -3.303 -22.531 -3.947 1 82.88 34 LEU B C 1
ATOM 5515 O O . LEU B 1 34 ? -3.879 -23.359 -4.664 1 82.88 34 LEU B O 1
ATOM 5519 N N . ILE B 1 35 ? -2.695 -21.578 -4.441 1 79.75 35 ILE B N 1
ATOM 5520 C CA . ILE B 1 35 ? -2.592 -21.359 -5.875 1 79.75 35 ILE B CA 1
ATOM 5521 C C . ILE B 1 35 ? -1.812 -22.5 -6.527 1 79.75 35 ILE B C 1
ATOM 5523 O O . ILE B 1 35 ? -2.229 -23.031 -7.555 1 79.75 35 ILE B O 1
ATOM 5527 N N . ALA B 1 36 ? -0.722 -22.844 -5.906 1 74.88 36 ALA B N 1
ATOM 5528 C CA . ALA B 1 36 ? 0.092 -23.953 -6.418 1 74.88 36 ALA B CA 1
ATOM 5529 C C . ALA B 1 36 ? -0.687 -25.266 -6.398 1 74.88 36 ALA B C 1
ATOM 5531 O O . ALA B 1 36 ? -0.614 -26.047 -7.348 1 74.88 36 ALA B O 1
ATOM 5532 N N . LEU B 1 37 ? -1.446 -25.469 -5.355 1 79 37 LEU B N 1
ATOM 5533 C CA . LEU B 1 37 ? -2.242 -26.688 -5.223 1 79 37 LEU B CA 1
ATOM 5534 C C . LEU B 1 37 ? -3.312 -26.75 -6.309 1 79 37 LEU B C 1
ATOM 5536 O O . LEU B 1 37 ? -3.545 -27.812 -6.887 1 79 37 LEU B O 1
ATOM 5540 N N . LEU B 1 38 ? -3.922 -25.672 -6.602 1 84.19 38 LEU B N 1
ATOM 5541 C CA . LEU B 1 38 ? -4.961 -25.641 -7.621 1 84.19 38 LEU B CA 1
ATOM 5542 C C . LEU B 1 38 ? -4.371 -25.875 -9.008 1 84.19 38 LEU B C 1
ATOM 5544 O O . LEU B 1 38 ? -4.973 -26.578 -9.828 1 84.19 38 LEU B O 1
ATOM 5548 N N . ALA B 1 39 ? -3.283 -25.328 -9.227 1 79.69 39 ALA B N 1
ATOM 5549 C CA . ALA B 1 39 ? -2.617 -25.547 -10.508 1 79.69 39 ALA B CA 1
ATOM 5550 C C . ALA B 1 39 ? -2.26 -27.016 -10.688 1 79.69 39 ALA B C 1
ATOM 5552 O O . ALA B 1 39 ? -2.385 -27.562 -11.789 1 79.69 39 ALA B O 1
ATOM 5553 N N . LEU B 1 40 ? -1.876 -27.688 -9.656 1 77.69 40 LEU B N 1
ATOM 5554 C CA . LEU B 1 40 ? -1.511 -29.094 -9.703 1 77.69 40 LEU B CA 1
ATOM 5555 C C . LEU B 1 40 ? -2.742 -29.969 -9.922 1 77.69 40 LEU B C 1
ATOM 5557 O O . LEU B 1 40 ? -2.68 -30.969 -10.641 1 77.69 40 LEU B O 1
ATOM 5561 N N . VAL B 1 41 ? -3.82 -29.562 -9.305 1 86.06 41 VAL B N 1
ATOM 5562 C CA . VAL B 1 41 ? -5.062 -30.297 -9.484 1 86.06 41 VAL B CA 1
ATOM 5563 C C . VAL B 1 41 ? -5.516 -30.203 -10.938 1 86.06 41 VAL B C 1
ATOM 5565 O O . VAL B 1 41 ? -5.949 -31.203 -11.523 1 86.06 41 VAL B O 1
ATOM 5568 N N . VAL B 1 42 ? -5.375 -29.094 -11.523 1 88.56 42 VAL B N 1
ATOM 5569 C CA . VAL B 1 42 ? -5.762 -28.891 -12.914 1 88.56 42 VAL B CA 1
ATOM 5570 C C . VAL B 1 42 ? -4.84 -29.703 -13.828 1 88.56 42 VAL B C 1
ATOM 5572 O O . VAL B 1 42 ? -5.297 -30.312 -14.789 1 88.56 42 VAL B O 1
ATOM 5575 N N . LYS B 1 43 ? -3.574 -29.688 -13.547 1 83.62 43 LYS B N 1
ATOM 5576 C CA . LYS B 1 43 ? -2.633 -30.484 -14.336 1 83.62 43 LYS B CA 1
ATOM 5577 C C . LYS B 1 43 ? -2.949 -31.969 -14.227 1 83.62 43 LYS B C 1
ATOM 5579 O O . LYS B 1 43 ? -2.863 -32.688 -15.219 1 83.62 43 LYS B O 1
ATOM 5584 N N . TRP B 1 44 ? -3.303 -32.344 -13.039 1 85 44 TRP B N 1
ATOM 5585 C CA . TRP B 1 44 ? -3.682 -33.75 -12.828 1 85 44 TRP B CA 1
ATOM 5586 C C . TRP B 1 44 ? -4.93 -34.094 -13.625 1 85 44 TRP B C 1
ATOM 5588 O O . TRP B 1 44 ? -5.008 -35.188 -14.227 1 85 44 TRP B O 1
ATOM 5598 N N . ALA B 1 45 ? -5.863 -33.219 -13.633 1 91.69 45 ALA B N 1
ATOM 5599 C CA . ALA B 1 45 ? -7.059 -33.406 -14.453 1 91.69 45 ALA B CA 1
ATOM 5600 C C . ALA B 1 45 ? -6.695 -33.469 -15.938 1 91.69 45 ALA B C 1
ATOM 5602 O O . ALA B 1 45 ? -7.309 -34.219 -16.688 1 91.69 45 ALA B O 1
ATOM 5603 N N . GLY B 1 46 ? -5.75 -32.656 -16.266 1 90.88 46 GLY B N 1
ATOM 5604 C CA . GLY B 1 46 ? -5.305 -32.688 -17.656 1 90.88 46 GLY B CA 1
ATOM 5605 C C . GLY B 1 46 ? -4.73 -34.031 -18.062 1 90.88 46 GLY B C 1
ATOM 5606 O O . GLY B 1 46 ? -4.973 -34.5 -19.188 1 90.88 46 GLY B O 1
ATOM 5607 N N . THR B 1 47 ? -4.012 -34.688 -17.203 1 86.94 47 THR B N 1
ATOM 5608 C CA . THR B 1 47 ? -3.461 -36 -17.469 1 86.94 47 THR B CA 1
ATOM 5609 C C . THR B 1 47 ? -4.578 -37.031 -17.641 1 86.94 47 THR B C 1
ATOM 5611 O O . THR B 1 47 ? -4.5 -37.906 -18.516 1 86.94 47 THR B O 1
ATOM 5614 N N . HIS B 1 48 ? -5.555 -36.906 -16.875 1 91.31 48 HIS B N 1
ATOM 5615 C CA . HIS B 1 48 ? -6.68 -37.844 -16.984 1 91.31 48 HIS B CA 1
ATOM 5616 C C . HIS B 1 48 ? -7.523 -37.531 -18.219 1 91.31 48 HIS B C 1
ATOM 5618 O O . HIS B 1 48 ? -8.094 -38.438 -18.828 1 91.31 48 HIS B O 1
ATOM 5624 N N . PHE B 1 49 ? -7.609 -36.281 -18.547 1 95.06 49 PHE B N 1
ATOM 5625 C CA . PHE B 1 49 ? -8.32 -35.938 -19.781 1 95.06 49 PHE B CA 1
ATOM 5626 C C . PHE B 1 49 ? -7.609 -36.531 -21 1 95.06 49 PHE B C 1
ATOM 5628 O O . PHE B 1 49 ? -8.258 -37 -21.938 1 95.06 49 PHE B O 1
ATOM 5635 N N . TRP B 1 50 ? -6.328 -36.531 -20.969 1 93.62 50 TRP B N 1
ATOM 5636 C CA . TRP B 1 50 ? -5.562 -37.188 -22.016 1 93.62 50 TRP B CA 1
ATOM 5637 C C . TRP B 1 50 ? -5.875 -38.688 -22.047 1 93.62 50 TRP B C 1
ATOM 5639 O O . TRP B 1 50 ? -5.98 -39.281 -23.125 1 93.62 50 TRP B O 1
ATOM 5649 N N . GLY B 1 51 ? -6.051 -39.25 -20.891 1 91.94 51 GLY B N 1
ATOM 5650 C CA . GLY B 1 51 ? -6.461 -40.656 -20.828 1 91.94 51 GLY B CA 1
ATOM 5651 C C . GLY B 1 51 ? -7.793 -40.906 -21.5 1 91.94 51 GLY B C 1
ATOM 5652 O O . GLY B 1 51 ? -7.969 -41.938 -22.172 1 91.94 51 GLY B O 1
ATOM 5653 N N . ILE B 1 52 ? -8.641 -40.031 -21.359 1 94.06 52 ILE B N 1
ATOM 5654 C CA . ILE B 1 52 ? -9.953 -40.125 -21.984 1 94.06 52 ILE B CA 1
ATOM 5655 C C . ILE B 1 52 ? -9.805 -40.062 -23.5 1 94.06 52 ILE B C 1
ATOM 5657 O O . ILE B 1 52 ? -10.391 -40.875 -24.219 1 94.06 52 ILE B O 1
ATOM 5661 N N . ILE B 1 53 ? -9.016 -39.156 -23.922 1 95.25 53 ILE B N 1
ATOM 5662 C CA . ILE B 1 53 ? -8.797 -39 -25.359 1 95.25 53 ILE B CA 1
ATOM 5663 C C . ILE B 1 53 ? -8.164 -40.281 -25.922 1 95.25 53 ILE B C 1
ATOM 5665 O O . ILE B 1 53 ? -8.562 -40.75 -26.984 1 95.25 53 ILE B O 1
ATOM 5669 N N . CYS B 1 54 ? -7.176 -40.812 -25.203 1 94.5 54 CYS B N 1
ATOM 5670 C CA . CYS B 1 54 ? -6.523 -42.062 -25.625 1 94.5 54 CYS B CA 1
ATOM 5671 C C . CYS B 1 54 ? -7.531 -43.188 -25.719 1 94.5 54 CYS B C 1
ATOM 5673 O O . CYS B 1 54 ? -7.516 -43.938 -26.703 1 94.5 54 CYS B O 1
ATOM 5675 N N . PHE B 1 55 ? -8.422 -43.312 -24.844 1 93.56 55 PHE B N 1
ATOM 5676 C CA . PHE B 1 55 ? -9.414 -44.375 -24.875 1 93.56 55 PHE B CA 1
ATOM 5677 C C . PHE B 1 55 ? -10.352 -44.219 -26.062 1 93.56 55 PHE B C 1
ATOM 5679 O O . PHE B 1 55 ? -10.625 -45.188 -26.781 1 93.56 55 PHE B O 1
ATOM 5686 N N . VAL B 1 56 ? -10.836 -42.969 -26.234 1 93.88 56 VAL B N 1
ATOM 5687 C CA . VAL B 1 56 ? -11.797 -42.719 -27.312 1 93.88 56 VAL B CA 1
ATOM 5688 C C . VAL B 1 56 ? -11.148 -43 -28.656 1 93.88 56 VAL B C 1
ATOM 5690 O O . VAL B 1 56 ? -11.766 -43.625 -29.531 1 93.88 56 VAL B O 1
ATOM 5693 N N . LEU B 1 57 ? -9.938 -42.594 -28.844 1 94.25 57 LEU B N 1
ATOM 5694 C CA . LEU B 1 57 ? -9.234 -42.812 -30.094 1 94.25 57 LEU B CA 1
ATOM 5695 C C . LEU B 1 57 ? -8.992 -44.312 -30.312 1 94.25 57 LEU B C 1
ATOM 5697 O O . LEU B 1 57 ? -9.148 -44.812 -31.422 1 94.25 57 LEU B O 1
ATOM 5701 N N . HIS B 1 58 ? -8.555 -45.031 -29.266 1 94.19 58 HIS B N 1
ATOM 5702 C CA . HIS B 1 58 ? -8.336 -46.469 -29.344 1 94.19 58 HIS B CA 1
ATOM 5703 C C . HIS B 1 58 ? -9.625 -47.188 -29.719 1 94.19 58 HIS B C 1
ATOM 5705 O O . HIS B 1 58 ? -9.602 -48.094 -30.562 1 94.19 58 HIS B O 1
ATOM 5711 N N . ASP B 1 59 ? -10.711 -46.781 -29.156 1 92.12 59 ASP B N 1
ATOM 5712 C CA . ASP B 1 59 ? -11.992 -47.438 -29.359 1 92.12 59 ASP B CA 1
ATOM 5713 C C . ASP B 1 59 ? -12.508 -47.188 -30.781 1 92.12 59 ASP B C 1
ATOM 5715 O O . ASP B 1 59 ? -13.016 -48.125 -31.422 1 92.12 59 ASP B O 1
ATOM 5719 N N . ILE B 1 60 ? -12.352 -46 -31.266 1 89.69 60 ILE B N 1
ATOM 5720 C CA . ILE B 1 60 ? -12.828 -45.656 -32.594 1 89.69 60 ILE B CA 1
ATOM 5721 C C . ILE B 1 60 ? -11.992 -46.375 -33.656 1 89.69 60 ILE B C 1
ATOM 5723 O O . ILE B 1 60 ? -12.508 -46.812 -34.688 1 89.69 60 ILE B O 1
ATOM 5727 N N . ARG B 1 61 ? -10.75 -46.625 -33.375 1 90.81 61 ARG B N 1
ATOM 5728 C CA . ARG B 1 61 ? -9.828 -47.188 -34.344 1 90.81 61 ARG B CA 1
ATOM 5729 C C . ARG B 1 61 ? -9.781 -48.719 -34.219 1 90.81 61 ARG B C 1
ATOM 5731 O O . ARG B 1 61 ? -9.133 -49.375 -35.031 1 90.81 61 ARG B O 1
ATOM 5738 N N . ALA B 1 62 ? -10.477 -49.219 -33.188 1 88.06 62 ALA B N 1
ATOM 5739 C CA . ALA B 1 62 ? -10.484 -50.656 -33 1 88.06 62 ALA B CA 1
ATOM 5740 C C . ALA B 1 62 ? -11.453 -51.344 -33.969 1 88.06 62 ALA B C 1
ATOM 5742 O O . ALA B 1 62 ? -12.672 -51.125 -33.875 1 88.06 62 ALA B O 1
ATOM 5743 N N . THR B 1 63 ? -10.969 -51.844 -35.094 1 81.19 63 THR B N 1
ATOM 5744 C CA . THR B 1 63 ? -11.805 -52.531 -36.062 1 81.19 63 THR B CA 1
ATOM 5745 C C . THR B 1 63 ? -11.367 -54 -36.188 1 81.19 63 THR B C 1
ATOM 5747 O O . THR B 1 63 ? -10.242 -54.344 -35.844 1 81.19 63 THR B O 1
ATOM 5750 N N . SER B 1 64 ? -12.25 -54.875 -36.625 1 78.88 64 SER B N 1
ATOM 5751 C CA . SER B 1 64 ? -11.969 -56.281 -36.844 1 78.88 64 SER B CA 1
ATOM 5752 C C . SER B 1 64 ? -11.242 -56.531 -38.156 1 78.88 64 SER B C 1
ATOM 5754 O O . SER B 1 64 ? -10.781 -57.625 -38.4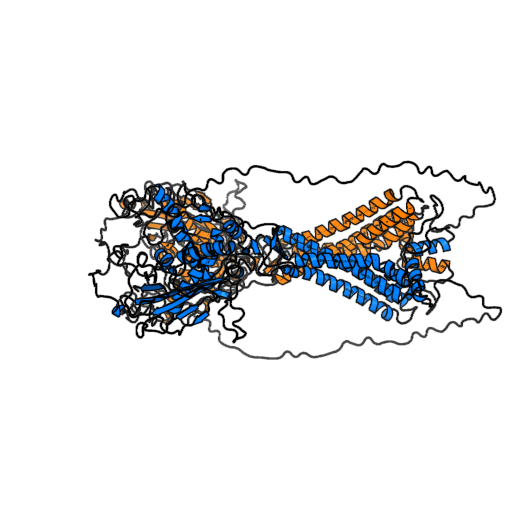38 1 78.88 64 SER B O 1
ATOM 5756 N N . ALA B 1 65 ? -10.953 -55.5 -38.812 1 82.38 65 ALA B N 1
ATOM 5757 C CA . ALA B 1 65 ? -10.297 -55.625 -40.094 1 82.38 65 ALA B CA 1
ATOM 5758 C C . ALA B 1 65 ? -8.789 -55.812 -39.938 1 82.38 65 ALA B C 1
ATOM 5760 O O . ALA B 1 65 ? -8.258 -55.688 -38.844 1 82.38 65 ALA B O 1
ATOM 5761 N N . SER B 1 66 ? -8.156 -56.25 -40.969 1 87.31 66 SER B N 1
ATOM 5762 C CA . SER B 1 66 ? -6.707 -56.438 -40.969 1 87.31 66 SER B CA 1
ATOM 5763 C C . SER B 1 66 ? -5.988 -55.094 -41.094 1 87.31 66 SER B C 1
ATOM 5765 O O . SER B 1 66 ? -6.418 -54.219 -41.844 1 87.31 66 SER B O 1
ATOM 5767 N N . HIS B 1 67 ? -5.059 -54.938 -40.188 1 90.62 67 HIS B N 1
ATOM 5768 C CA . HIS B 1 67 ? -4.281 -53.688 -40.188 1 90.62 67 HIS B CA 1
ATOM 5769 C C . HIS B 1 67 ? -2.783 -54 -40.25 1 90.62 67 HIS B C 1
ATOM 5771 O O . HIS B 1 67 ? -2.369 -55.156 -40.062 1 90.62 67 HIS B O 1
ATOM 5777 N N . ASP B 1 68 ? -2.055 -52.969 -40.531 1 89.94 68 ASP B N 1
ATOM 5778 C CA . ASP B 1 68 ? -0.605 -53.125 -40.562 1 89.94 68 ASP B CA 1
ATOM 5779 C C . ASP B 1 68 ? -0.014 -53.031 -39.156 1 89.94 68 ASP B C 1
ATOM 5781 O O . ASP B 1 68 ? -0.732 -52.719 -38.188 1 89.94 68 ASP B O 1
ATOM 5785 N N . GLY B 1 69 ? 1.224 -53.281 -39.031 1 89.56 69 GLY B N 1
ATOM 5786 C CA . GLY B 1 69 ? 1.903 -53.281 -37.75 1 89.56 69 GLY B CA 1
ATOM 5787 C C . GLY B 1 69 ? 1.923 -51.906 -37.094 1 89.56 69 GLY B C 1
ATOM 5788 O O . GLY B 1 69 ? 1.858 -51.781 -35.875 1 89.56 69 GLY B O 1
ATOM 5789 N N . LEU B 1 70 ? 2.021 -50.844 -37.938 1 91.44 70 LEU B N 1
ATOM 5790 C CA . LEU B 1 70 ? 2.016 -49.469 -37.406 1 91.44 70 LEU B CA 1
ATOM 5791 C C . LEU B 1 70 ? 0.716 -49.156 -36.656 1 91.44 70 LEU B C 1
ATOM 5793 O O . LEU B 1 70 ? 0.731 -48.562 -35.594 1 91.44 70 LEU B O 1
ATOM 5797 N N . HIS B 1 71 ? -0.355 -49.594 -37.25 1 91.88 71 HIS B N 1
ATOM 5798 C CA . HIS B 1 71 ? -1.658 -49.375 -36.625 1 91.88 71 HIS B CA 1
ATOM 5799 C C . HIS B 1 71 ? -1.712 -50.031 -35.25 1 91.88 71 HIS B C 1
ATOM 5801 O O . HIS B 1 71 ? -2.176 -49.438 -34.281 1 91.88 71 HIS B O 1
ATOM 5807 N N . TYR B 1 72 ? -1.227 -51.25 -35.125 1 91.81 72 TYR B N 1
ATOM 5808 C CA . TYR B 1 72 ? -1.276 -51.969 -33.844 1 91.81 72 TYR B CA 1
ATOM 5809 C C . TYR B 1 72 ? -0.34 -51.312 -32.844 1 91.81 72 TYR B C 1
ATOM 5811 O O . TYR B 1 72 ? -0.626 -51.344 -31.625 1 91.81 72 TYR B O 1
ATOM 5819 N N . GLN B 1 73 ? 0.749 -50.812 -33.281 1 93.19 73 GLN B N 1
ATOM 5820 C CA . GLN B 1 73 ? 1.642 -50.125 -32.344 1 93.19 73 GLN B CA 1
ATOM 5821 C C . GLN B 1 73 ? 1.014 -48.812 -31.859 1 93.19 73 GLN B C 1
ATOM 5823 O O . GLN B 1 73 ? 1.192 -48.438 -30.703 1 93.19 73 GLN B O 1
ATOM 5828 N N . HIS B 1 74 ? 0.286 -48.094 -32.781 1 93.88 74 HIS B N 1
ATOM 5829 C CA . HIS B 1 74 ? -0.479 -46.938 -32.312 1 93.88 74 HIS B CA 1
ATOM 5830 C C . HIS B 1 74 ? -1.475 -47.312 -31.234 1 93.88 74 HIS B C 1
ATOM 5832 O O . HIS B 1 74 ? -1.597 -46.625 -30.219 1 93.88 74 HIS B O 1
ATOM 5838 N N . GLN B 1 75 ? -2.098 -48.406 -31.438 1 93.56 75 GLN B N 1
ATOM 5839 C CA . GLN B 1 75 ? -3.113 -48.844 -30.484 1 93.56 75 GLN B CA 1
ATOM 5840 C C . GLN B 1 75 ? -2.49 -49.219 -29.141 1 93.56 75 GLN B C 1
ATOM 5842 O O . GLN B 1 75 ? -3.057 -48.938 -28.094 1 93.56 75 GLN B O 1
ATOM 5847 N N . ALA B 1 76 ? -1.381 -49.812 -29.188 1 91.94 76 ALA B N 1
ATOM 5848 C CA . ALA B 1 76 ? -0.691 -50.156 -27.953 1 91.94 76 ALA B CA 1
ATOM 5849 C C . ALA B 1 76 ? -0.274 -48.938 -27.172 1 91.94 76 ALA B C 1
ATOM 5851 O O . ALA B 1 76 ? -0.376 -48.906 -25.953 1 91.94 76 ALA B O 1
ATOM 5852 N N . LEU B 1 77 ? 0.181 -47.938 -27.859 1 91.75 77 LEU B N 1
ATOM 5853 C CA . LEU B 1 77 ? 0.593 -46.688 -27.219 1 91.75 77 LEU B CA 1
ATOM 5854 C C . LEU B 1 77 ? -0.611 -45.938 -26.656 1 91.75 77 LEU B C 1
ATOM 5856 O O . LEU B 1 77 ? -0.524 -45.344 -25.578 1 91.75 77 LEU B O 1
ATOM 5860 N N . LEU B 1 78 ? -1.688 -45.906 -27.375 1 93.12 78 LEU B N 1
ATOM 5861 C CA . LEU B 1 78 ? -2.91 -45.25 -26.906 1 93.12 78 LEU B CA 1
ATOM 5862 C C . LEU B 1 78 ? -3.445 -45.969 -25.656 1 93.12 78 LEU B C 1
ATOM 5864 O O . LEU B 1 78 ? -3.9 -45.312 -24.719 1 93.12 78 LEU B O 1
ATOM 5868 N N . ARG B 1 79 ? -3.322 -47.25 -25.641 1 91.75 79 ARG B N 1
ATOM 5869 C CA . ARG B 1 79 ? -3.801 -48 -24.484 1 91.75 79 ARG B CA 1
ATOM 5870 C C . ARG B 1 79 ? -2.898 -47.812 -23.281 1 91.75 79 ARG B C 1
ATOM 5872 O O . ARG B 1 79 ? -3.361 -47.844 -22.141 1 91.75 79 ARG B O 1
ATOM 5879 N N . SER B 1 80 ? -1.646 -47.562 -23.516 1 87.56 80 SER B N 1
ATOM 5880 C CA . SER B 1 80 ? -0.68 -47.406 -22.438 1 87.56 80 SER B CA 1
ATOM 5881 C C . SER B 1 80 ? -0.86 -46.062 -21.734 1 87.56 80 SER B C 1
ATOM 5883 O O . SER B 1 80 ? -0.394 -45.875 -20.609 1 87.56 80 SER B O 1
ATOM 5885 N N . LYS B 1 81 ? -1.549 -45.188 -22.203 1 85 81 LYS B N 1
ATOM 5886 C CA . LYS B 1 81 ? -1.834 -43.875 -21.625 1 85 81 LYS B CA 1
ATOM 5887 C C . LYS B 1 81 ? -0.565 -43.219 -21.078 1 85 81 LYS B C 1
ATOM 5889 O O . LYS B 1 81 ? -0.54 -42.75 -19.922 1 85 81 LYS B O 1
ATOM 5894 N N . VAL B 1 82 ? 0.47 -43.219 -21.828 1 81.5 82 VAL B N 1
ATOM 5895 C CA . VAL B 1 82 ? 1.712 -42.594 -21.422 1 81.5 82 VAL B CA 1
ATOM 5896 C C . VAL B 1 82 ? 1.523 -41.062 -21.406 1 81.5 82 VAL B C 1
ATOM 5898 O O . VAL B 1 82 ? 0.541 -40.562 -21.938 1 81.5 82 VAL B O 1
ATOM 5901 N N . SER B 1 83 ? 2.393 -40.406 -20.781 1 83.31 83 SER B N 1
ATOM 5902 C CA . SER B 1 83 ? 2.287 -38.969 -20.703 1 83.31 83 SER B CA 1
ATOM 5903 C C . SER B 1 83 ? 2.297 -38.344 -22.094 1 83.31 83 SER B C 1
ATOM 5905 O O . SER B 1 83 ? 2.83 -38.906 -23.047 1 83.31 83 SER B O 1
ATOM 5907 N N . GLU B 1 84 ? 1.714 -37.156 -22.156 1 87.19 84 GLU B N 1
ATOM 5908 C CA . GLU B 1 84 ? 1.6 -36.438 -23.438 1 87.19 84 GLU B CA 1
ATOM 5909 C C . GLU B 1 84 ? 2.971 -36.219 -24.062 1 87.19 84 GLU B C 1
ATOM 5911 O O . GLU B 1 84 ? 3.15 -36.406 -25.266 1 87.19 84 GLU B O 1
ATOM 5916 N N . THR B 1 85 ? 3.92 -35.844 -23.281 1 81.25 85 THR B N 1
ATOM 5917 C CA . THR B 1 85 ? 5.25 -35.562 -23.812 1 81.25 85 THR B CA 1
ATOM 5918 C C . THR B 1 85 ? 5.918 -36.844 -24.312 1 81.25 85 THR B C 1
ATOM 5920 O O . THR B 1 85 ? 6.531 -36.844 -25.391 1 81.25 85 THR B O 1
ATOM 5923 N N . ASP B 1 86 ? 5.777 -37.844 -23.547 1 82.19 86 ASP B N 1
ATOM 5924 C CA . ASP B 1 86 ? 6.34 -39.125 -23.969 1 82.19 86 ASP B CA 1
ATOM 5925 C C . ASP B 1 86 ? 5.633 -39.656 -25.219 1 82.19 86 ASP B C 1
ATOM 5927 O O . ASP B 1 86 ? 6.262 -40.281 -26.078 1 82.19 86 ASP B O 1
ATOM 5931 N N . PHE B 1 87 ? 4.371 -39.531 -25.234 1 88.75 87 PHE B N 1
ATOM 5932 C CA . PHE B 1 87 ? 3.598 -39.938 -26.406 1 88.75 87 PHE B CA 1
ATOM 5933 C C . PHE B 1 87 ? 4.094 -39.25 -27.656 1 88.75 87 PHE B C 1
ATOM 5935 O O . PHE B 1 87 ? 4.242 -39.875 -28.719 1 88.75 87 PHE B O 1
ATOM 5942 N N . LEU B 1 88 ? 4.375 -37.938 -27.547 1 88.25 88 LEU B N 1
ATOM 5943 C CA . LEU B 1 88 ? 4.844 -37.125 -28.672 1 88.25 88 LEU B CA 1
ATOM 5944 C C . LEU B 1 88 ? 6.203 -37.625 -29.172 1 88.25 88 LEU B C 1
ATOM 5946 O O . LEU B 1 88 ? 6.418 -37.781 -30.375 1 88.25 88 LEU B O 1
ATOM 5950 N N . ILE B 1 89 ? 7.047 -38 -28.281 1 83.38 89 ILE B N 1
ATOM 5951 C CA . ILE B 1 89 ? 8.383 -38.469 -28.641 1 83.38 89 ILE B CA 1
ATOM 5952 C C . ILE B 1 89 ? 8.289 -39.844 -29.297 1 83.38 89 ILE B C 1
ATOM 5954 O O . ILE B 1 89 ? 8.914 -40.094 -30.328 1 83.38 89 ILE B O 1
ATOM 5958 N N . ARG B 1 90 ? 7.441 -40.688 -28.734 1 88.25 90 ARG B N 1
ATOM 5959 C CA . ARG B 1 90 ? 7.285 -42.031 -29.266 1 88.25 90 ARG B CA 1
ATOM 5960 C C . ARG B 1 90 ? 6.602 -42 -30.625 1 88.25 90 ARG B C 1
ATOM 5962 O O . ARG B 1 90 ? 6.938 -42.781 -31.516 1 88.25 90 ARG B O 1
ATOM 5969 N N . MET B 1 91 ? 5.723 -41.094 -30.766 1 90.19 91 MET B N 1
ATOM 5970 C CA . MET B 1 91 ? 5.027 -40.969 -32.062 1 90.19 91 MET B CA 1
ATOM 5971 C C . MET B 1 91 ? 5.984 -40.5 -33.156 1 90.19 91 MET B C 1
ATOM 5973 O O . MET B 1 91 ? 5.879 -40.938 -34.281 1 90.19 91 MET B O 1
ATOM 5977 N N . CYS B 1 92 ? 6.891 -39.688 -32.812 1 88 92 CYS B N 1
ATOM 5978 C CA . CYS B 1 92 ? 7.891 -39.219 -33.781 1 88 92 CYS B CA 1
ATOM 5979 C C . CYS B 1 92 ? 8.852 -40.344 -34.125 1 88 92 CYS B C 1
ATOM 5981 O O . CYS B 1 92 ? 9.172 -40.531 -35.312 1 88 92 CYS B O 1
ATOM 5983 N N . ARG B 1 93 ? 9.172 -41.156 -33.188 1 88.06 93 ARG B N 1
ATOM 5984 C CA . ARG B 1 93 ? 10.078 -42.281 -33.438 1 88.06 93 ARG B CA 1
ATOM 5985 C C . ARG B 1 93 ? 9.398 -43.344 -34.281 1 88.06 93 ARG B C 1
ATOM 5987 O O . ARG B 1 93 ? 10.023 -43.938 -35.156 1 88.06 93 ARG B O 1
ATOM 5994 N N . LEU B 1 94 ? 8.164 -43.594 -33.938 1 91.38 94 LEU B N 1
ATOM 5995 C CA . LEU B 1 94 ? 7.387 -44.594 -34.656 1 91.38 94 LEU B CA 1
ATOM 5996 C C . LEU B 1 94 ? 7.223 -44.188 -36.125 1 91.38 94 LEU B C 1
ATOM 5998 O O . LEU B 1 94 ? 7.43 -45 -37.031 1 91.38 94 LEU B O 1
ATOM 6002 N N . SER B 1 95 ? 6.844 -42.938 -36.344 1 90 95 SER B N 1
ATOM 6003 C CA . SER B 1 95 ? 6.633 -42.469 -37.719 1 90 95 SER B CA 1
ATOM 6004 C C . SER B 1 95 ? 7.934 -42.5 -38.531 1 90 95 SER B C 1
ATOM 6006 O O . SER B 1 95 ? 7.926 -42.812 -39.719 1 90 95 SER B O 1
ATOM 6008 N N . TRP B 1 96 ? 8.992 -42.281 -37.875 1 88.94 96 TRP B N 1
ATOM 6009 C CA . TRP B 1 96 ? 10.297 -42.281 -38.531 1 88.94 96 TRP B CA 1
ATOM 6010 C C . TRP B 1 96 ? 10.711 -43.719 -38.875 1 88.94 96 TRP B C 1
ATOM 6012 O O . TRP B 1 96 ? 11.234 -43.969 -39.969 1 88.94 96 TRP B O 1
ATOM 6022 N N . ALA B 1 97 ? 10.469 -44.719 -38.031 1 89.5 97 ALA B N 1
ATOM 6023 C CA . ALA B 1 97 ? 10.875 -46.094 -38.219 1 89.5 97 ALA B CA 1
ATOM 6024 C C . ALA B 1 97 ? 10.039 -46.781 -39.312 1 89.5 97 ALA B C 1
ATOM 6026 O O . ALA B 1 97 ? 10.555 -47.594 -40.094 1 89.5 97 ALA B O 1
ATOM 6027 N N . TRP B 1 98 ? 8.789 -46.438 -39.406 1 92.38 98 TRP B N 1
ATOM 6028 C CA . TRP B 1 98 ? 7.875 -47.094 -40.312 1 92.38 98 TRP B CA 1
ATOM 6029 C C . TRP B 1 98 ? 7.852 -46.406 -41.688 1 92.38 98 TRP B C 1
ATOM 6031 O O . TRP B 1 98 ? 7.145 -46.812 -42.594 1 92.38 98 TRP B O 1
ATOM 6041 N N . ARG B 1 99 ? 8.57 -45.312 -41.875 1 88.88 99 ARG B N 1
ATOM 6042 C CA . ARG B 1 99 ? 8.5 -44.5 -43.062 1 88.88 99 ARG B CA 1
ATOM 6043 C C . ARG B 1 99 ? 8.812 -45.281 -44.312 1 88.88 99 ARG B C 1
ATOM 6045 O O . ARG B 1 99 ? 8.266 -45.031 -45.375 1 88.88 99 ARG B O 1
ATOM 6052 N N . ALA B 1 100 ? 9.57 -46.375 -44.188 1 86.5 100 ALA B N 1
ATOM 6053 C CA . ALA B 1 100 ? 10.008 -47.125 -45.375 1 86.5 100 ALA B CA 1
ATOM 6054 C C . ALA B 1 100 ? 9.156 -48.375 -45.531 1 86.5 100 ALA B C 1
ATOM 6056 O O . ALA B 1 100 ? 9.195 -49.031 -46.594 1 86.5 100 ALA B O 1
ATOM 6057 N N . SER B 1 101 ? 8.344 -48.719 -44.562 1 87.62 101 SER B N 1
ATOM 6058 C CA . SER B 1 101 ? 7.66 -50 -44.625 1 87.62 101 SER B CA 1
ATOM 6059 C C . SER B 1 101 ? 6.16 -49.844 -44.812 1 87.62 101 SER B C 1
ATOM 6061 O O . SER B 1 101 ? 5.449 -50.781 -45.125 1 87.62 101 SER B O 1
ATOM 6063 N N . THR B 1 102 ? 5.684 -48.719 -44.531 1 89.06 102 THR B N 1
ATOM 6064 C CA . THR B 1 102 ? 4.254 -48.469 -44.688 1 89.06 102 THR B CA 1
ATOM 6065 C C . THR B 1 102 ? 4 -47.094 -45.344 1 89.06 102 THR B C 1
ATOM 6067 O O . THR B 1 102 ? 4.793 -46.188 -45.156 1 89.06 102 THR B O 1
ATOM 6070 N N . PRO B 1 103 ? 2.947 -47.062 -46.062 1 88.38 103 PRO B N 1
ATOM 6071 C CA . PRO B 1 103 ? 2.658 -45.75 -46.688 1 88.38 103 PRO B CA 1
ATOM 6072 C C . PRO B 1 103 ? 2.129 -44.719 -45.656 1 88.38 103 PRO B C 1
ATOM 6074 O O . PRO B 1 103 ? 1.417 -45.094 -44.719 1 88.38 103 PRO B O 1
ATOM 6077 N N . ALA B 1 104 ? 2.473 -43.5 -45.844 1 91.31 104 ALA B N 1
ATOM 6078 C CA . ALA B 1 104 ? 1.924 -42.344 -45.125 1 91.31 104 ALA B CA 1
ATOM 6079 C C . ALA B 1 104 ? 2.096 -42.5 -43.625 1 91.31 104 ALA B C 1
ATOM 6081 O O . ALA B 1 104 ? 1.166 -42.25 -42.875 1 91.31 104 ALA B O 1
ATOM 6082 N N . ALA B 1 105 ? 3.244 -42.969 -43.188 1 89.69 105 ALA B N 1
ATOM 6083 C CA . ALA B 1 105 ? 3.514 -43.188 -41.75 1 89.69 105 ALA B CA 1
ATOM 6084 C C . ALA B 1 105 ? 3.396 -41.875 -40.969 1 89.69 105 ALA B C 1
ATOM 6086 O O . ALA B 1 105 ? 2.779 -41.844 -39.906 1 89.69 105 ALA B O 1
ATOM 6087 N N . PHE B 1 106 ? 3.863 -40.812 -41.531 1 91.56 106 PHE B N 1
ATOM 6088 C CA . PHE B 1 106 ? 3.84 -39.531 -40.844 1 91.56 106 PHE B CA 1
ATOM 6089 C C . PHE B 1 106 ? 2.438 -38.938 -40.844 1 91.56 106 PHE B C 1
ATOM 6091 O O . PHE B 1 106 ? 2.016 -38.281 -39.875 1 91.56 106 PHE B O 1
ATOM 6098 N N . ARG B 1 107 ? 1.677 -39.094 -41.875 1 91.5 107 ARG B N 1
ATOM 6099 C CA . ARG B 1 107 ? 0.326 -38.562 -41.969 1 91.5 107 ARG B CA 1
ATOM 6100 C C . ARG B 1 107 ? -0.618 -39.25 -41 1 91.5 107 ARG B C 1
ATOM 6102 O O . ARG B 1 107 ? -1.586 -38.625 -40.531 1 91.5 107 ARG B O 1
ATOM 6109 N N . ARG B 1 108 ? -0.315 -40.406 -40.625 1 90.5 108 ARG B N 1
ATOM 6110 C CA . ARG B 1 108 ? -1.167 -41.156 -39.719 1 90.5 108 ARG B CA 1
ATOM 6111 C C . ARG B 1 108 ? -0.814 -40.812 -38.25 1 90.5 108 ARG B C 1
ATOM 6113 O O . ARG B 1 108 ? -1.684 -40.844 -37.375 1 90.5 108 ARG B O 1
ATOM 6120 N N . GLY B 1 109 ? 0.384 -40.531 -38.031 1 92 109 GLY B N 1
ATOM 6121 C CA . GLY B 1 109 ? 0.832 -40.219 -36.688 1 92 109 GLY B CA 1
ATOM 6122 C C . GLY B 1 109 ? 0.663 -38.781 -36.281 1 92 109 GLY B C 1
ATOM 6123 O O . GLY B 1 109 ? 0.47 -38.438 -35.125 1 92 109 GLY B O 1
ATOM 6124 N N . PHE B 1 110 ? 0.625 -37.969 -37.25 1 92.62 110 PHE B N 1
ATOM 6125 C CA . PHE B 1 110 ? 0.631 -36.531 -37 1 92.62 110 PHE B CA 1
ATOM 6126 C C . PHE B 1 110 ? -0.646 -36.094 -36.281 1 92.62 110 PHE B C 1
ATOM 6128 O O . PHE B 1 110 ? -0.597 -35.344 -35.312 1 92.62 110 PHE B O 1
ATOM 6135 N N . PRO B 1 111 ? -1.849 -36.406 -36.688 1 93.19 111 PRO B N 1
ATOM 6136 C CA . PRO B 1 111 ? -3.059 -36 -35.969 1 93.19 111 PRO B CA 1
ATOM 6137 C C . PRO B 1 111 ? -3.061 -36.438 -34.5 1 93.19 111 PRO B C 1
ATOM 6139 O O . PRO B 1 111 ? -3.547 -35.719 -33.625 1 93.19 111 PRO B O 1
ATOM 6142 N N . LEU B 1 112 ? -2.5 -37.562 -34.188 1 94.62 112 LEU B N 1
ATOM 6143 C CA . LEU B 1 112 ? -2.426 -38.031 -32.844 1 94.62 112 LEU B CA 1
ATOM 6144 C C . LEU B 1 112 ? -1.457 -37.188 -32 1 94.62 112 LEU B C 1
ATOM 6146 O O . LEU B 1 112 ? -1.742 -36.875 -30.859 1 94.62 112 LEU B O 1
ATOM 6150 N N . ALA B 1 113 ? -0.371 -36.812 -32.656 1 93.69 113 ALA B N 1
ATOM 6151 C CA . ALA B 1 113 ? 0.621 -35.969 -31.969 1 93.69 113 ALA B CA 1
ATOM 6152 C C . ALA B 1 113 ? 0.061 -34.594 -31.688 1 93.69 113 ALA B C 1
ATOM 6154 O O . ALA B 1 113 ? 0.323 -34 -30.625 1 93.69 113 ALA B O 1
ATOM 6155 N N . ILE B 1 114 ? -0.645 -34.062 -32.594 1 94.12 114 ILE B N 1
ATOM 6156 C CA . ILE B 1 114 ? -1.229 -32.719 -32.406 1 94.12 114 ILE B CA 1
ATOM 6157 C C . ILE B 1 114 ? -2.242 -32.75 -31.281 1 94.12 114 ILE B C 1
ATOM 6159 O O . ILE B 1 114 ? -2.309 -31.812 -30.484 1 94.12 114 ILE B O 1
ATOM 6163 N N . LEU B 1 115 ? -3.053 -33.719 -31.188 1 94.88 115 LEU B N 1
ATOM 6164 C CA . LEU B 1 115 ? -4.039 -33.812 -30.125 1 94.88 115 LEU B CA 1
ATOM 6165 C C . LEU B 1 115 ? -3.354 -33.906 -28.75 1 94.88 115 LEU B C 1
ATOM 6167 O O . LEU B 1 115 ? -3.842 -33.312 -27.781 1 94.88 115 LEU B O 1
ATOM 6171 N N . ALA B 1 116 ? -2.291 -34.594 -28.719 1 93.81 116 ALA B N 1
ATOM 6172 C CA . ALA B 1 116 ? -1.526 -34.656 -27.484 1 93.81 116 ALA B CA 1
ATOM 6173 C C . ALA B 1 116 ? -0.944 -33.312 -27.109 1 93.81 116 ALA B C 1
ATOM 6175 O O . ALA B 1 116 ? -1 -32.875 -25.953 1 93.81 116 ALA B O 1
ATOM 6176 N N . ALA B 1 117 ? -0.404 -32.594 -28.062 1 91.88 117 ALA B N 1
ATOM 6177 C CA . ALA B 1 117 ? 0.182 -31.281 -27.844 1 91.88 117 ALA B CA 1
ATOM 6178 C C . ALA B 1 117 ? -0.882 -30.281 -27.422 1 91.88 117 ALA B C 1
ATOM 6180 O O . ALA B 1 117 ? -0.654 -29.469 -26.516 1 91.88 117 ALA B O 1
ATOM 6181 N N . VAL B 1 118 ? -2 -30.312 -28.047 1 94.69 118 VAL B N 1
ATOM 6182 C CA . VAL B 1 118 ? -3.09 -29.391 -27.734 1 94.69 118 VAL B CA 1
ATOM 6183 C C . VAL B 1 118 ? -3.574 -29.641 -26.297 1 94.69 118 VAL B C 1
ATOM 6185 O O . VAL B 1 118 ? -3.836 -28.688 -25.562 1 94.69 118 VAL B O 1
ATOM 6188 N N . ASN B 1 119 ? -3.682 -30.875 -25.953 1 93.75 119 ASN B N 1
ATOM 6189 C CA . ASN B 1 119 ? -4.09 -31.172 -24.594 1 93.75 119 ASN B CA 1
ATOM 6190 C C . ASN B 1 119 ? -3.078 -30.656 -23.578 1 93.75 119 ASN B C 1
ATOM 6192 O O . ASN B 1 119 ? -3.455 -30.109 -22.547 1 93.75 119 ASN B O 1
ATOM 6196 N N . LEU B 1 120 ? -1.852 -30.844 -23.891 1 88.12 120 LEU B N 1
ATOM 6197 C CA . LEU B 1 120 ? -0.787 -30.406 -22.984 1 88.12 120 LEU B CA 1
ATOM 6198 C C . LEU B 1 120 ? -0.829 -28.891 -22.812 1 88.12 120 LEU B C 1
ATOM 6200 O O . LEU B 1 120 ? -0.817 -28.391 -21.672 1 88.12 120 LEU B O 1
ATOM 6204 N N . VAL B 1 121 ? -0.954 -28.141 -23.828 1 86.31 121 VAL B N 1
ATOM 6205 C CA . VAL B 1 121 ? -0.94 -26.688 -23.781 1 86.31 121 VAL B CA 1
ATOM 6206 C C . VAL B 1 121 ? -2.236 -26.172 -23.156 1 86.31 121 VAL B C 1
ATOM 6208 O O . VAL B 1 121 ? -2.219 -25.234 -22.375 1 86.31 121 VAL B O 1
ATOM 6211 N N . ALA B 1 122 ? -3.312 -26.75 -23.516 1 91.19 122 ALA B N 1
ATOM 6212 C CA . ALA B 1 122 ? -4.609 -26.297 -23.016 1 91.19 122 ALA B CA 1
ATOM 6213 C C . ALA B 1 122 ? -4.66 -26.391 -21.484 1 91.19 122 ALA B C 1
ATOM 6215 O O . ALA B 1 122 ? -5.113 -25.453 -20.828 1 91.19 122 ALA B O 1
ATOM 6216 N N . PHE B 1 123 ? -4.164 -27.453 -20.969 1 89.38 123 PHE B N 1
ATOM 6217 C CA . PHE B 1 123 ? -4.277 -27.625 -19.531 1 89.38 123 PHE B CA 1
ATOM 6218 C C . PHE B 1 123 ? -3.143 -26.906 -18.812 1 89.38 123 PHE B C 1
ATOM 6220 O O . PHE B 1 123 ? -3.238 -26.625 -17.609 1 89.38 123 PHE B O 1
ATOM 6227 N N . LEU B 1 124 ? -2.09 -26.641 -19.516 1 81.5 124 LEU B N 1
ATOM 6228 C CA . LEU B 1 124 ? -1.083 -25.75 -18.969 1 81.5 124 LEU B CA 1
ATOM 6229 C C . LEU B 1 124 ? -1.646 -24.344 -18.797 1 81.5 124 LEU B C 1
ATOM 6231 O O . LEU B 1 124 ? -1.502 -23.734 -17.734 1 81.5 124 LEU B O 1
ATOM 6235 N N . VAL B 1 125 ? -2.285 -23.875 -19.75 1 83.31 125 VAL B N 1
ATOM 6236 C CA . VAL B 1 125 ? -2.893 -22.562 -19.734 1 83.31 125 VAL B CA 1
ATOM 6237 C C . VAL B 1 125 ? -4.02 -22.516 -18.703 1 83.31 125 VAL B C 1
ATOM 6239 O O . VAL B 1 125 ? -4.16 -21.547 -17.969 1 83.31 125 VAL B O 1
ATOM 6242 N N . ALA B 1 126 ? -4.766 -23.547 -18.688 1 86.62 126 ALA B N 1
ATOM 6243 C CA . ALA B 1 126 ? -5.848 -23.609 -17.703 1 86.62 126 ALA B CA 1
ATOM 6244 C C . ALA B 1 126 ? -5.305 -23.562 -16.281 1 86.62 126 ALA B C 1
ATOM 6246 O O . ALA B 1 126 ? -5.918 -22.969 -15.398 1 86.62 126 ALA B O 1
ATOM 6247 N N . GLY B 1 127 ? -4.254 -24.203 -16.125 1 81.69 127 GLY B N 1
ATOM 6248 C CA . GLY B 1 127 ? -3.633 -24.156 -14.805 1 81.69 127 GLY B CA 1
ATOM 6249 C C . GLY B 1 127 ? -3.195 -22.766 -14.406 1 81.69 127 GLY B C 1
ATOM 6250 O O . GLY B 1 127 ? -3.406 -22.344 -13.266 1 81.69 127 GLY B O 1
ATOM 6251 N N . ILE B 1 128 ? -2.658 -22.094 -15.289 1 76.19 128 ILE B N 1
ATOM 6252 C CA . ILE B 1 128 ? -2.211 -20.719 -15.062 1 76.19 128 ILE B CA 1
ATOM 6253 C C . ILE B 1 128 ? -3.418 -19.812 -14.812 1 76.19 128 ILE B C 1
ATOM 6255 O O . ILE B 1 128 ? -3.408 -19 -13.891 1 76.19 128 ILE B O 1
ATOM 6259 N N . LEU B 1 129 ? -4.43 -20 -15.5 1 81.62 129 LEU B N 1
ATOM 6260 C CA . LEU B 1 129 ? -5.609 -19.141 -15.43 1 81.62 129 LEU B CA 1
ATOM 6261 C C . LEU B 1 129 ? -6.445 -19.469 -14.195 1 81.62 129 LEU B C 1
ATOM 6263 O O . LEU B 1 129 ? -7.285 -18.672 -13.773 1 81.62 129 LEU B O 1
ATOM 6267 N N . SER B 1 130 ? -6.223 -20.641 -13.68 1 81.56 130 SER B N 1
ATOM 6268 C CA . SER B 1 130 ? -6.969 -21 -12.477 1 81.56 130 SER B CA 1
ATOM 6269 C C . SER B 1 130 ? -6.648 -20.047 -11.32 1 81.56 130 SER B C 1
ATOM 6271 O O . SER B 1 130 ? -7.52 -19.75 -10.5 1 81.56 130 SER B O 1
ATOM 6273 N N . ALA B 1 131 ? -5.512 -19.625 -11.242 1 75 131 ALA B N 1
ATOM 6274 C CA . ALA B 1 131 ? -5.125 -18.656 -10.219 1 75 131 ALA B CA 1
ATOM 6275 C C . ALA B 1 131 ? -5.859 -17.328 -10.406 1 75 131 ALA B C 1
ATOM 6277 O O . ALA B 1 131 ? -6.324 -16.719 -9.438 1 75 131 ALA B O 1
ATOM 6278 N N . ARG B 1 132 ? -5.965 -16.891 -11.523 1 74.56 132 ARG B N 1
ATOM 6279 C CA . ARG B 1 132 ? -6.617 -15.625 -11.82 1 74.56 132 ARG B CA 1
ATOM 6280 C C . ARG B 1 132 ? -8.102 -15.672 -11.469 1 74.56 132 ARG B C 1
ATOM 6282 O O . ARG B 1 132 ? -8.68 -14.656 -11.086 1 74.56 132 ARG B O 1
ATOM 6289 N N . VAL B 1 133 ? -8.641 -16.734 -11.594 1 69.88 133 VAL B N 1
ATOM 6290 C CA . VAL B 1 133 ? -10.078 -16.875 -11.391 1 69.88 133 VAL B CA 1
ATOM 6291 C C . VAL B 1 133 ? -10.383 -16.953 -9.898 1 69.88 133 VAL B C 1
ATOM 6293 O O . VAL B 1 133 ? -11.445 -16.516 -9.453 1 69.88 133 VAL B O 1
ATOM 6296 N N . THR B 1 134 ? -9.445 -17.438 -9.195 1 74.44 134 THR B N 1
ATOM 6297 C CA . THR B 1 134 ? -9.773 -17.719 -7.797 1 74.44 134 THR B CA 1
ATOM 6298 C C . THR B 1 134 ? -9.312 -16.562 -6.902 1 74.44 134 THR B C 1
ATOM 6300 O O . THR B 1 134 ? -9.875 -16.344 -5.828 1 74.44 134 THR B O 1
ATOM 6303 N N . VAL B 1 135 ? -8.328 -15.984 -7.367 1 70.5 135 VAL B N 1
ATOM 6304 C CA . VAL B 1 135 ? -7.816 -14.914 -6.512 1 70.5 135 VAL B CA 1
ATOM 6305 C C . VAL B 1 135 ? -8.68 -13.664 -6.684 1 70.5 135 VAL B C 1
ATOM 6307 O O . VAL B 1 135 ? -8.898 -13.211 -7.805 1 70.5 135 VAL B O 1
ATOM 6310 N N . GLY B 1 136 ? -9.25 -13.336 -5.582 1 67.62 136 GLY B N 1
ATOM 6311 C CA . GLY B 1 136 ? -10.023 -12.102 -5.574 1 67.62 136 GLY B CA 1
ATOM 6312 C C . GLY B 1 136 ? -9.242 -10.914 -5.051 1 67.62 136 GLY B C 1
ATOM 6313 O O . GLY B 1 136 ? -8.016 -10.953 -4.969 1 67.62 136 GLY B O 1
ATOM 6314 N N . ASP B 1 137 ? -10.047 -9.898 -4.848 1 71.19 137 ASP B N 1
ATOM 6315 C CA . ASP B 1 137 ? -9.461 -8.695 -4.25 1 71.19 137 ASP B CA 1
ATOM 6316 C C . ASP B 1 137 ? -9.023 -8.961 -2.812 1 71.19 137 ASP B C 1
ATOM 6318 O O . ASP B 1 137 ? -9.641 -9.75 -2.1 1 71.19 137 ASP B O 1
ATOM 6322 N N . SER B 1 138 ? -7.875 -8.539 -2.492 1 78.75 138 SER B N 1
ATOM 6323 C CA . SER B 1 138 ? -7.355 -8.719 -1.141 1 78.75 138 SER B CA 1
ATOM 6324 C C . SER B 1 138 ? -8.203 -7.969 -0.117 1 78.75 138 SER B C 1
ATOM 6326 O O . SER B 1 138 ? -7.789 -6.922 0.388 1 78.75 138 SER B O 1
ATOM 6328 N N . GLU B 1 139 ? -9.398 -8.523 0.102 1 89.12 139 GLU B N 1
ATOM 6329 C CA . GLU B 1 139 ? -10.305 -7.973 1.101 1 89.12 139 GLU B CA 1
ATOM 6330 C C . GLU B 1 139 ? -10.516 -8.953 2.254 1 89.12 139 GLU B C 1
ATOM 6332 O O . GLU B 1 139 ? -10.336 -10.156 2.092 1 89.12 139 GLU B O 1
ATOM 6337 N N . GLY B 1 140 ? -10.758 -8.422 3.408 1 90.25 140 GLY B N 1
ATOM 6338 C CA . GLY B 1 140 ? -11.039 -9.211 4.594 1 90.25 140 GLY B CA 1
ATOM 6339 C C . GLY B 1 140 ? -11.93 -8.5 5.59 1 90.25 140 GLY B C 1
ATOM 6340 O O . GLY B 1 140 ? -12.195 -7.301 5.449 1 90.25 140 GLY B O 1
ATOM 6341 N N . LEU B 1 141 ? -12.438 -9.273 6.504 1 94.25 141 LEU B N 1
ATOM 6342 C CA . LEU B 1 141 ? -13.25 -8.719 7.586 1 94.25 141 LEU B CA 1
ATOM 6343 C C . LEU B 1 141 ? -12.375 -8.352 8.781 1 94.25 141 LEU B C 1
ATOM 6345 O O . LEU B 1 141 ? -11.602 -9.18 9.266 1 94.25 141 LEU B O 1
ATOM 6349 N N . LEU B 1 142 ? -12.641 -7.16 9.266 1 92.38 142 LEU B N 1
ATOM 6350 C CA . LEU B 1 142 ? -11.812 -6.629 10.344 1 92.38 142 LEU B CA 1
ATOM 6351 C C . LEU B 1 142 ? -12.141 -7.312 11.664 1 92.38 142 LEU B C 1
ATOM 6353 O O . LEU B 1 142 ? -13.297 -7.621 11.938 1 92.38 142 LEU B O 1
ATOM 6357 N N . VAL B 1 143 ? -11.047 -7.504 12.383 1 91.75 143 VAL B N 1
ATOM 6358 C CA . VAL B 1 143 ? -11.18 -8 13.75 1 91.75 143 VAL B CA 1
ATOM 6359 C C . VAL B 1 143 ? -10.5 -7.035 14.719 1 91.75 143 VAL B C 1
ATOM 6361 O O . VAL B 1 143 ? -9.383 -6.57 14.469 1 91.75 143 VAL B O 1
ATOM 6364 N N . GLY B 1 144 ? -11.203 -6.602 15.781 1 89.25 144 GLY B N 1
ATOM 6365 C CA . GLY B 1 144 ? -10.641 -5.691 16.766 1 89.25 144 GLY B CA 1
ATOM 6366 C C . GLY B 1 144 ? -11.648 -5.266 17.828 1 89.25 144 GLY B C 1
ATOM 6367 O O . GLY B 1 144 ? -12.75 -5.812 17.891 1 89.25 144 GLY B O 1
ATOM 6368 N N . LEU B 1 145 ? -11.188 -4.32 18.641 1 91.38 145 LEU B N 1
ATOM 6369 C CA . LEU B 1 145 ? -12.078 -3.76 19.641 1 91.38 145 LEU B CA 1
ATOM 6370 C C . LEU B 1 145 ? -13.086 -2.805 19.016 1 91.38 145 LEU B C 1
ATOM 6372 O O . LEU B 1 145 ? -12.703 -1.77 18.469 1 91.38 145 LEU B O 1
ATOM 6376 N N . CYS B 1 146 ? -14.289 -3.285 19.078 1 93.62 146 CYS B N 1
ATOM 6377 C CA . CYS B 1 146 ? -15.391 -2.531 18.5 1 93.62 146 CYS B CA 1
ATOM 6378 C C . CYS B 1 146 ? -16.062 -1.641 19.531 1 93.62 146 CYS B C 1
ATOM 6380 O O . CYS B 1 146 ? -16.453 -2.115 20.609 1 93.62 146 CYS B O 1
ATOM 6382 N N . GLY B 1 147 ? -16.078 -0.352 19.203 1 93.5 147 GLY B N 1
ATOM 6383 C CA . GLY B 1 147 ? -16.734 0.544 20.141 1 93.5 147 GLY B CA 1
ATOM 6384 C C . GLY B 1 147 ? -16.516 2.01 19.812 1 93.5 147 GLY B C 1
ATOM 6385 O O . GLY B 1 147 ? -15.961 2.344 18.766 1 93.5 147 GLY B O 1
ATOM 6386 N N . ASN B 1 148 ? -17.109 2.85 20.672 1 91 148 ASN B N 1
ATOM 6387 C CA . ASN B 1 148 ? -17 4.297 20.531 1 91 148 ASN B CA 1
ATOM 6388 C C . ASN B 1 148 ? -16.25 4.918 21.703 1 91 148 ASN B C 1
ATOM 6390 O O . ASN B 1 148 ? -16.172 4.328 22.781 1 91 148 ASN B O 1
ATOM 6394 N N . LEU B 1 149 ? -15.711 6.055 21.422 1 90.25 149 LEU B N 1
ATOM 6395 C CA . LEU B 1 149 ? -15.039 6.797 22.484 1 90.25 149 LEU B CA 1
ATOM 6396 C C . LEU B 1 149 ? -16.047 7.258 23.531 1 90.25 149 LEU B C 1
ATOM 6398 O O . LEU B 1 149 ? -17.156 7.676 23.203 1 90.25 149 LEU B O 1
ATOM 6402 N N . GLU B 1 150 ? -15.555 7.238 24.719 1 89.44 150 GLU B N 1
ATOM 6403 C CA . GLU B 1 150 ? -16.375 7.711 25.844 1 89.44 150 GLU B CA 1
ATOM 6404 C C . GLU B 1 150 ? -16.641 9.211 25.719 1 89.44 150 GLU B C 1
ATOM 6406 O O . GLU B 1 150 ? -15.75 9.977 25.359 1 89.44 150 GLU B O 1
ATOM 6411 N N . LEU B 1 151 ? -17.891 9.555 25.969 1 84.12 151 LEU B N 1
ATOM 6412 C CA . LEU B 1 151 ? -18.266 10.961 25.891 1 84.12 151 LEU B CA 1
ATOM 6413 C C . LEU B 1 151 ? -18.016 11.656 27.234 1 84.12 151 LEU B C 1
ATOM 6415 O O . LEU B 1 151 ? -18.078 11.016 28.281 1 84.12 151 LEU B O 1
ATOM 6419 N N . THR B 1 152 ? -17.656 12.93 27.062 1 77.25 152 THR B N 1
ATOM 6420 C CA . THR B 1 152 ? -17.438 13.711 28.281 1 77.25 152 THR B CA 1
ATOM 6421 C C . THR B 1 152 ? -18.75 14.055 28.953 1 77.25 152 THR B C 1
ATOM 6423 O O . THR B 1 152 ? -19.812 13.922 28.359 1 77.25 152 THR B O 1
ATOM 6426 N N . ALA B 1 153 ? -18.531 14.492 30.219 1 66.5 153 ALA B N 1
ATOM 6427 C CA . ALA B 1 153 ? -19.688 14.914 30.984 1 66.5 153 ALA B CA 1
ATOM 6428 C C . ALA B 1 153 ? -20.328 16.156 30.391 1 66.5 153 ALA B C 1
ATOM 6430 O O . ALA B 1 153 ? -19.656 16.984 29.766 1 66.5 153 ALA B O 1
ATOM 6431 N N . ASN B 1 154 ? -21.609 16.109 30.312 1 68.44 154 ASN B N 1
ATOM 6432 C CA . ASN B 1 154 ? -22.375 17.25 29.812 1 68.44 154 ASN B CA 1
ATOM 6433 C C . ASN B 1 154 ? -22.297 18.422 30.781 1 68.44 154 ASN B C 1
ATOM 6435 O O . ASN B 1 154 ? -23.297 18.812 31.375 1 68.44 154 ASN B O 1
ATOM 6439 N N . LYS B 1 155 ? -21.125 18.844 31.078 1 71.88 155 LYS B N 1
ATOM 6440 C CA . LYS B 1 155 ? -20.891 20 31.938 1 71.88 155 LYS B CA 1
ATOM 6441 C C . LYS B 1 155 ? -19.828 20.922 31.312 1 71.88 155 LYS B C 1
ATOM 6443 O O . LYS B 1 155 ? -19.047 20.5 30.469 1 71.88 155 LYS B O 1
ATOM 6448 N N . ASP B 1 156 ? -19.953 22.203 31.766 1 67.5 156 ASP B N 1
ATOM 6449 C CA . ASP B 1 156 ? -18.984 23.203 31.297 1 67.5 156 ASP B CA 1
ATOM 6450 C C . ASP B 1 156 ? -17.594 22.906 31.844 1 67.5 156 ASP B C 1
ATOM 6452 O O . ASP B 1 156 ? -17.453 22.359 32.938 1 67.5 156 ASP B O 1
ATOM 6456 N N . PHE B 1 157 ? -16.625 23.297 31.125 1 69.81 157 PHE B N 1
ATOM 6457 C CA . PHE B 1 157 ? -15.219 22.984 31.391 1 69.81 157 PHE B CA 1
ATOM 6458 C C . PHE B 1 157 ? -14.852 23.359 32.812 1 69.81 157 PHE B C 1
ATOM 6460 O O . PHE B 1 157 ? -14.188 22.594 33.531 1 69.81 157 PHE B O 1
ATOM 6467 N N . PRO B 1 158 ? -15.383 24.516 33.344 1 68.25 158 PRO B N 1
ATOM 6468 C CA . PRO B 1 158 ? -14.969 24.891 34.688 1 68.25 158 PRO B CA 1
ATOM 6469 C C . PRO B 1 158 ? -15.445 23.906 35.75 1 68.25 158 PRO B C 1
ATOM 6471 O O . PRO B 1 158 ? -14.922 23.891 36.875 1 68.25 158 PRO B O 1
ATOM 6474 N N . LEU B 1 159 ? -16.375 23.094 35.406 1 74.38 159 LEU B N 1
ATOM 6475 C CA . LEU B 1 159 ? -16.953 22.141 36.344 1 74.38 159 LEU B CA 1
ATOM 6476 C C . LEU B 1 159 ? -16.375 20.75 36.125 1 74.38 159 LEU B C 1
ATOM 6478 O O . LEU B 1 159 ? -16.781 19.797 36.812 1 74.38 159 LEU B O 1
ATOM 6482 N N . TRP B 1 160 ? -15.344 20.641 35.312 1 81.44 160 TRP B N 1
ATOM 6483 C CA . TRP B 1 160 ? -14.789 19.328 35.031 1 81.44 160 TRP B CA 1
ATOM 6484 C C . TRP B 1 160 ? -13.93 18.812 36.188 1 81.44 160 TRP B C 1
ATOM 6486 O O . TRP B 1 160 ? -13.148 19.578 36.75 1 81.44 160 TRP B O 1
ATOM 6496 N N . THR B 1 161 ? -14.156 17.578 36.562 1 79.94 161 THR B N 1
ATOM 6497 C CA . THR B 1 161 ? -13.336 16.875 37.531 1 79.94 161 THR B CA 1
ATOM 6498 C C . THR B 1 161 ? -12.102 16.281 36.875 1 79.94 161 THR B C 1
ATOM 6500 O O . THR B 1 161 ? -11.992 16.266 35.625 1 79.94 161 THR B O 1
ATOM 6503 N N . PRO B 1 162 ? -11.203 15.812 37.656 1 78.38 162 PRO B N 1
ATOM 6504 C CA . PRO B 1 162 ? -10.023 15.164 37.062 1 78.38 162 PRO B CA 1
ATOM 6505 C C . PRO B 1 162 ? -10.383 14 36.156 1 78.38 162 PRO B C 1
ATOM 6507 O O . PRO B 1 162 ? -9.742 13.797 35.125 1 78.38 162 PRO B O 1
ATOM 6510 N N . SER B 1 163 ? -11.383 13.336 36.562 1 82.94 163 SER B N 1
ATOM 6511 C CA . SER B 1 163 ? -11.828 12.227 35.719 1 82.94 163 SER B CA 1
ATOM 6512 C C . SER B 1 163 ? -12.445 12.734 34.406 1 82.94 163 SER B C 1
ATOM 6514 O O . SER B 1 163 ? -12.297 12.102 33.375 1 82.94 163 SER B O 1
ATOM 6516 N N . ASP B 1 164 ? -13.039 13.875 34.5 1 84.31 164 ASP B N 1
ATOM 6517 C CA . ASP B 1 164 ? -13.617 14.484 33.312 1 84.31 164 ASP B CA 1
ATOM 6518 C C . ASP B 1 164 ? -12.523 14.938 32.344 1 84.31 164 ASP B C 1
ATOM 6520 O O . ASP B 1 164 ? -12.664 14.781 31.125 1 84.31 164 ASP B O 1
ATOM 6524 N N . TRP B 1 165 ? -11.516 15.391 32.906 1 83.31 165 TRP B N 1
ATOM 6525 C CA . TRP B 1 165 ? -10.414 15.852 32.094 1 83.31 165 TRP B CA 1
ATOM 6526 C C . TRP B 1 165 ? -9.727 14.688 31.391 1 83.31 165 TRP B C 1
ATOM 6528 O O . TRP B 1 165 ? -9.305 14.797 30.234 1 83.31 165 TRP B O 1
ATOM 6538 N N . GLU B 1 166 ? -9.664 13.609 32.094 1 86.25 166 GLU B N 1
ATOM 6539 C CA . GLU B 1 166 ? -9.078 12.414 31.5 1 86.25 166 GLU B CA 1
ATOM 6540 C C . GLU B 1 166 ? -9.891 11.945 30.297 1 86.25 166 GLU B C 1
ATOM 6542 O O . GLU B 1 166 ? -9.328 11.633 29.25 1 86.25 166 GLU B O 1
ATOM 6547 N N . THR B 1 167 ? -11.117 11.906 30.484 1 89.5 167 THR B N 1
ATOM 6548 C CA . THR B 1 167 ? -12.008 11.516 29.391 1 89.5 167 THR B CA 1
ATOM 6549 C C . THR B 1 167 ? -11.961 12.547 28.266 1 89.5 167 THR B C 1
ATOM 6551 O O . THR B 1 167 ? -11.984 12.188 27.094 1 89.5 167 THR B O 1
ATOM 6554 N N . GLY B 1 168 ? -11.93 13.766 28.656 1 87.62 168 GLY B N 1
ATOM 6555 C CA . GLY B 1 168 ? -11.82 14.836 27.688 1 87.62 168 GLY B CA 1
ATOM 6556 C C . GLY B 1 168 ? -10.539 14.773 26.859 1 87.62 168 GLY B C 1
ATOM 6557 O O . GLY B 1 168 ? -10.562 14.992 25.656 1 87.62 168 GLY B O 1
ATOM 6558 N N . ASP B 1 169 ? -9.461 14.398 27.516 1 88.56 169 ASP B N 1
ATOM 6559 C CA . ASP B 1 169 ? -8.188 14.25 26.828 1 88.56 169 ASP B CA 1
ATOM 6560 C C . ASP B 1 169 ? -8.281 13.18 25.734 1 88.56 169 ASP B C 1
ATOM 6562 O O . ASP B 1 169 ? -7.832 13.391 24.609 1 88.56 169 ASP B O 1
ATOM 6566 N N . ALA B 1 170 ? -8.891 12.125 26.125 1 90.06 170 ALA B N 1
ATOM 6567 C CA . ALA B 1 170 ? -9.023 11.023 25.172 1 90.06 170 ALA B CA 1
ATOM 6568 C C . ALA B 1 170 ? -9.922 11.414 24 1 90.06 170 ALA B C 1
ATOM 6570 O O . ALA B 1 170 ? -9.578 11.188 22.844 1 90.06 170 ALA B O 1
ATOM 6571 N N . LEU B 1 171 ? -10.961 12.047 24.312 1 90.62 171 LEU B N 1
ATOM 6572 C CA . LEU B 1 171 ? -11.961 12.375 23.297 1 90.62 171 LEU B CA 1
ATOM 6573 C C . LEU B 1 171 ? -11.438 13.422 22.328 1 90.62 171 LEU B C 1
ATOM 6575 O O . LEU B 1 171 ? -11.484 13.227 21.109 1 90.62 171 LEU B O 1
ATOM 6579 N N . PHE B 1 172 ? -10.906 14.492 22.828 1 89.12 172 PHE B N 1
ATOM 6580 C CA . PHE B 1 172 ? -10.57 15.625 21.969 1 89.12 172 PHE B CA 1
ATOM 6581 C C . PHE B 1 172 ? -9.273 15.367 21.219 1 89.12 172 PHE B C 1
ATOM 6583 O O . PHE B 1 172 ? -9.125 15.789 20.062 1 89.12 172 PHE B O 1
ATOM 6590 N N . VAL B 1 173 ? -8.375 14.672 21.859 1 89.44 173 VAL B N 1
ATOM 6591 C CA . VAL B 1 173 ? -7.148 14.312 21.156 1 89.44 173 VAL B CA 1
ATOM 6592 C C . VAL B 1 173 ? -7.465 13.336 20.016 1 89.44 173 VAL B C 1
ATOM 6594 O O . VAL B 1 173 ? -6.98 13.492 18.906 1 89.44 173 VAL B O 1
ATOM 6597 N N . ALA B 1 174 ? -8.266 12.398 20.328 1 90.38 174 ALA B N 1
ATOM 6598 C CA . ALA B 1 174 ? -8.656 11.422 19.312 1 90.38 174 ALA B CA 1
ATOM 6599 C C . ALA B 1 174 ? -9.414 12.086 18.172 1 90.38 174 ALA B C 1
ATOM 6601 O O . ALA B 1 174 ? -9.188 11.773 17 1 90.38 174 ALA B O 1
ATOM 6602 N N . ALA B 1 175 ? -10.266 12.969 18.516 1 91.06 175 ALA B N 1
ATOM 6603 C CA . ALA B 1 175 ? -11.062 13.656 17.516 1 91.06 175 ALA B CA 1
ATOM 6604 C C . ALA B 1 175 ? -10.172 14.492 16.594 1 91.06 175 ALA B C 1
ATOM 6606 O O . ALA B 1 175 ? -10.328 14.445 15.367 1 91.06 175 ALA B O 1
ATOM 6607 N N . TYR B 1 176 ? -9.312 15.188 17.203 1 90.5 176 TYR B N 1
ATOM 6608 C CA . TYR B 1 176 ? -8.43 16.031 16.406 1 90.5 176 TYR B CA 1
ATOM 6609 C C . TYR B 1 176 ? -7.594 15.195 15.445 1 90.5 176 TYR B C 1
ATOM 6611 O O . TYR B 1 176 ? -7.488 15.523 14.258 1 90.5 176 TYR B O 1
ATOM 6619 N N . ASN B 1 177 ? -7.031 14.125 15.938 1 89.31 177 ASN B N 1
ATOM 6620 C CA . ASN B 1 177 ? -6.207 13.266 15.094 1 89.31 177 ASN B CA 1
ATOM 6621 C C . ASN B 1 177 ? -7.031 12.578 14.008 1 89.31 177 ASN B C 1
ATOM 6623 O O . ASN B 1 177 ? -6.555 12.391 12.891 1 89.31 177 ASN B O 1
ATOM 6627 N N . ALA B 1 178 ? -8.188 12.242 14.344 1 92.44 178 ALA B N 1
ATOM 6628 C CA . ALA B 1 178 ? -9.062 11.633 13.344 1 92.44 178 ALA B CA 1
ATOM 6629 C C . ALA B 1 178 ? -9.383 12.625 12.227 1 92.44 178 ALA B C 1
ATOM 6631 O O . ALA B 1 178 ? -9.273 12.289 11.039 1 92.44 178 ALA B O 1
ATOM 6632 N N . TYR B 1 179 ? -9.734 13.828 12.617 1 94.88 179 TYR B N 1
ATOM 6633 C CA . TYR B 1 179 ? -10.078 14.836 11.625 1 94.88 179 TYR B CA 1
ATOM 6634 C C . TYR B 1 179 ? -8.891 15.148 10.734 1 94.88 179 TYR B C 1
ATOM 6636 O O . TYR B 1 179 ? -9.047 15.344 9.523 1 94.88 179 TYR B O 1
ATOM 6644 N N . ARG B 1 180 ? -7.781 15.172 11.328 1 91.19 180 ARG B N 1
ATOM 6645 C CA . ARG B 1 180 ? -6.578 15.367 10.531 1 91.19 180 ARG B CA 1
ATOM 6646 C C . ARG B 1 180 ? -6.367 14.211 9.562 1 91.19 180 ARG B C 1
ATOM 6648 O O . ARG B 1 180 ? -5.957 14.422 8.422 1 91.19 180 ARG B O 1
ATOM 6655 N N . GLY B 1 181 ? -6.633 13.055 10.102 1 89.75 181 GLY B N 1
ATOM 6656 C CA . GLY B 1 181 ? -6.566 11.898 9.227 1 89.75 181 GLY B CA 1
ATOM 6657 C C . GLY B 1 181 ? -7.547 11.961 8.07 1 89.75 181 GLY B C 1
ATOM 6658 O O . GLY B 1 181 ? -7.203 11.633 6.938 1 89.75 181 GLY B O 1
ATOM 6659 N N . HIS B 1 182 ? -8.719 12.445 8.359 1 94.69 182 HIS B N 1
ATOM 6660 C CA . HIS B 1 182 ? -9.727 12.609 7.32 1 94.69 182 HIS B CA 1
ATOM 6661 C C . HIS B 1 182 ? -9.289 13.625 6.273 1 94.69 182 HIS B C 1
ATOM 6663 O O . HIS B 1 182 ? -9.477 13.414 5.074 1 94.69 182 HIS B O 1
ATOM 6669 N N . LEU B 1 183 ? -8.75 14.664 6.773 1 93.38 183 LEU B N 1
ATOM 6670 C CA . LEU B 1 183 ? -8.258 15.711 5.883 1 93.38 183 LEU B CA 1
ATOM 6671 C C . LEU B 1 183 ? -7.172 15.18 4.961 1 93.38 183 LEU B C 1
ATOM 6673 O O . LEU B 1 183 ? -7.227 15.383 3.744 1 93.38 183 LEU B O 1
ATOM 6677 N N . THR B 1 184 ? -6.242 14.484 5.543 1 86.94 184 THR B N 1
ATOM 6678 C CA . THR B 1 184 ? -5.148 13.922 4.754 1 86.94 184 THR B CA 1
ATOM 6679 C C . THR B 1 184 ? -5.68 12.945 3.713 1 86.94 184 THR B C 1
ATOM 6681 O O . THR B 1 184 ? -5.258 12.969 2.555 1 86.94 184 THR B O 1
ATOM 6684 N N . TYR B 1 185 ? -6.566 12.18 4.117 1 90.38 185 TYR B N 1
ATOM 6685 C CA . TYR B 1 185 ? -7.141 11.203 3.199 1 90.38 185 TYR B CA 1
ATOM 6686 C C . TYR B 1 185 ? -7.918 11.891 2.084 1 90.38 185 TYR B C 1
ATOM 6688 O O . TYR B 1 185 ? -7.836 11.484 0.921 1 90.38 185 TYR B O 1
ATOM 6696 N N . ALA B 1 186 ? -8.68 12.844 2.412 1 92.62 186 ALA B N 1
ATOM 6697 C CA . ALA B 1 186 ? -9.453 13.578 1.414 1 92.62 186 ALA B CA 1
ATOM 6698 C C . ALA B 1 186 ? -8.539 14.219 0.375 1 92.62 186 ALA B C 1
ATOM 6700 O O . ALA B 1 186 ? -8.82 14.156 -0.826 1 92.62 186 ALA B O 1
ATOM 6701 N N . GLN B 1 187 ? -7.496 14.734 0.843 1 87.62 187 GLN B N 1
ATOM 6702 C CA . GLN B 1 187 ? -6.609 15.469 -0.051 1 87.62 187 GLN B CA 1
ATOM 6703 C C . GLN B 1 187 ? -5.719 14.516 -0.846 1 87.62 187 GLN B C 1
ATOM 6705 O O . GLN B 1 187 ? -5.191 14.883 -1.896 1 87.62 187 GLN B O 1
ATOM 6710 N N . THR B 1 188 ? -5.59 13.336 -0.354 1 80.62 188 THR B N 1
ATOM 6711 C CA . THR B 1 188 ? -4.715 12.391 -1.037 1 80.62 188 THR B CA 1
ATOM 6712 C C . THR B 1 188 ? -5.523 11.438 -1.914 1 80.62 188 THR B C 1
ATOM 6714 O O . THR B 1 188 ? -5.113 11.109 -3.029 1 80.62 188 THR B O 1
ATOM 6717 N N . CYS B 1 189 ? -6.676 11.07 -1.395 1 86.19 189 CYS B N 1
ATOM 6718 C CA . CYS B 1 189 ? -7.379 9.969 -2.049 1 86.19 189 CYS B CA 1
ATOM 6719 C C . CYS B 1 189 ? -8.617 10.477 -2.777 1 86.19 189 CYS B C 1
ATOM 6721 O O . CYS B 1 189 ? -9.086 9.844 -3.729 1 86.19 189 CYS B O 1
ATOM 6723 N N . TYR B 1 190 ? -9.219 11.586 -2.342 1 87.94 190 TYR B N 1
ATOM 6724 C CA . TYR B 1 190 ? -10.406 12.133 -2.988 1 87.94 190 TYR B CA 1
ATOM 6725 C C . TYR B 1 190 ? -10.031 13.148 -4.059 1 87.94 190 TYR B C 1
ATOM 6727 O O . TYR B 1 190 ? -10.727 13.281 -5.07 1 87.94 190 TYR B O 1
ATOM 6735 N N . ALA B 1 191 ? -9.195 14.156 -3.693 1 71.31 191 ALA B N 1
ATOM 6736 C CA . ALA B 1 191 ? -8.836 15.25 -4.598 1 71.31 191 ALA B CA 1
ATOM 6737 C C . ALA B 1 191 ? -8.203 14.711 -5.879 1 71.31 191 ALA B C 1
ATOM 6739 O O . ALA B 1 191 ? -8.336 15.312 -6.945 1 71.31 191 ALA B O 1
ATOM 6740 N N . GLY B 1 192 ? -7.449 13.75 -5.73 1 54.78 192 GLY B N 1
ATOM 6741 C CA . GLY B 1 192 ? -6.742 13.242 -6.898 1 54.78 192 GLY B CA 1
ATOM 6742 C C . GLY B 1 192 ? -7.648 12.523 -7.879 1 54.78 192 GLY B C 1
ATOM 6743 O O . GLY B 1 192 ? -7.969 11.344 -7.691 1 54.78 192 GLY B O 1
ATOM 6744 N N . ASN B 1 193 ? -8.984 13.008 -8.125 1 41.72 193 ASN B N 1
ATOM 6745 C CA . ASN B 1 193 ? -9.359 12.391 -9.391 1 41.72 193 ASN B CA 1
ATOM 6746 C C . ASN B 1 193 ? -8.148 11.781 -10.094 1 41.72 193 ASN B C 1
ATOM 6748 O O . ASN B 1 193 ? -8.188 11.531 -11.297 1 41.72 193 ASN B O 1
ATOM 6752 N N . ILE B 1 194 ? -7.176 12.305 -9.664 1 36.34 194 ILE B N 1
ATOM 6753 C CA . ILE B 1 194 ? -6.098 11.617 -10.359 1 36.34 194 ILE B CA 1
ATOM 6754 C C . ILE B 1 194 ? -6.191 10.109 -10.102 1 36.34 194 ILE B C 1
ATOM 6756 O O . ILE B 1 194 ? -6.281 9.68 -8.953 1 36.34 194 ILE B O 1
ATOM 6760 N N . GLN B 1 195 ? -6.719 9.492 -10.695 1 38.34 195 GLN B N 1
ATOM 6761 C CA . GLN B 1 195 ? -6.715 8.055 -10.914 1 38.34 195 GLN B CA 1
ATOM 6762 C C . GLN B 1 195 ? -5.59 7.379 -10.133 1 38.34 195 GLN B C 1
ATOM 6764 O O . GLN B 1 195 ? -5.289 6.207 -10.359 1 38.34 195 GLN B O 1
ATOM 6769 N N . ASN B 1 196 ? -4.719 8.188 -9.469 1 39.56 196 ASN B N 1
ATOM 6770 C CA . ASN B 1 196 ? -3.547 7.473 -8.977 1 39.56 196 ASN B CA 1
ATOM 6771 C C . ASN B 1 196 ? -3.887 6.605 -7.766 1 39.56 196 ASN B C 1
ATOM 6773 O O . ASN B 1 196 ? -3.543 6.949 -6.633 1 39.56 196 ASN B O 1
ATOM 6777 N N . SER B 1 197 ? -5.129 6.18 -7.637 1 44.91 197 SER B N 1
ATOM 6778 C CA . SER B 1 197 ? -5.688 5.086 -6.852 1 44.91 197 SER B CA 1
ATOM 6779 C C . SER B 1 197 ? -4.613 4.07 -6.477 1 44.91 197 SER B C 1
ATOM 6781 O O . SER B 1 197 ? -4.859 3.164 -5.676 1 44.91 197 SER B O 1
ATOM 6783 N N . SER B 1 198 ? -3.625 4.238 -7.078 1 47.28 198 SER B N 1
ATOM 6784 C CA . SER B 1 198 ? -2.713 3.109 -6.914 1 47.28 198 SER B CA 1
ATOM 6785 C C . SER B 1 198 ? -1.863 3.266 -5.656 1 47.28 198 SER B C 1
ATOM 6787 O O . SER B 1 198 ? -1.084 2.373 -5.316 1 47.28 198 SER B O 1
ATOM 6789 N N . 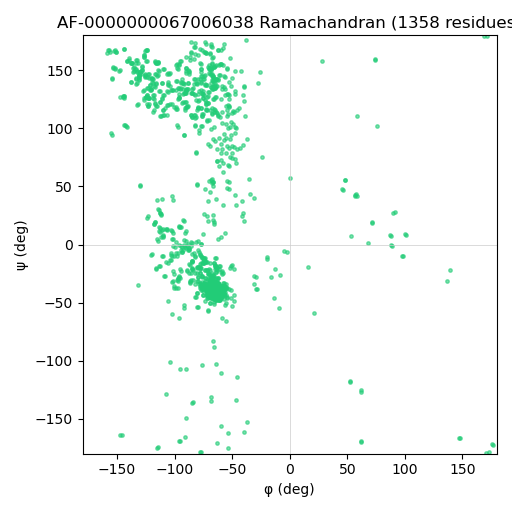ASP B 1 199 ? -2.23 4.562 -4.859 1 57.38 199 ASP B N 1
ATOM 6790 C CA . ASP B 1 199 ? -1.422 4.754 -3.66 1 57.38 199 ASP B CA 1
ATOM 6791 C C . ASP B 1 199 ? -1.806 3.754 -2.572 1 57.38 199 ASP B C 1
ATOM 6793 O O . ASP B 1 199 ? -2.99 3.504 -2.342 1 57.38 199 ASP B O 1
ATOM 6797 N N . ALA B 1 200 ? -0.896 3.164 -2.178 1 61.22 200 ALA B N 1
ATOM 6798 C CA . ALA B 1 200 ? -1.042 2.156 -1.13 1 61.22 200 ALA B CA 1
ATOM 6799 C C . ALA B 1 200 ? -1.83 2.707 0.055 1 61.22 200 ALA B C 1
ATOM 6801 O O . ALA B 1 200 ? -2.514 1.957 0.756 1 61.22 200 ALA B O 1
ATOM 6802 N N . GLN B 1 201 ? -1.915 4.086 0.085 1 65.56 201 GLN B N 1
ATOM 6803 C CA . GLN B 1 201 ? -2.574 4.695 1.235 1 65.56 201 GLN B CA 1
ATOM 6804 C C . GLN B 1 201 ? -4.09 4.699 1.063 1 65.56 201 GLN B C 1
ATOM 6806 O O . GLN B 1 201 ? -4.832 4.762 2.047 1 65.56 201 GLN B O 1
ATOM 6811 N N . CYS B 1 202 ? -4.512 4.652 -0.161 1 77.31 202 CYS B N 1
ATOM 6812 C CA . CYS B 1 202 ? -5.941 4.785 -0.428 1 77.31 202 CYS B CA 1
ATOM 6813 C C . CYS B 1 202 ? -6.613 3.42 -0.485 1 77.31 202 CYS B C 1
ATOM 6815 O O . CYS B 1 202 ? -7.742 3.299 -0.965 1 77.31 202 CYS B O 1
ATOM 6817 N N . LYS B 1 203 ? -5.988 2.402 0.112 1 71.81 203 LYS B N 1
ATOM 6818 C CA . LYS B 1 203 ? -6.496 1.059 -0.15 1 71.81 203 LYS B CA 1
ATOM 6819 C C . LYS B 1 203 ? -7.164 0.472 1.091 1 71.81 203 LYS B C 1
ATOM 6821 O O . LYS B 1 203 ? -7.695 -0.64 1.049 1 71.81 203 LYS B O 1
ATOM 6826 N N . SER B 1 204 ? -7.348 1.157 2.084 1 80.56 204 SER B N 1
ATOM 6827 C CA . SER B 1 204 ? -7.902 0.558 3.295 1 80.56 204 SER B CA 1
ATOM 6828 C C . SER B 1 204 ? -9.422 0.443 3.211 1 80.56 204 SER B C 1
ATOM 6830 O O . SER B 1 204 ? -9.984 -0.616 3.496 1 80.56 204 SER B O 1
ATOM 6832 N N . PRO B 1 205 ? -10.062 1.474 2.773 1 89.19 205 PRO B N 1
ATOM 6833 C CA . PRO B 1 205 ? -11.523 1.351 2.676 1 89.19 205 PRO B CA 1
ATOM 6834 C C . PRO B 1 205 ? -11.961 0.444 1.528 1 89.19 205 PRO B C 1
ATOM 6836 O O . PRO B 1 205 ? -11.141 0.073 0.682 1 89.19 205 PRO B O 1
ATOM 6839 N N . SER B 1 206 ? -13.25 0.049 1.585 1 88 206 SER B N 1
ATOM 6840 C CA . SER B 1 206 ? -13.797 -0.823 0.55 1 88 206 SER B CA 1
ATOM 6841 C C . SER B 1 206 ? -13.641 -0.203 -0.834 1 88 206 SER B C 1
ATOM 6843 O O . SER B 1 206 ? -13.359 -0.906 -1.808 1 88 206 SER B O 1
ATOM 6845 N N . ILE B 1 207 ? -13.906 1.035 -0.87 1 89.81 207 ILE B N 1
ATOM 6846 C CA . ILE B 1 207 ? -13.609 1.819 -2.062 1 89.81 207 ILE B CA 1
ATOM 6847 C C . ILE B 1 207 ? -12.75 3.025 -1.686 1 89.81 207 ILE B C 1
ATOM 6849 O O . ILE B 1 207 ? -12.906 3.59 -0.6 1 89.81 207 ILE B O 1
ATOM 6853 N N . PRO B 1 208 ? -11.859 3.402 -2.523 1 87.62 208 PRO B N 1
ATOM 6854 C CA . PRO B 1 208 ? -10.93 4.469 -2.15 1 87.62 208 PRO B CA 1
ATOM 6855 C C . PRO B 1 208 ? -11.617 5.812 -1.936 1 87.62 208 PRO B C 1
ATOM 6857 O O . PRO B 1 208 ? -11.18 6.613 -1.109 1 87.62 208 PRO B O 1
ATOM 6860 N N . TYR B 1 209 ? -12.68 6.074 -2.746 1 91.81 209 TYR B N 1
ATOM 6861 C CA . TYR B 1 209 ? -13.391 7.336 -2.576 1 91.81 209 TYR B CA 1
ATOM 6862 C C . TYR B 1 209 ? -14.844 7.211 -3.037 1 91.81 209 TYR B C 1
ATOM 6864 O O . TYR B 1 209 ? -15.164 6.34 -3.848 1 91.81 209 TYR B O 1
ATOM 6872 N N . ILE B 1 210 ? -15.688 7.988 -2.484 1 94.75 210 ILE B N 1
ATOM 6873 C CA . ILE B 1 210 ? -17.094 8.055 -2.863 1 94.75 210 ILE B CA 1
ATOM 6874 C C . ILE B 1 210 ? -17.312 9.203 -3.848 1 94.75 210 ILE B C 1
ATOM 6876 O O . ILE B 1 210 ? -16.984 10.359 -3.551 1 94.75 210 ILE B O 1
ATOM 6880 N N . GLU B 1 211 ? -17.906 8.875 -4.941 1 92.75 211 GLU B N 1
ATOM 6881 C CA . GLU B 1 211 ? -18.109 9.883 -5.973 1 92.75 211 GLU B CA 1
ATOM 6882 C C . GLU B 1 211 ? -19.359 10.719 -5.68 1 92.75 211 GLU B C 1
ATOM 6884 O O . GLU B 1 211 ? -20.375 10.195 -5.207 1 92.75 211 GLU B O 1
ATOM 6889 N N . SER B 1 212 ? -19.188 11.969 -5.898 1 96.06 212 SER B N 1
ATOM 6890 C CA . SER B 1 212 ? -20.328 12.883 -5.777 1 96.06 212 SER B CA 1
ATOM 6891 C C . SER B 1 212 ? -20.609 13.594 -7.098 1 96.06 212 SER B C 1
ATOM 6893 O O . SER B 1 212 ? -19.688 13.875 -7.867 1 96.06 212 SER B O 1
ATOM 6895 N N . GLU B 1 213 ? -21.906 13.797 -7.352 1 96.44 213 GLU B N 1
ATOM 6896 C CA . GLU B 1 213 ? -22.281 14.641 -8.477 1 96.44 213 GLU B CA 1
ATOM 6897 C C . GLU B 1 213 ? -22.062 16.125 -8.156 1 96.44 213 GLU B C 1
ATOM 6899 O O . GLU B 1 213 ? -22.594 16.625 -7.164 1 96.44 213 GLU B O 1
ATOM 6904 N N . ILE B 1 214 ? -21.312 16.781 -9.023 1 97 214 ILE B N 1
ATOM 6905 C CA . ILE B 1 214 ? -20.938 18.172 -8.742 1 97 214 ILE B CA 1
ATOM 6906 C C . ILE B 1 214 ? -21.562 19.094 -9.789 1 97 214 ILE B C 1
ATOM 6908 O O . ILE B 1 214 ? -21.359 18.891 -10.992 1 97 214 ILE B O 1
ATOM 6912 N N . ASN B 1 215 ? -22.391 20 -9.336 1 97.25 215 ASN B N 1
ATOM 6913 C CA . ASN B 1 215 ? -22.906 21.094 -10.141 1 97.25 215 ASN B CA 1
ATOM 6914 C C . ASN B 1 215 ? -22.328 22.438 -9.703 1 97.25 215 ASN B C 1
ATOM 6916 O O . ASN B 1 215 ? -22.672 22.953 -8.641 1 97.25 215 ASN B O 1
ATOM 6920 N N . ARG B 1 216 ? -21.516 23.062 -10.477 1 96.31 216 ARG B N 1
ATOM 6921 C CA . ARG B 1 216 ? -20.766 24.266 -10.102 1 96.31 216 ARG B CA 1
ATOM 6922 C C . ARG B 1 216 ? -21.531 25.516 -10.516 1 96.31 216 ARG B C 1
ATOM 6924 O O . ARG B 1 216 ? -21.047 26.641 -10.305 1 96.31 216 ARG B O 1
ATOM 6931 N N . GLU B 1 217 ? -22.672 25.359 -11.148 1 95.81 217 GLU B N 1
ATOM 6932 C CA . GLU B 1 217 ? -23.531 26.484 -11.531 1 95.81 217 GLU B CA 1
ATOM 6933 C C . GLU B 1 217 ? -24.969 26.266 -11.094 1 95.81 217 GLU B C 1
ATOM 6935 O O . GLU B 1 217 ? -25.891 26.391 -11.898 1 95.81 217 GLU B O 1
ATOM 6940 N N . ALA B 1 218 ? -25.031 25.953 -9.875 1 97.12 218 ALA B N 1
ATOM 6941 C CA . ALA B 1 218 ? -26.359 25.641 -9.328 1 97.12 218 ALA B CA 1
ATOM 6942 C C . ALA B 1 218 ? -27.062 26.922 -8.883 1 97.12 218 ALA B C 1
ATOM 6944 O O . ALA B 1 218 ? -26.469 27.984 -8.82 1 97.12 218 ALA B O 1
ATOM 6945 N N . ASP B 1 219 ? -28.375 26.75 -8.664 1 96 219 ASP B N 1
ATOM 6946 C CA . ASP B 1 219 ? -29.172 27.859 -8.141 1 96 219 ASP B CA 1
ATOM 6947 C C . ASP B 1 219 ? -28.828 28.156 -6.688 1 96 219 ASP B C 1
ATOM 6949 O O . ASP B 1 219 ? -28.438 27.25 -5.941 1 96 219 ASP B O 1
ATOM 6953 N N . CYS B 1 220 ? -29.031 29.438 -6.316 1 96.75 220 CYS B N 1
ATOM 6954 C CA . CYS B 1 220 ? -28.797 29.828 -4.934 1 96.75 220 CYS B CA 1
ATOM 6955 C C . CYS B 1 220 ? -29.781 29.141 -3.996 1 96.75 220 CYS B C 1
ATOM 6957 O O . CYS B 1 220 ? -31 29.203 -4.199 1 96.75 220 CYS B O 1
ATOM 6959 N N . PRO B 1 221 ? -29.312 28.484 -2.986 1 96.06 221 PRO B N 1
ATOM 6960 C CA . PRO B 1 221 ? -30.203 27.781 -2.072 1 96.06 221 PRO B CA 1
ATOM 6961 C C . PRO B 1 221 ? -30.906 28.703 -1.091 1 96.06 221 PRO B C 1
ATOM 6963 O O . PRO B 1 221 ? -31.688 28.25 -0.25 1 96.06 221 PRO B O 1
ATOM 6966 N N . PHE B 1 222 ? -30.641 29.969 -1.204 1 96.06 222 PHE B N 1
ATOM 6967 C CA . PHE B 1 222 ? -31.203 30.969 -0.313 1 96.06 222 PHE B CA 1
ATOM 6968 C C . PHE B 1 222 ? -32.125 31.922 -1.078 1 96.06 222 PHE B C 1
ATOM 6970 O O . PHE B 1 222 ? -32.5 31.625 -2.215 1 96.06 222 PHE B O 1
ATOM 6977 N N . ALA B 1 223 ? -32.594 32.938 -0.326 1 92.81 223 ALA B N 1
ATOM 6978 C CA . ALA B 1 223 ? -33.469 33.906 -0.961 1 92.81 223 ALA B CA 1
ATOM 6979 C C . ALA B 1 223 ? -32.781 34.625 -2.109 1 92.81 223 ALA B C 1
ATOM 6981 O O . ALA B 1 223 ? -31.531 34.688 -2.139 1 92.81 223 ALA B O 1
ATOM 6982 N N . PRO B 1 224 ? -33.594 35.125 -3.059 1 91.62 224 PRO B N 1
ATOM 6983 C CA . PRO B 1 224 ? -32.969 35.812 -4.184 1 91.62 224 PRO B CA 1
ATOM 6984 C C . PRO B 1 224 ? -32.125 37 -3.738 1 91.62 224 PRO B C 1
ATOM 6986 O O . PRO B 1 224 ? -32.5 37.719 -2.822 1 91.62 224 PRO B O 1
ATOM 6989 N N . GLY B 1 225 ? -30.969 37.094 -4.273 1 89.25 225 GLY B N 1
ATOM 6990 C CA . GLY B 1 225 ? -30.109 38.25 -4.012 1 89.25 225 GLY B CA 1
ATOM 6991 C C . GLY B 1 225 ? -29.062 37.969 -2.941 1 89.25 225 GLY B C 1
ATOM 6992 O O . GLY B 1 225 ? -28.156 38.781 -2.74 1 89.25 225 GLY B O 1
ATOM 6993 N N . VAL B 1 226 ? -29.156 36.875 -2.252 1 92.56 226 VAL B N 1
ATOM 6994 C CA . VAL B 1 226 ? -28.25 36.562 -1.163 1 92.56 226 VAL B CA 1
ATOM 6995 C C . VAL B 1 226 ? -26.891 36.125 -1.732 1 92.56 226 VAL B C 1
ATOM 6997 O O . VAL B 1 226 ? -25.844 36.594 -1.298 1 92.56 226 VAL B O 1
ATOM 7000 N N . CYS B 1 227 ? -26.984 35.281 -2.766 1 95.88 227 CYS B N 1
ATOM 7001 C CA . CYS B 1 227 ? -25.766 34.719 -3.35 1 95.88 227 CYS B CA 1
ATOM 7002 C C . CYS B 1 227 ? -25.188 35.688 -4.383 1 95.88 227 CYS B C 1
ATOM 7004 O O . CYS B 1 227 ? -25.922 36.25 -5.195 1 95.88 227 CYS B O 1
ATOM 7006 N N . THR B 1 228 ? -23.953 35.906 -4.324 1 95 228 THR B N 1
ATOM 7007 C CA . THR B 1 228 ? -23.281 36.812 -5.266 1 95 228 THR B CA 1
ATOM 7008 C C . THR B 1 228 ? -22.828 36.031 -6.504 1 95 228 THR B C 1
ATOM 7010 O O . THR B 1 228 ? -22.547 36.656 -7.543 1 95 228 THR B O 1
ATOM 7013 N N . HIS B 1 229 ? -22.672 34.75 -6.383 1 95.31 229 HIS B N 1
ATOM 7014 C CA . HIS B 1 229 ? -22.266 33.844 -7.438 1 95.31 229 HIS B CA 1
ATOM 7015 C C . HIS B 1 229 ? -23.172 32.594 -7.473 1 95.31 229 HIS B C 1
ATOM 7017 O O . HIS B 1 229 ? -23.875 32.312 -6.504 1 95.31 229 HIS B O 1
ATOM 7023 N N . PRO B 1 230 ? -23.141 31.969 -8.68 1 96.5 230 PRO B N 1
ATOM 7024 C CA . PRO B 1 230 ? -23.859 30.688 -8.672 1 96.5 230 PRO B CA 1
ATOM 7025 C C . PRO B 1 230 ? -23.344 29.719 -7.609 1 96.5 230 PRO B C 1
ATOM 7027 O O . PRO B 1 230 ? -22.141 29.703 -7.32 1 96.5 230 PRO B O 1
ATOM 7030 N N . ALA B 1 231 ? -24.266 29 -7.066 1 98 231 ALA B N 1
ATOM 7031 C CA . ALA B 1 231 ? -23.891 28.062 -6.008 1 98 231 ALA B CA 1
ATOM 7032 C C . ALA B 1 231 ? -23.234 26.812 -6.582 1 98 231 ALA B C 1
ATOM 7034 O O . ALA B 1 231 ? -23.328 26.562 -7.785 1 98 231 ALA B O 1
ATOM 7035 N N . ILE B 1 232 ? -22.438 26.156 -5.809 1 98.19 232 ILE B N 1
ATOM 7036 C CA . ILE B 1 232 ? -21.953 24.812 -6.105 1 98.19 232 ILE B CA 1
ATOM 7037 C C . ILE B 1 232 ? -22.719 23.797 -5.281 1 98.19 232 ILE B C 1
ATOM 7039 O O . ILE B 1 232 ? -23 24.016 -4.098 1 98.19 232 ILE B O 1
ATOM 7043 N N . THR B 1 233 ? -23.156 22.766 -5.906 1 98.5 233 THR B N 1
ATOM 7044 C CA . THR B 1 233 ? -23.875 21.703 -5.207 1 98.5 233 THR B CA 1
ATOM 7045 C C . THR B 1 233 ? -23.172 20.359 -5.391 1 98.5 233 THR B C 1
ATOM 7047 O O . THR B 1 233 ? -22.797 20 -6.508 1 98.5 233 THR B O 1
ATOM 7050 N N . LEU B 1 234 ? -22.891 19.734 -4.297 1 98.12 234 LEU B N 1
ATOM 7051 C CA . LEU B 1 234 ? -22.328 18.375 -4.277 1 98.12 234 LEU B CA 1
ATOM 7052 C C . LEU B 1 234 ? -23.328 17.391 -3.701 1 98.12 234 LEU B C 1
ATOM 7054 O O . LEU B 1 234 ? -23.781 17.531 -2.562 1 98.12 234 LEU B O 1
ATOM 7058 N N . ASP B 1 235 ? -23.641 16.422 -4.461 1 98.12 235 ASP B N 1
ATOM 7059 C CA . ASP B 1 235 ? -24.609 15.391 -4.086 1 98.12 235 ASP B CA 1
ATOM 7060 C C . ASP B 1 235 ? -23.984 13.992 -4.168 1 98.12 235 ASP B C 1
ATOM 7062 O O . ASP B 1 235 ? -23.578 13.555 -5.246 1 98.12 235 ASP B O 1
ATOM 7066 N N . THR B 1 236 ? -23.953 13.32 -3.051 1 97.44 236 THR B N 1
ATOM 7067 C CA . THR B 1 236 ? -23.312 12.008 -3.021 1 97.44 236 THR B CA 1
ATOM 7068 C C . THR B 1 236 ? -24.188 10.953 -3.691 1 97.44 236 THR B C 1
ATOM 7070 O O . THR B 1 236 ? -23.719 9.859 -4 1 97.44 236 THR B O 1
ATOM 7073 N N . GLY B 1 237 ? -25.438 11.312 -3.953 1 96.69 237 GLY B N 1
ATOM 7074 C CA . GLY B 1 237 ? -26.359 10.227 -4.23 1 96.69 237 GLY B CA 1
ATOM 7075 C C . GLY B 1 237 ? -26.531 9.273 -3.059 1 96.69 237 GLY B C 1
ATOM 7076 O O . GLY B 1 237 ? -26.156 9.594 -1.932 1 96.69 237 GLY B O 1
ATOM 7077 N N . LEU B 1 238 ? -27.156 8.219 -3.301 1 96.25 238 LEU B N 1
ATOM 7078 C CA . LEU B 1 238 ? -27.391 7.262 -2.225 1 96.25 238 LEU B CA 1
ATOM 7079 C C . LEU B 1 238 ? -26.156 6.387 -1.995 1 96.25 238 LEU B C 1
ATOM 7081 O O . LEU B 1 238 ? -25.844 5.52 -2.812 1 96.25 238 LEU B O 1
ATOM 7085 N N . MET B 1 239 ? -25.531 6.605 -0.91 1 97.06 239 MET B N 1
ATOM 7086 C CA . MET B 1 239 ? -24.391 5.789 -0.501 1 97.06 239 MET B CA 1
ATOM 7087 C C . MET B 1 239 ? -24.859 4.512 0.188 1 97.06 239 MET B C 1
ATOM 7089 O O . MET B 1 239 ? -25.594 4.566 1.175 1 97.06 239 MET B O 1
ATOM 7093 N N . ASP B 1 240 ? -24.328 3.535 -0.298 1 96.56 240 ASP B N 1
ATOM 7094 C CA . ASP B 1 240 ? -24.719 2.229 0.227 1 96.56 240 ASP B CA 1
ATOM 7095 C C . ASP B 1 240 ? -23.781 1.796 1.354 1 96.56 240 ASP B C 1
ATOM 7097 O O . ASP B 1 240 ? -22.562 1.946 1.25 1 96.56 240 ASP B O 1
ATOM 7101 N N . SER B 1 241 ? -24.375 1.208 2.416 1 97 241 SER B N 1
ATOM 7102 C CA . SER B 1 241 ? -23.594 0.818 3.58 1 97 241 SER B CA 1
ATOM 7103 C C . SER B 1 241 ? -22.594 -0.284 3.232 1 97 241 SER B C 1
ATOM 7105 O O . SER B 1 241 ? -21.5 -0.327 3.779 1 97 241 SER B O 1
ATOM 7107 N N . ASN B 1 242 ? -22.938 -1.152 2.383 1 95.5 242 ASN B N 1
ATOM 7108 C CA . ASN B 1 242 ? -22.062 -2.252 2.004 1 95.5 242 ASN B CA 1
ATOM 7109 C C . ASN B 1 242 ? -21 -1.803 0.996 1 95.5 242 ASN B C 1
ATOM 7111 O O . ASN B 1 242 ? -19.812 -1.947 1.239 1 95.5 242 ASN B O 1
ATOM 7115 N N . ARG B 1 243 ? -21.422 -1.226 -0.046 1 93.88 243 ARG B N 1
ATOM 7116 C CA . ARG B 1 243 ? -20.531 -0.896 -1.159 1 93.88 243 ARG B CA 1
ATOM 7117 C C . ARG B 1 243 ? -19.609 0.256 -0.798 1 93.88 243 ARG B C 1
ATOM 7119 O O . ARG B 1 243 ? -18.391 0.193 -1.055 1 93.88 243 ARG B O 1
ATOM 7126 N N . HIS B 1 244 ? -20.125 1.248 -0.192 1 95.81 244 HIS B N 1
ATOM 7127 C CA . HIS B 1 244 ? -19.359 2.48 -0.012 1 95.81 244 HIS B CA 1
ATOM 7128 C C . HIS B 1 244 ? -18.719 2.535 1.37 1 95.81 244 HIS B C 1
ATOM 7130 O O . HIS B 1 244 ? -17.625 3.076 1.529 1 95.81 244 HIS B O 1
ATOM 7136 N N . LEU B 1 245 ? -19.344 1.927 2.357 1 96.56 245 LEU B N 1
ATOM 7137 C CA . LEU B 1 245 ? -18.875 2.096 3.725 1 96.56 245 LEU B CA 1
ATOM 7138 C C . LEU B 1 245 ? -18.266 0.797 4.254 1 96.56 245 LEU B C 1
ATOM 7140 O O . LEU B 1 245 ? -17.734 0.762 5.363 1 96.56 245 LEU B O 1
ATOM 7144 N N . GLY B 1 246 ? -18.422 -0.284 3.543 1 95.56 246 GLY B N 1
ATOM 7145 C CA . GLY B 1 246 ? -17.719 -1.517 3.836 1 95.56 246 GLY B CA 1
ATOM 7146 C C . GLY B 1 246 ? -18.438 -2.396 4.844 1 95.56 246 GLY B C 1
ATOM 7147 O O . GLY B 1 246 ? -17.859 -3.354 5.363 1 95.56 246 GLY B O 1
ATOM 7148 N N . ILE B 1 247 ? -19.656 -2.047 5.211 1 96.69 247 ILE B N 1
ATOM 7149 C CA . ILE B 1 247 ? -20.438 -2.93 6.082 1 96.69 247 ILE B CA 1
ATOM 7150 C C . ILE B 1 247 ? -20.969 -4.105 5.27 1 96.69 247 ILE B C 1
ATOM 7152 O O . ILE B 1 247 ? -22.047 -4.008 4.664 1 96.69 247 ILE B O 1
ATOM 7156 N N . ASN B 1 248 ? -20.344 -5.184 5.402 1 96.19 248 ASN B N 1
ATOM 7157 C CA . ASN B 1 248 ? -20.609 -6.355 4.566 1 96.19 248 ASN B CA 1
ATOM 7158 C C . ASN B 1 248 ? -21.812 -7.141 5.066 1 96.19 248 ASN B C 1
ATOM 7160 O O . ASN B 1 248 ? -21.656 -8.188 5.699 1 96.19 248 ASN B O 1
ATOM 7164 N N . MET B 1 249 ? -22.969 -6.625 4.719 1 94.81 249 MET B N 1
ATOM 7165 C CA . MET B 1 249 ? -24.203 -7.293 5.113 1 94.81 249 MET B CA 1
ATOM 7166 C C . MET B 1 249 ? -25.094 -7.535 3.9 1 94.81 249 MET B C 1
ATOM 7168 O O . MET B 1 249 ? -24.922 -6.895 2.861 1 94.81 249 MET B O 1
ATOM 7172 N N . GLY B 1 250 ? -26.031 -8.398 4.082 1 93.88 250 GLY B N 1
ATOM 7173 C CA . GLY B 1 250 ? -26.953 -8.758 3.012 1 93.88 250 GLY B CA 1
ATOM 7174 C C . GLY B 1 250 ? -27.875 -7.625 2.625 1 93.88 250 GLY B C 1
ATOM 7175 O O . GLY B 1 250 ? -27.984 -6.621 3.334 1 93.88 250 GLY B O 1
ATOM 7176 N N . PRO B 1 251 ? -28.609 -7.77 1.551 1 93.19 251 PRO B N 1
ATOM 7177 C CA . PRO B 1 251 ? -29.453 -6.695 1.021 1 93.19 251 PRO B CA 1
ATOM 7178 C C . PRO B 1 251 ? -30.547 -6.277 1.992 1 93.19 251 PRO B C 1
ATOM 7180 O O . PRO B 1 251 ? -30.969 -5.113 2 1 93.19 251 PRO B O 1
ATOM 7183 N N . LYS B 1 252 ? -31.016 -7.133 2.826 1 93.44 252 LYS B N 1
ATOM 7184 C CA . LYS B 1 252 ? -32.094 -6.824 3.75 1 93.44 252 LYS B CA 1
ATOM 7185 C C . LYS B 1 252 ? -31.594 -6 4.934 1 93.44 252 LYS B C 1
ATOM 7187 O O . LYS B 1 252 ? -32.375 -5.383 5.648 1 93.44 252 LYS B O 1
ATOM 7192 N N . SER B 1 253 ? -30.344 -5.992 5.09 1 94.69 253 SER B N 1
ATOM 7193 C CA . SER B 1 253 ? -29.766 -5.316 6.25 1 94.69 253 SER B CA 1
ATOM 7194 C C . SER B 1 253 ? -29 -4.066 5.84 1 94.69 253 SER B C 1
ATOM 7196 O O . SER B 1 253 ? -28.328 -3.447 6.668 1 94.69 253 SER B O 1
ATOM 7198 N N . ARG B 1 254 ? -29.188 -3.678 4.637 1 95.5 254 ARG B N 1
ATOM 7199 C CA . ARG B 1 254 ? -28.438 -2.531 4.133 1 95.5 254 ARG B CA 1
ATOM 7200 C C . ARG B 1 254 ? -29.188 -1.23 4.383 1 95.5 254 ARG B C 1
ATOM 7202 O O . ARG B 1 254 ? -30.406 -1.239 4.57 1 95.5 254 ARG B O 1
ATOM 7209 N N . LEU B 1 255 ? -28.422 -0.231 4.508 1 96.75 255 LEU B N 1
ATOM 7210 C CA . LEU B 1 255 ? -28.938 1.124 4.641 1 96.75 255 LEU B CA 1
ATOM 7211 C C . LEU B 1 255 ? -28.234 2.076 3.682 1 96.75 255 LEU B C 1
ATOM 7213 O O . LEU B 1 255 ? -27.078 1.858 3.328 1 96.75 255 LEU B O 1
ATOM 7217 N N . GLN B 1 256 ? -28.984 3.025 3.221 1 96.94 256 GLN B N 1
ATOM 7218 C CA . GLN B 1 256 ? -28.375 4.027 2.35 1 96.94 256 GLN B CA 1
ATOM 7219 C C . GLN B 1 256 ? -28.516 5.426 2.947 1 96.94 256 GLN B C 1
ATOM 7221 O O . GLN B 1 256 ? -29.5 5.723 3.633 1 96.94 256 GLN B O 1
ATOM 7226 N N . ILE B 1 257 ? -27.5 6.203 2.76 1 97.62 257 ILE B N 1
ATOM 7227 C CA . ILE B 1 257 ? -27.5 7.582 3.236 1 97.62 257 ILE B CA 1
ATOM 7228 C C . ILE B 1 257 ? -27.062 8.516 2.113 1 97.62 257 ILE B C 1
ATOM 7230 O O . ILE B 1 257 ? -26.297 8.125 1.238 1 97.62 257 ILE B O 1
ATOM 7234 N N . ARG B 1 258 ? -27.625 9.648 2.076 1 97.69 258 ARG B N 1
ATOM 7235 C CA . ARG B 1 258 ? -27.328 10.68 1.089 1 97.69 258 ARG B CA 1
ATOM 7236 C C . ARG B 1 258 ? -27 12.008 1.766 1 97.69 258 ARG B C 1
ATOM 7238 O O . ARG B 1 258 ? -27.656 12.383 2.742 1 97.69 258 ARG B O 1
ATOM 7245 N N . LYS B 1 259 ? -25.938 12.609 1.332 1 98 259 LYS B N 1
ATOM 7246 C CA . LYS B 1 259 ? -25.594 13.953 1.778 1 98 259 LYS B CA 1
ATOM 7247 C C . LYS B 1 259 ? -25.531 14.922 0.602 1 98 259 LYS B C 1
ATOM 7249 O O . LYS B 1 259 ? -24.953 14.609 -0.438 1 98 259 LYS B O 1
ATOM 7254 N N . LYS B 1 260 ? -26.125 16.016 0.785 1 98.12 260 LYS B N 1
ATOM 7255 C CA . LYS B 1 260 ? -26.094 17.094 -0.209 1 98.12 260 LYS B CA 1
ATOM 7256 C C . LYS B 1 260 ? -25.578 18.391 0.399 1 98.12 260 LYS B C 1
ATOM 7258 O O . LYS B 1 260 ? -26.047 18.812 1.459 1 98.12 260 LYS B O 1
ATOM 7263 N N . THR B 1 261 ? -24.594 18.953 -0.213 1 98.19 261 THR B N 1
ATOM 7264 C CA . THR B 1 261 ? -23.984 20.219 0.207 1 98.19 261 THR B CA 1
ATOM 7265 C C . THR B 1 261 ? -24.141 21.281 -0.881 1 98.19 261 THR B C 1
ATOM 7267 O O . THR B 1 261 ? -23.812 21.031 -2.043 1 98.19 261 THR B O 1
ATOM 7270 N N . SER B 1 262 ? -24.688 22.375 -0.525 1 98.38 262 SER B N 1
ATOM 7271 C CA . SER B 1 262 ? -24.797 23.516 -1.419 1 98.38 262 SER B CA 1
ATOM 7272 C C . SER B 1 262 ? -24.188 24.766 -0.787 1 98.38 262 SER B C 1
ATOM 7274 O O . SER B 1 262 ? -24.531 25.125 0.343 1 98.38 262 SER B O 1
ATOM 7276 N N . CYS B 1 263 ? -23.312 25.375 -1.503 1 98.31 263 CYS B N 1
ATOM 7277 C CA . CYS B 1 263 ? -22.625 26.547 -0.954 1 98.31 263 CYS B CA 1
ATOM 7278 C C . CYS B 1 263 ? -22.547 27.656 -1.984 1 98.31 263 CYS B C 1
ATOM 7280 O O . CYS B 1 263 ? -22.531 27.406 -3.189 1 98.31 263 CYS B O 1
ATOM 7282 N N . ALA B 1 264 ? -22.5 28.891 -1.546 1 98.06 264 ALA B N 1
ATOM 7283 C CA . ALA B 1 264 ? -22.312 30.047 -2.408 1 98.06 264 ALA B CA 1
ATOM 7284 C C . ALA B 1 264 ? -21.688 31.203 -1.641 1 98.06 264 ALA B C 1
ATOM 7286 O O . ALA B 1 264 ? -21.969 31.406 -0.457 1 98.06 264 ALA B O 1
ATOM 7287 N N . PRO B 1 265 ? -20.797 31.938 -2.361 1 96.94 265 PRO B N 1
ATOM 7288 C CA . PRO B 1 265 ? -20.297 33.156 -1.733 1 96.94 265 PRO B CA 1
ATOM 7289 C C . PRO B 1 265 ? -21.406 34.188 -1.461 1 96.94 265 PRO B C 1
ATOM 7291 O O . PRO B 1 265 ? -22.344 34.312 -2.244 1 96.94 265 PRO B O 1
ATOM 7294 N N . ILE B 1 266 ? -21.281 34.844 -0.354 1 94.75 266 ILE B N 1
ATOM 7295 C CA . ILE B 1 266 ? -22.234 35.906 0.008 1 94.75 266 ILE B CA 1
ATOM 7296 C C . ILE B 1 266 ? -21.5 37.188 0.329 1 94.75 266 ILE B C 1
ATOM 7298 O O . ILE B 1 266 ? -20.281 37.188 0.562 1 94.75 266 ILE B O 1
ATOM 7302 N N . ASP B 1 267 ? -22.219 38.25 0.288 1 88 267 ASP B N 1
ATOM 7303 C CA . ASP B 1 267 ? -21.656 39.562 0.653 1 88 267 ASP B CA 1
ATOM 7304 C C . ASP B 1 267 ? -21.672 39.75 2.168 1 88 267 ASP B C 1
ATOM 7306 O O . ASP B 1 267 ? -22.703 40.094 2.748 1 88 267 ASP B O 1
ATOM 7310 N N . MET B 1 268 ? -20.562 39.594 2.783 1 84.06 268 MET B N 1
ATOM 7311 C CA . MET B 1 268 ? -20.469 39.656 4.238 1 84.06 268 MET B CA 1
ATOM 7312 C C . MET B 1 268 ? -20.656 41.094 4.738 1 84.06 268 MET B C 1
ATOM 7314 O O . MET B 1 268 ? -21.031 41.281 5.895 1 84.06 268 MET B O 1
ATOM 7318 N N . GLU B 1 269 ? -20.375 42.031 3.883 1 76.31 269 GLU B N 1
ATOM 7319 C CA . GLU B 1 269 ? -20.594 43.406 4.285 1 76.31 269 GLU B CA 1
ATOM 7320 C C . GLU B 1 269 ? -22.078 43.688 4.547 1 76.31 269 GLU B C 1
ATOM 7322 O O . GLU B 1 269 ? -22.406 44.5 5.414 1 76.31 269 GLU B O 1
ATOM 7327 N N . ALA B 1 270 ? -22.875 43.062 3.799 1 74.69 270 ALA B N 1
ATOM 7328 C CA . ALA B 1 270 ? -24.312 43.219 3.973 1 74.69 270 ALA B CA 1
ATOM 7329 C C . ALA B 1 270 ? -24.797 42.562 5.266 1 74.69 270 ALA B C 1
ATOM 7331 O O . ALA B 1 270 ? -25.844 42.938 5.809 1 74.69 270 ALA B O 1
ATOM 7332 N N . TYR B 1 271 ? -24.062 41.688 5.742 1 72.81 271 TYR B N 1
ATOM 7333 C CA . TYR B 1 271 ? -24.516 40.906 6.891 1 72.81 271 TYR B CA 1
ATOM 7334 C C . TYR B 1 271 ? -23.625 41.188 8.109 1 72.81 271 TYR B C 1
ATOM 7336 O O . TYR B 1 271 ? -23.672 40.438 9.086 1 72.81 271 TYR B O 1
ATOM 7344 N N . SER B 1 272 ? -22.781 42.031 7.977 1 65.44 272 SER B N 1
ATOM 7345 C CA . SER B 1 272 ? -21.906 42.344 9.102 1 65.44 272 SER B CA 1
ATOM 7346 C C . SER B 1 272 ? -22.25 43.719 9.688 1 65.44 272 SER B C 1
ATOM 7348 O O . SER B 1 272 ? -22.75 44.594 8.969 1 65.44 272 SER B O 1
ATOM 7350 N N . THR B 1 273 ? -22.656 43.688 10.906 1 55.72 273 THR B N 1
ATOM 7351 C CA . THR B 1 273 ? -22.75 45 11.57 1 55.72 273 THR B CA 1
ATOM 7352 C C . THR B 1 273 ? -21.375 45.469 12.031 1 55.72 273 THR B C 1
ATOM 7354 O O . THR B 1 273 ? -20.484 44.656 12.266 1 55.72 273 THR B O 1
ATOM 7357 N N . GLU B 1 274 ? -21.141 46.719 11.617 1 42.34 274 GLU B N 1
ATOM 7358 C CA . GLU B 1 274 ? -19.875 47.344 12.008 1 42.34 274 GLU B CA 1
ATOM 7359 C C . GLU B 1 274 ? -19.531 47.031 13.453 1 42.34 274 GLU B C 1
ATOM 7361 O O . GLU B 1 274 ? -20.062 47.625 14.383 1 42.34 274 GLU B O 1
ATOM 7366 N N . TRP B 1 275 ? -19.797 45.906 13.875 1 36.97 275 TRP B N 1
ATOM 7367 C CA . TRP B 1 275 ? -19.219 45.844 15.211 1 36.97 275 TRP B CA 1
ATOM 7368 C C . TRP B 1 275 ? -17.703 46.031 15.148 1 36.97 275 TRP B C 1
ATOM 7370 O O . TRP B 1 275 ? -16.984 45.219 14.547 1 36.97 275 TRP B O 1
ATOM 7380 N N . THR B 1 276 ? -17.328 47.25 14.773 1 35.47 276 THR B N 1
ATOM 7381 C CA . THR B 1 276 ? -15.898 47.531 14.875 1 35.47 276 THR B CA 1
ATOM 7382 C C . THR B 1 276 ? -15.383 47.219 16.281 1 35.47 276 THR B C 1
ATOM 7384 O O . THR B 1 276 ? -15.648 47.938 17.234 1 35.47 276 THR B O 1
ATOM 7387 N N . SER B 1 277 ? -15.625 46.188 16.875 1 32.28 277 SER B N 1
ATOM 7388 C CA . SER B 1 277 ? -14.703 46.156 18 1 32.28 277 SER B CA 1
ATOM 7389 C C . SER B 1 277 ? -13.297 46.562 17.578 1 32.28 277 SER B C 1
ATOM 7391 O O . SER B 1 277 ? -12.883 46.312 16.453 1 32.28 277 SER B O 1
ATOM 7393 N N . ASP B 1 278 ? -12.789 47.656 18.141 1 29.98 278 ASP B N 1
ATOM 7394 C CA . ASP B 1 278 ? -11.398 48.094 18.109 1 29.98 278 ASP B CA 1
ATOM 7395 C C . ASP B 1 278 ? -10.453 46.906 18.125 1 29.98 278 ASP B C 1
ATOM 7397 O O . ASP B 1 278 ? -10.094 46.406 19.203 1 29.98 278 ASP B O 1
ATOM 7401 N N . ILE B 1 279 ? -10.641 45.969 17.469 1 33.38 279 ILE B N 1
ATOM 7402 C CA . ILE B 1 279 ? -9.625 44.938 17.375 1 33.38 279 ILE B CA 1
ATOM 7403 C C . ILE B 1 279 ? -8.289 45.562 16.969 1 33.38 279 ILE B C 1
ATOM 7405 O O . ILE B 1 279 ? -8.141 46.062 15.867 1 33.38 279 ILE B O 1
ATOM 7409 N N . GLN B 1 280 ? -7.637 46.062 18.031 1 27.78 280 GLN B N 1
ATOM 7410 C CA . GLN B 1 280 ? -6.273 46.562 17.828 1 27.78 280 GLN B CA 1
ATOM 7411 C C . GLN B 1 280 ? -5.453 45.531 17.031 1 27.78 280 GLN B C 1
ATOM 7413 O O . GLN B 1 280 ? -5.578 44.344 17.25 1 27.78 280 GLN B O 1
ATOM 7418 N N . PRO B 1 281 ? -4.789 45.906 16.078 1 27.81 281 PRO B N 1
ATOM 7419 C CA . PRO B 1 281 ? -3.662 45.25 15.398 1 27.81 281 PRO B CA 1
ATOM 7420 C C . PRO B 1 281 ? -2.609 44.719 16.375 1 27.81 281 PRO B C 1
ATOM 7422 O O . PRO B 1 281 ? -2.129 45.469 17.234 1 27.81 281 PRO B O 1
ATOM 7425 N N . GLY B 1 282 ? -2.479 43.344 16.906 1 26.69 282 GLY B N 1
ATOM 7426 C CA . GLY B 1 282 ? -1.536 42.625 17.75 1 26.69 282 GLY B CA 1
ATOM 7427 C C . GLY B 1 282 ? -2.211 41.75 18.781 1 26.69 282 GLY B C 1
ATOM 7428 O O . GLY B 1 282 ? -1.572 41.281 19.734 1 26.69 282 GLY B O 1
ATOM 7429 N N . THR B 1 283 ? -3.441 42.062 19.344 1 25.88 283 THR B N 1
ATOM 7430 C CA . THR B 1 283 ? -3.941 41.281 20.469 1 25.88 283 THR B CA 1
ATOM 7431 C C . THR B 1 283 ? -3.988 39.812 20.156 1 25.88 283 THR B C 1
ATOM 7433 O O . THR B 1 283 ? -4.539 39.406 19.125 1 25.88 283 THR B O 1
ATOM 7436 N N . GLU B 1 284 ? -3.201 39.031 20.969 1 27.3 284 GLU B N 1
ATOM 7437 C CA . GLU B 1 284 ? -2.939 37.594 21.141 1 27.3 284 GLU B CA 1
ATOM 7438 C C . GLU B 1 284 ? -4.234 36.812 21.375 1 27.3 284 GLU B C 1
ATOM 7440 O O . GLU B 1 284 ? -5.086 37.25 22.156 1 27.3 284 GLU B O 1
ATOM 7445 N N . MET B 1 285 ? -4.699 36 20.484 1 27.67 285 MET B N 1
ATOM 7446 C CA . MET B 1 285 ? -5.879 35.156 20.453 1 27.67 285 MET B CA 1
ATOM 7447 C C . MET B 1 285 ? -5.934 34.25 21.672 1 27.67 285 MET B C 1
ATOM 7449 O O . MET B 1 285 ? -5.25 33.219 21.719 1 27.67 285 MET B O 1
ATOM 7453 N N . PHE B 1 286 ? -6.137 34.656 22.922 1 25.11 286 PHE B N 1
ATOM 7454 C CA . PHE B 1 286 ? -6.402 33.75 24.031 1 25.11 286 PHE B CA 1
ATOM 7455 C C . PHE B 1 286 ? -7.652 32.938 23.781 1 25.11 286 PHE B C 1
ATOM 7457 O O . PHE B 1 286 ? -8.43 33.219 22.875 1 25.11 286 PHE B O 1
ATOM 7464 N N . PHE B 1 287 ? -8.555 32.281 24.797 1 28.05 287 PHE B N 1
ATOM 7465 C CA . PHE B 1 287 ? -9.812 31.562 24.969 1 28.05 287 PHE B CA 1
ATOM 7466 C C . PHE B 1 287 ? -10.992 32.438 24.547 1 28.05 287 PHE B C 1
ATOM 7468 O O . PHE B 1 287 ? -12.141 32.125 24.875 1 28.05 287 PHE B O 1
ATOM 7475 N N . PRO B 1 288 ? -11.273 33.531 24.047 1 27.66 288 PRO B N 1
ATOM 7476 C CA . PRO B 1 288 ? -12.43 34.438 24.188 1 27.66 288 PRO B CA 1
ATOM 7477 C C . PRO B 1 288 ? -13.758 33.719 23.922 1 27.66 288 PRO B C 1
ATOM 7479 O O . PRO B 1 288 ? -13.773 32.625 23.344 1 27.66 288 PRO B O 1
ATOM 7482 N N . THR B 1 289 ? -15.242 34.719 23.562 1 30.66 289 THR B N 1
ATOM 7483 C CA . THR B 1 289 ? -15.773 35.656 22.578 1 30.66 289 THR B CA 1
ATOM 7484 C C . THR B 1 289 ? -15.172 35.406 21.203 1 30.66 289 THR B C 1
ATOM 7486 O O . THR B 1 289 ? -14.133 34.75 21.078 1 30.66 289 THR B O 1
ATOM 7489 N N . LEU B 1 290 ? -15.945 35.906 19.938 1 32.09 290 LEU B N 1
ATOM 7490 C CA . LEU B 1 290 ? -15.719 36 18.5 1 32.09 290 LEU B CA 1
ATOM 7491 C C . LEU B 1 290 ? -14.258 36.312 18.203 1 32.09 290 LEU B C 1
ATOM 7493 O O . LEU B 1 290 ? -13.812 37.438 18.406 1 32.09 290 LEU B O 1
ATOM 7497 N N . PHE B 1 291 ? -13.438 35.688 18.562 1 33.72 291 PHE B N 1
ATOM 7498 C CA . PHE B 1 291 ? -11.984 35.844 18.625 1 33.72 291 PHE B CA 1
ATOM 7499 C C . PHE B 1 291 ? -11.445 36.5 17.359 1 33.72 291 PHE B C 1
ATOM 7501 O O . PHE B 1 291 ? -11.531 35.938 16.266 1 33.72 291 PHE B O 1
ATOM 7508 N N . PRO B 1 292 ? -11.461 37.719 17.328 1 38.56 292 PRO B N 1
ATOM 7509 C CA . PRO B 1 292 ? -11.148 38.594 16.203 1 38.56 292 PRO B CA 1
ATOM 7510 C C . PRO B 1 292 ? -10.102 38 15.273 1 38.56 292 PRO B C 1
ATOM 7512 O O . PRO B 1 292 ? -10.07 38.344 14.078 1 38.56 292 PRO B O 1
ATOM 7515 N N . ASN B 1 293 ? -9.109 37.219 15.773 1 42.62 293 ASN B N 1
ATOM 7516 C CA . ASN B 1 293 ? -7.883 36.938 15.031 1 42.62 293 ASN B CA 1
ATOM 7517 C C . ASN B 1 293 ? -7.969 35.625 14.281 1 42.62 293 ASN B C 1
ATOM 7519 O O . ASN B 1 293 ? -6.945 35.062 13.883 1 42.62 293 ASN B O 1
ATOM 7523 N N . ASP B 1 294 ? -9.297 35.125 14.18 1 55.5 294 ASP B N 1
ATOM 7524 C CA . ASP B 1 294 ? -9.297 33.875 13.422 1 55.5 294 ASP B CA 1
ATOM 7525 C C . ASP B 1 294 ? -9.273 34.156 11.922 1 55.5 294 ASP B C 1
ATOM 7527 O O . ASP B 1 294 ? -10.062 34.938 11.414 1 55.5 294 ASP B O 1
ATOM 7531 N N . THR B 1 295 ? -8.352 33.594 11.445 1 69.75 295 THR B N 1
ATOM 7532 C CA . THR B 1 295 ? -8.211 33.719 10 1 69.75 295 THR B CA 1
ATOM 7533 C C . THR B 1 295 ? -9.359 33 9.289 1 69.75 295 THR B C 1
ATOM 7535 O O . THR B 1 295 ? -9.945 33.531 8.344 1 69.75 295 THR B O 1
ATOM 7538 N N . PHE B 1 296 ? -9.867 31.891 9.914 1 81.06 296 PHE B N 1
ATOM 7539 C CA . PHE B 1 296 ? -10.906 31.062 9.312 1 81.06 296 PHE B CA 1
ATOM 7540 C C . PHE B 1 296 ? -11.859 30.531 10.375 1 81.06 296 PHE B C 1
ATOM 7542 O O . PHE B 1 296 ? -11.422 30 11.398 1 81.06 296 PHE B O 1
ATOM 7549 N N . ASN B 1 297 ? -13.25 30.766 10.195 1 83.06 297 ASN B N 1
ATOM 7550 C CA . ASN B 1 297 ? -14.25 30.375 11.18 1 83.06 297 ASN B CA 1
ATOM 7551 C C . ASN B 1 297 ? -15.5 29.797 10.516 1 83.06 297 ASN B C 1
ATOM 7553 O O . ASN B 1 297 ? -15.727 30 9.328 1 83.06 297 ASN B O 1
ATOM 7557 N N . VAL B 1 298 ? -16.219 29.031 11.383 1 88.81 298 VAL B N 1
ATOM 7558 C CA . VAL B 1 298 ? -17.469 28.453 10.922 1 88.81 298 VAL B CA 1
ATOM 7559 C C . VAL B 1 298 ? -18.531 28.578 12.008 1 88.81 298 VAL B C 1
ATOM 7561 O O . VAL B 1 298 ? -18.219 28.469 13.195 1 88.81 298 VAL B O 1
ATOM 7564 N N . ARG B 1 299 ? -19.766 28.891 11.594 1 87.56 299 ARG B N 1
ATOM 7565 C CA . ARG B 1 299 ? -20.938 28.844 12.445 1 87.56 299 ARG B CA 1
ATOM 7566 C C . ARG B 1 299 ? -22.094 28.125 11.734 1 87.56 299 ARG B C 1
ATOM 7568 O O . ARG B 1 299 ? -22.312 28.328 10.531 1 87.56 299 ARG B O 1
ATOM 7575 N N . THR B 1 300 ? -22.734 27.328 12.531 1 92.12 300 THR B N 1
ATOM 7576 C CA . THR B 1 300 ? -23.812 26.578 11.93 1 92.12 300 THR B CA 1
ATOM 7577 C C . THR B 1 300 ? -25.125 26.844 12.656 1 92.12 300 THR B C 1
ATOM 7579 O O . THR B 1 300 ? -25.172 26.922 13.883 1 92.12 300 THR B O 1
ATOM 7582 N N . ALA B 1 301 ? -26.172 27.062 11.875 1 91.38 301 ALA B N 1
ATOM 7583 C CA . ALA B 1 301 ? -27.547 27.125 12.352 1 91.38 301 ALA B CA 1
ATOM 7584 C C . ALA B 1 301 ? -28.312 25.859 11.953 1 91.38 301 ALA B C 1
ATOM 7586 O O . ALA B 1 301 ? -28.547 25.625 10.766 1 91.38 301 ALA B O 1
ATOM 7587 N N . TYR B 1 302 ? -28.781 25.172 12.984 1 92.69 302 TYR B N 1
ATOM 7588 C CA . TYR B 1 302 ? -29.547 23.969 12.719 1 92.69 302 TYR B CA 1
ATOM 7589 C C . TYR B 1 302 ? -31.031 24.297 12.57 1 92.69 302 TYR B C 1
ATOM 7591 O O . TYR B 1 302 ? -31.625 24.969 13.414 1 92.69 302 TYR B O 1
ATOM 7599 N N . ALA B 1 303 ? -31.594 23.75 11.562 1 91.56 303 ALA B N 1
ATOM 7600 C CA . ALA B 1 303 ? -32.969 24.094 11.227 1 91.56 303 ALA B CA 1
ATOM 7601 C C . ALA B 1 303 ? -33.938 23.656 12.328 1 91.56 303 ALA B C 1
ATOM 7603 O O . ALA B 1 303 ? -34.938 24.328 12.578 1 91.56 303 ALA B O 1
ATOM 7604 N N . LYS B 1 304 ? -33.625 22.562 13.008 1 89.81 304 LYS B N 1
ATOM 7605 C CA . LYS B 1 304 ? -34.594 22.016 13.961 1 89.81 304 LYS B CA 1
ATOM 7606 C C . LYS B 1 304 ? -34 21.891 15.352 1 89.81 304 LYS B C 1
ATOM 7608 O O . LYS B 1 304 ? -34.438 21.062 16.156 1 89.81 304 LYS B O 1
ATOM 7613 N N . ASN B 1 305 ? -33.062 22.594 15.617 1 88.62 305 ASN B N 1
ATOM 7614 C CA . ASN B 1 305 ? -32.438 22.609 16.938 1 88.62 305 ASN B CA 1
ATOM 7615 C C . ASN B 1 305 ? -31.75 23.953 17.219 1 88.62 305 ASN B C 1
ATOM 7617 O O . ASN B 1 305 ? -30.547 24.094 17.016 1 88.62 305 ASN B O 1
ATOM 7621 N N . PHE B 1 306 ? -32.438 24.766 17.828 1 83.75 306 PHE B N 1
ATOM 7622 C CA . PHE B 1 306 ? -31.969 26.141 18.078 1 83.75 306 PHE B CA 1
ATOM 7623 C C . PHE B 1 306 ? -30.906 26.156 19.156 1 83.75 306 PHE B C 1
ATOM 7625 O O . PHE B 1 306 ? -29.953 26.938 19.094 1 83.75 306 PHE B O 1
ATOM 7632 N N . THR B 1 307 ? -31 25.328 20.078 1 79 307 THR B N 1
ATOM 7633 C CA . THR B 1 307 ? -30.109 25.328 21.234 1 79 307 THR B CA 1
ATOM 7634 C C . THR B 1 307 ? -28.688 24.984 20.828 1 79 307 THR B C 1
ATOM 7636 O O . THR B 1 307 ? -27.719 25.5 21.391 1 79 307 THR B O 1
ATOM 7639 N N . GLU B 1 308 ? -28.531 24.234 19.812 1 83 308 GLU B N 1
ATOM 7640 C CA . GLU B 1 308 ? -27.203 23.812 19.375 1 83 308 GLU B CA 1
ATOM 7641 C C . GLU B 1 308 ? -26.672 24.703 18.266 1 83 308 GLU B C 1
ATOM 7643 O O . GLU B 1 308 ? -25.531 24.531 17.812 1 83 308 GLU B O 1
ATOM 7648 N N . SER B 1 309 ? -27.469 25.672 17.875 1 88.06 309 SER B N 1
ATOM 7649 C CA . SER B 1 309 ? -27.062 26.547 16.781 1 88.06 309 SER B CA 1
ATOM 7650 C C . SER B 1 309 ? -26.047 27.594 17.25 1 88.06 309 SER B C 1
ATOM 7652 O O . SER B 1 309 ? -26.125 28.062 18.391 1 88.06 309 SER B O 1
ATOM 7654 N N . GLY B 1 310 ? -25.141 27.859 16.406 1 81.25 310 GLY B N 1
ATOM 7655 C CA . GLY B 1 310 ? -24.125 28.828 16.734 1 81.25 310 GLY B CA 1
ATOM 7656 C C . GLY B 1 310 ? -24.531 30.25 16.391 1 81.25 310 GLY B C 1
ATOM 7657 O O . GLY B 1 310 ? -23.906 31.219 16.844 1 81.25 310 GLY B O 1
ATOM 7658 N N . PHE B 1 311 ? -25.547 30.391 15.555 1 81.62 311 PHE B N 1
ATOM 7659 C CA . PHE B 1 311 ? -26.078 31.703 15.211 1 81.62 311 PHE B CA 1
ATOM 7660 C C . PHE B 1 311 ? -27.516 31.594 14.719 1 81.62 311 PHE B C 1
ATOM 7662 O O . PHE B 1 311 ? -28.016 30.484 14.508 1 81.62 311 PHE B O 1
ATOM 7669 N N . PHE B 1 312 ? -28.156 32.719 14.625 1 83.88 312 PHE B N 1
ATOM 7670 C CA . PHE B 1 312 ? -29.516 32.812 14.094 1 83.88 312 PHE B CA 1
ATOM 7671 C C . PHE B 1 312 ? -29.531 33.531 12.766 1 83.88 312 PHE B C 1
ATOM 7673 O O . PHE B 1 312 ? -29.359 34.75 12.719 1 83.88 312 PHE B O 1
ATOM 7680 N N . PRO B 1 313 ? -29.812 32.719 11.766 1 87.31 313 PRO B N 1
ATOM 7681 C CA . PRO B 1 313 ? -29.781 33.344 10.453 1 87.31 313 PRO B CA 1
ATOM 7682 C C . PRO B 1 313 ? -30.938 34.312 10.242 1 87.31 313 PRO B C 1
ATOM 7684 O O . PRO B 1 313 ? -32.031 34.125 10.758 1 87.31 313 PRO B O 1
ATOM 7687 N N . ASP B 1 314 ? -30.625 35.344 9.461 1 85.06 314 ASP B N 1
ATOM 7688 C CA . ASP B 1 314 ? -31.688 36.25 8.984 1 85.06 314 ASP B CA 1
ATOM 7689 C C . ASP B 1 314 ? -32.688 35.469 8.094 1 85.06 314 ASP B C 1
ATOM 7691 O O . ASP B 1 314 ? -32.375 34.375 7.613 1 85.06 314 ASP B O 1
ATOM 7695 N N . ALA B 1 315 ? -33.781 36.125 7.848 1 86.44 315 ALA B N 1
ATOM 7696 C CA . ALA B 1 315 ? -34.844 35.469 7.105 1 86.44 315 ALA B CA 1
ATOM 7697 C C . ALA B 1 315 ? -34.406 35.062 5.703 1 86.44 315 ALA B C 1
ATOM 7699 O O . ALA B 1 315 ? -34.812 34.031 5.172 1 86.44 315 ALA B O 1
ATOM 7700 N N . ASP B 1 316 ? -33.594 35.844 5.164 1 89.19 316 ASP B N 1
ATOM 7701 C CA . ASP B 1 316 ? -33.156 35.594 3.791 1 89.19 316 ASP B CA 1
ATOM 7702 C C . ASP B 1 316 ? -32.188 34.438 3.719 1 89.19 316 ASP B C 1
ATOM 7704 O O . ASP B 1 316 ? -32.031 33.812 2.668 1 89.19 316 ASP B O 1
ATOM 7708 N N . LEU B 1 317 ? -31.516 34.094 4.844 1 91.31 317 LEU B N 1
ATOM 7709 C CA . LEU B 1 317 ? -30.531 33 4.891 1 91.31 317 LEU B CA 1
ATOM 7710 C C . LEU B 1 317 ? -31.125 31.766 5.559 1 91.31 317 LEU B C 1
ATOM 7712 O O . LEU B 1 317 ? -30.547 30.672 5.5 1 91.31 317 LEU B O 1
ATOM 7716 N N . ASN B 1 318 ? -32.312 31.922 6.105 1 90.69 318 ASN B N 1
ATOM 7717 C CA . ASN B 1 318 ? -32.906 30.859 6.891 1 90.69 318 ASN B CA 1
ATOM 7718 C C . ASN B 1 318 ? -33.469 29.766 5.996 1 90.69 318 ASN B C 1
ATOM 7720 O O . ASN B 1 318 ? -34.062 30.047 4.945 1 90.69 318 ASN B O 1
ATOM 7724 N N . ARG B 1 319 ? -33.281 28.5 6.418 1 93.31 319 ARG B N 1
ATOM 7725 C CA . ARG B 1 319 ? -33.812 27.312 5.766 1 93.31 319 ARG B CA 1
ATOM 7726 C C . ARG B 1 319 ? -34.5 26.391 6.781 1 93.31 319 ARG B C 1
ATOM 7728 O O . ARG B 1 319 ? -34.031 26.266 7.914 1 93.31 319 ARG B O 1
ATOM 7735 N N . THR B 1 320 ? -35.531 25.734 6.344 1 92.38 320 THR B N 1
ATOM 7736 C CA . THR B 1 320 ? -36.219 24.812 7.238 1 92.38 320 THR B CA 1
ATOM 7737 C C . THR B 1 320 ? -35.906 23.359 6.875 1 92.38 320 THR B C 1
ATOM 7739 O O . THR B 1 320 ? -36.156 22.453 7.672 1 92.38 320 THR B O 1
ATOM 7742 N N . ASP B 1 321 ? -35.406 23.141 5.742 1 95.38 321 ASP B N 1
ATOM 7743 C CA . ASP B 1 321 ? -35.156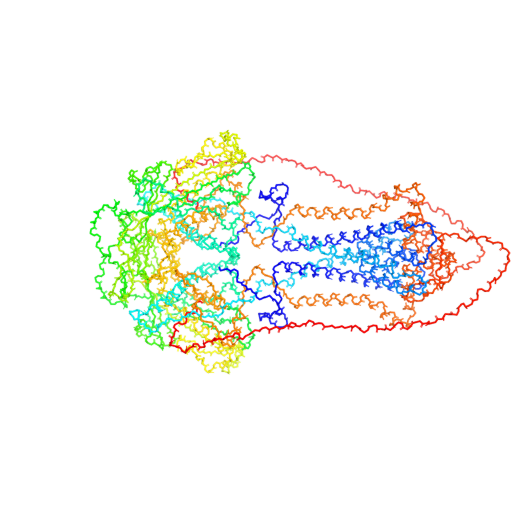 21.781 5.266 1 95.38 321 ASP B CA 1
ATOM 7744 C C . ASP B 1 321 ? -33.656 21.484 5.191 1 95.38 321 ASP B C 1
ATOM 7746 O O . ASP B 1 321 ? -33.25 20.469 4.625 1 95.38 321 ASP B O 1
ATOM 7750 N N . ALA B 1 322 ? -32.875 22.422 5.676 1 96.81 322 ALA B N 1
ATOM 7751 C CA . ALA B 1 322 ? -31.422 22.25 5.633 1 96.81 322 ALA B CA 1
ATOM 7752 C C . ALA B 1 322 ? -30.734 23 6.77 1 96.81 322 ALA B C 1
ATOM 7754 O O . ALA B 1 322 ? -31.281 24 7.277 1 96.81 322 ALA B O 1
ATOM 7755 N N . ASP B 1 323 ? -29.594 22.5 7.203 1 96.5 323 ASP B N 1
ATOM 7756 C CA . ASP B 1 323 ? -28.75 23.266 8.117 1 96.5 323 ASP B CA 1
ATOM 7757 C C . ASP B 1 323 ? -27.891 24.281 7.363 1 96.5 323 ASP B C 1
ATOM 7759 O O . ASP B 1 323 ? -27.422 24 6.258 1 96.5 323 ASP B O 1
ATOM 7763 N N . VAL B 1 324 ? -27.734 25.438 7.984 1 95.75 324 VAL B N 1
ATOM 7764 C CA . VAL B 1 324 ? -27 26.516 7.324 1 95.75 324 VAL B CA 1
ATOM 7765 C C . VAL B 1 324 ? -25.672 26.766 8.039 1 95.75 324 VAL B C 1
ATOM 7767 O O . VAL B 1 324 ? -25.641 26.938 9.258 1 95.75 324 VAL B O 1
ATOM 7770 N N . SER B 1 325 ? -24.641 26.703 7.301 1 95.06 325 SER B N 1
ATOM 7771 C CA . SER B 1 325 ? -23.312 27 7.836 1 95.06 325 SER B CA 1
ATOM 7772 C C . SER B 1 325 ? -22.703 28.219 7.148 1 95.06 325 SER B C 1
ATOM 7774 O O . SER B 1 325 ? -22.812 28.375 5.926 1 95.06 325 SER B O 1
ATOM 7776 N N . LEU B 1 326 ? -22.141 29.047 7.938 1 92.31 326 LEU B N 1
ATOM 7777 C CA . LEU B 1 326 ? -21.438 30.219 7.434 1 92.31 326 LEU B CA 1
ATOM 7778 C C . LEU B 1 326 ? -19.922 30.078 7.633 1 92.31 326 LEU B C 1
ATOM 7780 O O . LEU B 1 326 ? -19.453 29.969 8.766 1 92.31 326 LEU B O 1
ATOM 7784 N N . LEU B 1 327 ? -19.25 30.031 6.523 1 93.81 327 LEU B N 1
ATOM 7785 C CA . LEU B 1 327 ? -17.797 30.031 6.539 1 93.81 327 LEU B CA 1
ATOM 7786 C C . LEU B 1 327 ? -17.25 31.438 6.324 1 93.81 327 LEU B C 1
ATOM 7788 O O . LEU B 1 327 ? -17.594 32.094 5.34 1 93.81 327 LEU B O 1
ATOM 7792 N N . THR B 1 328 ? -16.391 31.891 7.227 1 90.56 328 THR B N 1
ATOM 7793 C CA . THR B 1 328 ? -15.844 33.25 7.102 1 90.56 328 THR B CA 1
ATOM 7794 C C . THR B 1 328 ? -14.32 33.188 7.074 1 90.56 328 THR B C 1
ATOM 7796 O O . THR B 1 328 ? -13.703 32.344 7.719 1 90.56 328 THR B O 1
ATOM 7799 N N . LEU B 1 329 ? -13.75 34.062 6.285 1 90.56 329 LEU B N 1
ATOM 7800 C CA . LEU B 1 329 ? -12.297 34.094 6.113 1 90.56 329 LEU B CA 1
ATOM 7801 C C . LEU B 1 329 ? -11.781 35.531 6.242 1 90.56 329 LEU B C 1
ATOM 7803 O O . LEU B 1 329 ? -12.258 36.438 5.562 1 90.56 329 LEU B O 1
ATOM 7807 N N . ASN B 1 330 ? -10.914 35.719 7.199 1 85.75 330 ASN B N 1
ATOM 7808 C CA . ASN B 1 330 ? -10.086 36.906 7.254 1 85.75 330 ASN B CA 1
ATOM 7809 C C . ASN B 1 330 ? -8.75 36.688 6.547 1 85.75 330 ASN B C 1
ATOM 7811 O O . ASN B 1 330 ? -7.789 36.219 7.152 1 85.75 330 ASN B O 1
ATOM 7815 N N . ASN B 1 331 ? -8.742 37.094 5.254 1 85.56 331 ASN B N 1
ATOM 7816 C CA . ASN B 1 331 ? -7.594 36.812 4.398 1 85.56 331 ASN B CA 1
ATOM 7817 C C . ASN B 1 331 ? -6.484 37.844 4.57 1 85.56 331 ASN B C 1
ATOM 7819 O O . ASN B 1 331 ? -6.633 39 4.16 1 85.56 331 ASN B O 1
ATOM 7823 N N . ARG B 1 332 ? -5.363 37.375 5.16 1 79 332 ARG B N 1
ATOM 7824 C CA . ARG B 1 332 ? -4.23 38.281 5.383 1 79 332 ARG B CA 1
ATOM 7825 C C . ARG B 1 332 ? -3.008 37.812 4.602 1 79 332 ARG B C 1
ATOM 7827 O O . ARG B 1 332 ? -1.886 38.25 4.883 1 79 332 ARG B O 1
ATOM 7834 N N . VAL B 1 333 ? -3.238 37.031 3.66 1 85.75 333 VAL B N 1
ATOM 7835 C CA . VAL B 1 333 ? -2.156 36.469 2.859 1 85.75 333 VAL B CA 1
ATOM 7836 C C . VAL B 1 333 ? -1.828 37.406 1.699 1 85.75 333 VAL B C 1
ATOM 7838 O O . VAL B 1 333 ? -2.725 38 1.109 1 85.75 333 VAL B O 1
ATOM 7841 N N . ALA B 1 334 ? -0.489 37.531 1.463 1 85.94 334 ALA B N 1
ATOM 7842 C CA . ALA B 1 334 ? -0.042 38.281 0.285 1 85.94 334 ALA B CA 1
ATOM 7843 C C . ALA B 1 334 ? 0.141 37.344 -0.911 1 85.94 334 ALA B C 1
ATOM 7845 O O . ALA B 1 334 ? 0.767 36.281 -0.792 1 85.94 334 ALA B O 1
ATOM 7846 N N . TYR B 1 335 ? -0.464 37.781 -2.035 1 88.69 335 TYR B N 1
ATOM 7847 C CA . TYR B 1 335 ? -0.387 36.969 -3.227 1 88.69 335 TYR B CA 1
ATOM 7848 C C . TYR B 1 335 ? 0.592 37.531 -4.238 1 88.69 335 TYR B C 1
ATOM 7850 O O . TYR B 1 335 ? 0.703 38.75 -4.375 1 88.69 335 TYR B O 1
ATOM 7858 N N . THR B 1 336 ? 1.259 36.688 -4.98 1 87.19 336 THR B N 1
ATOM 7859 C CA . THR B 1 336 ? 2.23 37.094 -5.977 1 87.19 336 THR B CA 1
ATOM 7860 C C . THR B 1 336 ? 1.529 37.562 -7.254 1 87.19 336 THR B C 1
ATOM 7862 O O . THR B 1 336 ? 2.178 38.031 -8.188 1 87.19 336 THR B O 1
ATOM 7865 N N . GLY B 1 337 ? 0.245 37.406 -7.301 1 87.25 337 GLY B N 1
ATOM 7866 C CA . GLY B 1 337 ? -0.621 37.875 -8.367 1 87.25 337 GLY B CA 1
ATOM 7867 C C . GLY B 1 337 ? -2.035 38.156 -7.906 1 87.25 337 GLY B C 1
ATOM 7868 O O . GLY B 1 337 ? -2.41 37.812 -6.781 1 87.25 337 GLY B O 1
ATOM 7869 N N . ARG B 1 338 ? -2.682 38.812 -8.789 1 90.25 338 ARG B N 1
ATOM 7870 C CA . ARG B 1 338 ? -4.062 39.188 -8.484 1 90.25 338 ARG B CA 1
ATOM 7871 C C . ARG B 1 338 ? -4.934 37.938 -8.336 1 90.25 338 ARG B C 1
ATOM 7873 O O . ARG B 1 338 ? -4.742 36.938 -9.047 1 90.25 338 ARG B O 1
ATOM 7880 N N . VAL B 1 339 ? -5.898 38 -7.355 1 93.88 339 VAL B N 1
ATOM 7881 C CA . VAL B 1 339 ? -6.809 36.906 -7.113 1 93.88 339 VAL B CA 1
ATOM 7882 C C . VAL B 1 339 ? -8.25 37.375 -7.262 1 93.88 339 VAL B C 1
ATOM 7884 O O . VAL B 1 339 ? -8.719 38.219 -6.496 1 93.88 339 VAL B O 1
ATOM 7887 N N . ASP B 1 340 ? -8.93 36.75 -8.172 1 94.38 340 ASP B N 1
ATOM 7888 C CA . ASP B 1 340 ? -10.305 37.156 -8.469 1 94.38 340 ASP B CA 1
ATOM 7889 C C . ASP B 1 340 ? -11.312 36.188 -7.828 1 94.38 340 ASP B C 1
ATOM 7891 O O . ASP B 1 340 ? -12.516 36.344 -8.031 1 94.38 340 ASP B O 1
ATOM 7895 N N . ASP B 1 341 ? -10.867 35.281 -7.086 1 95 341 ASP B N 1
ATOM 7896 C CA . ASP B 1 341 ? -11.758 34.375 -6.355 1 95 341 ASP B CA 1
ATOM 7897 C C . ASP B 1 341 ? -12.57 35.125 -5.312 1 95 341 ASP B C 1
ATOM 7899 O O . ASP B 1 341 ? -12.023 35.906 -4.539 1 95 341 ASP B O 1
ATOM 7903 N N . PRO B 1 342 ? -13.812 34.875 -5.23 1 95.25 342 PRO B N 1
ATOM 7904 C CA . PRO B 1 342 ? -14.656 35.688 -4.328 1 95.25 342 PRO B CA 1
ATOM 7905 C C . PRO B 1 342 ? -14.367 35.406 -2.854 1 95.25 342 PRO B C 1
ATOM 7907 O O . PRO B 1 342 ? -14.672 36.219 -1.991 1 95.25 342 PRO B O 1
ATOM 7910 N N . PHE B 1 343 ? -13.883 34.281 -2.523 1 94.5 343 PHE B N 1
ATOM 7911 C CA . PHE B 1 343 ? -13.617 33.938 -1.139 1 94.5 343 PHE B CA 1
ATOM 7912 C C . PHE B 1 343 ? -12.234 34.406 -0.709 1 94.5 343 PHE B C 1
ATOM 7914 O O . PHE B 1 343 ? -12.031 34.781 0.451 1 94.5 343 PHE B O 1
ATOM 7921 N N . PHE B 1 344 ? -11.281 34.406 -1.713 1 94.31 344 PHE B N 1
ATOM 7922 C CA . PHE B 1 344 ? -9.898 34.781 -1.437 1 94.31 344 PHE B CA 1
ATOM 7923 C C . PHE B 1 344 ? -9.547 36.094 -2.139 1 94.31 344 PHE B C 1
ATOM 7925 O O . PHE B 1 344 ? -8.375 36.344 -2.42 1 94.31 344 PHE B O 1
ATOM 7932 N N . GLU B 1 345 ? -10.375 36.875 -2.375 1 92.81 345 GLU B N 1
ATOM 7933 C CA . GLU B 1 345 ? -10.195 38.062 -3.211 1 92.81 345 GLU B CA 1
ATOM 7934 C C . GLU B 1 345 ? -9.016 38.906 -2.725 1 92.81 345 GLU B C 1
ATOM 7936 O O . GLU B 1 345 ? -8.859 39.125 -1.521 1 92.81 345 GLU B O 1
ATOM 7941 N N . ALA B 1 346 ? -8.141 39.25 -3.629 1 92.25 346 ALA B N 1
ATOM 7942 C CA . ALA B 1 346 ? -6.992 40.125 -3.393 1 92.25 346 ALA B CA 1
ATOM 7943 C C . ALA B 1 346 ? -6.75 41.031 -4.582 1 92.25 346 ALA B C 1
ATOM 7945 O O . ALA B 1 346 ? -6.094 40.656 -5.551 1 92.25 346 ALA B O 1
ATOM 7946 N N . HIS B 1 347 ? -7.172 42.344 -4.484 1 91.56 347 HIS B N 1
ATOM 7947 C CA . HIS B 1 347 ? -7.105 43.25 -5.613 1 91.56 347 HIS B CA 1
ATOM 7948 C C . HIS B 1 347 ? -6.23 44.469 -5.285 1 91.56 347 HIS B C 1
ATOM 7950 O O . HIS B 1 347 ? -5.91 45.25 -6.168 1 91.56 347 HIS B O 1
ATOM 7956 N N . LEU B 1 348 ? -5.859 44.562 -4.008 1 87.88 348 LEU B N 1
ATOM 7957 C CA . LEU B 1 348 ? -5.062 45.719 -3.611 1 87.88 348 LEU B CA 1
ATOM 7958 C C . LEU B 1 348 ? -3.572 45.406 -3.75 1 87.88 348 LEU B C 1
ATOM 7960 O O . LEU B 1 348 ? -3.07 44.438 -3.176 1 87.88 348 LEU B O 1
ATOM 7964 N N . ASN B 1 349 ? -2.982 46.188 -4.648 1 80.44 34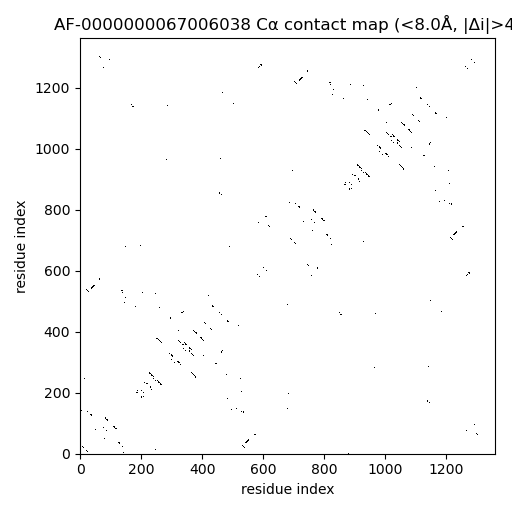9 ASN B N 1
ATOM 7965 C CA . ASN B 1 349 ? -1.534 46.062 -4.754 1 80.44 349 ASN B CA 1
ATOM 7966 C C . ASN B 1 349 ? -0.813 46.75 -3.602 1 80.44 349 ASN B C 1
ATOM 7968 O O . ASN B 1 349 ? -1.002 47.938 -3.373 1 80.44 349 ASN B O 1
ATOM 7972 N N . SER B 1 350 ? -0.222 46.031 -2.738 1 66.81 350 SER B N 1
ATOM 7973 C CA . SER B 1 350 ? 0.409 46.594 -1.549 1 66.81 350 SER B CA 1
ATOM 7974 C C . SER B 1 350 ? 1.606 47.469 -1.915 1 66.81 350 SER B C 1
ATOM 7976 O O . SER B 1 350 ? 2.18 48.125 -1.055 1 66.81 350 SER B O 1
ATOM 7978 N N . GLY B 1 351 ? 1.861 48.062 -3.229 1 56.31 351 GLY B N 1
ATOM 7979 C CA . GLY B 1 351 ? 2.799 48.969 -3.867 1 56.31 351 GLY B CA 1
ATOM 7980 C C . GLY B 1 351 ? 4.066 49.188 -3.061 1 56.31 351 GLY B C 1
ATOM 7981 O O . GLY B 1 351 ? 5.133 49.438 -3.627 1 56.31 351 GLY B O 1
ATOM 7982 N N . GLY B 1 352 ? 4.309 49 -1.854 1 47.62 352 GLY B N 1
ATOM 7983 C CA . GLY B 1 352 ? 5.336 49.594 -1.011 1 47.62 352 GLY B CA 1
ATOM 7984 C C . GLY B 1 352 ? 6.098 48.562 -0.19 1 47.62 352 GLY B C 1
ATOM 7985 O O . GLY B 1 352 ? 7.121 48.906 0.419 1 47.62 352 GLY B O 1
ATOM 7986 N N . ASN B 1 353 ? 5.535 47.625 0.217 1 48.5 353 ASN B N 1
ATOM 7987 C CA . ASN B 1 353 ? 6.207 46.812 1.225 1 48.5 353 ASN B CA 1
ATOM 7988 C C . ASN B 1 353 ? 7.172 45.812 0.587 1 48.5 353 ASN B C 1
ATOM 7990 O O . ASN B 1 353 ? 7.207 45.656 -0.637 1 48.5 353 ASN B O 1
ATOM 7994 N N . ARG B 1 354 ? 8.109 45.344 1.401 1 50.91 354 ARG B N 1
ATOM 7995 C CA . ARG B 1 354 ? 9.172 44.375 1.104 1 50.91 354 ARG B CA 1
ATOM 7996 C C . ARG B 1 354 ? 8.734 43.406 0.026 1 50.91 354 ARG B C 1
ATOM 7998 O O . ARG B 1 354 ? 9.57 42.781 -0.633 1 50.91 354 ARG B O 1
ATOM 8005 N N . LEU B 1 355 ? 7.418 43.219 -0.013 1 58.44 355 LEU B N 1
ATOM 8006 C CA . LEU B 1 355 ? 6.953 42.344 -1.076 1 58.44 355 LEU B CA 1
ATOM 8007 C C . LEU B 1 355 ? 6.379 43.125 -2.238 1 58.44 355 LEU B C 1
ATOM 8009 O O . LEU B 1 355 ? 5.16 43.25 -2.375 1 58.44 355 LEU B O 1
ATOM 8013 N N . ALA B 1 356 ? 7.016 44.344 -2.615 1 55.28 356 ALA B N 1
ATOM 8014 C CA . ALA B 1 356 ? 6.672 45.438 -3.502 1 55.28 356 ALA B CA 1
ATOM 8015 C C . ALA B 1 356 ? 5.445 45.125 -4.348 1 55.28 356 ALA B C 1
ATOM 8017 O O . ALA B 1 356 ? 4.508 45.906 -4.434 1 55.28 356 ALA B O 1
ATOM 8018 N N . ASP B 1 357 ? 5.438 44.031 -5.07 1 69.56 357 ASP B N 1
ATOM 8019 C CA . ASP B 1 357 ? 4.414 43.812 -6.086 1 69.56 357 ASP B CA 1
ATOM 8020 C C . ASP B 1 357 ? 3.471 42.688 -5.672 1 69.56 357 ASP B C 1
ATOM 8022 O O . ASP B 1 357 ? 2.91 42 -6.523 1 69.56 357 ASP B O 1
ATOM 8026 N N . ALA B 1 358 ? 3.162 42.719 -4.285 1 80.31 358 ALA B N 1
ATOM 8027 C CA . ALA B 1 358 ? 2.242 41.688 -3.859 1 80.31 358 ALA B CA 1
ATOM 8028 C C . ALA B 1 358 ? 0.807 42.188 -3.801 1 80.31 358 ALA B C 1
ATOM 8030 O O . ALA B 1 358 ? 0.573 43.406 -3.855 1 80.31 358 ALA B O 1
ATOM 8031 N N . TRP B 1 359 ? -0.15 41.344 -3.92 1 87.88 359 TRP B N 1
ATOM 8032 C CA . TRP B 1 359 ? -1.578 41.625 -3.869 1 87.88 359 TRP B CA 1
ATOM 8033 C C . TRP B 1 359 ? -2.188 41.156 -2.559 1 87.88 359 TRP B C 1
ATOM 8035 O O . TRP B 1 359 ? -1.883 40.031 -2.098 1 87.88 359 TRP B O 1
ATOM 8045 N N . VAL B 1 360 ? -2.973 42 -1.873 1 87.25 360 VAL B N 1
ATOM 8046 C CA . VAL B 1 360 ? -3.635 41.625 -0.626 1 87.25 360 VAL B CA 1
ATOM 8047 C C . VAL B 1 360 ? -5.141 41.844 -0.758 1 87.25 360 VAL B C 1
ATOM 8049 O O . VAL B 1 360 ? -5.605 42.469 -1.712 1 87.25 360 VAL B O 1
ATOM 8052 N N . SER B 1 361 ? -5.812 41.312 0.164 1 87.5 361 SER B N 1
ATOM 8053 C CA . SER B 1 361 ? -7.27 41.344 0.119 1 87.5 361 SER B CA 1
ATOM 8054 C C . SER B 1 361 ? -7.785 42.781 0.28 1 87.5 361 SER B C 1
ATOM 8056 O O . SER B 1 361 ? -7.242 43.562 1.073 1 87.5 361 SER B O 1
ATOM 8058 N N . ASP B 1 362 ? -8.828 43.156 -0.452 1 83.81 362 ASP B N 1
ATOM 8059 C CA . ASP B 1 362 ? -9.484 44.438 -0.334 1 83.81 362 ASP B CA 1
ATOM 8060 C C . ASP B 1 362 ? -10.656 44.375 0.64 1 83.81 362 ASP B C 1
ATOM 8062 O O . ASP B 1 362 ? -11.281 45.406 0.931 1 83.81 362 ASP B O 1
ATOM 8066 N N . LYS B 1 363 ? -10.938 43.188 1.124 1 82.88 363 LYS B N 1
ATOM 8067 C CA . LYS B 1 363 ? -12.031 42.969 2.066 1 82.88 363 LYS B CA 1
ATOM 8068 C C . LYS B 1 363 ? -11.508 42.531 3.424 1 82.88 363 LYS B C 1
ATOM 8070 O O . LYS B 1 363 ? -10.531 41.781 3.494 1 82.88 363 LYS B O 1
ATOM 8075 N N . THR B 1 364 ? -12.156 42.938 4.469 1 77 364 THR B N 1
ATOM 8076 C CA . THR B 1 364 ? -11.773 42.5 5.812 1 77 364 THR B CA 1
ATOM 8077 C C . THR B 1 364 ? -12.266 41.094 6.086 1 77 364 THR B C 1
ATOM 8079 O O . THR B 1 364 ? -11.609 40.344 6.809 1 77 364 THR B O 1
ATOM 8082 N N . LEU B 1 365 ? -13.492 40.875 5.531 1 85.88 365 LEU B N 1
ATOM 8083 C CA . LEU B 1 365 ? -14.109 39.562 5.781 1 85.88 365 LEU B CA 1
ATOM 8084 C C . LEU B 1 365 ? -14.875 39.094 4.555 1 85.88 365 LEU B C 1
ATOM 8086 O O . LEU B 1 365 ? -15.617 39.844 3.938 1 85.88 365 LEU B O 1
ATOM 8090 N N . THR B 1 366 ? -14.547 37.906 4.188 1 90.44 366 THR B N 1
ATOM 8091 C CA . THR B 1 366 ? -15.305 37.25 3.131 1 90.44 366 THR B CA 1
ATOM 8092 C C . THR B 1 366 ? -16.047 36.031 3.676 1 90.44 366 THR B C 1
ATOM 8094 O O . THR B 1 366 ? -15.727 35.531 4.758 1 90.44 366 THR B O 1
ATOM 8097 N N . GLY B 1 367 ? -17.156 35.625 2.973 1 92.69 367 GLY B N 1
ATOM 8098 C CA . GLY B 1 367 ? -17.938 34.531 3.521 1 92.69 367 GLY B CA 1
ATOM 8099 C C . GLY B 1 367 ? -18.578 33.656 2.455 1 92.69 367 GLY B C 1
ATOM 8100 O O . GLY B 1 367 ? -18.844 34.125 1.344 1 92.69 367 GLY B O 1
ATOM 8101 N N . ILE B 1 368 ? -18.75 32.406 2.789 1 96.12 368 ILE B N 1
ATOM 8102 C CA . ILE B 1 368 ? -19.516 31.438 2.016 1 96.12 368 ILE B CA 1
ATOM 8103 C C . ILE B 1 368 ? -20.625 30.844 2.881 1 96.12 368 ILE B C 1
ATOM 8105 O O . ILE B 1 368 ? -20.391 30.453 4.027 1 96.12 368 ILE B O 1
ATOM 8109 N N . ALA B 1 369 ? -21.797 30.922 2.402 1 96.38 369 ALA B N 1
ATOM 8110 C CA . ALA B 1 369 ? -22.922 30.266 3.074 1 96.38 369 ALA B CA 1
ATOM 8111 C C . ALA B 1 369 ? -23.203 28.891 2.461 1 96.38 369 ALA B C 1
ATOM 8113 O O . ALA B 1 369 ? -23.234 28.75 1.236 1 96.38 369 ALA B O 1
ATOM 8114 N N . CYS B 1 370 ? -23.391 27.922 3.307 1 97.56 370 CYS B N 1
ATOM 8115 C CA . CYS B 1 370 ? -23.609 26.562 2.848 1 97.56 370 CYS B CA 1
ATOM 8116 C C . CYS B 1 370 ? -24.859 25.969 3.477 1 97.56 370 CYS B C 1
ATOM 8118 O O . CYS B 1 370 ? -25.266 26.375 4.562 1 97.56 370 CYS B O 1
ATOM 8120 N N . THR B 1 371 ? -25.438 25.047 2.793 1 97.81 371 THR B N 1
ATOM 8121 C CA . THR B 1 371 ? -26.5 24.219 3.334 1 97.81 371 THR B CA 1
ATOM 8122 C C . THR B 1 371 ? -26.094 22.734 3.324 1 97.81 371 THR B C 1
ATOM 8124 O O . THR B 1 371 ? -25.422 22.281 2.4 1 97.81 371 THR B O 1
ATOM 8127 N N . GLU B 1 372 ? -26.438 22.016 4.379 1 97.56 372 GLU B N 1
ATOM 8128 C CA . GLU B 1 372 ? -26.234 20.578 4.473 1 97.56 372 GLU B CA 1
ATOM 8129 C C . GLU B 1 372 ? -27.562 19.844 4.637 1 97.56 372 GLU B C 1
ATOM 8131 O O . GLU B 1 372 ? -28.391 20.219 5.473 1 97.56 372 GLU B O 1
ATOM 8136 N N . GLN B 1 373 ? -27.734 18.891 3.809 1 98 373 GLN B N 1
ATOM 8137 C CA . GLN B 1 373 ? -28.938 18.062 3.879 1 98 373 GLN B CA 1
ATOM 8138 C C . GLN B 1 373 ? -28.578 16.578 3.914 1 98 373 GLN B C 1
ATOM 8140 O O . GLN B 1 373 ? -27.531 16.172 3.393 1 98 373 GLN B O 1
ATOM 8145 N N . TYR B 1 374 ? -29.453 15.812 4.582 1 97.38 374 TYR B N 1
ATOM 8146 C CA . TYR B 1 374 ? -29.25 14.375 4.734 1 97.38 374 TYR B CA 1
ATOM 8147 C C . TYR B 1 374 ? -30.531 13.602 4.414 1 97.38 374 TYR B C 1
ATOM 8149 O O . TYR B 1 374 ? -31.625 14.141 4.551 1 97.38 374 TYR B O 1
ATOM 8157 N N . GLN B 1 375 ? -30.344 12.422 3.908 1 97 375 GLN B N 1
ATOM 8158 C CA . GLN B 1 375 ? -31.453 11.523 3.619 1 97 375 GLN B CA 1
ATOM 8159 C C . GLN B 1 375 ? -31.062 10.07 3.898 1 97 375 GLN B C 1
ATOM 8161 O O . GLN B 1 375 ? -29.969 9.633 3.543 1 97 375 GLN B O 1
ATOM 8166 N N . PHE B 1 376 ? -31.922 9.406 4.715 1 97.19 376 PHE B N 1
ATOM 8167 C CA . PHE B 1 376 ? -31.75 7.98 4.973 1 97.19 376 PHE B CA 1
ATOM 8168 C C . PHE B 1 376 ? -32.781 7.164 4.191 1 97.19 376 PHE B C 1
ATOM 8170 O O . PHE B 1 376 ? -33.938 7.566 4.078 1 97.19 376 PHE B O 1
ATOM 8177 N N . CYS B 1 377 ? -32.312 6.074 3.598 1 96.5 377 CYS B N 1
ATOM 8178 C CA . CYS B 1 377 ? -33.219 5.254 2.775 1 96.5 377 CYS B CA 1
ATOM 8179 C C . CYS B 1 377 ? -33.062 3.777 3.123 1 96.5 377 CYS B C 1
ATOM 8181 O O . CYS B 1 377 ? -31.984 3.336 3.539 1 96.5 377 CYS B O 1
ATOM 8183 N N . ASN B 1 378 ? -34.125 3.064 3.104 1 96.44 378 ASN B N 1
ATOM 8184 C CA . ASN B 1 378 ? -34.188 1.611 3.217 1 96.44 378 ASN B CA 1
ATOM 8185 C C . ASN B 1 378 ? -34.281 0.945 1.847 1 96.44 378 ASN B C 1
ATOM 8187 O O . ASN B 1 378 ? -35.375 0.807 1.298 1 96.44 378 ASN B O 1
ATOM 8191 N N . PRO B 1 379 ? -33.25 0.453 1.389 1 94.38 379 PRO B N 1
ATOM 8192 C CA . PRO B 1 379 ? -33.25 -0.11 0.037 1 94.38 379 PRO B CA 1
ATOM 8193 C C . PRO B 1 379 ? -33.969 -1.464 -0.031 1 94.38 379 PRO B C 1
ATOM 8195 O O . PRO B 1 379 ? -34.25 -1.961 -1.123 1 94.38 379 PRO B O 1
ATOM 8198 N N . ALA B 1 380 ? -34.188 -2.059 1.101 1 92.38 380 ALA B N 1
ATOM 8199 C CA . ALA B 1 380 ? -34.844 -3.361 1.121 1 92.38 380 ALA B CA 1
ATOM 8200 C C . ALA B 1 380 ? -36.312 -3.229 0.785 1 92.38 380 ALA B C 1
ATOM 8202 O O . ALA B 1 380 ? -36.969 -4.207 0.397 1 92.38 380 ALA B O 1
ATOM 8203 N N . LEU B 1 381 ? -36.781 -2.043 0.994 1 91.38 381 LEU B N 1
ATOM 8204 C CA . LEU B 1 381 ? -38.188 -1.812 0.756 1 91.38 381 LEU B CA 1
ATOM 8205 C C . LEU B 1 381 ? -38.406 -0.804 -0.37 1 91.38 381 LEU B C 1
ATOM 8207 O O . LEU B 1 381 ? -37.562 0.085 -0.572 1 91.38 381 LEU B O 1
ATOM 8211 N N . ARG B 1 382 ? -39.5 -1.016 -1.113 1 84.88 382 ARG B N 1
ATOM 8212 C CA . ARG B 1 382 ? -39.812 -0.113 -2.215 1 84.88 382 ARG B CA 1
ATOM 8213 C C . ARG B 1 382 ? -40.781 0.97 -1.771 1 84.88 382 ARG B C 1
ATOM 8215 O O . ARG B 1 382 ? -41.656 0.733 -0.908 1 84.88 382 ARG B O 1
ATOM 8222 N N . ASP B 1 383 ? -40.531 2.156 -2.234 1 74.94 383 ASP B N 1
ATOM 8223 C CA . ASP B 1 383 ? -41.438 3.279 -1.931 1 74.94 383 ASP B CA 1
ATOM 8224 C C . ASP B 1 383 ? -42.812 3.049 -2.496 1 74.94 383 ASP B C 1
ATOM 8226 O O . ASP B 1 383 ? -43 2.891 -3.707 1 74.94 383 ASP B O 1
ATOM 8230 N N . PRO B 1 384 ? -43.844 2.809 -1.535 1 66.12 384 PRO B N 1
ATOM 8231 C CA . PRO B 1 384 ? -45.188 2.566 -2.045 1 66.12 384 PRO B CA 1
ATOM 8232 C C . PRO B 1 384 ? -45.719 3.703 -2.924 1 66.12 384 PRO B C 1
ATOM 8234 O O . PRO B 1 384 ? -46.562 3.484 -3.793 1 66.12 384 PRO B O 1
ATOM 8237 N N . ASP B 1 385 ? -45.344 4.922 -2.582 1 60.72 385 ASP B N 1
ATOM 8238 C CA . ASP B 1 385 ? -45.875 6.082 -3.289 1 60.72 385 ASP B CA 1
ATOM 8239 C C . ASP B 1 385 ? -45.094 6.355 -4.57 1 60.72 385 ASP B C 1
ATOM 8241 O O . ASP B 1 385 ? -45.344 7.344 -5.262 1 60.72 385 ASP B O 1
ATOM 8245 N N . SER B 1 386 ? -44.094 5.672 -4.711 1 55.81 386 SER B N 1
ATOM 8246 C CA . SER B 1 386 ? -43.406 5.891 -5.977 1 55.81 386 SER B CA 1
ATOM 8247 C C . SER B 1 386 ? -44.312 5.57 -7.16 1 55.81 386 SER B C 1
ATOM 8249 O O . SER B 1 386 ? -44.812 4.449 -7.285 1 55.81 386 SER B O 1
ATOM 8251 N N . ASP B 1 387 ? -45.281 6.441 -7.602 1 45.66 387 ASP B N 1
ATOM 8252 C CA . ASP B 1 387 ? -46.156 6.359 -8.781 1 45.66 387 ASP B CA 1
ATOM 8253 C C . ASP B 1 387 ? -45.5 5.504 -9.867 1 45.66 387 ASP B C 1
ATOM 8255 O O . ASP B 1 387 ? -44.281 5.457 -9.984 1 45.66 387 ASP B O 1
ATOM 8259 N N . THR B 1 388 ? -46.562 4.707 -10.766 1 40.59 388 THR B N 1
ATOM 8260 C CA . THR B 1 388 ? -46.406 3.75 -11.852 1 40.59 388 THR B CA 1
ATOM 8261 C C . THR B 1 388 ? -45.438 4.285 -12.906 1 40.59 388 THR B C 1
ATOM 8263 O O . THR B 1 388 ? -45.188 3.635 -13.93 1 40.59 388 THR B O 1
ATOM 8266 N N . ALA B 1 389 ? -45.75 5.574 -13.406 1 37.41 389 ALA B N 1
ATOM 8267 C CA . ALA B 1 389 ? -45.5 5.754 -14.836 1 37.41 389 ALA B CA 1
ATOM 8268 C C . ALA B 1 389 ? -44.062 5.41 -15.203 1 37.41 389 ALA B C 1
ATOM 8270 O O . ALA B 1 389 ? -43.75 5.199 -16.375 1 37.41 389 ALA B O 1
ATOM 8271 N N . SER B 1 390 ? -43 6.207 -14.695 1 38.19 390 SER B N 1
ATOM 8272 C CA . SER B 1 390 ? -41.75 5.949 -15.414 1 38.19 390 SER B CA 1
ATOM 8273 C C . SER B 1 390 ? -41.094 4.68 -14.906 1 38.19 390 SER B C 1
ATOM 8275 O O . SER B 1 390 ? -41.125 4.387 -13.711 1 38.19 390 SER B O 1
ATOM 8277 N N . SER B 1 391 ? -40.906 3.695 -15.609 1 40.94 391 SER B N 1
ATOM 8278 C CA . SER B 1 391 ? -40.25 2.406 -15.539 1 40.94 391 SER B CA 1
ATOM 8279 C C . SER B 1 391 ? -39.062 2.461 -14.586 1 40.94 391 SER B C 1
ATOM 8281 O O . SER B 1 391 ? -38.656 1.443 -14 1 40.94 391 SER B O 1
ATOM 8283 N N . ASP B 1 392 ? -38.375 3.498 -14.586 1 42.91 392 ASP B N 1
ATOM 8284 C CA . ASP B 1 392 ? -37.094 3.617 -13.898 1 42.91 392 ASP B CA 1
ATOM 8285 C C . ASP B 1 392 ? -37.312 3.807 -12.391 1 42.91 392 ASP B C 1
ATOM 8287 O O . ASP B 1 392 ? -36.344 3.664 -11.609 1 42.91 392 ASP B O 1
ATOM 8291 N N . ALA B 1 393 ? -38.594 4.293 -11.961 1 41.41 393 ALA B N 1
ATOM 8292 C CA . ALA B 1 393 ? -39 4.648 -10.609 1 41.41 393 ALA B CA 1
ATOM 8293 C C . ALA B 1 393 ? -39.406 3.414 -9.82 1 41.41 393 ALA B C 1
ATOM 8295 O O . ALA B 1 393 ? -39.594 3.479 -8.602 1 41.41 393 ALA B O 1
ATOM 8296 N N . ALA B 1 394 ? -39.938 2.473 -10.305 1 48.12 394 ALA B N 1
ATOM 8297 C CA . ALA B 1 394 ? -40.406 1.26 -9.648 1 48.12 394 ALA B CA 1
ATOM 8298 C C . ALA B 1 394 ? -39.344 0.671 -8.734 1 48.12 394 ALA B C 1
ATOM 8300 O O . ALA B 1 394 ? -39.656 -0.034 -7.773 1 48.12 394 ALA B O 1
ATOM 8301 N N . ASP B 1 395 ? -38 0.973 -8.883 1 63.88 395 ASP B N 1
ATOM 8302 C CA . ASP B 1 395 ? -36.938 0.294 -8.164 1 63.88 395 ASP B CA 1
ATOM 8303 C C . ASP B 1 395 ? -36.219 1.248 -7.195 1 63.88 395 ASP B C 1
ATOM 8305 O O . ASP B 1 395 ? -35.094 0.992 -6.77 1 63.88 395 ASP B O 1
ATOM 8309 N N . SER B 1 396 ? -37.156 2.264 -6.723 1 80.44 396 SER B N 1
ATOM 8310 C CA . SER B 1 396 ? -36.5 3.229 -5.828 1 80.44 396 SER B CA 1
ATOM 8311 C C . SER B 1 396 ? -36.656 2.816 -4.371 1 80.44 396 SER B C 1
ATOM 8313 O O . SER B 1 396 ? -37.75 2.35 -3.961 1 80.44 396 SER B O 1
ATOM 8315 N N . PRO B 1 397 ? -35.719 2.986 -3.576 1 91 397 PRO B N 1
ATOM 8316 C CA . PRO B 1 397 ? -35.75 2.613 -2.16 1 91 397 PRO B CA 1
ATOM 8317 C C . PRO B 1 397 ? -36.688 3.523 -1.345 1 91 397 PRO B C 1
ATOM 8319 O O . PRO B 1 397 ? -37 4.629 -1.782 1 91 397 PRO B O 1
ATOM 8322 N N . LEU B 1 398 ? -37.219 2.992 -0.28 1 94.12 398 LEU B N 1
ATOM 8323 C CA . LEU B 1 398 ? -38 3.793 0.667 1 94.12 398 LEU B CA 1
ATOM 8324 C C . LEU B 1 398 ? -37.094 4.797 1.381 1 94.12 398 LEU B C 1
ATOM 8326 O O . LEU B 1 398 ? -36.188 4.41 2.131 1 94.12 398 LEU B O 1
ATOM 8330 N N . CYS B 1 399 ? -37.406 6.059 1.145 1 94.5 399 CYS B N 1
ATOM 8331 C CA . CYS B 1 399 ? -36.531 7.086 1.686 1 94.5 399 CYS B CA 1
ATOM 8332 C C . CYS B 1 399 ? -37.281 8.055 2.578 1 94.5 399 CYS B C 1
ATOM 8334 O O . CYS B 1 399 ? -38.5 8.242 2.398 1 94.5 399 CYS B O 1
ATOM 8336 N N . GLY B 1 400 ? -36.531 8.523 3.596 1 92.81 400 GLY B N 1
ATOM 8337 C CA . GLY B 1 400 ? -37.031 9.703 4.289 1 92.81 400 GLY B CA 1
ATOM 8338 C C . GLY B 1 400 ? -36.875 10.984 3.49 1 92.81 400 GLY B C 1
ATOM 8339 O O . GLY B 1 400 ? -36.281 10.969 2.398 1 92.81 400 GLY B O 1
ATOM 8340 N N . PRO B 1 401 ? -37.375 12.031 3.967 1 92.5 401 PRO B N 1
ATOM 8341 C CA . PRO B 1 401 ? -37.188 13.305 3.256 1 92.5 401 PRO B CA 1
ATOM 8342 C C . PRO B 1 401 ? -35.75 13.781 3.25 1 92.5 401 PRO B C 1
ATOM 8344 O O . PRO B 1 401 ? -35 13.477 4.172 1 92.5 401 PRO B O 1
ATOM 8347 N N . LEU B 1 402 ? -35.406 14.383 2.197 1 95.62 402 LEU B N 1
ATOM 8348 C CA . LEU B 1 402 ? -34.125 15.117 2.207 1 95.62 402 LEU B CA 1
ATOM 8349 C C . LEU B 1 402 ? -34.25 16.375 3.07 1 95.62 402 LEU B C 1
ATOM 8351 O O . LEU B 1 402 ? -34.938 17.312 2.713 1 95.62 402 LEU B O 1
ATOM 8355 N N . GLY B 1 403 ? -33.625 16.312 4.27 1 96 403 GLY B N 1
ATOM 8356 C CA . GLY B 1 403 ? -33.812 17.375 5.23 1 96 403 GLY B CA 1
ATOM 8357 C C . GLY B 1 403 ? -32.594 17.656 6.074 1 96 403 GLY B C 1
ATOM 8358 O O . GLY B 1 403 ? -31.469 17.359 5.664 1 96 403 GLY B O 1
ATOM 8359 N N . ALA B 1 404 ? -32.875 18.391 7.168 1 96.06 404 ALA B N 1
ATOM 8360 C CA . ALA B 1 404 ? -31.812 18.781 8.094 1 96.06 404 ALA B CA 1
ATOM 8361 C C . ALA B 1 404 ? -31.391 17.609 8.977 1 96.06 404 ALA B C 1
ATOM 8363 O O . ALA B 1 404 ? -32.031 16.562 8.984 1 96.06 404 ALA B O 1
ATOM 8364 N N . LEU B 1 405 ? -30.281 17.781 9.648 1 95.88 405 LEU B N 1
ATOM 8365 C CA . LEU B 1 405 ? -29.719 16.734 10.477 1 95.88 405 LEU B CA 1
ATOM 8366 C C . LEU B 1 405 ? -30.703 16.266 11.531 1 95.88 405 LEU B C 1
ATOM 8368 O O . LEU B 1 405 ? -30.859 15.055 11.75 1 95.88 405 LEU B O 1
ATOM 8372 N N . TYR B 1 406 ? -31.453 17.188 12.117 1 94.44 406 TYR B N 1
ATOM 8373 C CA . TYR B 1 406 ? -32.281 16.859 13.266 1 94.44 406 TYR B CA 1
ATOM 8374 C C . TYR B 1 406 ? -33.688 16.453 12.812 1 94.44 406 TYR B C 1
ATOM 8376 O O . TYR B 1 406 ? -34.562 16.219 13.641 1 94.44 406 TYR B O 1
ATOM 8384 N N . ASP B 1 407 ? -33.906 16.391 11.492 1 93.69 407 ASP B N 1
ATOM 8385 C CA . ASP B 1 407 ? -35.062 15.648 11 1 93.69 407 ASP B CA 1
ATOM 8386 C C . ASP B 1 407 ? -34.938 14.164 11.336 1 93.69 407 ASP B C 1
ATOM 8388 O O . ASP B 1 407 ? -35.969 13.453 11.352 1 93.69 407 ASP B O 1
ATOM 8392 N N . TYR B 1 408 ? -33.781 13.797 11.617 1 94.56 408 TYR B N 1
ATOM 8393 C CA . TYR B 1 408 ? -33.469 12.414 11.969 1 94.56 408 TYR B CA 1
ATOM 8394 C C . TYR B 1 408 ? -32.938 12.32 13.406 1 94.56 408 TYR B C 1
ATOM 8396 O O . TYR B 1 408 ? -31.891 12.852 13.727 1 94.56 408 TYR B O 1
ATOM 8404 N N . ASP B 1 409 ? -33.656 11.555 14.156 1 91.38 409 ASP B N 1
ATOM 8405 C CA . ASP B 1 409 ? -33.312 11.406 15.57 1 91.38 409 ASP B CA 1
ATOM 8406 C C . ASP B 1 409 ? -32.125 10.477 15.742 1 91.38 409 ASP B C 1
ATOM 8408 O O . ASP B 1 409 ? -31.922 9.539 14.961 1 91.38 409 ASP B O 1
ATOM 8412 N N . LEU B 1 410 ? -31.391 10.68 16.75 1 86.25 410 LEU B N 1
ATOM 8413 C CA . LEU B 1 410 ? -30.172 9.914 17 1 86.25 410 LEU B CA 1
ATOM 8414 C C . LEU B 1 410 ? -30.5 8.477 17.406 1 86.25 410 LEU B C 1
ATOM 8416 O O . LEU B 1 410 ? -29.812 7.543 17.016 1 86.25 410 LEU B O 1
ATOM 8420 N N . THR B 1 411 ? -31.484 8.312 18.188 1 84.5 411 THR B N 1
ATOM 8421 C CA . THR B 1 411 ? -31.734 7.004 18.797 1 84.5 411 THR B CA 1
ATOM 8422 C C . THR B 1 411 ? -32.844 6.27 18.047 1 84.5 411 THR B C 1
ATOM 8424 O O . THR B 1 411 ? -32.812 5.047 17.906 1 84.5 411 THR B O 1
ATOM 8427 N N . THR B 1 412 ? -33.812 7.039 17.578 1 90.5 412 THR B N 1
ATOM 8428 C CA . THR B 1 412 ? -34.969 6.395 17 1 90.5 412 THR B CA 1
ATOM 8429 C C . THR B 1 412 ? -35.125 6.754 15.531 1 90.5 412 THR B C 1
ATOM 8431 O O . THR B 1 412 ? -35.438 7.898 15.195 1 90.5 412 THR B O 1
ATOM 8434 N N . PRO B 1 413 ? -35 5.727 14.719 1 93.5 413 PRO B N 1
ATOM 8435 C CA . PRO B 1 413 ? -35.219 6.008 13.297 1 93.5 413 PRO B CA 1
ATOM 8436 C C . PRO B 1 413 ? -36.688 6.352 12.992 1 93.5 413 PRO B C 1
ATOM 8438 O O . PRO B 1 413 ? -37.594 5.93 13.719 1 93.5 413 PRO B O 1
ATOM 8441 N N . PRO B 1 414 ? -36.844 7.117 11.945 1 93 414 PRO B N 1
ATOM 8442 C CA . PRO B 1 414 ? -38.219 7.391 11.547 1 93 414 PRO B CA 1
ATOM 8443 C C . PRO B 1 414 ? -39.031 6.121 11.258 1 93 414 PRO B C 1
ATOM 8445 O O . PRO B 1 414 ? -38.562 5.25 10.523 1 93 414 PRO B O 1
ATOM 8448 N N . ALA B 1 415 ? -40.219 6.078 11.742 1 90.94 415 ALA B N 1
ATOM 8449 C CA . ALA B 1 415 ? -41.062 4.902 11.578 1 90.94 415 ALA B CA 1
ATOM 8450 C C . ALA B 1 415 ? -41.375 4.641 10.102 1 90.94 415 ALA B C 1
ATOM 8452 O O . ALA B 1 415 ? -41.5 3.49 9.688 1 90.94 415 ALA B O 1
ATOM 8453 N N . ALA B 1 416 ? -41.406 5.617 9.367 1 89.44 416 ALA B N 1
ATOM 8454 C CA . ALA B 1 416 ? -41.75 5.531 7.953 1 89.44 416 ALA B CA 1
ATOM 8455 C C . ALA B 1 416 ? -40.75 4.703 7.176 1 89.44 416 ALA B C 1
ATOM 8457 O O . ALA B 1 416 ? -41.062 4.164 6.109 1 89.44 416 ALA B O 1
ATOM 8458 N N . LEU B 1 417 ? -39.562 4.57 7.715 1 94.44 417 LEU B N 1
ATOM 8459 C CA . LEU B 1 417 ? -38.531 3.834 7.016 1 94.44 417 LEU B CA 1
ATOM 8460 C C . LEU B 1 417 ? -38.625 2.338 7.285 1 94.44 417 LEU B C 1
ATOM 8462 O O . LEU B 1 417 ? -38.031 1.527 6.586 1 94.44 417 LEU B O 1
ATOM 8466 N N . SER B 1 418 ? -39.375 1.857 8.273 1 93.56 418 SER B N 1
ATOM 8467 C CA . SER B 1 418 ? -39.594 0.457 8.609 1 93.56 418 SER B CA 1
ATOM 8468 C C . SER B 1 418 ? -38.312 -0.331 8.664 1 93.56 418 SER B C 1
ATOM 8470 O O . SER B 1 418 ? -38.188 -1.378 8.023 1 93.56 418 SER B O 1
ATOM 8472 N N . LEU B 1 419 ? -37.406 0.145 9.484 1 96.19 419 LEU B N 1
ATOM 8473 C CA . LEU B 1 419 ? -36.094 -0.492 9.578 1 96.19 419 LEU B CA 1
ATOM 8474 C C . LEU B 1 419 ? -36.156 -1.721 10.477 1 96.19 419 LEU B C 1
ATOM 8476 O O . LEU B 1 419 ? -36.812 -1.713 11.5 1 96.19 419 LEU B O 1
ATOM 8480 N N . ASN B 1 420 ? -35.5 -2.756 10.094 1 94.75 420 ASN B N 1
ATOM 8481 C CA . ASN B 1 420 ? -35.344 -3.902 10.984 1 94.75 420 ASN B CA 1
ATOM 8482 C C . ASN B 1 420 ? -34.281 -3.652 12.039 1 94.75 420 ASN B C 1
ATOM 8484 O O . ASN B 1 420 ? -33.688 -2.566 12.094 1 94.75 420 ASN B O 1
ATOM 8488 N N . ALA B 1 421 ? -34 -4.605 12.891 1 93.88 421 ALA B N 1
ATOM 8489 C CA . ALA B 1 421 ? -33.094 -4.426 14.023 1 93.88 421 ALA B CA 1
ATOM 8490 C C . ALA B 1 421 ? -31.672 -4.133 13.555 1 93.88 421 ALA B C 1
ATOM 8492 O O . ALA B 1 421 ? -31 -3.238 14.094 1 93.88 421 ALA B O 1
ATOM 8493 N N . ARG B 1 422 ? -31.203 -4.824 12.555 1 95 422 ARG B N 1
ATOM 8494 C CA . ARG B 1 422 ? -29.859 -4.625 12.039 1 95 422 ARG B CA 1
ATOM 8495 C C . ARG B 1 422 ? -29.734 -3.275 11.344 1 95 422 ARG B C 1
ATOM 8497 O O . ARG B 1 422 ? -28.719 -2.586 11.492 1 95 422 ARG B O 1
ATOM 8504 N N . GLN B 1 423 ? -30.719 -2.967 10.625 1 96.38 423 GLN B N 1
ATOM 8505 C CA . GLN B 1 423 ? -30.734 -1.664 9.969 1 96.38 423 GLN B CA 1
ATOM 8506 C C . GLN B 1 423 ? -30.781 -0.532 10.984 1 96.38 423 GLN B C 1
ATOM 8508 O O . GLN B 1 423 ? -30.172 0.519 10.781 1 96.38 423 GLN B O 1
ATOM 8513 N N . THR B 1 424 ? -31.469 -0.758 12.039 1 96.19 424 THR B N 1
ATOM 8514 C CA . THR B 1 424 ? -31.562 0.247 13.094 1 96.19 424 THR B CA 1
ATOM 8515 C C . THR B 1 424 ? -30.188 0.486 13.727 1 96.19 424 THR B C 1
ATOM 8517 O O . THR B 1 424 ? -29.828 1.627 14.016 1 96.19 424 THR B O 1
ATOM 8520 N N . ALA B 1 425 ? -29.516 -0.598 13.953 1 94.75 425 ALA B N 1
ATOM 8521 C CA . ALA B 1 425 ? -28.172 -0.459 14.484 1 94.75 425 ALA B CA 1
ATOM 8522 C C . ALA B 1 425 ? -27.281 0.342 13.539 1 94.75 425 ALA B C 1
ATOM 8524 O O . ALA B 1 425 ? -26.516 1.211 13.969 1 94.75 425 ALA B O 1
ATOM 8525 N N . THR B 1 426 ? -27.375 0.061 12.258 1 96.38 426 THR B N 1
ATOM 8526 C CA . THR B 1 426 ? -26.609 0.798 11.25 1 96.38 426 THR B CA 1
ATOM 8527 C C . THR B 1 426 ? -27.031 2.266 11.227 1 96.38 426 THR B C 1
ATOM 8529 O O . THR B 1 426 ? -26.188 3.154 11.086 1 96.38 426 THR B O 1
ATOM 8532 N N . TYR B 1 427 ? -28.391 2.527 11.375 1 96.75 427 TYR B N 1
ATOM 8533 C CA . TYR B 1 427 ? -28.922 3.885 11.406 1 96.75 427 TYR B CA 1
ATOM 8534 C C . TYR B 1 427 ? -28.312 4.688 12.547 1 96.75 427 TYR B C 1
ATOM 8536 O O . TYR B 1 427 ? -27.859 5.82 12.352 1 96.75 427 TYR B O 1
ATOM 8544 N N . ARG B 1 428 ? -28.25 4.098 13.656 1 95.25 428 ARG B N 1
ATOM 8545 C CA . ARG B 1 428 ? -27.719 4.793 14.828 1 95.25 428 ARG B CA 1
ATOM 8546 C C . ARG B 1 428 ? -26.234 5.133 14.648 1 95.25 428 ARG B C 1
ATOM 8548 O O . ARG B 1 428 ? -25.812 6.238 14.984 1 95.25 428 ARG B O 1
ATOM 8555 N N . LEU B 1 429 ? -25.547 4.176 14.125 1 94.88 429 LEU B N 1
ATOM 8556 C CA . LEU B 1 429 ? -24.109 4.383 13.898 1 94.88 429 LEU B CA 1
ATOM 8557 C C . LEU B 1 429 ? -23.891 5.492 12.875 1 94.88 429 LEU B C 1
ATOM 8559 O O . LEU B 1 429 ? -23.094 6.406 13.117 1 94.88 429 LEU B O 1
ATOM 8563 N N . LEU B 1 430 ? -24.594 5.449 11.766 1 96.38 430 LEU B N 1
ATOM 8564 C CA . LEU B 1 430 ? -24.422 6.422 10.695 1 96.38 430 LEU B CA 1
ATOM 8565 C C . LEU B 1 430 ? -24.875 7.805 11.133 1 96.38 430 LEU B C 1
ATOM 8567 O O . LEU B 1 430 ? -24.25 8.812 10.797 1 96.38 430 LEU B O 1
ATOM 8571 N N . ARG B 1 431 ? -25.969 7.812 11.812 1 95.94 431 ARG B N 1
ATOM 8572 C CA . ARG B 1 431 ? -26.484 9.094 12.305 1 95.94 431 ARG B CA 1
ATOM 8573 C C . ARG B 1 431 ? -25.469 9.75 13.25 1 95.94 431 ARG B C 1
ATOM 8575 O O . ARG B 1 431 ? -25.297 10.969 13.219 1 95.94 431 ARG B O 1
ATOM 8582 N N . ASP B 1 432 ? -24.891 8.969 14.031 1 93.25 432 ASP B N 1
ATOM 8583 C CA . ASP B 1 432 ? -23.875 9.469 14.938 1 93.25 432 ASP B CA 1
ATOM 8584 C C . ASP B 1 432 ? -22.641 9.953 14.172 1 93.25 432 ASP B C 1
ATOM 8586 O O . ASP B 1 432 ? -22.062 10.977 14.508 1 93.25 432 ASP B O 1
ATOM 8590 N N . MET B 1 433 ? -22.312 9.281 13.188 1 94.38 433 MET B N 1
ATOM 8591 C CA . MET B 1 433 ? -21.156 9.648 12.391 1 94.38 433 MET B CA 1
ATOM 8592 C C . MET B 1 433 ? -21.391 10.953 11.633 1 94.38 433 MET B C 1
ATOM 8594 O O . MET B 1 433 ? -20.516 11.812 11.57 1 94.38 433 MET B O 1
ATOM 8598 N N . VAL B 1 434 ? -22.516 11.047 11.109 1 95.12 434 VAL B N 1
ATOM 8599 C CA . VAL B 1 434 ? -22.828 12.258 10.359 1 95.12 434 VAL B CA 1
ATOM 8600 C C . VAL B 1 434 ? -22.844 13.461 11.297 1 95.12 434 VAL B C 1
ATOM 8602 O O . VAL B 1 434 ? -22.453 14.562 10.914 1 95.12 434 VAL B O 1
ATOM 8605 N N . TYR B 1 435 ? -23.297 13.219 12.461 1 93.25 435 TYR B N 1
ATOM 8606 C CA . TYR B 1 435 ? -23.266 14.281 13.461 1 93.25 435 TYR B CA 1
ATOM 8607 C C . TYR B 1 435 ? -21.828 14.734 13.719 1 93.25 435 TYR B C 1
ATOM 8609 O O . TYR B 1 435 ? -21.547 15.938 13.773 1 93.25 435 TYR B O 1
ATOM 8617 N N . SER B 1 436 ? -20.969 13.805 13.836 1 92.5 436 SER B N 1
ATOM 8618 C CA . SER B 1 436 ? -19.578 14.094 14.148 1 92.5 436 SER B CA 1
ATOM 8619 C C . SER B 1 436 ? -18.844 14.664 12.93 1 92.5 436 SER B C 1
ATOM 8621 O O . SER B 1 436 ? -17.766 15.234 13.062 1 92.5 436 SER B O 1
ATOM 8623 N N . LEU B 1 437 ? -19.5 14.578 11.789 1 95.69 437 LEU B N 1
ATOM 8624 C CA . LEU B 1 437 ? -18.812 14.977 10.57 1 95.69 437 LEU B CA 1
ATOM 8625 C C . LEU B 1 437 ? -19.516 16.156 9.906 1 95.69 437 LEU B C 1
ATOM 8627 O O . LEU B 1 437 ? -19.297 16.438 8.727 1 95.69 437 LEU B O 1
ATOM 8631 N N . ARG B 1 438 ? -20.312 16.797 10.664 1 93.88 438 ARG B N 1
ATOM 8632 C CA . ARG B 1 438 ? -20.875 18.047 10.188 1 93.88 438 ARG B CA 1
ATOM 8633 C C . ARG B 1 438 ? -19.812 19.125 10.047 1 93.88 438 ARG B C 1
ATOM 8635 O O . ARG B 1 438 ? -18.766 19.062 10.695 1 93.88 438 ARG B O 1
ATOM 8642 N N . PHE B 1 439 ? -20.094 20.141 9.289 1 93.25 439 PHE B N 1
ATOM 8643 C CA . PHE B 1 439 ? -19.094 21.172 8.992 1 93.25 439 PHE B CA 1
ATOM 8644 C C . PHE B 1 439 ? -18.578 21.812 10.273 1 93.25 439 PHE B C 1
ATOM 8646 O O . PHE B 1 439 ? -17.375 21.969 10.453 1 93.25 439 PHE B O 1
ATOM 8653 N N . ASN B 1 440 ? -19.453 22.062 11.148 1 90.44 440 ASN B N 1
ATOM 8654 C CA . ASN B 1 440 ? -19.078 22.766 12.367 1 90.44 440 ASN B CA 1
ATOM 8655 C C . ASN B 1 440 ? -18.078 21.953 13.195 1 90.44 440 ASN B C 1
ATOM 8657 O O . ASN B 1 440 ? -17.172 22.516 13.812 1 90.44 440 ASN B O 1
ATOM 8661 N N . SER B 1 441 ? -18.156 20.688 13.188 1 90.12 441 SER B N 1
ATOM 8662 C CA . SER B 1 441 ? -17.359 19.828 14.062 1 90.12 441 SER B CA 1
ATOM 8663 C C . SER B 1 441 ? -15.898 19.812 13.641 1 90.12 441 SER B C 1
ATOM 8665 O O . SER B 1 441 ? -15.031 20.25 14.406 1 90.12 441 SER B O 1
ATOM 8667 N N . PHE B 1 442 ? -15.641 19.469 12.453 1 91.69 442 PHE B N 1
ATOM 8668 C CA . PHE B 1 442 ? -14.234 19.312 12.109 1 91.69 442 PHE B CA 1
ATOM 8669 C C . PHE B 1 442 ? -13.625 20.656 11.719 1 91.69 442 PHE B C 1
ATOM 8671 O O . PHE B 1 442 ? -12.422 20.859 11.883 1 91.69 442 PHE B O 1
ATOM 8678 N N . LEU B 1 443 ? -14.422 21.609 11.328 1 91.75 443 LEU B N 1
ATOM 8679 C CA . LEU B 1 443 ? -13.891 22.922 10.992 1 91.75 443 LEU B CA 1
ATOM 8680 C C . LEU B 1 443 ? -13.484 23.688 12.25 1 91.75 443 LEU B C 1
ATOM 8682 O O . LEU B 1 443 ? -12.508 24.453 12.234 1 91.75 443 LEU B O 1
ATOM 8686 N N . MET B 1 444 ? -14.18 23.469 13.305 1 86.88 444 MET B N 1
ATOM 8687 C CA . MET B 1 444 ? -13.836 24.125 14.555 1 86.88 444 MET B CA 1
ATOM 8688 C C . MET B 1 444 ? -12.531 23.578 15.117 1 86.88 444 MET B C 1
ATOM 8690 O O . MET B 1 444 ? -11.773 24.297 15.766 1 86.88 444 MET B O 1
ATOM 8694 N N . PHE B 1 445 ? -12.281 22.344 14.844 1 87.75 445 PHE B N 1
ATOM 8695 C CA . PHE B 1 445 ? -11.07 21.703 15.352 1 87.75 445 PHE B CA 1
ATOM 8696 C C . PHE B 1 445 ? -9.867 22.062 14.484 1 87.75 445 PHE B C 1
ATOM 8698 O O . PHE B 1 445 ? -8.797 22.391 15.008 1 87.75 445 PHE B O 1
ATOM 8705 N N . LEU B 1 446 ? -10.062 22.062 13.172 1 90.44 446 LEU B N 1
ATOM 8706 C CA . LEU B 1 446 ? -8.914 22.172 12.281 1 90.44 446 LEU B CA 1
ATOM 8707 C C . LEU B 1 446 ? -8.703 23.625 11.852 1 90.44 446 LEU B C 1
ATOM 8709 O O . LEU B 1 446 ? -7.582 24.016 11.523 1 90.44 446 LEU B O 1
ATOM 8713 N N . LYS B 1 447 ? -9.758 24.422 11.812 1 89.12 447 LYS B N 1
ATOM 8714 C CA . LYS B 1 447 ? -9.727 25.828 11.43 1 89.12 447 LYS B CA 1
ATOM 8715 C C . LYS B 1 447 ? -9.023 26.016 10.086 1 89.12 447 LYS B C 1
ATOM 8717 O O . LYS B 1 447 ? -9.398 25.375 9.094 1 89.12 447 LYS B O 1
ATOM 8722 N N . ASN B 1 448 ? -7.957 26.719 9.984 1 85.62 448 ASN B N 1
ATOM 8723 C CA . ASN B 1 448 ? -7.332 27.062 8.711 1 85.62 448 ASN B CA 1
ATOM 8724 C C . ASN B 1 448 ? -6.59 25.875 8.109 1 85.62 448 ASN B C 1
ATOM 8726 O O . ASN B 1 448 ? -6.273 25.875 6.918 1 85.62 448 ASN B O 1
ATOM 8730 N N . GLU B 1 449 ? -6.336 24.859 8.891 1 86.88 449 GLU B N 1
ATOM 8731 C CA . GLU B 1 449 ? -5.625 23.703 8.383 1 86.88 449 GLU B CA 1
ATOM 8732 C C . GLU B 1 449 ? -6.438 22.984 7.305 1 86.88 449 GLU B C 1
ATOM 8734 O O . GLU B 1 449 ? -5.879 22.25 6.488 1 86.88 449 GLU B O 1
ATOM 8739 N N . ILE B 1 450 ? -7.699 23.25 7.262 1 92.19 450 ILE B N 1
ATOM 8740 C CA . ILE B 1 450 ? -8.602 22.5 6.398 1 92.19 450 ILE B CA 1
ATOM 8741 C C . ILE B 1 450 ? -8.492 23.016 4.965 1 92.19 450 ILE B C 1
ATOM 8743 O O . ILE B 1 450 ? -8.875 22.328 4.02 1 92.19 450 ILE B O 1
ATOM 8747 N N . LEU B 1 451 ? -7.988 24.188 4.777 1 92.12 451 LEU B N 1
ATOM 8748 C CA . LEU B 1 451 ? -8.031 24.859 3.48 1 92.12 451 LEU B CA 1
ATOM 8749 C C . LEU B 1 451 ? -7.094 24.188 2.488 1 92.12 451 LEU B C 1
ATOM 8751 O O . LEU B 1 451 ? -5.93 23.938 2.801 1 92.12 451 LEU B O 1
ATOM 8755 N N . ALA B 1 452 ? -7.617 23.922 1.327 1 90.56 452 ALA B N 1
ATOM 8756 C CA . ALA B 1 452 ? -6.812 23.375 0.24 1 90.56 452 ALA B CA 1
ATOM 8757 C C . ALA B 1 452 ? -5.777 24.375 -0.245 1 90.56 452 ALA B C 1
ATOM 8759 O O . ALA B 1 452 ? -4.703 24 -0.714 1 90.56 452 ALA B O 1
ATOM 8760 N N . ALA B 1 453 ? -6.027 25.609 -0.088 1 91.44 453 ALA B N 1
ATOM 8761 C CA . ALA B 1 453 ? -5.16 26.703 -0.534 1 91.44 453 ALA B CA 1
ATOM 8762 C C . ALA B 1 453 ? -3.824 26.672 0.206 1 91.44 453 ALA B C 1
ATOM 8764 O O . ALA B 1 453 ? -2.838 27.25 -0.261 1 91.44 453 ALA B O 1
ATOM 8765 N N . ASN B 1 454 ? -3.84 25.969 1.372 1 88.19 454 ASN B N 1
ATOM 8766 C CA . ASN B 1 454 ? -2.611 25.875 2.154 1 88.19 454 ASN B CA 1
ATOM 8767 C C . ASN B 1 454 ? -1.498 25.188 1.371 1 88.19 454 ASN B C 1
ATOM 8769 O O . ASN B 1 454 ? -0.317 25.375 1.672 1 88.19 454 ASN B O 1
ATOM 8773 N N . LYS B 1 455 ? -1.842 24.484 0.356 1 86.31 455 LYS B N 1
ATOM 8774 C CA . LYS B 1 455 ? -0.843 23.781 -0.438 1 86.31 455 LYS B CA 1
ATOM 8775 C C . LYS B 1 455 ? -0.091 24.734 -1.357 1 86.31 455 LYS B C 1
ATOM 8777 O O . LYS B 1 455 ? 0.945 24.375 -1.922 1 86.31 455 LYS B O 1
ATOM 8782 N N . LEU B 1 456 ? -0.583 25.953 -1.452 1 90.25 456 LEU B N 1
ATOM 8783 C CA . LEU B 1 456 ? -0.024 26.875 -2.432 1 90.25 456 LEU B CA 1
ATOM 8784 C C . LEU B 1 456 ? 0.69 28.031 -1.742 1 90.25 456 LEU B C 1
ATOM 8786 O O . LEU B 1 456 ? 1.068 29.016 -2.393 1 90.25 456 LEU B O 1
ATOM 8790 N N . VAL B 1 457 ? 0.891 27.906 -0.424 1 88.25 457 VAL B N 1
ATOM 8791 C CA . VAL B 1 457 ? 1.541 28.969 0.328 1 88.25 457 VAL B CA 1
ATOM 8792 C C . VAL B 1 457 ? 3.037 28.688 0.439 1 88.25 457 VAL B C 1
ATOM 8794 O O . VAL B 1 457 ? 3.471 27.547 0.304 1 88.25 457 VAL B O 1
ATOM 8797 N N . TYR B 1 458 ? 3.787 29.812 0.68 1 84.62 458 TYR B N 1
ATOM 8798 C CA . TYR B 1 458 ? 5.211 29.703 0.978 1 84.62 458 TYR B CA 1
ATOM 8799 C C . TYR B 1 458 ? 5.438 29.328 2.439 1 84.62 458 TYR B C 1
ATOM 8801 O O . TYR B 1 458 ? 6.148 30.031 3.162 1 84.62 458 TYR B O 1
ATOM 8809 N N . GLY B 1 459 ? 4.742 28.25 2.855 1 79.44 459 GLY B N 1
ATOM 8810 C CA . GLY B 1 459 ? 4.895 27.859 4.246 1 79.44 459 GLY B CA 1
ATOM 8811 C C . GLY B 1 459 ? 4.422 28.922 5.219 1 79.44 459 GLY B C 1
ATOM 8812 O O . GLY B 1 459 ? 3.312 29.438 5.086 1 79.44 459 GLY B O 1
ATOM 8813 N N . SER B 1 460 ? 5.266 29.297 6.137 1 76.56 460 SER B N 1
ATOM 8814 C CA . SER B 1 460 ? 4.871 30.203 7.207 1 76.56 460 SER B CA 1
ATOM 8815 C C . SER B 1 460 ? 5.195 31.656 6.848 1 76.56 460 SER B C 1
ATOM 8817 O O . SER B 1 460 ? 5.07 32.531 7.688 1 76.56 460 SER B O 1
ATOM 8819 N N . PHE B 1 461 ? 5.488 31.984 5.559 1 75.5 461 PHE B N 1
ATOM 8820 C CA . PHE B 1 461 ? 5.938 33.312 5.176 1 75.5 461 PHE B CA 1
ATOM 8821 C C . PHE B 1 461 ? 4.75 34.219 4.891 1 75.5 461 PHE B C 1
ATOM 8823 O O . PHE B 1 461 ? 4.926 35.438 4.652 1 75.5 461 PHE B O 1
ATOM 8830 N N . GLY B 1 462 ? 3.572 33.75 4.914 1 77.88 462 GLY B N 1
ATOM 8831 C CA . GLY B 1 462 ? 2.381 34.531 4.664 1 77.88 462 GLY B CA 1
ATOM 8832 C C . GLY B 1 462 ? 2.227 34.938 3.211 1 77.88 462 GLY B C 1
ATOM 8833 O O . GLY B 1 462 ? 1.613 35.969 2.906 1 77.88 462 GLY B O 1
ATOM 8834 N N . ILE B 1 463 ? 2.912 34.25 2.324 1 84.44 463 ILE B N 1
ATOM 8835 C CA . ILE B 1 463 ? 2.869 34.5 0.888 1 84.44 463 ILE B CA 1
ATOM 8836 C C . ILE B 1 463 ? 2.279 33.281 0.174 1 84.44 463 ILE B C 1
ATOM 8838 O O . ILE B 1 463 ? 2.506 32.156 0.585 1 84.44 463 ILE B O 1
ATOM 8842 N N . SER B 1 464 ? 1.424 33.594 -0.831 1 90.31 464 SER B N 1
ATOM 8843 C CA . SER B 1 464 ? 0.826 32.531 -1.613 1 90.31 464 SER B CA 1
ATOM 8844 C C . SER B 1 464 ? 0.88 32.812 -3.107 1 90.31 464 SER B C 1
ATOM 8846 O O . SER B 1 464 ? 0.959 34 -3.504 1 90.31 464 SER B O 1
ATOM 8848 N N . THR B 1 465 ? 0.938 31.797 -3.885 1 90.94 465 THR B N 1
ATOM 8849 C CA . THR B 1 465 ? 0.707 31.953 -5.316 1 90.94 465 THR B CA 1
ATOM 8850 C C . THR B 1 465 ? -0.731 32.375 -5.586 1 90.94 465 THR B C 1
ATOM 8852 O O . THR B 1 465 ? -1.609 32.188 -4.742 1 90.94 465 THR B O 1
ATOM 8855 N N . PRO B 1 466 ? -0.881 33.062 -6.707 1 91.69 466 PRO B N 1
ATOM 8856 C CA . PRO B 1 466 ? -2.27 33.438 -7.008 1 91.69 466 PRO B CA 1
ATOM 8857 C C . PRO B 1 466 ? -3.17 32.219 -7.191 1 91.69 466 PRO B C 1
ATOM 8859 O O . PRO B 1 466 ? -2.723 31.188 -7.703 1 91.69 466 PRO B O 1
ATOM 8862 N N . LEU B 1 467 ? -4.391 32.406 -6.773 1 93.56 467 LEU B N 1
ATOM 8863 C CA . LEU B 1 467 ? -5.371 31.328 -6.852 1 93.56 467 LEU B CA 1
ATOM 8864 C C . LEU B 1 467 ? -6.258 31.484 -8.078 1 93.56 467 LEU B C 1
ATOM 8866 O O . LEU B 1 467 ? -6.402 32.594 -8.609 1 93.56 467 LEU B O 1
ATOM 8870 N N . THR B 1 468 ? -6.785 30.422 -8.531 1 92.38 468 THR B N 1
ATOM 8871 C CA . THR B 1 468 ? -7.746 30.469 -9.633 1 92.38 468 THR B CA 1
ATOM 8872 C C . THR B 1 468 ? -9.039 31.141 -9.188 1 92.38 468 THR B C 1
ATOM 8874 O O . THR B 1 468 ? -9.359 31.156 -7.996 1 92.38 468 THR B O 1
ATOM 8877 N N . PRO B 1 469 ? -9.773 31.672 -10.109 1 92.88 469 PRO B N 1
ATOM 8878 C CA . PRO B 1 469 ? -11.039 32.312 -9.742 1 92.88 469 PRO B CA 1
ATOM 8879 C C . PRO B 1 469 ? -12.055 31.328 -9.172 1 92.88 469 PRO B C 1
ATOM 8881 O O . PRO B 1 469 ? -13.055 31.75 -8.586 1 92.88 469 PRO B O 1
ATOM 8884 N N . THR B 1 470 ? -11.781 30.016 -9.297 1 93.38 470 THR B N 1
ATOM 8885 C CA . THR B 1 470 ? -12.695 29 -8.797 1 93.38 470 THR B CA 1
ATOM 8886 C C . THR B 1 470 ? -12.086 28.25 -7.613 1 93.38 470 THR B C 1
ATOM 8888 O O . THR B 1 470 ? -12.414 27.094 -7.359 1 93.38 470 THR B O 1
ATOM 8891 N N . ALA B 1 471 ? -11.172 28.938 -6.93 1 94 471 ALA B N 1
ATOM 8892 C CA . ALA B 1 471 ? -10.508 28.312 -5.793 1 94 471 ALA B CA 1
ATOM 8893 C C . ALA B 1 471 ? -11.508 27.953 -4.699 1 94 471 ALA B C 1
ATOM 8895 O O . ALA B 1 471 ? -11.352 26.953 -4.008 1 94 471 ALA B O 1
ATOM 8896 N N . TRP B 1 472 ? -12.547 28.781 -4.582 1 96.31 472 TRP B N 1
ATOM 8897 C CA . TRP B 1 472 ? -13.523 28.516 -3.539 1 96.31 472 TRP B CA 1
ATOM 8898 C C . TRP B 1 472 ? -14.305 27.234 -3.844 1 96.31 472 TRP B C 1
ATOM 8900 O O . TRP B 1 472 ? -14.75 26.531 -2.928 1 96.31 472 TRP B O 1
ATOM 8910 N N . HIS B 1 473 ? -14.461 26.828 -5.156 1 96.31 473 HIS B N 1
ATOM 8911 C CA . HIS B 1 473 ? -15.039 25.531 -5.496 1 96.31 473 HIS B CA 1
ATOM 8912 C C . HIS B 1 473 ? -14.203 24.391 -4.922 1 96.31 473 HIS B C 1
ATOM 8914 O O . HIS B 1 473 ? -14.75 23.438 -4.367 1 96.31 473 HIS B O 1
ATOM 8920 N N . ILE B 1 474 ? -12.922 24.516 -5.02 1 93.69 474 ILE B N 1
ATOM 8921 C CA . ILE B 1 474 ? -11.992 23.5 -4.547 1 93.69 474 ILE B CA 1
ATOM 8922 C C . ILE B 1 474 ? -12.102 23.375 -3.029 1 93.69 474 ILE B C 1
ATOM 8924 O O . ILE B 1 474 ? -12.062 22.266 -2.49 1 93.69 474 ILE B O 1
ATOM 8928 N N . GLU B 1 475 ? -12.25 24.5 -2.371 1 95.56 475 GLU B N 1
ATOM 8929 C CA . GLU B 1 475 ? -12.383 24.484 -0.919 1 95.56 475 GLU B CA 1
ATOM 8930 C C . GLU B 1 475 ? -13.641 23.719 -0.494 1 95.56 475 GLU B C 1
ATOM 8932 O O . GLU B 1 475 ? -13.594 22.906 0.425 1 95.56 475 GLU B O 1
ATOM 8937 N N . ILE B 1 476 ? -14.703 23.984 -1.17 1 97 476 ILE B N 1
ATOM 8938 C CA . ILE B 1 476 ? -15.969 23.359 -0.79 1 97 476 ILE B CA 1
ATOM 8939 C C . ILE B 1 476 ? -15.93 21.875 -1.108 1 97 476 ILE B C 1
ATOM 8941 O O . ILE B 1 476 ? -16.406 21.047 -0.325 1 97 476 ILE B O 1
ATOM 8945 N N . GLU B 1 477 ? -15.422 21.562 -2.236 1 96.12 477 GLU B N 1
ATOM 8946 C CA . GLU B 1 477 ? -15.25 20.156 -2.566 1 96.12 477 GLU B CA 1
ATOM 8947 C C . GLU B 1 477 ? -14.383 19.453 -1.531 1 96.12 477 GLU B C 1
ATOM 8949 O O . GLU B 1 477 ? -14.688 18.328 -1.125 1 96.12 477 GLU B O 1
ATOM 8954 N N . ASN B 1 478 ? -13.336 20.109 -1.142 1 94.75 478 ASN B N 1
ATOM 8955 C CA . ASN B 1 478 ? -12.445 19.562 -0.121 1 94.75 478 ASN B CA 1
ATOM 8956 C C . ASN B 1 478 ? -13.188 19.328 1.195 1 94.75 478 ASN B C 1
ATOM 8958 O O . ASN B 1 478 ? -13.062 18.25 1.796 1 94.75 478 ASN B O 1
ATOM 8962 N N . ILE B 1 479 ? -13.922 20.25 1.612 1 96.56 479 ILE B N 1
ATOM 8963 C CA . ILE B 1 479 ? -14.648 20.156 2.873 1 96.56 479 ILE B CA 1
ATOM 8964 C C . ILE B 1 479 ? -15.68 19.031 2.795 1 96.56 479 ILE B C 1
ATOM 8966 O O . ILE B 1 479 ? -15.82 18.234 3.729 1 96.56 479 ILE B O 1
ATOM 8970 N N . HIS B 1 480 ? -16.359 18.984 1.681 1 97.06 480 HIS B N 1
ATOM 8971 C CA . HIS B 1 480 ? -17.312 17.906 1.44 1 97.06 480 HIS B CA 1
ATOM 8972 C C . HIS B 1 480 ? -16.625 16.547 1.474 1 97.06 480 HIS B C 1
ATOM 8974 O O . HIS B 1 480 ? -17.141 15.609 2.092 1 97.06 480 HIS B O 1
ATOM 8980 N N . ASN B 1 481 ? -15.5 16.469 0.871 1 95.88 481 ASN B N 1
ATOM 8981 C CA . ASN B 1 481 ? -14.758 15.211 0.797 1 95.88 481 ASN B CA 1
ATOM 8982 C C . ASN B 1 481 ? -14.242 14.781 2.168 1 95.88 481 ASN B C 1
ATOM 8984 O O . ASN B 1 481 ? -14.125 13.586 2.447 1 95.88 481 ASN B O 1
ATOM 8988 N N . ILE B 1 482 ? -13.953 15.68 3.012 1 96.31 482 ILE B N 1
ATOM 8989 C CA . ILE B 1 482 ? -13.523 15.352 4.363 1 96.31 482 ILE B CA 1
ATOM 8990 C C . ILE B 1 482 ? -14.633 14.602 5.094 1 96.31 482 ILE B C 1
ATOM 8992 O O . ILE B 1 482 ? -14.359 13.633 5.812 1 96.31 482 ILE B O 1
ATOM 8996 N N . THR B 1 483 ? -15.82 15.008 4.867 1 96.94 483 THR B N 1
ATOM 8997 C CA . THR B 1 483 ? -16.953 14.312 5.473 1 96.94 483 THR B CA 1
ATOM 8998 C C . THR B 1 483 ? -17.031 12.875 4.973 1 96.94 483 THR B C 1
ATOM 9000 O O . THR B 1 483 ? -17.234 11.953 5.762 1 96.94 483 THR B O 1
ATOM 9003 N N . LEU B 1 484 ? -16.891 12.75 3.711 1 97.12 484 LEU B N 1
ATOM 9004 C CA . LEU B 1 484 ? -16.984 11.422 3.125 1 97.12 484 LEU B CA 1
ATOM 9005 C C . LEU B 1 484 ? -15.828 10.539 3.564 1 97.12 484 LEU B C 1
ATOM 9007 O O . LEU B 1 484 ? -16.016 9.359 3.883 1 97.12 484 LEU B O 1
ATOM 9011 N N . ALA B 1 485 ? -14.641 11.086 3.557 1 95.5 485 ALA B N 1
ATOM 9012 C CA . ALA B 1 485 ? -13.484 10.352 4.07 1 95.5 485 ALA B CA 1
ATOM 9013 C C . ALA B 1 485 ? -13.695 9.945 5.527 1 95.5 485 ALA B C 1
ATOM 9015 O O . ALA B 1 485 ? -13.367 8.82 5.918 1 95.5 485 ALA B O 1
ATOM 9016 N N . GLY B 1 486 ? -14.25 10.844 6.273 1 96.81 486 GLY B N 1
ATOM 9017 C CA . GLY B 1 486 ? -14.531 10.562 7.668 1 96.81 486 GLY B CA 1
ATOM 9018 C C . GLY B 1 486 ? -15.523 9.43 7.855 1 96.81 486 GLY B C 1
ATOM 9019 O O . GLY B 1 486 ? -15.375 8.609 8.766 1 96.81 486 GLY B O 1
ATOM 9020 N N . LEU B 1 487 ? -16.469 9.43 6.992 1 97.12 487 LEU B N 1
ATOM 9021 C CA . LEU B 1 487 ? -17.453 8.352 7.078 1 97.12 487 LEU B CA 1
ATOM 9022 C C . LEU B 1 487 ? -16.797 6.996 6.863 1 97.12 487 LEU B C 1
ATOM 9024 O O . LEU B 1 487 ? -17.047 6.055 7.625 1 97.12 487 LEU B O 1
ATOM 9028 N N . GLN B 1 488 ? -16 6.906 5.926 1 95.5 488 GLN B N 1
ATOM 9029 C CA . GLN B 1 488 ? -15.344 5.641 5.613 1 95.5 488 GLN B CA 1
ATOM 9030 C C . GLN B 1 488 ? -14.352 5.258 6.707 1 95.5 488 GLN B C 1
ATOM 9032 O O . GLN B 1 488 ? -14.352 4.121 7.184 1 95.5 488 GLN B O 1
ATOM 9037 N N . LEU B 1 489 ? -13.547 6.164 7.145 1 94.19 489 LEU B N 1
ATOM 9038 C CA . LEU B 1 489 ? -12.469 5.867 8.078 1 94.19 489 LEU B CA 1
ATOM 9039 C C . LEU B 1 489 ? -13.016 5.648 9.484 1 94.19 489 LEU B C 1
ATOM 9041 O O . LEU B 1 489 ? -12.5 4.812 10.234 1 94.19 489 LEU B O 1
ATOM 9045 N N . ASN B 1 490 ? -14.016 6.395 9.82 1 95.12 490 ASN B N 1
ATOM 9046 C CA . ASN B 1 490 ? -14.609 6.207 11.141 1 95.12 490 ASN B CA 1
ATOM 9047 C C . ASN B 1 490 ? -15.289 4.848 11.266 1 95.12 490 ASN B C 1
ATOM 9049 O O . ASN B 1 490 ? -15.32 4.258 12.344 1 95.12 490 ASN B O 1
ATOM 9053 N N . MET B 1 491 ? -15.844 4.418 10.156 1 94.94 491 MET B N 1
ATOM 9054 C CA . MET B 1 491 ? -16.422 3.076 10.172 1 94.94 491 MET B CA 1
ATOM 9055 C C . MET B 1 491 ? -15.359 2.031 10.508 1 94.94 491 MET B C 1
ATOM 9057 O O . MET B 1 491 ? -15.609 1.118 11.297 1 94.94 491 MET B O 1
ATOM 9061 N N . ILE B 1 492 ? -14.258 2.186 9.961 1 92.5 492 ILE B N 1
ATOM 9062 C CA . ILE B 1 492 ? -13.156 1.262 10.188 1 92.5 492 ILE B CA 1
ATOM 9063 C C . ILE B 1 492 ? -12.672 1.384 11.633 1 92.5 492 ILE B C 1
ATOM 9065 O O . ILE B 1 492 ? -12.469 0.376 12.312 1 92.5 492 ILE B O 1
ATOM 9069 N N . SER B 1 493 ? -12.539 2.609 12.109 1 91.88 493 SER B N 1
ATOM 9070 C CA . SER B 1 493 ? -12.055 2.846 13.469 1 91.88 493 SER B CA 1
ATOM 9071 C C . SER B 1 493 ? -13.047 2.33 14.508 1 91.88 493 SER B C 1
ATOM 9073 O O . SER B 1 493 ? -12.648 1.862 15.57 1 91.88 493 SER B O 1
ATOM 9075 N N . HIS B 1 494 ? -14.281 2.438 14.148 1 94.12 494 HIS B N 1
ATOM 9076 C CA . HIS B 1 494 ? -15.305 1.941 15.062 1 94.12 494 HIS B CA 1
ATOM 9077 C C . HIS B 1 494 ? -15.219 0.426 15.211 1 94.12 494 HIS B C 1
ATOM 9079 O O . HIS B 1 494 ? -15.391 -0.104 16.312 1 94.12 494 HIS B O 1
ATOM 9085 N N . ALA B 1 495 ? -14.977 -0.2 14.125 1 94.06 495 ALA B N 1
ATOM 9086 C CA . ALA B 1 495 ? -14.93 -1.66 14.125 1 94.06 495 ALA B CA 1
ATOM 9087 C C . ALA B 1 495 ? -13.648 -2.172 14.789 1 94.06 495 ALA B C 1
ATOM 9089 O O . ALA B 1 495 ? -13.641 -3.252 15.375 1 94.06 495 ALA B O 1
ATOM 9090 N N . ALA B 1 496 ? -12.625 -1.443 14.602 1 90.56 496 ALA B N 1
ATOM 9091 C CA . ALA B 1 496 ? -11.344 -1.827 15.18 1 90.56 496 ALA B CA 1
ATOM 9092 C C . ALA B 1 496 ? -10.562 -0.601 15.648 1 90.56 496 ALA B C 1
ATOM 9094 O O . ALA B 1 496 ? -9.805 -0.008 14.875 1 90.56 496 ALA B O 1
ATOM 9095 N N . ALA B 1 497 ? -10.57 -0.405 16.906 1 87.69 497 ALA B N 1
ATOM 9096 C CA . ALA B 1 497 ? -9.922 0.771 17.469 1 87.69 497 ALA B CA 1
ATOM 9097 C C . ALA B 1 497 ? -8.406 0.596 17.516 1 87.69 497 ALA B C 1
ATOM 9099 O O . ALA B 1 497 ? -7.91 -0.521 17.672 1 87.69 497 ALA B O 1
ATOM 9100 N N . THR B 1 498 ? -7.762 1.695 17.297 1 80.12 498 THR B N 1
ATOM 9101 C CA . THR B 1 498 ? -6.309 1.693 17.406 1 80.12 498 THR B CA 1
ATOM 9102 C C . THR B 1 498 ? -5.859 2.205 18.766 1 80.12 498 THR B C 1
ATOM 9104 O O . THR B 1 498 ? -6.449 3.143 19.312 1 80.12 498 THR B O 1
ATOM 9107 N N . ASP B 1 499 ? -4.867 1.599 19.281 1 80.56 499 ASP B N 1
ATOM 9108 C CA . ASP B 1 499 ? -4.355 2.014 20.578 1 80.56 499 ASP B CA 1
ATOM 9109 C C . ASP B 1 499 ? -3.283 3.09 20.422 1 80.56 499 ASP B C 1
ATOM 9111 O O . ASP B 1 499 ? -2.26 2.869 19.781 1 80.56 499 ASP B O 1
ATOM 9115 N N . VAL B 1 500 ? -3.559 4.27 20.984 1 79.06 500 VAL B N 1
ATOM 9116 C CA . VAL B 1 500 ? -2.607 5.375 20.969 1 79.06 500 VAL B CA 1
ATOM 9117 C C . VAL B 1 500 ? -2.461 5.965 22.359 1 79.06 500 VAL B C 1
ATOM 9119 O O . VAL B 1 500 ? -3.438 6.047 23.125 1 79.06 500 VAL B O 1
ATOM 9122 N N . GLN B 1 501 ? -1.275 6.324 22.672 1 82.44 501 GLN B N 1
ATOM 9123 C CA . GLN B 1 501 ? -1.043 6.973 23.953 1 82.44 501 GLN B CA 1
ATOM 9124 C C . GLN B 1 501 ? -1.439 8.445 23.906 1 82.44 501 GLN B C 1
ATOM 9126 O O . GLN B 1 501 ? -0.937 9.203 23.078 1 82.44 501 GLN B O 1
ATOM 9131 N N . ILE B 1 502 ? -2.289 8.82 24.797 1 84.81 502 ILE B N 1
ATOM 9132 C CA . ILE B 1 502 ? -2.834 10.172 24.797 1 84.81 502 ILE B CA 1
ATOM 9133 C C . ILE B 1 502 ? -2.123 11.008 25.859 1 84.81 502 ILE B C 1
ATOM 9135 O O . ILE B 1 502 ? -2.01 12.227 25.719 1 84.81 502 ILE B O 1
ATOM 9139 N N . ARG B 1 503 ? -1.715 10.445 26.891 1 82.62 503 ARG B N 1
ATOM 9140 C CA . ARG B 1 503 ? -0.92 11.07 27.953 1 82.62 503 ARG B CA 1
ATOM 9141 C C . ARG B 1 503 ? -0.165 10.023 28.766 1 82.62 503 ARG B C 1
ATOM 9143 O O . ARG B 1 503 ? -0.393 8.82 28.594 1 82.62 503 ARG B O 1
ATOM 9150 N N . PRO B 1 504 ? 0.766 10.531 29.484 1 78.56 504 PRO B N 1
ATOM 9151 C CA . PRO B 1 504 ? 1.473 9.523 30.297 1 78.56 504 PRO B CA 1
ATOM 9152 C C . PRO B 1 504 ? 0.529 8.672 31.141 1 78.56 504 PRO B C 1
ATOM 9154 O O . PRO B 1 504 ? -0.235 9.211 31.938 1 78.56 504 PRO B O 1
ATOM 9157 N N . GLY B 1 505 ? 0.605 7.465 30.844 1 78.12 505 GLY B N 1
ATOM 9158 C CA . GLY B 1 505 ? -0.167 6.527 31.641 1 78.12 505 GLY B CA 1
ATOM 9159 C C . GLY B 1 505 ? -1.578 6.324 31.125 1 78.12 505 GLY B C 1
ATOM 9160 O O . GLY B 1 505 ? -2.373 5.609 31.734 1 78.12 505 GLY B O 1
ATOM 9161 N N . LEU B 1 506 ? -1.923 6.98 30.094 1 85.62 506 LEU B N 1
ATOM 9162 C CA . LEU B 1 506 ? -3.281 6.871 29.562 1 85.62 506 LEU B CA 1
ATOM 9163 C C . LEU B 1 506 ? -3.271 6.5 28.094 1 85.62 506 LEU B C 1
ATOM 9165 O O . LEU B 1 506 ? -2.672 7.199 27.266 1 85.62 506 LEU B O 1
ATOM 9169 N N . GLN B 1 507 ? -4.066 5.355 27.875 1 88.81 507 GLN B N 1
ATOM 9170 C CA . GLN B 1 507 ? -4.215 4.891 26.5 1 88.81 507 GLN B CA 1
ATOM 9171 C C . GLN B 1 507 ? -5.633 5.133 25.984 1 88.81 507 GLN B C 1
ATOM 9173 O O . GLN B 1 507 ? -6.586 5.117 26.766 1 88.81 507 GLN B O 1
ATOM 9178 N N . LEU B 1 508 ? -5.699 5.312 24.766 1 89.12 508 LEU B N 1
ATOM 9179 C CA . LEU B 1 508 ? -6.992 5.586 24.141 1 89.12 508 LEU B CA 1
ATOM 9180 C C . LEU B 1 508 ? -7.938 4.406 24.312 1 89.12 508 LEU B C 1
ATOM 9182 O O . LEU B 1 508 ? -9.141 4.59 24.531 1 89.12 508 LEU B O 1
ATOM 9186 N N . ILE B 1 509 ? -7.418 3.205 24.25 1 89.12 509 ILE B N 1
ATOM 9187 C CA . ILE B 1 509 ? -8.227 1.99 24.25 1 89.12 509 ILE B CA 1
ATOM 9188 C C . ILE B 1 509 ? -8.977 1.87 25.578 1 89.12 509 ILE B C 1
ATOM 9190 O O . ILE B 1 509 ? -10.047 1.259 25.641 1 89.12 509 ILE B O 1
ATOM 9194 N N . ASP B 1 510 ? -8.414 2.539 26.594 1 89.88 510 ASP B N 1
ATOM 9195 C CA . ASP B 1 510 ? -9.039 2.484 27.922 1 89.88 510 ASP B CA 1
ATOM 9196 C C . ASP B 1 510 ? -10.312 3.32 27.969 1 89.88 510 ASP B C 1
ATOM 9198 O O . ASP B 1 510 ? -11.141 3.158 28.859 1 89.88 510 ASP B O 1
ATOM 9202 N N . HIS B 1 511 ? -10.484 4.117 27.016 1 91.94 511 HIS B N 1
ATOM 9203 C CA . HIS B 1 511 ? -11.633 5.016 27.016 1 91.94 511 HIS B CA 1
ATOM 9204 C C . HIS B 1 511 ? -12.602 4.66 25.891 1 91.94 511 HIS B C 1
ATOM 9206 O O . HIS B 1 511 ? -13.461 5.465 25.516 1 91.94 511 HIS B O 1
ATOM 9212 N N . ILE B 1 512 ? -12.422 3.494 25.344 1 93.44 512 ILE B N 1
ATOM 9213 C CA . ILE B 1 512 ? -13.375 2.992 24.359 1 93.44 512 ILE B CA 1
ATOM 9214 C C . ILE B 1 512 ? -14.469 2.191 25.062 1 93.44 512 ILE B C 1
ATOM 9216 O O . ILE B 1 512 ? -14.172 1.26 25.812 1 93.44 512 ILE B O 1
ATOM 9220 N N . VAL B 1 513 ? -15.656 2.619 24.844 1 93.81 513 VAL B N 1
ATOM 9221 C CA . VAL B 1 513 ? -16.812 1.876 25.359 1 93.81 513 VAL B CA 1
ATOM 9222 C C . VAL B 1 513 ? -17.203 0.789 24.359 1 93.81 513 VAL B C 1
ATOM 9224 O O . VAL B 1 513 ? -17.75 1.084 23.281 1 93.81 513 VAL B O 1
ATOM 9227 N N . PRO B 1 514 ? -17.016 -0.432 24.703 1 93.5 514 PRO B N 1
ATOM 9228 C CA . PRO B 1 514 ? -17.297 -1.516 23.766 1 93.5 514 PRO B CA 1
ATOM 9229 C C . PRO B 1 514 ? -18.781 -1.67 23.469 1 93.5 514 PRO B C 1
ATOM 9231 O O . PRO B 1 514 ? -19.625 -1.417 24.328 1 93.5 514 PRO B O 1
ATOM 9234 N N . GLU B 1 515 ? -19.031 -2.068 22.25 1 93.62 515 GLU B N 1
ATOM 9235 C CA . GLU B 1 515 ? -20.406 -2.406 21.875 1 93.62 515 GLU B CA 1
ATOM 9236 C C . GLU B 1 515 ? -20.875 -3.67 22.594 1 93.62 515 GLU B C 1
ATOM 9238 O O . GLU B 1 515 ? -20.109 -4.633 22.719 1 93.62 515 GLU B O 1
ATOM 9243 N N . THR B 1 516 ? -22.094 -3.602 23.109 1 91.12 516 THR B N 1
ATOM 9244 C CA . THR B 1 516 ? -22.609 -4.762 23.828 1 91.12 516 THR B CA 1
ATOM 9245 C C . THR B 1 516 ? -23.828 -5.344 23.109 1 91.12 516 THR B C 1
ATOM 9247 O O . THR B 1 516 ? -24.156 -6.52 23.297 1 91.12 516 THR B O 1
ATOM 9250 N N . ASP B 1 517 ? -24.453 -4.57 22.312 1 92.31 517 ASP B N 1
ATOM 9251 C CA . ASP B 1 517 ? -25.625 -5.035 21.594 1 92.31 517 ASP B CA 1
ATOM 9252 C C . ASP B 1 517 ? -25.234 -5.996 20.469 1 92.31 517 ASP B C 1
ATOM 9254 O O . ASP B 1 517 ? -24.281 -5.75 19.734 1 92.31 517 ASP B O 1
ATOM 9258 N N . ALA B 1 518 ? -26.031 -7.066 20.344 1 93.62 518 ALA B N 1
ATOM 9259 C CA . ALA B 1 518 ? -25.734 -8.133 19.391 1 93.62 518 ALA B CA 1
ATOM 9260 C C . ALA B 1 518 ? -25.703 -7.598 17.953 1 93.62 518 ALA B C 1
ATOM 9262 O O . ALA B 1 518 ? -24.844 -7.988 17.156 1 93.62 518 ALA B O 1
ATOM 9263 N N . ASP B 1 519 ? -26.625 -6.742 17.641 1 94.31 519 ASP B N 1
ATOM 9264 C CA . ASP B 1 519 ? -26.688 -6.23 16.281 1 94.31 519 ASP B CA 1
ATOM 9265 C C . ASP B 1 519 ? -25.516 -5.297 15.977 1 94.31 519 ASP B C 1
ATOM 9267 O O . ASP B 1 519 ? -24.969 -5.328 14.883 1 94.31 519 ASP B O 1
ATOM 9271 N N . SER B 1 520 ? -25.156 -4.547 16.953 1 93.81 520 SER B N 1
ATOM 9272 C CA . SER B 1 520 ? -24.016 -3.66 16.781 1 93.81 520 SER B CA 1
ATOM 9273 C C . SER B 1 520 ? -22.719 -4.449 16.625 1 93.81 520 SER B C 1
ATOM 9275 O O . SER B 1 520 ? -21.844 -4.082 15.844 1 93.81 520 SER B O 1
ATOM 9277 N N . LEU B 1 521 ? -22.656 -5.477 17.359 1 94.5 521 LEU B N 1
ATOM 9278 C CA . LEU B 1 521 ? -21.469 -6.328 17.281 1 94.5 521 LEU B CA 1
ATOM 9279 C C . LEU B 1 521 ? -21.391 -7.02 15.914 1 94.5 521 LEU B C 1
ATOM 9281 O O . LEU B 1 521 ? -20.312 -7.199 15.359 1 94.5 521 LEU B O 1
ATOM 9285 N N . ALA B 1 522 ? -22.531 -7.398 15.477 1 94.06 522 ALA B N 1
ATOM 9286 C CA . ALA B 1 522 ? -22.578 -8.016 14.156 1 94.06 522 ALA B CA 1
ATOM 9287 C C . ALA B 1 522 ? -22.094 -7.047 13.078 1 94.06 522 ALA B C 1
ATOM 9289 O O . ALA B 1 522 ? -21.438 -7.453 12.117 1 94.06 522 ALA B O 1
ATOM 9290 N N . LEU B 1 523 ? -22.422 -5.82 13.234 1 94.5 523 LEU B N 1
ATOM 9291 C CA . LEU B 1 523 ? -21.984 -4.793 12.297 1 94.5 523 LEU B CA 1
ATOM 9292 C C . LEU B 1 523 ? -20.469 -4.676 12.305 1 94.5 523 LEU B C 1
ATOM 9294 O O . LEU B 1 523 ? -19.828 -4.57 11.25 1 94.5 523 LEU B O 1
ATOM 9298 N N . CYS B 1 524 ? -19.906 -4.703 13.453 1 94.56 524 CYS B N 1
ATOM 9299 C CA . CYS B 1 524 ? -18.453 -4.562 13.609 1 94.56 524 CYS B CA 1
ATOM 9300 C C . CYS B 1 524 ? -17.719 -5.738 12.977 1 94.56 524 CYS B C 1
ATOM 9302 O O . CYS B 1 524 ? -16.703 -5.559 12.328 1 94.56 524 CYS B O 1
ATOM 9304 N N . ARG B 1 525 ? -18.297 -6.855 13.094 1 93.88 525 ARG B N 1
ATOM 9305 C CA . ARG B 1 525 ? -17.656 -8.062 12.57 1 93.88 525 ARG B CA 1
ATOM 9306 C C . ARG B 1 525 ? -17.812 -8.148 11.055 1 93.88 525 ARG B C 1
ATOM 9308 O O . ARG B 1 525 ? -17.188 -8.992 10.414 1 93.88 525 ARG B O 1
ATOM 9315 N N . SER B 1 526 ? -18.594 -7.262 10.547 1 95.5 526 SER B N 1
ATOM 9316 C CA . SER B 1 526 ? -18.859 -7.309 9.109 1 95.5 526 SER B CA 1
ATOM 9317 C C . SER B 1 526 ? -18.156 -6.172 8.383 1 95.5 526 SER B C 1
ATOM 9319 O O . SER B 1 526 ? -18.453 -5.895 7.219 1 95.5 526 SER B O 1
ATOM 9321 N N . GLN B 1 527 ? -17.281 -5.562 9.07 1 95.94 527 GLN B N 1
ATOM 9322 C CA . GLN B 1 527 ? -16.562 -4.477 8.414 1 95.94 527 GLN B CA 1
ATOM 9323 C C . GLN B 1 527 ? -15.492 -5.016 7.461 1 95.94 527 GLN B C 1
ATOM 9325 O O . GLN B 1 527 ? -14.539 -5.664 7.891 1 95.94 527 GLN B O 1
ATOM 9330 N N . ARG B 1 528 ? -15.68 -4.715 6.266 1 94.19 528 ARG B N 1
ATOM 9331 C CA . ARG B 1 528 ? -14.773 -5.176 5.227 1 94.19 528 ARG B CA 1
ATOM 9332 C C . ARG B 1 528 ? -13.711 -4.121 4.926 1 94.19 528 ARG B C 1
ATOM 9334 O O . ARG B 1 528 ? -14.023 -2.938 4.785 1 94.19 528 ARG B O 1
ATOM 9341 N N . VAL B 1 529 ? -12.461 -4.566 4.828 1 90.56 529 VAL B N 1
ATOM 9342 C CA . VAL B 1 529 ? -11.344 -3.688 4.504 1 90.56 529 VAL B CA 1
ATOM 9343 C C . VAL B 1 529 ? -10.414 -4.375 3.506 1 90.56 529 VAL B C 1
ATOM 9345 O O . VAL B 1 529 ? -10.438 -5.602 3.375 1 90.56 529 VAL B O 1
ATOM 9348 N N . LYS B 1 530 ? -9.719 -3.564 2.814 1 84.19 530 LYS B N 1
ATOM 9349 C CA . LYS B 1 530 ? -8.688 -4.109 1.938 1 84.19 530 LYS B CA 1
ATOM 9350 C C . LYS B 1 530 ? -7.383 -4.336 2.701 1 84.19 530 LYS B C 1
ATOM 9352 O O . LYS B 1 530 ? -6.984 -3.51 3.521 1 84.19 530 LYS B O 1
ATOM 9357 N N . VAL B 1 531 ? -6.84 -5.551 2.535 1 78.69 531 VAL B N 1
ATOM 9358 C CA . VAL B 1 531 ? -5.621 -5.895 3.258 1 78.69 531 VAL B CA 1
ATOM 9359 C C . VAL B 1 531 ? -4.598 -6.492 2.293 1 78.69 531 VAL B C 1
ATOM 9361 O O . VAL B 1 531 ? -4.969 -7.129 1.303 1 78.69 531 VAL B O 1
ATOM 9364 N N . THR B 1 532 ? -3.281 -6.27 2.549 1 71.31 532 THR B N 1
ATOM 9365 C CA . THR B 1 532 ? -2.223 -6.801 1.696 1 71.31 532 THR B CA 1
ATOM 9366 C C . THR B 1 532 ? -1.552 -8.008 2.354 1 71.31 532 THR B C 1
ATOM 9368 O O . THR B 1 532 ? -0.834 -8.758 1.692 1 71.31 532 THR B O 1
ATOM 9371 N N . THR B 1 533 ? -1.773 -8.25 3.604 1 76.88 533 THR B N 1
ATOM 9372 C CA . THR B 1 533 ? -1.122 -9.32 4.348 1 76.88 533 THR B CA 1
ATOM 9373 C C . THR B 1 533 ? -1.868 -10.641 4.16 1 76.88 533 THR B C 1
ATOM 9375 O O . THR B 1 533 ? -1.341 -11.711 4.48 1 76.88 533 THR B O 1
ATOM 9378 N N . HIS B 1 534 ? -3.061 -10.516 3.66 1 85.12 534 HIS B N 1
ATOM 9379 C CA . HIS B 1 534 ? -3.896 -11.688 3.432 1 85.12 534 HIS B CA 1
ATOM 9380 C C . HIS B 1 534 ? -4.355 -11.766 1.979 1 85.12 534 HIS B C 1
ATOM 9382 O O . HIS B 1 534 ? -4.285 -10.773 1.249 1 85.12 534 HIS B O 1
ATOM 9388 N N . SER B 1 535 ? -4.68 -12.93 1.653 1 85.5 535 SER B N 1
ATOM 9389 C CA . SER B 1 535 ? -5.246 -13.148 0.327 1 85.5 535 SER B CA 1
ATOM 9390 C C . SER B 1 535 ? -6.637 -13.773 0.415 1 85.5 535 SER B C 1
ATOM 9392 O O . SER B 1 535 ? -6.891 -14.617 1.273 1 85.5 535 SER B O 1
ATOM 9394 N N . SER B 1 536 ? -7.434 -13.211 -0.429 1 91.06 536 SER B N 1
ATOM 9395 C CA . SER B 1 536 ? -8.797 -13.727 -0.474 1 91.06 536 SER B CA 1
ATOM 9396 C C . SER B 1 536 ? -9.07 -14.461 -1.782 1 91.06 536 SER B C 1
ATOM 9398 O O . SER B 1 536 ? -8.617 -14.031 -2.848 1 91.06 536 SER B O 1
ATOM 9400 N N . PHE B 1 537 ? -9.797 -15.641 -1.685 1 91.69 537 PHE B N 1
ATOM 9401 C CA . PHE B 1 537 ? -10.078 -16.5 -2.826 1 91.69 537 PHE B CA 1
ATOM 9402 C C . PHE B 1 537 ? -11.578 -16.75 -2.959 1 91.69 537 PHE B C 1
ATOM 9404 O O . PHE B 1 537 ? -12.297 -16.797 -1.957 1 91.69 537 PHE B O 1
ATOM 9411 N N . SER B 1 538 ? -12.016 -16.875 -4.188 1 91.75 538 SER B N 1
ATOM 9412 C CA . SER B 1 538 ? -13.391 -17.281 -4.434 1 91.75 538 SER B CA 1
ATOM 9413 C C . SER B 1 538 ? -13.594 -18.75 -4.109 1 91.75 538 SER B C 1
ATOM 9415 O O . SER B 1 538 ? -13.078 -19.625 -4.809 1 91.75 538 SER B O 1
ATOM 9417 N N . MET B 1 539 ? -14.391 -19.016 -3.166 1 90.62 539 MET B N 1
ATOM 9418 C CA . MET B 1 539 ? -14.68 -20.406 -2.807 1 90.62 539 MET B CA 1
ATOM 9419 C C . MET B 1 539 ? -15.445 -21.109 -3.922 1 90.62 539 MET B C 1
ATOM 9421 O O . MET B 1 539 ? -15.242 -22.312 -4.16 1 90.62 539 MET B O 1
ATOM 9425 N N . ALA B 1 540 ? -16.297 -20.391 -4.512 1 89.5 540 ALA B N 1
ATOM 9426 C CA . ALA B 1 540 ? -17.016 -20.953 -5.652 1 89.5 540 ALA B CA 1
ATOM 9427 C C . ALA B 1 540 ? -16.062 -21.359 -6.77 1 89.5 540 ALA B C 1
ATOM 9429 O O . ALA B 1 540 ? -16.203 -22.422 -7.367 1 89.5 540 ALA B O 1
ATOM 9430 N N . GLY B 1 541 ? -15.172 -20.484 -7.02 1 89.31 541 GLY B N 1
ATOM 9431 C CA . GLY B 1 541 ? -14.172 -20.812 -8.023 1 89.31 541 GLY B CA 1
ATOM 9432 C C . GLY B 1 541 ? -13.344 -22.031 -7.676 1 89.31 541 GLY B C 1
ATOM 9433 O O . GLY B 1 541 ? -13.125 -22.906 -8.516 1 89.31 541 GLY B O 1
ATOM 9434 N N . ILE B 1 542 ? -12.93 -22.156 -6.48 1 91.06 542 ILE B N 1
ATOM 9435 C CA . ILE B 1 542 ? -12.156 -23.297 -6.02 1 91.06 542 ILE B CA 1
ATOM 9436 C C . ILE B 1 542 ? -12.984 -24.562 -6.145 1 91.06 542 ILE B C 1
ATOM 9438 O O . ILE B 1 542 ? -12.516 -25.578 -6.668 1 91.06 542 ILE B O 1
ATOM 9442 N N . LEU B 1 543 ? -14.203 -24.469 -5.727 1 91.81 543 LEU B N 1
ATOM 9443 C CA . LEU B 1 543 ? -15.07 -25.641 -5.746 1 91.81 543 LEU B CA 1
ATOM 9444 C C . LEU B 1 543 ? -15.352 -26.094 -7.176 1 91.81 543 LEU B C 1
ATOM 9446 O O . LEU B 1 543 ? -15.375 -27.281 -7.465 1 91.81 543 LEU B O 1
ATOM 9450 N N . ILE B 1 544 ? -15.523 -25.156 -8.039 1 91.94 544 ILE B N 1
ATOM 9451 C CA . ILE B 1 544 ? -15.773 -25.5 -9.43 1 91.94 544 ILE B CA 1
ATOM 9452 C C . ILE B 1 544 ? -14.547 -26.188 -10.031 1 91.94 544 ILE B C 1
ATOM 9454 O O . ILE B 1 544 ? -14.656 -27.219 -10.688 1 91.94 544 ILE B O 1
ATOM 9458 N N . ILE B 1 545 ? -13.414 -25.625 -9.789 1 91.94 545 ILE B N 1
ATOM 9459 C CA . ILE B 1 545 ? -12.188 -26.188 -10.336 1 91.94 545 ILE B CA 1
ATOM 9460 C C . ILE B 1 545 ? -11.961 -27.594 -9.781 1 91.94 545 ILE B C 1
ATOM 9462 O O . ILE B 1 545 ? -11.672 -28.516 -10.531 1 91.94 545 ILE B O 1
ATOM 9466 N N . VAL B 1 546 ? -12.188 -27.766 -8.539 1 92.81 546 VAL B N 1
ATOM 9467 C CA . VAL B 1 546 ? -11.953 -29.062 -7.891 1 92.81 546 VAL B CA 1
ATOM 9468 C C . VAL B 1 546 ? -13.008 -30.062 -8.344 1 92.81 546 VAL B C 1
ATOM 9470 O O . VAL B 1 546 ? -12.68 -31.203 -8.68 1 92.81 546 VAL B O 1
ATOM 9473 N N . CYS B 1 547 ? -14.227 -29.625 -8.469 1 94.38 547 CYS B N 1
ATOM 9474 C CA . CYS B 1 547 ? -15.305 -30.531 -8.859 1 94.38 547 CYS B CA 1
ATOM 9475 C C . CYS B 1 547 ? -15.156 -30.953 -10.32 1 94.38 547 CYS B C 1
ATOM 9477 O O . CYS B 1 547 ? -15.281 -32.125 -10.648 1 94.38 547 CYS B O 1
ATOM 9479 N N . VAL B 1 548 ? -14.875 -30 -11.164 1 95 548 VAL B N 1
ATOM 9480 C CA . VAL B 1 548 ? -14.695 -30.312 -12.578 1 95 548 VAL B CA 1
ATOM 9481 C C . VAL B 1 548 ? -13.492 -31.234 -12.758 1 95 548 VAL B C 1
ATOM 9483 O O . VAL B 1 548 ? -13.547 -32.188 -13.531 1 95 548 VAL B O 1
ATOM 9486 N N . SER B 1 549 ? -12.453 -30.984 -12.055 1 94.38 549 SER B N 1
ATOM 9487 C CA . SER B 1 549 ? -11.266 -31.828 -12.133 1 94.38 549 SER B CA 1
ATOM 9488 C C . SER B 1 549 ? -11.555 -33.25 -11.633 1 94.38 549 SER B C 1
ATOM 9490 O O . SER B 1 549 ? -11.156 -34.219 -12.266 1 94.38 549 SER B O 1
ATOM 9492 N N . LEU B 1 550 ? -12.273 -33.312 -10.602 1 93.81 550 LEU B N 1
ATOM 9493 C CA . LEU B 1 550 ? -12.625 -34.594 -10.055 1 93.81 550 LEU B CA 1
ATOM 9494 C C . LEU B 1 550 ? -13.562 -35.375 -10.992 1 93.81 550 LEU B C 1
ATOM 9496 O O . LEU B 1 550 ? -13.469 -36.594 -11.117 1 93.81 550 LEU B O 1
ATOM 9500 N N . LEU B 1 551 ? -14.406 -34.625 -11.602 1 95.81 551 LEU B N 1
ATOM 9501 C CA . LEU B 1 551 ? -15.305 -35.25 -12.57 1 95.81 551 LEU B CA 1
ATOM 9502 C C . LEU B 1 551 ? -14.531 -35.844 -13.75 1 95.81 551 LEU B C 1
ATOM 9504 O O . LEU B 1 551 ? -14.82 -36.938 -14.203 1 95.81 551 LEU B O 1
ATOM 9508 N N . ILE B 1 552 ? -13.562 -35.094 -14.227 1 94.94 552 ILE B N 1
ATOM 9509 C CA . ILE B 1 552 ? -12.734 -35.562 -15.328 1 94.94 552 ILE B CA 1
ATOM 9510 C C . ILE B 1 552 ? -12 -36.844 -14.906 1 94.94 552 ILE B C 1
ATOM 9512 O O . ILE B 1 552 ? -11.961 -37.812 -15.648 1 94.94 552 ILE B O 1
ATOM 9516 N N . ILE B 1 553 ? -11.508 -36.844 -13.75 1 91.25 553 ILE B N 1
ATOM 9517 C CA . ILE B 1 553 ? -10.781 -38 -13.227 1 91.25 553 ILE B CA 1
ATOM 9518 C C . ILE B 1 553 ? -11.719 -39.188 -13.102 1 91.25 553 ILE B C 1
ATOM 9520 O O . ILE B 1 553 ? -11.391 -40.312 -13.531 1 91.25 553 ILE B O 1
ATOM 9524 N N . LEU B 1 554 ? -12.883 -38.938 -12.648 1 92.69 554 LEU B N 1
ATOM 9525 C CA . LEU B 1 554 ? -13.867 -40 -12.477 1 92.69 554 LEU B CA 1
ATOM 9526 C C . LEU B 1 554 ? -14.289 -40.562 -13.828 1 92.69 554 LEU B C 1
ATOM 9528 O O . LEU B 1 554 ? -14.43 -41.781 -13.977 1 92.69 554 LEU B O 1
ATOM 9532 N N . VAL B 1 555 ? -14.445 -39.688 -14.734 1 93.94 555 VAL B N 1
ATOM 9533 C CA . VAL B 1 555 ? -14.836 -40.125 -16.078 1 93.94 555 VAL B CA 1
ATOM 9534 C C . VAL B 1 555 ? -13.734 -41 -16.672 1 93.94 555 VAL B C 1
ATOM 9536 O O . VAL B 1 555 ? -14.023 -42 -17.328 1 93.94 555 VAL B O 1
ATOM 9539 N N . ASP B 1 556 ? -12.508 -40.625 -16.516 1 91.25 556 ASP B N 1
ATOM 9540 C CA . ASP B 1 556 ? -11.391 -41.406 -17.047 1 91.25 556 ASP B CA 1
ATOM 9541 C C . ASP B 1 556 ? -11.383 -42.812 -16.469 1 91.25 556 ASP B C 1
ATOM 9543 O O . ASP B 1 556 ? -11.125 -43.781 -17.172 1 91.25 556 ASP B O 1
ATOM 9547 N N . VAL B 1 557 ? -11.758 -42.938 -15.227 1 86.38 557 VAL B N 1
ATOM 9548 C CA . VAL B 1 557 ? -11.688 -44.219 -14.539 1 86.38 557 VAL B CA 1
ATOM 9549 C C . VAL B 1 557 ? -12.898 -45.094 -14.914 1 86.38 557 VAL B C 1
ATOM 9551 O O . VAL B 1 557 ? -12.773 -46.281 -15.109 1 86.38 557 VAL B O 1
ATOM 9554 N N . VAL B 1 558 ? -14.047 -44.469 -15.195 1 90.06 558 VAL B N 1
ATOM 9555 C CA . VAL B 1 558 ? -15.289 -45.219 -15.352 1 90.06 558 VAL B CA 1
ATOM 9556 C C . VAL B 1 558 ? -15.602 -45.406 -16.828 1 90.06 558 VAL B C 1
ATOM 9558 O O . VAL B 1 558 ? -16.266 -46.375 -17.219 1 90.06 558 VAL B O 1
ATOM 9561 N N . LEU B 1 559 ? -15.109 -44.531 -17.641 1 90.5 559 LEU B N 1
ATOM 9562 C CA . LEU B 1 559 ? -15.508 -44.469 -19.047 1 90.5 559 LEU B CA 1
ATOM 9563 C C . LEU B 1 559 ? -15.297 -45.812 -19.734 1 90.5 559 LEU B C 1
ATOM 9565 O O . LEU B 1 559 ? -16.203 -46.312 -20.406 1 90.5 559 LEU B O 1
ATOM 9569 N N . PRO B 1 560 ? -14.141 -46.531 -19.688 1 86.94 560 PRO B N 1
ATOM 9570 C CA . PRO B 1 560 ? -13.969 -47.812 -20.375 1 86.94 560 PRO B CA 1
ATOM 9571 C C . PRO B 1 560 ? -14.992 -48.844 -19.938 1 86.94 560 PRO B C 1
ATOM 9573 O O . PRO B 1 560 ? -15.562 -49.562 -20.781 1 86.94 560 PRO B O 1
ATOM 9576 N N . GLY B 1 561 ? -15.32 -48.875 -18.672 1 85.44 561 GLY B N 1
ATOM 9577 C CA . GLY B 1 561 ? -16.312 -49.812 -18.172 1 85.44 561 GLY B CA 1
ATOM 9578 C C . GLY B 1 561 ? -17.719 -49.5 -18.656 1 85.44 561 GLY B C 1
ATOM 9579 O O . GLY B 1 561 ? -18.469 -50.438 -19.016 1 85.44 561 GLY B O 1
ATOM 9580 N N . MET B 1 562 ? -17.984 -48.312 -18.688 1 89.19 562 MET B N 1
ATOM 9581 C CA . MET B 1 562 ? -19.328 -47.875 -19.078 1 89.19 562 MET B CA 1
ATOM 9582 C C . MET B 1 562 ? -19.562 -48.094 -20.562 1 89.19 562 MET B C 1
ATOM 9584 O O . MET B 1 562 ? -20.609 -48.594 -20.969 1 89.19 562 MET B O 1
ATOM 9588 N N . VAL B 1 563 ? -18.625 -47.719 -21.359 1 89.38 563 VAL B N 1
ATOM 9589 C CA . VAL B 1 563 ? -18.75 -47.844 -22.812 1 89.38 563 VAL B CA 1
ATOM 9590 C C . VAL B 1 563 ? -18.828 -49.312 -23.188 1 89.38 563 VAL B C 1
ATOM 9592 O O . VAL B 1 563 ? -19.641 -49.719 -24.031 1 89.38 563 VAL B O 1
ATOM 9595 N N . HIS B 1 564 ? -18.016 -50.219 -22.656 1 86.81 564 HIS B N 1
ATOM 9596 C CA . HIS B 1 564 ? -17.984 -51.656 -22.969 1 86.81 564 HIS B CA 1
ATOM 9597 C C . HIS B 1 564 ? -19.266 -52.344 -22.516 1 86.81 564 HIS B C 1
ATOM 9599 O O . HIS B 1 564 ? -19.719 -53.312 -23.125 1 86.81 564 HIS B O 1
ATOM 9605 N N . ARG B 1 565 ? -19.875 -51.781 -21.469 1 85.38 565 ARG B N 1
ATOM 9606 C CA . ARG B 1 565 ? -21.172 -52.312 -21.031 1 85.38 565 ARG B CA 1
ATOM 9607 C C . ARG B 1 565 ? -22.281 -51.906 -22 1 85.38 565 ARG B C 1
ATOM 9609 O O . ARG B 1 565 ? -23.188 -52.719 -22.25 1 85.38 565 ARG B O 1
ATOM 9616 N N . LEU B 1 566 ? -22.172 -50.781 -22.484 1 85.75 566 LEU B N 1
ATOM 9617 C CA . LEU B 1 566 ? -23.203 -50.281 -23.391 1 85.75 566 LEU B CA 1
ATOM 9618 C C . LEU B 1 566 ? -23.078 -50.906 -24.766 1 85.75 566 LEU B C 1
ATOM 9620 O O . LEU B 1 566 ? -24.078 -51.125 -25.453 1 85.75 566 LEU B O 1
ATOM 9624 N N . GLN B 1 567 ? -21.859 -51.156 -25.219 1 82.56 567 GLN B N 1
ATOM 9625 C CA . GLN B 1 567 ? -21.625 -51.688 -26.547 1 82.56 567 GLN B CA 1
ATOM 9626 C C . GLN B 1 567 ? -21.609 -53.219 -26.531 1 82.56 567 GLN B C 1
ATOM 9628 O O . GLN B 1 567 ? -21.203 -53.844 -27.516 1 82.56 567 GLN B O 1
ATOM 9633 N N . ARG B 1 568 ? -21.984 -53.844 -25.547 1 77.31 568 ARG B N 1
ATOM 9634 C CA . ARG B 1 568 ? -21.891 -55.281 -25.391 1 77.31 568 ARG B CA 1
ATOM 9635 C C . ARG B 1 568 ? -22.672 -56 -26.484 1 77.31 568 ARG B C 1
ATOM 9637 O O . ARG B 1 568 ? -22.281 -57.094 -26.922 1 77.31 568 ARG B O 1
ATOM 9644 N N . THR B 1 569 ? -23.625 -55.344 -27.047 1 80.88 569 THR B N 1
ATOM 9645 C CA . THR B 1 569 ? -24.484 -56.062 -27.969 1 80.88 569 THR B CA 1
ATOM 9646 C C . THR B 1 569 ? -24.047 -55.812 -29.422 1 80.88 569 THR B C 1
ATOM 9648 O O . THR B 1 569 ? -24.484 -56.531 -30.328 1 80.88 569 THR B O 1
ATOM 9651 N N . SER B 1 570 ? -23.172 -54.969 -29.609 1 83.06 570 SER B N 1
ATOM 9652 C CA . SER B 1 570 ? -22.734 -54.688 -30.984 1 83.06 570 SER B CA 1
ATOM 9653 C C . SER B 1 570 ? -21.422 -55.375 -31.297 1 83.06 570 SER B C 1
ATOM 9655 O O . SER B 1 570 ? -20.531 -55.438 -30.469 1 83.06 570 SER B O 1
ATOM 9657 N N . PRO B 1 571 ? -21.344 -56.031 -32.438 1 81.31 571 PRO B N 1
ATOM 9658 C CA . PRO B 1 571 ? -20.094 -56.688 -32.844 1 81.31 571 PRO B CA 1
ATOM 9659 C C . PRO B 1 571 ? -18.906 -55.719 -32.844 1 81.31 571 PRO B C 1
ATOM 9661 O O . PRO B 1 571 ? -17.797 -56.125 -32.5 1 81.31 571 PRO B O 1
ATOM 9664 N N . VAL B 1 572 ? -19.203 -54.531 -33.25 1 82.38 572 VAL B N 1
ATOM 9665 C CA . VAL B 1 572 ? -18.141 -53.531 -33.281 1 82.38 572 VAL B CA 1
ATOM 9666 C C . VAL B 1 572 ? -17.672 -53.25 -31.859 1 82.38 572 VAL B C 1
ATOM 9668 O O . VAL B 1 572 ? -16.469 -53.094 -31.609 1 82.38 572 VAL B O 1
ATOM 9671 N N . GLY B 1 573 ? -18.641 -53.188 -31.016 1 84.81 573 GLY B N 1
ATOM 9672 C CA . GLY B 1 573 ? -18.312 -52.938 -29.625 1 84.81 573 GLY B CA 1
ATOM 9673 C C . GLY B 1 573 ? -17.547 -54.094 -28.984 1 84.81 573 GLY B C 1
ATOM 9674 O O . GLY B 1 573 ? -16.641 -53.844 -28.172 1 84.81 573 GLY B O 1
ATOM 9675 N N . ASP B 1 574 ? -17.891 -55.188 -29.344 1 82.5 574 ASP B N 1
ATOM 9676 C CA . ASP B 1 574 ? -17.219 -56.344 -28.797 1 82.5 574 ASP B CA 1
ATOM 9677 C C . ASP B 1 574 ? -15.766 -56.438 -29.281 1 82.5 574 ASP B C 1
ATOM 9679 O O . ASP B 1 574 ? -14.875 -56.812 -28.531 1 82.5 574 ASP B O 1
ATOM 9683 N N . ALA B 1 575 ? -15.586 -56.125 -30.516 1 83 575 ALA B N 1
ATOM 9684 C CA . ALA B 1 575 ? -14.234 -56.094 -31.062 1 83 575 ALA B CA 1
ATOM 9685 C C . ALA B 1 575 ? -13.375 -55.031 -30.375 1 83 575 ALA B C 1
ATOM 9687 O O . ALA B 1 575 ? -12.188 -55.25 -30.125 1 83 575 ALA B O 1
ATOM 9688 N N . ALA B 1 576 ? -14.078 -54 -30.125 1 87.88 576 ALA B N 1
ATOM 9689 C CA . ALA B 1 576 ? -13.367 -52.875 -29.469 1 87.88 576 ALA B CA 1
ATOM 9690 C C . ALA B 1 576 ? -12.992 -53.25 -28.047 1 87.88 576 ALA B C 1
ATOM 9692 O O . ALA B 1 576 ? -11.898 -52.906 -27.578 1 87.88 576 ALA B O 1
ATOM 9693 N N . LYS B 1 577 ? -13.875 -53.812 -27.344 1 87.69 577 LYS B N 1
ATOM 9694 C CA . LYS B 1 577 ? -13.594 -54.25 -25.984 1 87.69 577 LYS B CA 1
ATOM 9695 C C . LYS B 1 577 ? -12.461 -55.281 -25.953 1 87.69 577 LYS B C 1
ATOM 9697 O O . LYS B 1 577 ? -11.57 -55.188 -25.109 1 87.69 577 LYS B O 1
ATOM 9702 N N . GLN B 1 578 ? -12.516 -56.188 -26.812 1 84.38 578 GLN B N 1
ATOM 9703 C CA . GLN B 1 578 ? -11.469 -57.219 -26.891 1 84.38 578 GLN B CA 1
ATOM 9704 C C . GLN B 1 578 ? -10.117 -56.594 -27.219 1 84.38 578 GLN B C 1
ATOM 9706 O O . GLN B 1 578 ? -9.094 -56.969 -26.641 1 84.38 578 GLN B O 1
ATOM 9711 N N . ALA B 1 579 ? -10.172 -55.656 -28.141 1 88.44 579 ALA B N 1
ATOM 9712 C CA . ALA B 1 579 ? -8.93 -55 -28.5 1 88.44 579 ALA B CA 1
ATOM 9713 C C . ALA B 1 579 ? -8.359 -54.219 -27.297 1 88.44 579 ALA B C 1
ATOM 9715 O O . ALA B 1 579 ? -7.145 -54.25 -27.078 1 88.44 579 ALA B O 1
ATOM 9716 N N . TRP B 1 580 ? -9.25 -53.562 -26.594 1 89.44 580 TRP B N 1
ATOM 9717 C CA . TRP B 1 580 ? -8.82 -52.781 -25.422 1 89.44 580 TRP B CA 1
ATOM 9718 C C . TRP B 1 580 ? -8.211 -53.719 -24.359 1 89.44 580 TRP B C 1
ATOM 9720 O O . TRP B 1 580 ? -7.215 -53.344 -23.734 1 89.44 580 TRP B O 1
ATOM 9730 N N . ASP B 1 581 ? -8.742 -54.75 -24.188 1 85.5 581 ASP B N 1
ATOM 9731 C CA . ASP B 1 581 ? -8.258 -55.719 -23.188 1 85.5 581 ASP B CA 1
ATOM 9732 C C . ASP B 1 581 ? -6.953 -56.375 -23.641 1 85.5 581 ASP B C 1
ATOM 9734 O O . ASP B 1 581 ? -6.031 -56.531 -22.828 1 85.5 581 ASP B O 1
ATOM 9738 N N . GLU B 1 582 ? -6.871 -56.656 -24.859 1 86.94 582 GLU B N 1
ATOM 9739 C CA . GLU B 1 582 ? -5.711 -57.375 -25.375 1 86.94 582 GLU B CA 1
ATOM 9740 C C . GLU B 1 582 ? -4.516 -56.469 -25.547 1 86.94 582 GLU B C 1
ATOM 9742 O O . GLU B 1 582 ? -3.367 -56.906 -25.547 1 86.94 582 GLU B O 1
ATOM 9747 N N . ASP B 1 583 ? -4.801 -55.188 -25.703 1 89.31 583 ASP B N 1
ATOM 9748 C CA . ASP B 1 583 ? -3.719 -54.25 -25.984 1 89.31 583 ASP B CA 1
ATOM 9749 C C . ASP B 1 583 ? -3.1 -53.719 -24.688 1 89.31 583 ASP B C 1
ATOM 9751 O O . ASP B 1 583 ? -2.182 -52.906 -24.703 1 89.31 583 ASP B O 1
ATOM 9755 N N . ASP B 1 584 ? -3.598 -54.156 -23.609 1 90 584 ASP B N 1
ATOM 9756 C CA . ASP B 1 584 ? -2.953 -53.844 -22.344 1 90 584 ASP B CA 1
ATOM 9757 C C . ASP B 1 584 ? -1.583 -54.5 -22.234 1 90 584 ASP B C 1
ATOM 9759 O O . ASP B 1 584 ? -1.401 -55.625 -22.672 1 90 584 ASP B O 1
ATOM 9763 N N . ILE B 1 585 ? -0.728 -53.75 -21.703 1 89 585 ILE B N 1
ATOM 9764 C CA . ILE B 1 585 ? 0.655 -54.219 -21.672 1 89 585 ILE B CA 1
ATOM 9765 C C . ILE B 1 585 ? 0.73 -55.562 -20.953 1 89 585 ILE B C 1
ATOM 9767 O O . ILE B 1 585 ? 1.52 -56.438 -21.328 1 89 585 ILE B O 1
ATOM 9771 N N . LEU B 1 586 ? -0.061 -55.781 -19.938 1 89.75 586 LEU B N 1
ATOM 9772 C CA . LEU B 1 586 ? -0.017 -57.031 -19.188 1 89.75 586 LEU B CA 1
ATOM 9773 C C . LEU B 1 586 ? -0.578 -58.188 -20 1 89.75 586 LEU B C 1
ATOM 9775 O O . LEU B 1 586 ? -0.061 -59.312 -19.938 1 89.75 586 LEU B O 1
ATOM 9779 N N . GLN B 1 587 ? -1.534 -57.938 -20.766 1 89.75 587 GLN B N 1
ATOM 9780 C CA . GLN B 1 587 ? -2.117 -58.969 -21.609 1 89.75 587 GLN B CA 1
ATOM 9781 C C . GLN B 1 587 ? -1.218 -59.25 -22.812 1 89.75 587 GLN B C 1
ATOM 9783 O O . GLN B 1 587 ? -1.12 -60.406 -23.25 1 89.75 587 GLN B O 1
ATOM 9788 N N . ILE B 1 588 ? -0.659 -58.219 -23.328 1 89.94 588 ILE B N 1
ATOM 9789 C CA . ILE B 1 588 ? 0.288 -58.406 -24.422 1 89.94 588 ILE B CA 1
ATOM 9790 C C . ILE B 1 588 ? 1.461 -59.25 -23.938 1 89.94 588 ILE B C 1
ATOM 9792 O O . ILE B 1 588 ? 1.947 -60.125 -24.656 1 89.94 588 ILE B O 1
ATOM 9796 N N . GLN B 1 589 ? 1.868 -59 -22.781 1 90.62 589 GLN B N 1
ATOM 9797 C CA . GLN B 1 589 ? 2.967 -59.75 -22.203 1 90.62 589 GLN B CA 1
ATOM 9798 C C . GLN B 1 589 ? 2.572 -61.219 -22 1 90.62 589 GLN B C 1
ATOM 9800 O O . GLN B 1 589 ? 3.369 -62.125 -22.234 1 90.62 589 GLN B O 1
ATOM 9805 N N . ARG B 1 590 ? 1.407 -61.5 -21.484 1 89.56 590 ARG B N 1
ATOM 9806 C CA . ARG B 1 590 ? 0.897 -62.844 -21.344 1 89.56 590 ARG B CA 1
ATOM 9807 C C . ARG B 1 590 ? 0.902 -63.594 -22.672 1 89.56 590 ARG B C 1
ATOM 9809 O O . ARG B 1 590 ? 1.33 -64.75 -22.75 1 89.56 590 ARG B O 1
ATOM 9816 N N . LEU B 1 591 ? 0.427 -62.938 -23.734 1 87.88 591 LEU B N 1
ATOM 9817 C CA . LEU B 1 591 ? 0.37 -63.531 -25.062 1 87.88 591 LEU B CA 1
ATOM 9818 C C . LEU B 1 591 ? 1.77 -63.844 -25.578 1 87.88 591 LEU B C 1
ATOM 9820 O O . LEU B 1 591 ? 1.965 -64.875 -26.25 1 87.88 591 LEU B O 1
ATOM 9824 N N . ALA B 1 592 ? 2.643 -63 -25.266 1 88.75 592 ALA B N 1
ATOM 9825 C CA . ALA B 1 592 ? 4.027 -63.25 -25.656 1 88.75 592 ALA B CA 1
ATOM 9826 C C . ALA B 1 592 ? 4.594 -64.5 -24.953 1 88.75 592 ALA B C 1
ATOM 9828 O O . ALA B 1 592 ? 5.293 -65.312 -25.562 1 88.75 592 ALA B O 1
ATOM 9829 N N . PHE B 1 593 ? 4.254 -64.688 -23.688 1 88.5 593 PHE B N 1
ATOM 9830 C CA . PHE B 1 593 ? 4.738 -65.812 -22.922 1 88.5 593 PHE B CA 1
ATOM 9831 C C . PHE B 1 593 ? 4.016 -67.062 -23.344 1 88.5 593 PHE B C 1
ATOM 9833 O O . PHE B 1 593 ? 4.629 -68.188 -23.438 1 88.5 593 PHE B O 1
ATOM 9840 N N . GLU B 1 594 ? 2.777 -67 -23.594 1 85.69 594 GLU B N 1
ATOM 9841 C CA . GLU B 1 594 ? 2.039 -68.125 -24.094 1 85.69 594 GLU B CA 1
ATOM 9842 C C . GLU B 1 594 ? 2.57 -68.625 -25.438 1 85.69 594 GLU B C 1
ATOM 9844 O O . GLU B 1 594 ? 2.604 -69.812 -25.734 1 85.69 594 GLU B O 1
ATOM 9849 N N . GLY B 1 595 ? 2.91 -67.688 -26.234 1 82.56 595 GLY B N 1
ATOM 9850 C CA . GLY B 1 595 ? 3.504 -68 -27.531 1 82.56 595 GLY B CA 1
ATOM 9851 C C . GLY B 1 595 ? 4.816 -68.75 -27.406 1 82.56 595 GLY B C 1
ATOM 9852 O O . GLY B 1 595 ? 5.18 -69.5 -28.297 1 82.56 595 GLY B O 1
ATOM 9853 N N . ARG B 1 596 ? 5.375 -68.625 -26.297 1 84.38 596 ARG B N 1
ATOM 9854 C CA . ARG B 1 596 ? 6.641 -69.312 -26.062 1 84.38 596 ARG B CA 1
ATOM 9855 C C . ARG B 1 596 ? 6.43 -70.562 -25.25 1 84.38 596 ARG B C 1
ATOM 9857 O O . ARG B 1 596 ? 7.391 -71.25 -24.828 1 84.38 596 ARG B O 1
ATOM 9864 N N . GLY B 1 597 ? 5.215 -70.875 -24.844 1 82.25 597 GLY B N 1
ATOM 9865 C CA . GLY B 1 597 ? 4.875 -72.125 -24.188 1 82.25 597 GLY B CA 1
ATOM 9866 C C . GLY B 1 597 ? 4.734 -72 -22.688 1 82.25 597 GLY B C 1
ATOM 9867 O O . GLY B 1 597 ? 4.637 -73 -21.984 1 82.25 597 GLY B O 1
ATOM 9868 N N . VAL B 1 598 ? 4.77 -70.812 -22.203 1 86.12 598 VAL B N 1
ATOM 9869 C CA . VAL B 1 598 ? 4.633 -70.625 -20.75 1 86.12 598 VAL B CA 1
ATOM 9870 C C . VAL B 1 598 ? 3.16 -70.5 -20.391 1 86.12 598 VAL B C 1
ATOM 9872 O O . VAL B 1 598 ? 2.506 -69.562 -20.828 1 86.12 598 VAL B O 1
ATOM 9875 N N . GLY B 1 599 ? 2.578 -71.375 -19.578 1 82 599 GLY B N 1
ATOM 9876 C CA . GLY B 1 599 ? 1.178 -71.312 -19.188 1 82 599 GLY B CA 1
ATOM 9877 C C . GLY B 1 599 ? 0.731 -72.5 -18.406 1 82 599 GLY B C 1
ATOM 9878 O O . GLY B 1 599 ? 1.56 -73.312 -17.984 1 82 599 GLY B O 1
ATOM 9879 N N . PRO B 1 600 ? -0.399 -72.438 -18.125 1 83.69 600 PRO B N 1
ATOM 9880 C CA . PRO B 1 600 ? -1.583 -71.688 -18.469 1 83.69 600 PRO B CA 1
ATOM 9881 C C . PRO B 1 600 ? -1.746 -70.438 -17.578 1 83.69 600 PRO B C 1
ATOM 9883 O O . PRO B 1 600 ? -1.252 -70.438 -16.438 1 83.69 600 PRO B O 1
ATOM 9886 N N . TRP B 1 601 ? -2.314 -69.438 -18.188 1 88.69 601 TRP B N 1
ATOM 9887 C CA . TRP B 1 601 ? -2.59 -68.188 -17.469 1 88.69 601 TRP B CA 1
ATOM 9888 C C . TRP B 1 601 ? -4.078 -68.062 -17.156 1 88.69 601 TRP B C 1
ATOM 9890 O O . TRP B 1 601 ? -4.918 -68.562 -17.906 1 88.69 601 TRP B O 1
ATOM 9900 N N . LYS B 1 602 ? -4.363 -67.625 -15.984 1 85.19 602 LYS B N 1
ATOM 9901 C CA . LYS B 1 602 ? -5.73 -67.25 -15.625 1 85.19 602 LYS B CA 1
ATOM 9902 C C . LYS B 1 602 ? -5.953 -65.75 -15.75 1 85.19 602 LYS B C 1
ATOM 9904 O O . LYS B 1 602 ? -5 -64.938 -15.711 1 85.19 602 LYS B O 1
ATOM 9909 N N . GLY B 1 603 ? -7.176 -65.375 -16.031 1 78.81 603 GLY B N 1
ATOM 9910 C CA . GLY B 1 603 ? -7.508 -63.969 -16.125 1 78.81 603 GLY B CA 1
ATOM 9911 C C . GLY B 1 603 ? -7.371 -63.406 -17.516 1 78.81 603 GLY B C 1
ATOM 9912 O O . GLY B 1 603 ? -6.867 -62.312 -17.703 1 78.81 603 GLY B O 1
ATOM 9913 N N . LYS B 1 604 ? -7.543 -64.25 -18.578 1 69.94 604 LYS B N 1
ATOM 9914 C CA . LYS B 1 604 ? -7.395 -63.844 -19.984 1 69.94 604 LYS B CA 1
ATOM 9915 C C . LYS B 1 604 ? -8.453 -62.844 -20.391 1 69.94 604 LYS B C 1
ATOM 9917 O O . LYS B 1 604 ? -8.219 -62 -21.266 1 69.94 604 LYS B O 1
ATOM 9922 N N . SER B 1 605 ? -9.625 -63.062 -19.812 1 57.44 605 SER B N 1
ATOM 9923 C CA . SER B 1 605 ? -10.727 -62.25 -20.297 1 57.44 605 SER B CA 1
ATOM 9924 C C . SER B 1 605 ? -10.898 -61 -19.469 1 57.44 605 SER B C 1
ATOM 9926 O O . SER B 1 605 ? -10.734 -61.031 -18.25 1 57.44 605 SER B O 1
ATOM 9928 N N . GLY B 1 606 ? -11.078 -59.688 -20.062 1 48.28 606 GLY B N 1
ATOM 9929 C CA . GLY B 1 606 ? -11.781 -58.531 -19.516 1 48.28 606 GLY B CA 1
ATOM 9930 C C . GLY B 1 606 ? -11.008 -57.812 -18.422 1 48.28 606 GLY B C 1
ATOM 9931 O O . GLY B 1 606 ? -11.133 -58.188 -17.25 1 48.28 606 GLY B O 1
ATOM 9932 N N . GLY B 1 607 ? -10.32 -56.719 -18.484 1 57.41 607 GLY B N 1
ATOM 9933 C CA . GLY B 1 607 ? -9.828 -55.719 -17.562 1 57.41 607 GLY B CA 1
ATOM 9934 C C . GLY B 1 607 ? -9.031 -56.312 -16.406 1 57.41 607 GLY B C 1
ATOM 9935 O O . GLY B 1 607 ? -8.539 -55.562 -15.547 1 57.41 607 GLY B O 1
ATOM 9936 N N . SER B 1 608 ? -8.719 -57.688 -16.422 1 69.25 608 SER B N 1
ATOM 9937 C CA . SER B 1 608 ? -8.125 -58.312 -15.25 1 69.25 608 SER B CA 1
ATOM 9938 C C . SER B 1 608 ? -6.633 -58.562 -15.445 1 69.25 608 SER B C 1
ATOM 9940 O O . SER B 1 608 ? -6.145 -58.594 -16.578 1 69.25 608 SER B O 1
ATOM 9942 N N . VAL B 1 609 ? -5.926 -58.5 -14.477 1 86.12 609 VAL B N 1
ATOM 9943 C CA . VAL B 1 609 ? -4.504 -58.812 -14.398 1 86.12 609 VAL B CA 1
ATOM 9944 C C . VAL B 1 609 ? -4.281 -60.312 -14.602 1 86.12 609 VAL B C 1
ATOM 9946 O O . VAL B 1 609 ? -4.816 -61.125 -13.859 1 86.12 609 VAL B O 1
ATOM 9949 N N . PRO B 1 610 ? -3.631 -60.594 -15.75 1 90.44 610 PRO B N 1
ATOM 9950 C CA . PRO B 1 610 ? -3.352 -62.031 -15.961 1 90.44 610 PRO B CA 1
ATOM 9951 C C . PRO B 1 610 ? -2.367 -62.594 -14.938 1 90.44 610 PRO B C 1
ATOM 9953 O O . PRO B 1 610 ? -1.37 -61.938 -14.609 1 90.44 610 PRO B O 1
ATOM 9956 N N . VAL B 1 611 ? -2.697 -63.781 -14.383 1 90.94 611 VAL B N 1
ATOM 9957 C CA . VAL B 1 611 ? -1.846 -64.438 -13.406 1 90.94 611 VAL B CA 1
ATOM 9958 C C . VAL B 1 611 ? -1.614 -65.875 -13.828 1 90.94 611 VAL B C 1
ATOM 9960 O O . VAL B 1 611 ? -2.439 -66.5 -14.531 1 90.94 611 VAL B O 1
ATOM 9963 N N . THR B 1 612 ? -0.451 -66.438 -13.492 1 89.56 612 THR B N 1
ATOM 9964 C CA . THR B 1 612 ? -0.197 -67.812 -13.797 1 89.56 612 THR B CA 1
ATOM 9965 C C . THR B 1 612 ? -1.1 -68.75 -12.961 1 89.56 612 THR B C 1
ATOM 9967 O O . THR B 1 612 ? -1.358 -68.438 -11.789 1 89.56 612 THR B O 1
ATOM 9970 N N . ALA B 1 613 ? -1.642 -69.812 -13.555 1 85.56 613 ALA B N 1
ATOM 9971 C CA . ALA B 1 613 ? -2.57 -70.688 -12.883 1 85.56 613 ALA B CA 1
ATOM 9972 C C . ALA B 1 613 ? -1.868 -71.5 -11.781 1 85.56 613 ALA B C 1
ATOM 9974 O O . ALA B 1 613 ? -2.475 -71.812 -10.758 1 85.56 613 ALA B O 1
ATOM 9975 N N . GLY B 1 614 ? -0.617 -71.75 -11.945 1 83.38 614 GLY B N 1
ATOM 9976 C CA . GLY B 1 614 ? 0.123 -72.5 -10.953 1 83.38 614 GLY B CA 1
ATOM 9977 C C . GLY B 1 614 ? 0.729 -71.625 -9.867 1 83.38 614 GLY B C 1
ATOM 9978 O O . GLY B 1 614 ? 0.938 -70.438 -10.062 1 83.38 614 GLY B O 1
ATOM 9979 N N . TRP B 1 615 ? 0.819 -72.312 -8.664 1 84.44 615 TRP B N 1
ATOM 9980 C CA . TRP B 1 615 ? 1.399 -71.625 -7.523 1 84.44 615 TRP B CA 1
ATOM 9981 C C . TRP B 1 615 ? 2.908 -71.438 -7.684 1 84.44 615 TRP B C 1
ATOM 9983 O O . TRP B 1 615 ? 3.615 -72.438 -7.895 1 84.44 615 TRP B O 1
ATOM 9993 N N . ASN B 1 616 ? 3.438 -70.25 -7.656 1 82.88 616 ASN B N 1
ATOM 9994 C CA . ASN B 1 616 ? 4.852 -69.938 -7.641 1 82.88 616 ASN B CA 1
ATOM 9995 C C . ASN B 1 616 ? 5.59 -70.5 -8.844 1 82.88 616 ASN B C 1
ATOM 9997 O O . ASN B 1 616 ? 6.641 -71.125 -8.688 1 82.88 616 ASN B O 1
ATOM 10001 N N . VAL B 1 617 ? 4.945 -70.375 -9.992 1 85.94 617 VAL B N 1
ATOM 10002 C CA . VAL B 1 617 ? 5.562 -70.812 -11.227 1 85.94 617 VAL B CA 1
ATOM 10003 C C . VAL B 1 617 ? 6.676 -69.875 -11.648 1 85.94 617 VAL B C 1
ATOM 10005 O O . VAL B 1 617 ? 6.438 -68.688 -11.844 1 85.94 617 VAL B O 1
ATOM 10008 N N . ARG B 1 618 ? 7.906 -70.438 -11.773 1 87.31 618 ARG B N 1
ATOM 10009 C CA . ARG B 1 618 ? 9.055 -69.625 -12.18 1 87.31 618 ARG B CA 1
ATOM 10010 C C . ARG B 1 618 ? 9.562 -70.062 -13.555 1 87.31 618 ARG B C 1
ATOM 10012 O O . ARG B 1 618 ? 9.555 -71.25 -13.883 1 87.31 618 ARG B O 1
ATOM 10019 N N . PHE B 1 619 ? 9.781 -69.188 -14.422 1 86.69 619 PHE B N 1
ATOM 10020 C CA . PHE B 1 619 ? 10.289 -69.5 -15.75 1 86.69 619 PHE B CA 1
ATOM 10021 C C . PHE B 1 619 ? 11.297 -68.438 -16.203 1 86.69 619 PHE B C 1
ATOM 10023 O O . PHE B 1 619 ? 11.383 -67.312 -15.609 1 86.69 619 PHE B O 1
ATOM 10030 N N . ARG B 1 620 ? 12.203 -68.875 -17.219 1 79.5 620 ARG B N 1
ATOM 10031 C CA . ARG B 1 620 ? 13.188 -67.938 -17.766 1 79.5 620 ARG B CA 1
ATOM 10032 C C . ARG B 1 620 ? 12.609 -67.125 -18.938 1 79.5 620 ARG B C 1
ATOM 10034 O O . ARG B 1 620 ? 11.648 -67.562 -19.578 1 79.5 620 ARG B O 1
ATOM 10041 N N . ARG B 1 621 ? 13.141 -66.188 -19.219 1 75 621 ARG B N 1
ATOM 10042 C CA . ARG B 1 621 ? 12.664 -65.312 -20.281 1 75 621 ARG B CA 1
ATOM 10043 C C . ARG B 1 621 ? 12.766 -66 -21.641 1 75 621 ARG B C 1
ATOM 10045 O O . ARG B 1 621 ? 11.898 -65.812 -22.5 1 75 621 ARG B O 1
ATOM 10052 N N . ASP B 1 622 ? 14 -67.062 -22.031 1 59.91 622 ASP B N 1
ATOM 10053 C CA . ASP B 1 622 ? 14.172 -67.75 -23.328 1 59.91 622 ASP B CA 1
ATOM 10054 C C . ASP B 1 622 ? 13.594 -69.125 -23.328 1 59.91 622 ASP B C 1
ATOM 10056 O O . ASP B 1 622 ? 12.797 -69.5 -24.203 1 59.91 622 ASP B O 1
ATOM 10060 N N . LYS B 1 623 ? 14.578 -70.688 -23.297 1 46.69 623 LYS B N 1
ATOM 10061 C CA . LYS B 1 623 ? 14.562 -72.125 -23.672 1 46.69 623 LYS B CA 1
ATOM 10062 C C . LYS B 1 623 ? 13.719 -72.938 -22.688 1 46.69 623 LYS B C 1
ATOM 10064 O O . LYS B 1 623 ? 13.68 -72.625 -21.5 1 46.69 623 LYS B O 1
ATOM 10069 N N . VAL B 1 624 ? 13.102 -74.062 -23.422 1 37.84 624 VAL B N 1
ATOM 10070 C CA . VAL B 1 624 ? 12.625 -75.375 -23.109 1 37.84 624 VAL B CA 1
ATOM 10071 C C . VAL B 1 624 ? 13.812 -76.312 -22.828 1 37.84 624 VAL B C 1
ATOM 10073 O O . VAL B 1 624 ? 14.672 -76.5 -23.688 1 37.84 624 VAL B O 1
ATOM 10076 N N . TYR B 1 625 ? 14.422 -76.938 -21.75 1 32.19 625 TYR B N 1
ATOM 10077 C CA . TYR B 1 625 ? 15.266 -78.125 -21.547 1 32.19 625 TYR B CA 1
ATOM 10078 C C . TYR B 1 625 ? 14.523 -79.375 -21.906 1 32.19 625 TYR B C 1
ATOM 10080 O O . TYR B 1 625 ? 13.297 -79.438 -21.828 1 32.19 625 TYR B O 1
ATOM 10088 N N . GLY B 1 626 ? 15.273 -80.562 -22.625 1 28.34 626 GLY B N 1
ATOM 10089 C CA . GLY B 1 626 ? 15.383 -81.938 -23.109 1 28.34 626 GLY B CA 1
ATOM 10090 C C . GLY B 1 626 ? 15.18 -83 -22.031 1 28.34 626 GLY B C 1
ATOM 10091 O O . GLY B 1 626 ? 15.594 -84.125 -22.188 1 28.34 626 GLY B O 1
ATOM 10092 N N . GLY B 1 627 ? 14.766 -83.062 -20.734 1 24.2 627 GLY B N 1
ATOM 10093 C CA . GLY B 1 627 ? 14.805 -84.375 -20.125 1 24.2 627 GLY B CA 1
ATOM 10094 C C . GLY B 1 627 ? 14.188 -85.438 -20.984 1 24.2 627 GLY B C 1
ATOM 10095 O O . GLY B 1 627 ? 13.461 -85.188 -21.938 1 24.2 627 GLY B O 1
ATOM 10096 N N . GLY B 1 628 ? 14.758 -87.062 -20.922 1 25.5 628 GLY B N 1
ATOM 10097 C CA . GLY B 1 628 ? 14.5 -88.438 -21.234 1 25.5 628 GLY B CA 1
ATOM 10098 C C . GLY B 1 628 ? 13.047 -88.812 -21.062 1 25.5 628 GLY B C 1
ATOM 10099 O O . GLY B 1 628 ? 12.234 -88.062 -20.578 1 25.5 628 GLY B O 1
ATOM 10100 N N . HIS B 1 629 ? 12.734 -90.438 -20.688 1 23.88 629 HIS B N 1
ATOM 10101 C CA . HIS B 1 629 ? 11.734 -91.438 -20.672 1 23.88 629 HIS B CA 1
ATOM 10102 C C . HIS B 1 629 ? 10.625 -91.125 -19.672 1 23.88 629 HIS B C 1
ATOM 10104 O O . HIS B 1 629 ? 9.438 -91.25 -20 1 23.88 629 HIS B O 1
ATOM 10110 N N . GLY B 1 630 ? 10.852 -91.625 -18.281 1 24.2 630 GLY B N 1
ATOM 10111 C CA . GLY B 1 630 ? 9.883 -92.438 -17.562 1 24.2 630 GLY B CA 1
ATOM 10112 C C . GLY B 1 630 ? 8.625 -91.688 -17.203 1 24.2 630 GLY B C 1
ATOM 10113 O O . GLY B 1 630 ? 8.438 -90.562 -17.625 1 24.2 630 GLY B O 1
ATOM 10114 N N . LYS B 1 631 ? 8.25 -91.875 -15.766 1 26.62 631 LYS B N 1
ATOM 10115 C CA . LYS B 1 631 ? 6.996 -92 -15.031 1 26.62 631 LYS B CA 1
ATOM 10116 C C . LYS B 1 631 ? 6.266 -90.688 -14.906 1 26.62 631 LYS B C 1
ATOM 10118 O O . LYS B 1 631 ? 6.895 -89.625 -14.75 1 26.62 631 LYS B O 1
ATOM 10123 N N . THR B 1 632 ? 4.996 -90.562 -15.336 1 25.34 632 THR B N 1
ATOM 10124 C CA . THR B 1 632 ? 3.758 -89.812 -15.328 1 25.34 632 THR B CA 1
ATOM 10125 C C . THR B 1 632 ? 3.418 -89.312 -13.922 1 25.34 632 THR B C 1
ATOM 10127 O O . THR B 1 632 ? 2.254 -89.375 -13.516 1 25.34 632 THR B O 1
ATOM 10130 N N . GLY B 1 633 ? 4.477 -89.125 -12.93 1 21.75 633 GLY B N 1
ATOM 10131 C CA . GLY B 1 633 ? 3.879 -89.062 -11.602 1 21.75 633 GLY B CA 1
ATOM 10132 C C . GLY B 1 633 ? 2.787 -88 -11.508 1 21.75 633 GLY B C 1
ATOM 10133 O O . GLY B 1 633 ? 2.939 -86.875 -12.016 1 21.75 633 GLY B O 1
ATOM 10134 N N . LEU B 1 634 ? 1.496 -88.438 -11.258 1 21.86 634 LEU B N 1
ATOM 10135 C CA . LEU B 1 634 ? 0.163 -87.938 -10.93 1 21.86 634 LEU B CA 1
ATOM 10136 C C . LEU B 1 634 ? 0.218 -87 -9.766 1 21.86 634 LEU B C 1
ATOM 10138 O O . LEU B 1 634 ? 0.617 -87.375 -8.656 1 21.86 634 LEU B O 1
ATOM 10142 N N . MET B 1 635 ? 0.659 -85.688 -10.031 1 20.5 635 MET B N 1
ATOM 10143 C CA . MET B 1 635 ? 0.619 -84.75 -8.945 1 20.5 635 MET B CA 1
ATOM 10144 C C . MET B 1 635 ? -0.735 -84.75 -8.242 1 20.5 635 MET B C 1
ATOM 10146 O O . MET B 1 635 ? -1.778 -84.75 -8.891 1 20.5 635 MET B O 1
ATOM 10150 N N . VAL B 1 636 ? -0.863 -85.375 -7.023 1 21.2 636 VAL B N 1
ATOM 10151 C CA . VAL B 1 636 ? -1.971 -85.562 -6.086 1 21.2 636 VAL B CA 1
ATOM 10152 C C . VAL B 1 636 ? -2.518 -84.188 -5.707 1 21.2 636 VAL B C 1
ATOM 10154 O O . VAL B 1 636 ? -1.75 -83.25 -5.484 1 21.2 636 VAL B O 1
ATOM 10157 N N . PRO B 1 637 ? -3.789 -83.938 -5.797 1 21 637 PRO B N 1
ATOM 10158 C CA . PRO B 1 637 ? -4.664 -82.812 -5.574 1 21 637 PRO B CA 1
ATOM 10159 C C . PRO B 1 637 ? -4.602 -82.25 -4.141 1 21 637 PRO B C 1
ATOM 10161 O O . PRO B 1 637 ? -4.84 -83 -3.195 1 21 637 PRO B O 1
ATOM 10164 N N . TRP B 1 638 ? -3.48 -81.562 -3.689 1 20.47 638 TRP B N 1
ATOM 10165 C CA . TRP B 1 638 ? -3.441 -81.188 -2.277 1 20.47 638 TRP B CA 1
ATOM 10166 C C . TRP B 1 638 ? -4.695 -80.438 -1.879 1 20.47 638 TRP B C 1
ATOM 10168 O O . TRP B 1 638 ? -5.25 -79.688 -2.682 1 20.47 638 TRP B O 1
ATOM 10178 N N . GLU B 1 639 ? -5.422 -80.875 -0.842 1 20.33 639 GLU B N 1
ATOM 10179 C CA . GLU B 1 639 ? -6.602 -80.562 -0.056 1 20.33 639 GLU B CA 1
ATOM 10180 C C . GLU B 1 639 ? -6.441 -79.188 0.629 1 20.33 639 GLU B C 1
ATOM 10182 O O . GLU B 1 639 ? -5.465 -78.938 1.35 1 20.33 639 GLU B O 1
ATOM 10187 N N . ALA B 1 640 ? -6.887 -78.125 -0.029 1 21 640 ALA B N 1
ATOM 10188 C CA . ALA B 1 640 ? -6.902 -76.75 0.387 1 21 640 ALA B CA 1
ATOM 10189 C C . ALA B 1 640 ? -7.562 -76.562 1.753 1 21 640 ALA B C 1
ATOM 10191 O O . ALA B 1 640 ? -8.766 -76.812 1.896 1 21 640 ALA B O 1
ATOM 10192 N N . GLU B 1 641 ? -6.957 -77.062 2.939 1 18.92 641 GLU B N 1
ATOM 10193 C CA . GLU B 1 641 ? -7.586 -76.812 4.242 1 18.92 641 GLU B CA 1
ATOM 10194 C C . GLU B 1 641 ? -7.75 -75.375 4.547 1 18.92 641 GLU B C 1
ATOM 10196 O O . GLU B 1 641 ? -6.789 -74.562 4.461 1 18.92 641 GLU B O 1
ATOM 10201 N N . SER B 1 642 ? -8.961 -74.75 4.465 1 20.08 642 SER B N 1
ATOM 10202 C CA . SER B 1 642 ? -9.555 -73.438 4.617 1 20.08 642 SER B CA 1
ATOM 10203 C C . SER B 1 642 ? -9.422 -72.938 6.051 1 20.08 642 SER B C 1
ATOM 10205 O O . SER B 1 642 ? -10.141 -72 6.461 1 20.08 642 SER B O 1
ATOM 10207 N N . THR B 1 643 ? -8.328 -73.125 6.801 1 17.69 643 THR B N 1
ATOM 10208 C CA . THR B 1 643 ? -8.562 -72.938 8.227 1 17.69 643 THR B CA 1
ATOM 10209 C C . THR B 1 643 ? -8.961 -71.5 8.5 1 17.69 643 THR B C 1
ATOM 10211 O O . THR B 1 643 ? -9.984 -71.25 9.141 1 17.69 643 THR B O 1
ATOM 10214 N N . THR B 1 644 ? -8.023 -70.625 9.039 1 18.66 644 THR B N 1
ATOM 10215 C CA . THR B 1 644 ? -8.039 -70 10.359 1 18.66 644 THR B CA 1
ATOM 10216 C C . THR B 1 644 ? -8.711 -68.625 10.289 1 18.66 644 THR B C 1
ATOM 10218 O O . THR B 1 644 ? -8.555 -67.938 9.305 1 18.66 644 THR B O 1
ATOM 10221 N N . SER B 1 645 ? -9.711 -68.25 11.148 1 19.89 645 SER B N 1
ATOM 10222 C CA . SER B 1 645 ? -10.773 -67.312 11.516 1 19.89 645 SER B CA 1
ATOM 10223 C C . SER B 1 645 ? -10.211 -66 12.062 1 19.89 645 SER B C 1
ATOM 10225 O O . SER B 1 645 ? -10.961 -65.125 12.414 1 19.89 645 SER B O 1
ATOM 10227 N N . TYR B 1 646 ? -9.266 -65.375 11.438 1 18.75 646 TYR B N 1
ATOM 10228 C CA . TYR B 1 646 ? -8.68 -64.312 12.234 1 18.75 646 TYR B CA 1
ATOM 10229 C C . TYR B 1 646 ? -9.734 -63.281 12.602 1 18.75 646 TYR B C 1
ATOM 10231 O O . TYR B 1 646 ? -10.547 -62.875 11.766 1 18.75 646 TYR B O 1
ATOM 10239 N N . GLU B 1 647 ? -10.133 -63.219 13.898 1 19.05 647 GLU B N 1
ATOM 10240 C CA . GLU B 1 647 ? -11.07 -62.406 14.664 1 19.05 647 GLU B CA 1
ATOM 10241 C C . GLU B 1 647 ? -10.711 -60.938 14.586 1 19.05 647 GLU B C 1
ATOM 10243 O O . GLU B 1 647 ? -9.531 -60.562 14.609 1 19.05 647 GLU B O 1
ATOM 10248 N N . ALA B 1 648 ? -11.555 -60.219 13.977 1 20.41 648 ALA B N 1
ATOM 10249 C CA . ALA B 1 648 ? -11.648 -58.75 13.742 1 20.41 648 ALA B CA 1
ATOM 10250 C C . ALA B 1 648 ? -11.469 -58 15.047 1 20.41 648 ALA B C 1
ATOM 10252 O O . ALA B 1 648 ? -12.258 -58.156 15.984 1 20.41 648 ALA B O 1
ATOM 10253 N N . LEU B 1 649 ? -10.188 -57.75 15.445 1 17.88 649 LEU B N 1
ATOM 10254 C CA . LEU B 1 649 ? -9.812 -57.031 16.656 1 17.88 649 LEU B CA 1
ATOM 10255 C C . LEU B 1 649 ? -10.578 -55.719 16.781 1 17.88 649 LEU B C 1
ATOM 10257 O O . LEU B 1 649 ? -10.742 -55 15.789 1 17.88 649 LEU B O 1
ATOM 10261 N N . GLU B 1 650 ? -11.398 -55.625 17.781 1 20.14 650 GLU B N 1
ATOM 10262 C CA . GLU B 1 650 ? -12.289 -54.594 18.328 1 20.14 650 GLU B CA 1
ATOM 10263 C C . GLU B 1 650 ? -11.508 -53.344 18.734 1 20.14 650 GLU B C 1
ATOM 10265 O O . GLU B 1 650 ? -10.523 -53.438 19.469 1 20.14 650 GLU B O 1
ATOM 10270 N N . PRO B 1 651 ? -11.305 -52.469 17.812 1 17.95 651 PRO B N 1
ATOM 10271 C CA . PRO B 1 651 ? -10.531 -51.281 18.188 1 17.95 651 PRO B CA 1
ATOM 10272 C C . PRO B 1 651 ? -10.984 -50.688 19.516 1 17.95 651 PRO B C 1
ATOM 10274 O O . PRO B 1 651 ? -12.18 -50.562 19.766 1 17.95 651 PRO B O 1
ATOM 10277 N N . LEU B 1 652 ? -10.094 -50.719 20.469 1 16.39 652 LEU B N 1
ATOM 10278 C CA . LEU B 1 652 ? -10.047 -50.344 21.875 1 16.39 652 LEU B CA 1
ATOM 10279 C C . LEU B 1 652 ? -10.633 -48.969 22.094 1 16.39 652 LEU B C 1
ATOM 10281 O O . LEU B 1 652 ? -10.844 -48.219 21.141 1 16.39 652 LEU B O 1
ATOM 10285 N N . THR B 1 653 ? -9.883 -48.188 22.891 1 16.45 653 THR B N 1
ATOM 10286 C CA . THR B 1 653 ? -9.859 -47.812 24.297 1 16.45 653 THR B CA 1
ATOM 10287 C C . THR B 1 653 ? -10.328 -46.344 24.469 1 16.45 653 THR B C 1
ATOM 10289 O O . THR B 1 653 ? -10.531 -45.656 23.5 1 16.45 653 THR B O 1
ATOM 10292 N N . SER B 1 654 ? -9.516 -45.531 25.188 1 16.25 654 SER B N 1
ATOM 10293 C CA . SER B 1 654 ? -9.516 -44.969 26.531 1 16.25 654 SER B CA 1
ATOM 10294 C C . SER B 1 654 ? -9.922 -43.5 26.5 1 16.25 654 SER B C 1
ATOM 10296 O O . SER B 1 654 ? -10.836 -43.062 27.219 1 16.25 654 SER B O 1
ATOM 10298 N N . ALA B 1 655 ? -8.938 -42.5 26.578 1 15.69 655 ALA B N 1
ATOM 10299 C CA . ALA B 1 655 ? -8.562 -41.812 27.812 1 15.69 655 ALA B CA 1
ATOM 10300 C C . ALA B 1 655 ? -9.188 -40.406 27.875 1 15.69 655 ALA B C 1
ATOM 10302 O O . ALA B 1 655 ? -9.648 -40 28.938 1 15.69 655 ALA B O 1
ATOM 10303 N N . TYR B 1 656 ? -8.922 -39.531 26.953 1 16.27 656 TYR B N 1
ATOM 10304 C CA . TYR B 1 656 ? -8.398 -38.312 27.547 1 16.27 656 TYR B CA 1
ATOM 10305 C C . TYR B 1 656 ? -9.516 -37.5 28.203 1 16.27 656 TYR B C 1
ATOM 10307 O O . TYR B 1 656 ? -10.594 -37.344 27.625 1 16.27 656 TYR B O 1
ATOM 10315 N N . LYS B 1 657 ? -9.273 -37.031 29.516 1 16.89 657 LYS B N 1
ATOM 10316 C CA . LYS B 1 657 ? -9.875 -36.375 30.672 1 16.89 657 LYS B CA 1
ATOM 10317 C C . LYS B 1 657 ? -10.047 -34.875 30.422 1 16.89 657 LYS B C 1
ATOM 10319 O O . LYS B 1 657 ? -10.477 -34.125 31.328 1 16.89 657 LYS B O 1
ATOM 10324 N N . SER B 1 658 ? -9.875 -34.25 29.328 1 16.67 658 SER B N 1
ATOM 10325 C CA . SER B 1 658 ? -9.492 -32.906 29.703 1 16.67 658 SER B CA 1
ATOM 10326 C C . SER B 1 658 ? -10.5 -32.281 30.672 1 16.67 658 SER B C 1
ATOM 10328 O O . SER B 1 658 ? -11.703 -32.25 30.391 1 16.67 658 SER B O 1
ATOM 10330 N N . GLU B 1 659 ? -10.086 -32.062 31.875 1 16.39 659 GLU B N 1
ATOM 10331 C CA . GLU B 1 659 ? -10.594 -31.625 33.156 1 16.39 659 GLU B CA 1
ATOM 10332 C C . GLU B 1 659 ? -11.203 -30.219 33.062 1 16.39 659 GLU B C 1
ATOM 10334 O O . GLU B 1 659 ? -12.352 -30.016 33.438 1 16.39 659 GLU B O 1
ATOM 10339 N N . GLY B 1 660 ? -10.477 -29.219 33.719 1 16.39 660 GLY B N 1
ATOM 10340 C CA . GLY B 1 660 ? -10.758 -28.531 34.969 1 16.39 660 GLY B CA 1
ATOM 10341 C C . GLY B 1 660 ? -11.586 -27.281 34.781 1 16.39 660 GLY B C 1
ATOM 10342 O O . GLY B 1 660 ? -12.812 -27.312 34.875 1 16.39 660 GLY B O 1
ATOM 10343 N N . GLY B 1 661 ? -10.906 -26.062 34.938 1 17.22 661 GLY B N 1
ATOM 10344 C CA . GLY B 1 661 ? -11.047 -25.219 36.125 1 17.22 661 GLY B CA 1
ATOM 10345 C C . GLY B 1 661 ? -12.156 -24.203 36 1 17.22 661 GLY B C 1
ATOM 10346 O O . GLY B 1 661 ? -12.766 -24.062 34.938 1 17.22 661 GLY B O 1
ATOM 10347 N N . PRO B 1 662 ? -11.938 -22.969 36.719 1 17.77 662 PRO B N 1
ATOM 10348 C CA . PRO B 1 662 ? -12.695 -22.219 37.719 1 17.77 662 PRO B CA 1
ATOM 10349 C C . PRO B 1 662 ? -13.641 -21.188 37.094 1 17.77 662 PRO B C 1
ATOM 10351 O O . PRO B 1 662 ? -13.555 -20.906 35.906 1 17.77 662 PRO B O 1
ATOM 10354 N N . THR B 1 663 ? -14.133 -20.25 37.969 1 17.47 663 THR B N 1
ATOM 10355 C CA . THR B 1 663 ? -15.273 -19.453 38.438 1 17.47 663 THR B CA 1
ATOM 10356 C C . THR B 1 663 ? -15.242 -18.062 37.812 1 17.47 663 THR B C 1
ATOM 10358 O O . THR B 1 663 ? -16.156 -17.25 38.062 1 17.47 663 THR B O 1
ATOM 10361 N N . ALA B 1 664 ? -14.305 -17.484 37.062 1 16.47 664 ALA B N 1
ATOM 10362 C CA . ALA B 1 664 ? -14.133 -16.047 37.281 1 16.47 664 ALA B CA 1
ATOM 10363 C C . ALA B 1 664 ? -15.469 -15.312 37.188 1 16.47 664 ALA B C 1
ATOM 10365 O O . ALA B 1 664 ? -16.359 -15.75 36.469 1 16.47 664 ALA B O 1
ATOM 10366 N N . ASN B 1 665 ? -15.539 -14.008 37.781 1 15.82 665 ASN B N 1
ATOM 10367 C CA . ASN B 1 665 ? -16.172 -12.93 38.531 1 15.82 665 ASN B CA 1
ATOM 10368 C C . ASN B 1 665 ? -17.062 -12.07 37.656 1 15.82 665 ASN B C 1
ATOM 10370 O O . ASN B 1 665 ? -17.016 -12.188 36.438 1 15.82 665 ASN B O 1
ATOM 10374 N N . ALA B 1 666 ? -16.969 -10.602 37.844 1 16.86 666 ALA B N 1
ATOM 10375 C CA . ALA B 1 666 ? -17.719 -9.453 38.344 1 16.86 666 ALA B CA 1
ATOM 10376 C C . ALA B 1 666 ? -18.219 -8.594 37.188 1 16.86 666 ALA B C 1
ATOM 10378 O O . ALA B 1 666 ? -18.75 -7.508 37.375 1 16.86 666 ALA B O 1
ATOM 10379 N N . MET B 1 667 ? -18.172 -9.023 36 1 17.22 667 MET B N 1
ATOM 10380 C CA . MET B 1 667 ? -18.203 -7.805 35.188 1 17.22 667 MET B CA 1
ATOM 10381 C C . MET B 1 667 ? -19.438 -6.965 35.5 1 17.22 667 MET B C 1
ATOM 10383 O O . MET B 1 667 ? -20.562 -7.438 35.344 1 17.22 667 MET B O 1
ATOM 10387 N N . GLU B 1 668 ? -19.312 -5.957 36.406 1 17.14 668 GLU B N 1
ATOM 10388 C CA . GLU B 1 668 ? -20.172 -4.867 36.844 1 17.14 668 GLU B CA 1
ATOM 10389 C C . GLU B 1 668 ? -20.703 -4.059 35.656 1 17.14 668 GLU B C 1
ATOM 10391 O O . GLU B 1 668 ? -19.938 -3.494 34.906 1 17.14 668 GLU B O 1
ATOM 10396 N N . LEU B 1 669 ? -21.75 -4.355 35.219 1 17.89 669 LEU B N 1
ATOM 10397 C CA . LEU B 1 669 ? -22.484 -3.693 34.156 1 17.89 669 LEU B CA 1
ATOM 10398 C C . LEU B 1 669 ? -22.797 -2.242 34.5 1 17.89 669 LEU B C 1
ATOM 10400 O O . LEU B 1 669 ? -23.562 -1.975 35.438 1 17.89 669 LEU B O 1
ATOM 10404 N N . LYS B 1 670 ? -21.781 -1.268 34.5 1 19.91 670 LYS B N 1
ATOM 10405 C CA . LYS B 1 670 ? -21.984 0.159 34.719 1 19.91 670 LYS B CA 1
ATOM 10406 C C . LYS B 1 670 ? -23.203 0.668 33.969 1 19.91 670 LYS B C 1
ATOM 10408 O O . LYS B 1 670 ? -23.594 0.09 32.969 1 19.91 670 LYS B O 1
ATOM 10413 N N . THR B 1 671 ? -23.812 1.723 34.625 1 18.84 671 THR B N 1
ATOM 10414 C CA . THR B 1 671 ? -25.016 2.549 34.688 1 18.84 671 THR B CA 1
ATOM 10415 C C . THR B 1 671 ? -25.188 3.359 33.406 1 18.84 671 THR B C 1
ATOM 10417 O O . THR B 1 671 ? -24.203 3.67 32.719 1 18.84 671 THR B O 1
ATOM 10420 N N . PRO B 1 672 ? -26.328 3.758 33.031 1 20 672 PRO B N 1
ATOM 10421 C CA . PRO B 1 672 ? -27 4.328 31.875 1 20 672 PRO B CA 1
ATOM 10422 C C . PRO B 1 672 ? -26.609 5.777 31.609 1 20 672 PRO B C 1
ATOM 10424 O O . PRO B 1 672 ? -27.234 6.461 30.812 1 20 672 PRO B O 1
ATOM 10427 N N . GLN B 1 673 ? -25.391 6.281 32.156 1 18.78 673 GLN B N 1
ATOM 10428 C CA . GLN B 1 673 ? -25.359 7.73 32.312 1 18.78 673 GLN B CA 1
ATOM 10429 C C . GLN B 1 673 ? -25.703 8.43 31.016 1 18.78 673 GLN B C 1
ATOM 10431 O O . GLN B 1 673 ? -25.656 7.82 29.953 1 18.78 673 GLN B O 1
ATOM 10436 N N . SER B 1 674 ? -25.578 9.938 31.078 1 18.91 674 SER B N 1
ATOM 10437 C CA . SER B 1 674 ? -25.984 11.188 30.438 1 18.91 674 SER B CA 1
ATOM 10438 C C . SER B 1 674 ? -25.516 11.234 28.984 1 18.91 674 SER B C 1
ATOM 10440 O O . SER B 1 674 ? -24.594 10.5 28.594 1 18.91 674 SER B O 1
ATOM 10442 N N . SER B 1 675 ? -26.062 12.234 28.172 1 21.44 675 SER B N 1
ATOM 10443 C CA . SER B 1 675 ? -26.25 12.477 26.75 1 21.44 675 SER B CA 1
ATOM 10444 C C . SER B 1 675 ? -24.922 12.688 26.031 1 21.44 675 SER B C 1
ATOM 10446 O O . SER B 1 675 ? -24.328 13.766 26.109 1 21.44 675 SER B O 1
ATOM 10448 N N . VAL B 1 676 ? -24.031 11.836 26.172 1 21.88 676 VAL B N 1
ATOM 10449 C CA . VAL B 1 676 ? -22.609 11.812 25.859 1 21.88 676 VAL B CA 1
ATOM 10450 C C . VAL B 1 676 ? -22.391 11.93 24.359 1 21.88 676 VAL B C 1
ATOM 10452 O O . VAL B 1 676 ? -23.094 11.297 23.578 1 21.88 676 VAL B O 1
ATOM 10455 N N . PHE B 1 677 ? -21.766 13.125 24 1 21.77 677 PHE B N 1
ATOM 10456 C CA . PHE B 1 677 ? -21.219 13.359 22.672 1 21.77 677 PHE B CA 1
ATOM 10457 C C . PHE B 1 677 ? -20.453 12.141 22.172 1 21.77 677 PHE B C 1
ATOM 10459 O O . PHE B 1 677 ? -19.453 11.734 22.781 1 21.77 677 PHE B O 1
ATOM 10466 N N . ARG B 1 678 ? -21.078 11.148 21.625 1 22.45 678 ARG B N 1
ATOM 10467 C CA . ARG B 1 678 ? -20.453 9.93 21.141 1 22.45 678 ARG B CA 1
ATOM 10468 C C . ARG B 1 678 ? -19.609 10.211 19.906 1 22.45 678 ARG B C 1
ATOM 10470 O O . ARG B 1 678 ? -20.125 10.688 18.891 1 22.45 678 ARG B O 1
ATOM 10477 N N . TRP B 1 679 ? -18.406 10.617 20.156 1 20.55 679 TRP B N 1
ATOM 10478 C CA . TRP B 1 679 ? -17.5 10.789 19.031 1 20.55 679 TRP B CA 1
ATOM 10479 C C . TRP B 1 679 ? -17.172 9.453 18.375 1 20.55 679 TRP B C 1
ATOM 10481 O O . TRP B 1 679 ? -16.812 8.492 19.062 1 20.55 679 TRP B O 1
ATOM 10491 N N . HIS B 1 680 ? -17.891 9.156 17.5 1 20.41 680 HIS B N 1
ATOM 10492 C CA . HIS B 1 680 ? -17.5 7.977 16.75 1 20.41 680 HIS B CA 1
ATOM 10493 C C . HIS B 1 680 ? -16.203 8.219 15.977 1 20.41 680 HIS B C 1
ATOM 10495 O O . HIS B 1 680 ? -16.156 9.062 15.078 1 20.41 680 HIS B O 1
ATOM 10501 N N . GLY B 1 681 ? -15.203 8.648 16.719 1 19.88 681 GLY B N 1
ATOM 10502 C CA . GLY B 1 681 ? -13.977 8.68 15.945 1 19.88 681 GLY B CA 1
ATOM 10503 C C . GLY B 1 681 ? -13.586 7.332 15.383 1 19.88 681 GLY B C 1
ATOM 10504 O O . GLY B 1 681 ? -13.945 6.293 15.938 1 19.88 681 GLY B O 1
#

Organism: NCBI:txid86049

Radius of gyration: 42.76 Å; Cα contacts (8 Å, |Δi|>4): 2445; chains: 2; bounding box: 93×142×98 Å

Secondary structure (DSSP, 8-state):
----EE--EEEE-TTT-TTTTEEEEEEHHHHHHHHHHHHHHHHHHHHHHHHHHHHHHHHHH--SS-EEHHHHHHHHHHHHT--HHHHHHHHHHHHHHGGGTSTTHHHHHHHHHHHHHHHHHHHHHHHHHHHHHHB--SEEEEES--EEEPPPPSS-GGG--HHHHHHHHHHHHHHHHHHHHHHHHIIIIIS--S--TT-GGGGSSSSS----EEEEEEPPSSSTTSBSSPEEEEE---EETTTTT-B---GGG--EEEEEEEEEEE-TTTT---------TT--B-TTTTBTT-SEEEEEE-TT-GGG-S----TTT--SSSEEEEEEE----EESS-B--SSS-B-EE-TTSSSTT-EE-S-S-EEEEEEEEEEEEEEEEE-TTS-SSSTTSTT-EEE--SB-GGGS-SSS--GGG---HHHHHHHHHHHHHHHHTSHHHHHHHHGGGG-GGGGGB-GGGSEEPPPPTTHHHHHHHHHHHHHHHHHHHHHHHHHSPPP-EEETTEEGGGGEEE--SHHHHHHHHTBEEE-SSEEEEEHHHHHHHHHHHHHHHHHHHHHHHHHHHHTTTSHHHHHHHHHHHHTSHHHHHHHHHHHTT---EE--SSS---EESSTT-EE-SS------S-------------------------------------------------B--/----EE--EEEE-TTT-TTTTEEEEEEHHHHHHHHHHHHHHHHHHHHHHHHHHHHHHHHHH--SS-EEHHHHHHHHHHHHT--HHHHHHHHHHHHHHGGGTSTTHHHHHHHHHHHHHHHHHHHHHHHHHHHHHHB--SEEEEES--EEEPPPPSS-GGG--HHHHHHHHHHHHHHHHHHHHHHHHIIIIIS--S--TT-GGGGSSSSS----EEEEEEPPSSSTTSBSSPEEEEE---EETTTTT-B---GGG--EEEEEEEEEEE-TTTT---------TT----S-SS-TT-SEEEEEE-TT-GGG-S----TTT--SSSEEEEEEE----EESS-B--SSS-B-EE-TTSSSTT-EE-S-S-EEEEEEEEEEEEEEEEE-TTS-SSSTTSTTPEEE--SB-GGGS-SSS--GGG---HHHHHHHHHHHHHHHHTSHHHHHHHHGGGG-GGGGGB-GGGSEEPPPPTTHHHHHHHHHHHHHHHHHHHHHHHHHSPPP-EEETTEEGGGGEEE--SHHHHHHHHTBEEE-SSEEEEEHHHHHHHHHHHHHHHHHHHHHHHHHHHHTTTSHHHHHHHHHHHHTSHHHHHHHHHHHTT---EE--SSS---EESSTT-EE-SS------S-------------------------------------------------B--

pLDDT: mean 79.28, std 23.14, range [15.69, 98.5]

Foldseek 3Di:
DPFFDFDAAWDAFQVVNPPFRTKGKDFPVVLVVVLVVLLVLLVLLLLLLLLVVLLVVLLVLQDPDDDDPLSLVSNLLSLVSDALVVLLVVLVVSLVVCPPPDPPSVVVSVVVNVVSVCSNVVSNVVSVCLSVAWFDFQKGFGAAFFFFFFFADPDDPVPADPVRVQSVLLQLVVLLVLLVVLLVLCVPQVPCCPPVCVPPVQFWFLHSAQDWDKDQQAPDPWAPPFAPGGKIKTKRPWDKCCRQQQQRDHLQLIKTKIKMKIKGWGDVVVVDDCPPPCPDPDQAQDVVSRRVPFQKAKWKAFLPDRPPGRDDDDPRLHDNFWIKMKIKGQQFFWALDAAQAQRQGWDDQPCDDPSNGTTTHPDRMIMMMMTMWMKMWRQNDADPPQDPPDPVSRNDTHMDDTGYLVVAPLQDGDVSRVRDPLNSLVSNVLSLLLVCLDLNNSCVSCPPVQQPQCVQAPPPPSYGYHDYNCSVVVSVSSSVSSSSSSSNVLLLCNLHPDWDDSDVPDISVVRTDGDDDPSNNSSSSSRMTRGDRMIMTRPVSSCVSNVVSVVSNVCSVCVLVVQLVVCVVPPSSVSSQLSSLCSHPQNVVVVVVVVVPDADWPDNDGPDRIDGPDDPDDDDPHDDDPDDDDDPPPPDPPDPCVDDDPPPPDDDDDDDDDDDDDDPDDPPPDDDDDDGSGRSD/DPFFDFDAAWDAFQVVNPPFRTKGKDFPVVLVVVLVVLLVLLVLLLLLLLLVVLLVVLLVLQFPDDDDPLSLVSNLLSLVSDALVVLLVVLVVSLVVCPVPDPPSVVVSVVVNVVSVCSNVVSNVVSVCLSVAWFDFQKGFGAAFFFFFFFADPDDPVPADPVRVQSVLLQLVVLLVLLVVLLVLCVPQVVCCVPVCVPPVQFWFLHSAQDWDKDQQAPDPWAPPFAPGGKIKTKRPWAKCCRQQQQRDHLQLIKTKIKMKIKGWGDVVVVDDCPVPCPDDDDDQDPDPPRLPFQKAKWKDFLPDRPPGRDDDDRRLHDNFWIKMKIKGQQFFWALDAAQAQRQGWDDQPCDDPSNGTTGHPDRMIMMMMTMWMKMWRQNDADPPQDPDDPVSRNDTHMDDTGYLVVAPLQDGDVSRVRDPLNSLVSNVLSLLLVCLDLNNSCVSCPPVQQPQCVQAPPPPSYGYHDHNCSVVVSVSSSVRSSSSSSNVLLLCNLHPDWDDSDVPDISVVRTDGDDDPSNNSSSSSRMTRGDRMIMTRPVSSCVSNVVSVVSNVCSVCVLVVQLVVCVVPPSSVSSQLSSLCSHPQNVVVVVCVVQPDADWPDNDGPDRIDGPDDPDDDDPHDDDDDDDDDPPDPDDPDPPPDDDPDDDDDDDDDDDPDDDDDDDDPDPDDPDDDGSRPSD

Solvent-accessible surface area (backbone atoms only — not comparable to full-atom values): 72596 Å² total; per-residue (Å²): 112,61,72,70,48,54,55,73,43,77,46,69,38,46,90,66,26,86,68,64,12,32,30,36,27,35,53,42,72,55,40,53,49,49,43,41,51,51,28,50,47,37,43,52,22,38,55,27,44,51,39,40,52,25,49,53,53,40,46,72,67,36,63,87,61,62,40,38,63,68,59,53,49,51,41,33,50,31,62,58,50,45,47,53,69,57,46,42,54,51,43,52,50,48,24,61,63,33,50,85,34,34,84,64,29,52,72,66,38,45,64,58,38,50,54,35,52,49,50,52,52,52,29,52,51,48,22,46,49,47,43,64,64,20,50,49,68,35,45,36,29,40,50,56,57,35,30,31,34,43,42,40,70,90,62,60,67,62,72,54,47,73,69,39,48,54,40,39,43,45,40,37,21,45,41,34,51,47,46,49,49,16,44,53,43,17,62,60,40,53,61,37,76,51,73,44,66,68,28,52,69,35,41,45,44,59,40,58,60,83,70,56,52,75,39,74,74,31,73,59,94,51,41,90,80,51,45,77,43,62,7,36,34,40,32,44,50,77,38,39,34,36,67,54,46,8,35,46,47,52,70,80,46,38,41,27,40,28,47,37,40,38,36,25,44,35,60,39,70,82,72,46,68,83,67,64,63,84,68,54,94,12,48,71,39,39,80,99,58,66,21,70,60,54,45,40,50,70,41,34,27,42,46,75,39,67,86,78,27,67,52,80,68,53,79,57,65,52,51,78,50,22,21,35,32,41,38,38,32,38,60,80,49,33,15,69,35,69,21,75,10,80,58,65,38,12,78,36,65,57,60,77,43,73,56,28,74,22,13,26,39,76,53,76,54,27,26,33,40,31,36,40,29,34,27,48,29,25,64,64,40,64,35,84,75,49,58,80,77,54,78,82,42,71,78,36,47,22,59,54,69,74,16,19,69,67,78,49,52,62,84,53,73,64,72,90,49,67,65,51,71,52,27,44,42,52,47,35,54,49,46,48,46,50,60,62,44,33,69,55,51,49,44,62,32,46,36,65,72,69,45,62,66,65,64,36,19,40,44,66,68,50,34,27,45,31,53,46,61,59,45,57,57,53,38,51,51,47,54,54,35,24,35,53,37,36,53,36,51,34,46,50,30,24,21,33,52,72,80,44,79,56,35,80,92,36,50,39,59,77,43,44,46,63,62,78,51,70,53,49,44,50,48,26,55,21,28,37,29,39,43,84,69,36,31,17,29,27,43,46,46,48,50,49,54,52,50,53,28,49,48,39,40,48,43,43,70,43,43,67,61,51,52,46,62,69,28,58,84,37,71,64,34,43,43,19,44,51,46,57,38,48,37,29,66,61,41,25,44,49,44,24,37,44,44,65,68,52,73,58,68,38,46,82,65,69,93,49,68,60,37,57,66,49,74,68,51,62,49,48,96,86,75,73,87,76,84,88,81,82,85,77,78,74,79,72,80,77,77,77,78,74,67,85,71,76,75,72,74,76,76,79,76,89,81,78,82,76,80,84,70,83,79,77,78,83,73,79,74,79,77,87,74,78,84,46,59,61,45,67,68,111,62,74,70,48,54,55,73,42,79,45,70,38,47,90,65,26,86,68,64,14,33,30,35,26,35,52,40,72,55,40,53,48,50,43,42,50,51,27,49,48,36,41,52,21,38,56,27,44,51,41,40,50,25,49,53,53,38,46,72,67,36,63,86,60,63,44,38,64,67,58,54,49,51,40,34,51,32,61,56,49,45,47,52,69,57,46,42,54,50,44,52,52,48,24,62,63,33,50,84,35,34,84,63,28,54,72,65,39,44,65,59,41,50,53,36,51,50,49,54,51,52,27,52,51,48,21,45,49,49,44,64,64,20,50,51,68,36,46,36,28,42,49,55,57,34,32,33,41,46,42,43,69,92,60,59,66,63,72,54,48,75,69,39,48,52,40,38,43,45,40,37,20,48,43,34,51,45,46,50,49,16,45,52,44,18,62,60,41,52,65,36,75,50,75,43,70,67,27,53,68,37,40,46,47,59,41,59,60,83,71,55,52,73,38,73,74,31,76,57,92,49,40,90,80,51,46,77,43,63,8,34,34,40,32,44,49,77,39,37,35,36,69,54,47,9,37,48,48,53,69,80,46,37,40,27,42,27,47,36,39,37,35,25,42,36,62,37,71,81,71,48,69,84,68,68,66,85,70,61,92,19,63,66,78,72,84,74,78,89,53,83,74,50,45,40,50,70,40,34,28,41,46,74,38,70,86,79,28,67,52,82,67,55,77,55,64,52,50,77,49,23,22,35,33,42,37,38,34,37,59,80,49,34,16,69,34,70,19,73,9,79,60,66,38,12,77,37,66,57,68,69,44,73,57,26,76,23,13,25,38,79,52,75,52,27,27,34,42,30,36,40,30,34,27,50,28,25,63,64,40,64,38,84,78,50,61,81,80,56,80,82,44,72,79,37,46,21,60,53,69,75,16,20,69,66,77,48,53,63,84,53,72,63,72,89,49,67,65,51,71,52,27,44,40,50,47,35,54,49,49,38,38,49,62,56,44,33,69,56,50,48,44,60,32,47,34,65,73,69,46,62,68,63,65,35,20,42,43,67,70,51,34,26,45,34,52,46,62,59,44,58,56,51,39,51,51,48,56,54,35,24,35,54,37,36,54,36,50,26,48,50,29,23,22,33,53,72,80,45,78,55,34,80,93,37,51,39,58,79,44,44,46,64,60,79,50,68,52,51,44,52,48,27,55,24,28,36,29,38,42,84,67,38,30,16,29,27,44,45,46,49,50,49,54,52,49,53,27,48,48,39,41,48,44,42,69,44,43,66,61,52,53,47,62,70,26,59,82,36,71,64,34,43,44,20,44,50,47,57,38,48,38,28,67,62,42,25,43,49,44,24,38,44,44,70,69,52,72,59,67,38,44,84,67,73,92,49,68,61,39,57,65,51,74,68,53,62,48,59,95,88,90,86,91,77,88,93,82,87,82,78,81,73,81,75,81,78,78,82,78,80,75,86,71,83,76,81,78,72,82,79,86,83,73,90,65,93,72,82,86,88,78,86,84,69,87,73,80,79,77,88,75,77,86,40,62,55,42,54,64

Nearest PDB structures (foldseek):
  7ra3-assembly1_R  TM=3.386E-01  e=7.633E+00  Homo sapiens
  7ra3-assembly1_R  TM=3.442E-01  e=7.033E+00  Homo sapiens